Protein AF-A0A8B6F7I6-F1 (afdb_monomer_lite)

Sequence (860 aa):
MTTDIEKVRSLFVWMGCQNFQSGSIPNGKEDSPLSYMSKVKKKTMSYAAFFVKICRAAGLKSVLIKGIAKSVVYDVGDPLEELQQLRNNWCAIHVNGDWRFVFPLWAYSAVEGRITDKYTLIEGGKMSRSKASPGSAVKKFNEFFFLTDPDVFVHFAFPDNPDWQLLTVPLTLDRYLEEPYFRQPYFENKLQVATLLPGVQKAKHGIVEIGMKSLIENWQGLLTYQLFFNNKKSTEVLPKKTQLSNFVLMDRCNSNWKFTVRFPIDGVYKLTINGGVPPKSNEWVCDFKLVCKTAIEDIPPLPCDTGAVGWGPSNNLEQYGLTAPSHTHGTILTKLRQYLYIGFTLTKKLFIRSELIGNKYKSSELDQYVDQRITNRELVVKVMVPEDGEFALRMYARETKKLPEENVINYLITTDDPAGPRTYRKENAFEKNLRKELVTLTQQTKDPDEMDKAIERFDKLALEDKGDLKKAKSRRDFLKIRKDLTDATVRRHYGTLDTAIKKARESKYEAKLKNTTKKAEEVRNEVYSTWIHEILEMKPSTVAELKTYKNPPSAIFDTMKAVYLLLGESANMIKTWEDIHSVLSTIGNDSLLQRIKTFQTSQLREHALEEAQKLTEQHDLPSIKSKSPAAGTFYVWVRDLVNMINDERSNPKRKKKRKEISTFSAKTTNSVYALKSIVPTTVYITRDNKVLVGGSGKGRKVIILINQNGNHEGVYEHDQPKKPIFDFAWRTICTRNGNIHVVDRKSGGGGRVVLLGQDGDIINTDTGDSEINKDITFTPTDIVTTPRDNVIVADPSPHTLHILNNAGLLMTYYKTNEINIVLPCSLAFTPKGQLYIGCQRPPGSTAKEAKLYAVTISGC

Organism: Mytilus galloprovincialis (NCBI:txid29158)

InterPro domains:
  IPR053041 Transglutaminase-like Superfamily Modulators [PTHR47020] (2-418)
  IPR056564 KY-like, immunoglobulin-like domain [PF23265] (174-303)
  IPR056564 KY-like, immunoglobulin-like domain [PF23265] (319-418)

Secondary structure (DSSP, 8-state):
--SHHHHHHHHHHHHHHS-SSSSPPP-PPTTSHHHHHHHHHTTSS-HHHHHHHHHHHTT--EEEEEEEE--TT--TT--GGGGGGGEEEEEEEEETTEEEEE-HHHHHEEEEEEE-SS-EEEESS----PPPEEEEEEE---GGGEEE-HHHHTTTEEESSGGGG--SSPPPHHHHHHS-EE-HHHHHTTEEESSS--SEEE-BTTEEEEEEEESSTT---EEEEEEEE-TTT-SSPPPTTGGG---EEEEEETTEEEEEEE-SS-EEEEEEEEEESTTSTTEEEEEEEEEESS--TTPPPPSS--TTT-BS--TTHHHHTEES-S--SSEEE--TTPPEEEEEEESS--EEEEEEEETTS-HHHHGGGEEEEEETTEEEEEE--SSSSEEEEEEEEESSTTSPPEEEEEEEEESS-TTSS-S-PPPPHHHHHHHHHHHHHHHH---HHHHHHHHHHHHHTT---SSHHHHHHHHHHHHHHHHHHHHHHHHT-HHHHHHHHHHHHTSTTHHHHHHHHHHHHHHHHHHHHHHHHHHHTS-HHHHHHTTT-SS--HHHHHHHHHHHHHTT--GGG-SSHHHHHHHHT--GGGSHHHHHHT--GGG--HHHHHHHHHHHTTS-HHHHHHH-HHHHHHHHHHHHHHHHHHHHH--GGGGGGGTS---------------TT-EEEEEEE-TTS-EEEEEEETTEEEEEEE-TTS-EEEEE-EEETTEES-S-EEEEEE-TTS-EEEEEE-TTS-EEEEEE-TTS-EEEEE---TTT-SSS-----EEEE-TTS-EEEEETTTTEEEEE-TTS-EEEEEEGGGGT--SEEEEEE-TTSEEEEEEPPPTT---SS--EEEEE-TT-

Foldseek 3Di:
DPFLVVQLVVLLVVLLPDDLDDDDQDDDDPLDLSVQSVCVNVVVDPQQRSSQSSSVVVVWDKDKFKFFFQAPPDDQLDDPVVRVVRIDIWMWTQGLNDTFTARSPVQFKDFPPADDPQKAWQDDDDDDPDPGDRGDIDTDHDCCRPRHDLVVCCLGTPTPDQVVSVDLDGDDPVNSRQDWNFDPQCVVQQKDWDDPHTLEAEDDQQKDKIKMFGPDPLRQKFKDKIKIFGCVFFPDDDDPVSSHFAQWAFKDQERMTMTMGAFQDFHKMKMFMAADHPPRGGHTGTMGIYGYPRHDHPDHGAQDDPHRQGFAAYSCLVVLFWADWPDRIREDADAAFDKDKIKTAGRADKDKDKWKTDPVDDRVVQVVQWDWDADPRMIIIIGHDNDAAKMKIWMWIDRDPPDDTDTRHMHIYGNDDPVPPDDDDDQDPVRVVLLVVLQVCLPDDLDLVVLVVSLCVNVVVVDDCPPSSVSSVVSSVVSVLLVQCVVLQVVLDQLSLVVSLVVCCPDPCVVVCVVSSVSSVVSNVVSVCVLLVVLLVPDPVQLVVLLPDPPDDLLLLLLLLLLVLQLPDDCVQRVDVVSSSVQCPDDDCSHSSNSSVPDDLVPGDPVSLVSSVVSLVVDDLVVQCVRGVNSSSSSVSSVSSSVSVVVVVPDPVCVVVVPPDDDDDPPPPPPDQDPPFWDWQEWEQDSQRWIWTFTDGPHFGWIFTADPNNDTPDIQADQPVPDGPAQHQNYWDAFPQRKIWTWGDHPPQATWIFIADNNNHGLDIGQDDCVLCVPPGFHWAEWDADPSRWIWTFGQVVQKIFIADNSRDTPDMDRCVVVPAHRFHYWDADPVQKIKTWHDDDPPDPDPDTDIDIDRDPPD

Structure (mmCIF, N/CA/C/O backbone):
data_AF-A0A8B6F7I6-F1
#
_entry.id   AF-A0A8B6F7I6-F1
#
loop_
_atom_site.group_PDB
_atom_site.id
_atom_site.type_symbol
_atom_site.label_atom_id
_atom_site.label_alt_id
_atom_site.label_comp_id
_atom_site.label_asym_id
_atom_site.label_entity_id
_atom_site.label_seq_id
_atom_site.pdbx_PDB_ins_code
_atom_site.Cartn_x
_atom_site.Cartn_y
_atom_site.Cartn_z
_atom_site.occupancy
_atom_site.B_iso_or_equiv
_atom_site.auth_seq_id
_atom_site.auth_comp_id
_atom_site.auth_asym_id
_atom_site.auth_atom_id
_atom_site.pdbx_PDB_model_num
ATOM 1 N N . MET A 1 1 ? -17.942 -37.316 14.114 1.00 60.16 1 MET A N 1
ATOM 2 C CA . MET A 1 1 ? -17.332 -36.232 13.313 1.00 60.16 1 MET A CA 1
ATOM 3 C C . MET A 1 1 ? -17.518 -36.605 11.863 1.00 60.16 1 MET A C 1
ATOM 5 O O . MET A 1 1 ? -17.073 -37.680 11.479 1.00 60.16 1 MET A O 1
ATOM 9 N N . THR A 1 2 ? -18.248 -35.790 11.113 1.00 80.31 2 THR A N 1
ATOM 10 C CA . THR A 1 2 ? -18.722 -36.130 9.764 1.00 80.31 2 THR A CA 1
ATOM 11 C C . THR A 1 2 ? -17.867 -35.498 8.669 1.00 80.31 2 THR A C 1
ATOM 13 O O . THR A 1 2 ? -17.694 -36.104 7.617 1.00 80.31 2 THR A O 1
ATOM 16 N N . THR A 1 3 ? -17.239 -34.349 8.938 1.00 88.94 3 THR A N 1
ATOM 17 C CA . THR A 1 3 ? -16.393 -33.636 7.967 1.00 88.94 3 THR A CA 1
ATOM 18 C C . THR A 1 3 ? -14.921 -33.595 8.385 1.00 88.94 3 THR A C 1
ATOM 20 O O . THR A 1 3 ? -14.580 -33.684 9.568 1.00 88.94 3 THR A O 1
ATOM 23 N N . ASP A 1 4 ? -14.012 -33.435 7.419 1.00 91.56 4 ASP A N 1
ATOM 24 C CA . ASP A 1 4 ? -12.576 -33.323 7.708 1.00 91.56 4 ASP A CA 1
ATOM 25 C C . ASP A 1 4 ? -12.239 -32.055 8.505 1.00 91.56 4 ASP A C 1
ATOM 27 O O . ASP A 1 4 ? -11.369 -32.090 9.376 1.00 91.56 4 ASP A O 1
ATOM 31 N N . ILE A 1 5 ? -12.977 -30.960 8.291 1.00 93.38 5 ILE A N 1
ATOM 32 C CA . ILE A 1 5 ? -12.815 -29.733 9.079 1.00 93.38 5 ILE A CA 1
ATOM 33 C C . ILE A 1 5 ? -13.228 -29.935 10.544 1.00 93.38 5 ILE A C 1
ATOM 35 O O . ILE A 1 5 ? -12.507 -29.491 11.436 1.00 93.38 5 ILE A O 1
ATOM 39 N N . GLU A 1 6 ? -14.314 -30.669 10.818 1.00 93.62 6 GLU A N 1
ATOM 40 C CA . GLU A 1 6 ? -14.719 -31.033 12.184 1.00 93.62 6 GLU A CA 1
ATOM 41 C C . GLU A 1 6 ? -13.665 -31.897 12.873 1.00 93.62 6 GLU A C 1
ATOM 43 O O . GLU A 1 6 ? -13.354 -31.663 14.043 1.00 93.62 6 GLU A O 1
ATOM 48 N N . LYS A 1 7 ? -13.087 -32.875 12.160 1.00 94.56 7 LYS A N 1
ATOM 49 C CA . LYS A 1 7 ? -12.005 -33.716 12.694 1.00 94.56 7 LYS A CA 1
ATOM 50 C C . LYS A 1 7 ? -10.789 -32.868 13.056 1.00 94.56 7 LYS A C 1
ATOM 52 O O . LYS A 1 7 ? -10.327 -32.922 14.193 1.00 94.56 7 LYS A O 1
ATOM 57 N N . VAL A 1 8 ? -10.300 -32.048 12.122 1.00 96.00 8 VAL A N 1
ATOM 58 C CA . VAL A 1 8 ? -9.134 -31.172 12.339 1.00 96.00 8 VAL A CA 1
ATOM 59 C C . VAL A 1 8 ? -9.385 -30.198 13.483 1.00 96.00 8 VAL A C 1
ATOM 61 O O . VAL A 1 8 ? -8.530 -30.045 14.355 1.00 96.00 8 VAL A O 1
ATOM 64 N N . ARG A 1 9 ? -10.571 -29.580 13.527 1.00 96.00 9 ARG A N 1
ATOM 65 C CA . ARG A 1 9 ? -10.966 -28.666 14.600 1.00 96.00 9 ARG A CA 1
ATOM 66 C C . ARG A 1 9 ? -11.006 -29.368 15.950 1.00 96.00 9 ARG A C 1
ATOM 68 O O . ARG A 1 9 ? -10.470 -28.841 16.919 1.00 96.00 9 ARG A O 1
ATOM 75 N N . SER A 1 10 ? -11.591 -30.558 16.013 1.00 95.56 10 SER A N 1
ATOM 76 C CA . SER A 1 10 ? -11.689 -31.320 17.258 1.00 95.56 10 SER A CA 1
ATOM 77 C C . SER A 1 10 ? -10.317 -31.753 17.763 1.00 95.56 10 SER A C 1
ATOM 79 O O . SER A 1 10 ? -10.036 -31.606 18.948 1.00 95.56 10 SER A O 1
ATOM 81 N N . LEU A 1 11 ? -9.432 -32.214 16.873 1.00 95.69 11 LEU A N 1
ATOM 82 C CA . LEU A 1 11 ? -8.047 -32.542 17.220 1.00 95.69 11 LEU A CA 1
ATOM 83 C C . LEU A 1 11 ? -7.272 -31.305 17.690 1.00 95.69 11 LEU A C 1
ATOM 85 O O . LEU A 1 11 ? -6.500 -31.396 18.643 1.00 95.69 11 LEU A O 1
ATOM 89 N N . PHE A 1 12 ? -7.478 -30.153 17.046 1.00 95.88 12 PHE A N 1
ATOM 90 C CA . PHE A 1 12 ? -6.840 -28.890 17.418 1.00 95.88 12 PHE A CA 1
ATOM 91 C C . PHE A 1 12 ? -7.278 -28.430 18.813 1.00 95.88 12 PHE A C 1
ATOM 93 O O . PHE A 1 12 ? -6.452 -28.200 19.694 1.00 95.88 12 PHE A O 1
ATOM 100 N N . VAL A 1 13 ? -8.589 -28.380 19.059 1.00 95.31 13 VAL A N 1
ATOM 101 C CA . VAL A 1 13 ? -9.141 -28.025 20.373 1.00 95.31 13 VAL A CA 1
ATOM 102 C C . VAL A 1 13 ? -8.683 -29.024 21.435 1.00 95.31 13 VAL A C 1
ATOM 104 O O . VAL A 1 13 ? -8.170 -28.610 22.472 1.00 95.31 13 VAL A O 1
ATOM 107 N N . TRP A 1 14 ? -8.776 -30.331 21.159 1.00 94.00 14 TRP A N 1
ATOM 108 C CA . TRP A 1 14 ? -8.328 -31.376 22.081 1.00 94.00 14 TRP A CA 1
ATOM 109 C C . TRP A 1 14 ? -6.861 -31.195 22.467 1.00 94.00 14 TRP A C 1
ATOM 111 O O . TRP A 1 14 ? -6.531 -31.245 23.653 1.00 94.00 14 TRP A O 1
ATOM 121 N N . MET A 1 15 ? -5.991 -30.940 21.487 1.00 92.31 15 MET A N 1
ATOM 122 C CA . MET A 1 15 ? -4.570 -30.716 21.725 1.00 92.31 15 MET A CA 1
ATOM 123 C C . MET A 1 15 ? -4.332 -29.443 22.549 1.00 92.31 15 MET A C 1
ATOM 125 O O . MET A 1 15 ? -3.537 -29.475 23.484 1.00 92.31 15 MET A O 1
ATOM 129 N N . GLY A 1 16 ? -5.057 -28.354 22.281 1.00 89.88 16 GLY A N 1
ATOM 130 C CA . GLY A 1 16 ? -4.985 -27.117 23.068 1.00 89.88 16 GLY A CA 1
ATOM 131 C C . GLY A 1 16 ? -5.488 -27.251 24.511 1.00 89.88 16 GLY A C 1
ATOM 132 O O . GLY A 1 16 ? -4.993 -26.572 25.415 1.00 89.88 16 GLY A O 1
ATOM 133 N N . CYS A 1 17 ? -6.422 -28.171 24.766 1.00 88.75 17 CYS A N 1
ATOM 134 C CA . CYS A 1 17 ? -6.863 -28.504 26.120 1.00 88.75 17 CYS A CA 1
ATOM 135 C C . CYS A 1 17 ? -5.783 -29.247 26.919 1.00 88.75 17 CYS A C 1
ATOM 137 O O . CYS A 1 17 ? -5.746 -29.107 28.144 1.00 88.75 17 CYS A O 1
ATOM 139 N N . GLN A 1 18 ? -4.857 -29.953 26.262 1.00 85.62 18 GLN A N 1
ATOM 140 C CA . GLN A 1 18 ? -3.800 -30.692 26.952 1.00 85.62 18 GLN A CA 1
ATOM 141 C C . GLN A 1 18 ? -2.850 -29.760 27.710 1.00 85.62 18 GLN A C 1
ATOM 143 O O . GLN A 1 18 ? -2.615 -28.607 27.337 1.00 85.62 18 GLN A O 1
ATOM 148 N N . ASN A 1 19 ? -2.301 -30.251 28.819 1.00 73.88 19 ASN A N 1
ATOM 149 C CA . ASN A 1 19 ? -1.309 -29.515 29.587 1.00 73.88 19 ASN A CA 1
ATOM 150 C C . ASN A 1 19 ? 0.091 -30.066 29.309 1.00 73.88 19 ASN A C 1
ATOM 152 O O . ASN A 1 19 ? 0.521 -31.053 29.896 1.00 73.88 19 ASN A O 1
ATOM 156 N N . PHE A 1 20 ? 0.807 -29.411 28.398 1.00 71.88 20 PHE A N 1
ATOM 157 C CA . PHE A 1 20 ? 2.184 -29.776 28.062 1.00 71.88 20 PHE A CA 1
ATOM 158 C C . PHE A 1 20 ? 3.212 -29.284 29.095 1.00 71.88 20 PHE A C 1
ATOM 160 O O . PHE A 1 20 ? 4.373 -29.687 29.031 1.00 71.88 20 PHE A O 1
ATOM 167 N N . GLN A 1 21 ? 2.808 -28.414 30.031 1.00 64.81 21 GLN A N 1
ATOM 168 C CA . GLN A 1 21 ? 3.715 -27.703 30.935 1.00 64.81 21 GLN A CA 1
ATOM 169 C C . GLN A 1 21 ? 3.650 -28.166 32.402 1.00 64.81 21 GLN A C 1
ATOM 171 O O . GLN A 1 21 ? 4.664 -28.067 33.087 1.00 64.81 21 G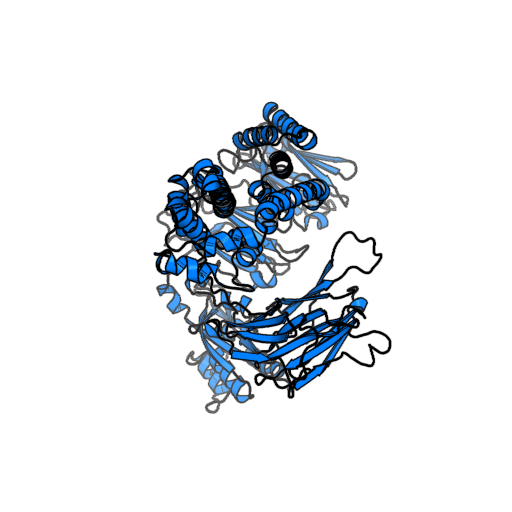LN A O 1
ATOM 176 N N . SER A 1 22 ? 2.533 -28.725 32.891 1.00 59.56 22 SER A N 1
ATOM 177 C CA . SER A 1 22 ? 2.396 -29.171 34.292 1.00 59.56 22 SER A CA 1
ATOM 178 C C . SER A 1 22 ? 2.134 -30.675 34.443 1.00 59.56 22 SER A C 1
ATOM 180 O O . SER A 1 22 ? 1.349 -31.241 33.687 1.00 59.56 22 SER A O 1
ATOM 182 N N . GLY A 1 23 ? 2.706 -31.290 35.486 1.00 61.47 23 GLY A N 1
ATOM 183 C CA . GLY A 1 23 ? 2.413 -32.667 35.921 1.00 61.47 23 GLY A CA 1
ATOM 184 C C . GLY A 1 23 ? 3.291 -33.757 35.291 1.00 61.47 23 GLY A C 1
ATOM 185 O O . GLY A 1 23 ? 3.967 -33.536 34.279 1.00 61.47 23 GLY A O 1
ATOM 186 N N . SER A 1 24 ? 3.319 -34.943 35.908 1.00 63.00 24 SER A N 1
ATOM 187 C CA . SER A 1 24 ? 3.851 -36.164 35.293 1.00 63.00 24 SER A CA 1
ATOM 188 C C . SER A 1 24 ? 2.914 -36.583 34.155 1.00 63.00 24 SER A C 1
ATOM 190 O O . SER A 1 24 ? 1.727 -36.805 34.366 1.00 63.00 24 SER A O 1
ATOM 192 N N . ILE A 1 25 ? 3.427 -36.647 32.921 1.00 72.69 25 ILE A N 1
ATOM 193 C CA . ILE A 1 25 ? 2.669 -37.216 31.799 1.00 72.69 25 ILE A CA 1
ATOM 194 C C . ILE A 1 25 ? 2.759 -38.737 31.964 1.00 72.69 25 ILE A C 1
ATOM 196 O O . ILE A 1 25 ? 3.886 -39.242 31.993 1.00 72.69 25 ILE A O 1
ATOM 200 N N . PRO A 1 26 ? 1.636 -39.465 32.093 1.00 69.50 26 PRO A N 1
ATOM 201 C CA . PRO A 1 26 ? 1.659 -40.917 32.223 1.00 69.50 26 PRO A CA 1
ATOM 202 C C . PRO A 1 26 ? 2.414 -41.569 31.061 1.00 69.50 26 PRO A C 1
ATOM 204 O O . PRO A 1 26 ? 2.321 -41.115 29.916 1.00 69.50 26 PRO A O 1
ATOM 207 N N . ASN A 1 27 ? 3.151 -42.645 31.342 1.00 69.44 27 ASN A N 1
ATOM 208 C CA . ASN A 1 27 ? 3.814 -43.416 30.294 1.00 69.44 27 ASN A CA 1
ATOM 209 C C . ASN A 1 27 ? 2.750 -44.049 29.386 1.00 69.44 27 ASN A C 1
ATOM 211 O O . ASN A 1 27 ? 1.970 -44.893 29.818 1.00 69.44 27 ASN A O 1
ATOM 215 N N . GLY A 1 28 ? 2.707 -43.612 28.129 1.00 72.94 28 GLY A N 1
ATOM 216 C CA . GLY A 1 28 ? 1.840 -44.180 27.102 1.00 72.94 28 GLY A CA 1
ATOM 217 C C . GLY A 1 28 ? 2.546 -45.256 26.283 1.00 72.94 28 GLY A C 1
ATOM 218 O O . GLY A 1 28 ? 3.775 -45.272 26.199 1.00 72.94 28 GLY A O 1
ATOM 219 N N . LYS A 1 29 ? 1.758 -46.106 25.613 1.00 81.81 29 LYS A N 1
ATOM 220 C CA . LYS A 1 29 ? 2.262 -47.023 24.576 1.00 81.81 29 LYS A CA 1
ATOM 221 C C . LYS A 1 29 ? 3.020 -46.248 23.492 1.00 81.81 29 LYS A C 1
ATOM 223 O O . LYS A 1 29 ? 2.730 -45.070 23.250 1.00 81.81 29 LYS A O 1
ATOM 228 N N . GLU A 1 30 ? 3.978 -46.896 22.839 1.00 81.56 30 GLU A N 1
ATOM 229 C CA . GLU A 1 30 ? 4.668 -46.307 21.691 1.00 81.56 30 GLU A CA 1
ATOM 230 C C . GLU A 1 30 ? 3.658 -45.877 20.611 1.00 81.56 30 GLU A C 1
ATOM 232 O O . GLU A 1 30 ? 2.598 -46.481 20.467 1.00 81.56 30 GLU A O 1
ATOM 237 N N . ASP A 1 31 ? 3.932 -44.751 19.950 1.00 83.44 31 ASP A N 1
ATOM 238 C CA . ASP A 1 31 ? 3.037 -44.109 18.975 1.00 83.44 31 ASP A CA 1
ATOM 239 C C . ASP A 1 31 ? 1.616 -43.741 19.460 1.00 83.44 31 ASP A C 1
ATOM 241 O O . ASP A 1 31 ? 0.734 -43.415 18.666 1.00 83.44 31 ASP A O 1
ATOM 245 N N . SER A 1 32 ? 1.394 -43.678 20.777 1.00 88.75 32 SER A N 1
ATOM 246 C CA . SER A 1 32 ? 0.166 -43.113 21.354 1.00 88.75 32 SER A CA 1
ATOM 247 C C . SER A 1 32 ? 0.242 -41.586 21.543 1.00 88.75 32 SER A C 1
ATOM 249 O O . SER A 1 32 ? 1.336 -41.037 21.728 1.00 88.75 32 SER A O 1
ATOM 251 N N . PRO A 1 33 ? -0.907 -40.878 21.616 1.00 88.00 33 PRO A N 1
ATOM 252 C CA . PRO A 1 33 ? -0.934 -39.451 21.946 1.00 88.00 33 PRO A CA 1
ATOM 253 C C . PRO A 1 33 ? -0.200 -39.103 23.251 1.00 88.00 33 PRO A C 1
ATOM 255 O O . PRO A 1 33 ? 0.502 -38.097 23.300 1.00 88.00 33 PRO A O 1
ATOM 258 N N . LEU A 1 34 ? -0.275 -39.961 24.278 1.00 87.62 34 LEU A N 1
ATOM 259 C CA . LEU A 1 34 ? 0.460 -39.788 25.541 1.00 87.62 34 LEU A CA 1
ATOM 260 C C . LEU A 1 34 ? 1.986 -39.848 25.341 1.00 87.62 34 LEU A C 1
ATOM 262 O O . LEU A 1 34 ? 2.721 -39.030 25.900 1.00 87.62 34 LEU A O 1
ATOM 266 N N . SER A 1 35 ? 2.472 -40.768 24.498 1.00 88.12 35 SER A N 1
ATOM 267 C CA . SER A 1 35 ? 3.894 -40.842 24.131 1.00 88.12 35 SER A CA 1
ATOM 268 C C . SER A 1 35 ? 4.346 -39.579 23.394 1.00 88.12 35 SER A C 1
ATOM 270 O O . SER A 1 35 ? 5.385 -39.002 23.725 1.00 88.12 35 SER A O 1
ATOM 272 N N . TYR A 1 36 ? 3.539 -39.077 22.455 1.00 90.62 36 TYR A N 1
ATOM 273 C CA . TYR A 1 36 ? 3.833 -37.831 21.743 1.00 90.62 36 TYR A CA 1
ATOM 274 C C . TYR A 1 36 ? 3.832 -36.607 22.665 1.00 90.62 36 TYR A C 1
ATOM 276 O O . TYR A 1 36 ? 4.751 -35.793 22.581 1.00 90.62 36 TYR A O 1
ATOM 284 N N . MET A 1 37 ? 2.885 -36.506 23.603 1.00 88.81 37 MET A N 1
ATOM 285 C CA . MET A 1 37 ? 2.883 -35.459 24.631 1.00 88.81 37 MET A CA 1
ATOM 286 C C . MET A 1 37 ? 4.173 -35.478 25.464 1.00 88.81 37 MET A C 1
ATOM 288 O O . MET A 1 37 ? 4.783 -34.428 25.682 1.00 88.81 37 MET A O 1
ATOM 292 N N . SER A 1 38 ? 4.636 -36.665 25.873 1.00 86.69 38 SER A N 1
ATOM 293 C CA . SER A 1 38 ? 5.908 -36.833 26.590 1.00 86.69 38 SER A CA 1
ATOM 294 C C . SER A 1 38 ? 7.110 -36.389 25.744 1.00 86.69 38 SER A C 1
ATOM 296 O O . SER A 1 38 ? 7.976 -35.662 26.236 1.00 86.69 38 SER A O 1
ATOM 298 N N . LYS A 1 39 ? 7.143 -36.738 24.449 1.00 89.69 39 LYS A N 1
ATOM 299 C CA . LYS A 1 39 ? 8.193 -36.301 23.507 1.00 89.69 39 LYS A CA 1
ATOM 300 C C . LYS A 1 39 ? 8.196 -34.779 23.295 1.00 89.69 39 LYS A C 1
ATOM 302 O O . LYS A 1 39 ? 9.266 -34.173 23.276 1.00 89.69 39 LYS A O 1
ATOM 307 N N . VAL A 1 40 ? 7.024 -34.139 23.208 1.00 89.56 40 VAL A N 1
ATOM 308 C CA . VAL A 1 40 ? 6.905 -32.669 23.128 1.00 89.56 40 VAL A CA 1
ATOM 309 C C . VAL A 1 40 ? 7.430 -32.006 24.402 1.00 89.56 40 VAL A C 1
ATOM 311 O O . VAL A 1 40 ? 8.231 -31.075 24.319 1.00 89.56 40 VAL A O 1
ATOM 314 N N . LYS A 1 41 ? 7.071 -32.525 25.584 1.00 85.31 41 LYS A N 1
ATOM 315 C CA . LYS A 1 41 ? 7.581 -32.018 26.869 1.00 85.31 41 LYS A CA 1
ATOM 316 C C . LYS A 1 41 ? 9.106 -32.146 26.983 1.00 85.31 41 LYS A C 1
ATOM 318 O O . LYS A 1 41 ? 9.766 -31.220 27.445 1.00 85.31 41 LYS A O 1
ATOM 323 N N . LYS A 1 42 ? 9.673 -33.264 26.514 1.00 87.31 42 LYS A N 1
ATOM 324 C CA . LYS A 1 42 ? 11.128 -33.510 26.451 1.00 87.31 42 LYS A CA 1
ATOM 325 C C . LYS A 1 42 ? 11.836 -32.756 25.314 1.00 87.31 42 LYS A C 1
ATOM 327 O O . LYS A 1 42 ? 13.042 -32.912 25.160 1.00 87.31 42 LYS A O 1
ATOM 332 N N . LYS A 1 43 ? 11.114 -31.956 24.515 1.00 85.88 43 LYS A N 1
ATOM 333 C CA . LYS A 1 43 ? 11.618 -31.228 23.335 1.00 85.88 43 LYS A CA 1
ATOM 334 C C . LYS A 1 43 ? 12.243 -32.123 22.251 1.00 85.88 43 LYS A C 1
ATOM 336 O O . LYS A 1 43 ? 12.985 -31.633 21.408 1.00 85.88 43 LYS A O 1
ATOM 341 N N . THR A 1 44 ? 11.918 -33.417 22.227 1.00 89.81 44 THR A N 1
ATOM 342 C CA . THR A 1 44 ? 12.360 -34.356 21.178 1.00 89.81 44 THR A CA 1
ATOM 343 C C . THR A 1 44 ? 11.381 -34.433 20.004 1.00 89.81 44 THR A C 1
ATOM 345 O O . THR A 1 44 ? 11.677 -35.038 18.977 1.00 89.81 44 THR A O 1
ATOM 348 N N . MET A 1 45 ? 10.210 -33.806 20.133 1.00 91.81 45 MET A N 1
ATOM 349 C CA . MET A 1 45 ? 9.201 -33.671 19.084 1.00 91.81 45 MET A CA 1
ATOM 350 C C . MET A 1 45 ? 8.603 -32.261 19.115 1.00 91.81 45 MET A C 1
ATOM 352 O O . MET A 1 45 ? 8.416 -31.683 20.184 1.00 91.81 45 MET A O 1
ATOM 356 N N . SER A 1 46 ? 8.282 -31.700 17.948 1.00 93.44 46 SER A N 1
ATOM 357 C CA . SER A 1 46 ? 7.585 -30.413 17.856 1.00 93.44 46 SER A CA 1
ATOM 358 C C . SER A 1 46 ? 6.069 -30.580 17.994 1.00 93.44 46 SER A C 1
ATOM 360 O O . SER A 1 46 ? 5.509 -31.624 17.652 1.00 93.44 46 SER A O 1
ATOM 362 N N . TYR A 1 47 ? 5.381 -29.516 18.418 1.00 93.94 47 TYR A N 1
ATOM 363 C CA . TYR A 1 47 ? 3.915 -29.475 18.425 1.00 93.94 47 TYR A CA 1
ATOM 364 C C . TYR A 1 47 ? 3.328 -29.775 17.035 1.00 93.94 47 TYR A C 1
ATOM 366 O O . TYR A 1 47 ? 2.356 -30.513 16.924 1.00 93.94 47 TYR A O 1
ATOM 374 N N . ALA A 1 48 ? 3.949 -29.261 15.968 1.00 96.56 48 ALA A N 1
ATOM 375 C CA . ALA A 1 48 ? 3.529 -29.525 14.594 1.00 96.56 48 ALA A CA 1
ATOM 376 C C . ALA A 1 48 ? 3.671 -31.005 14.204 1.00 96.56 48 ALA A C 1
ATOM 378 O O . ALA A 1 48 ? 2.762 -31.570 13.603 1.00 96.56 48 ALA A O 1
ATOM 379 N N . ALA A 1 49 ? 4.772 -31.662 14.587 1.00 96.25 49 ALA A N 1
ATOM 380 C CA . ALA A 1 49 ? 4.968 -33.084 14.311 1.00 96.25 49 ALA A CA 1
ATOM 381 C C . ALA A 1 49 ? 3.941 -33.957 15.049 1.00 96.25 49 ALA A C 1
ATOM 383 O O . ALA A 1 49 ? 3.385 -34.877 14.449 1.00 96.25 49 ALA A O 1
ATOM 384 N N . PHE A 1 50 ? 3.642 -33.638 16.314 1.00 95.44 50 PHE A N 1
ATOM 385 C CA . PHE A 1 50 ? 2.571 -34.308 17.056 1.00 95.44 50 PHE A CA 1
ATOM 386 C C . PHE A 1 50 ? 1.213 -34.092 16.368 1.00 95.44 50 PHE A C 1
ATOM 388 O O . PHE A 1 50 ? 0.497 -35.056 16.099 1.00 95.44 50 PHE A O 1
ATOM 395 N N . PHE A 1 51 ? 0.890 -32.853 15.992 1.00 96.88 51 PHE A N 1
ATOM 396 C CA . PHE A 1 51 ? -0.380 -32.547 15.340 1.00 96.88 51 PHE A CA 1
ATOM 397 C C . PHE A 1 51 ? -0.558 -33.291 14.006 1.00 96.88 51 PHE A C 1
ATOM 399 O O . PHE A 1 51 ? -1.608 -33.880 13.756 1.00 96.88 51 PHE A O 1
ATOM 406 N N . VAL A 1 52 ? 0.495 -33.367 13.185 1.00 97.44 52 VAL A N 1
ATOM 407 C CA . VAL A 1 52 ? 0.500 -34.155 11.940 1.00 97.44 52 VAL A CA 1
ATOM 408 C C . VAL A 1 52 ? 0.270 -35.644 12.217 1.00 97.44 52 VAL A C 1
ATOM 410 O O . VAL A 1 52 ? -0.500 -36.281 11.501 1.00 97.44 52 VAL A O 1
ATOM 413 N N . LYS A 1 53 ? 0.888 -36.217 13.260 1.00 95.94 53 LYS A N 1
ATOM 414 C CA . LYS A 1 53 ? 0.701 -37.634 13.620 1.00 95.94 53 LYS A CA 1
ATOM 415 C C . LYS A 1 53 ? -0.757 -37.952 13.962 1.00 95.94 53 LYS A C 1
ATOM 417 O O . LYS A 1 53 ? -1.297 -38.911 13.415 1.00 95.94 53 LYS A O 1
ATOM 422 N N . ILE A 1 54 ? -1.411 -37.135 14.792 1.00 95.50 54 ILE A N 1
ATOM 423 C CA . ILE A 1 54 ? -2.825 -37.362 15.148 1.00 95.50 54 ILE A CA 1
ATOM 424 C C . ILE A 1 54 ? -3.778 -37.073 13.984 1.00 95.50 54 ILE A C 1
ATOM 426 O O . ILE A 1 54 ? -4.772 -37.776 13.831 1.00 95.50 54 ILE A O 1
ATOM 430 N N . CYS A 1 55 ? -3.454 -36.109 13.115 1.00 96.38 55 CYS A N 1
ATOM 431 C CA . CYS A 1 55 ? -4.230 -35.865 11.899 1.00 96.38 55 CYS A CA 1
ATOM 432 C C . CYS A 1 55 ? -4.179 -37.077 10.959 1.00 96.38 55 CYS A C 1
ATOM 434 O O . CYS A 1 55 ? -5.221 -37.543 10.505 1.00 96.38 55 CYS A O 1
ATOM 436 N N . ARG A 1 56 ? -2.988 -37.644 10.722 1.00 95.81 56 ARG A N 1
ATOM 437 C CA . ARG A 1 56 ? -2.828 -38.853 9.895 1.00 95.81 56 ARG A CA 1
ATOM 438 C C . ARG A 1 56 ? -3.570 -40.052 10.476 1.00 95.81 56 ARG A C 1
ATOM 440 O O . ARG A 1 56 ? -4.214 -40.770 9.722 1.00 95.81 56 ARG A O 1
ATOM 447 N N . ALA A 1 57 ? -3.532 -40.233 11.798 1.00 94.31 57 ALA A N 1
ATOM 448 C CA . ALA A 1 57 ? -4.286 -41.290 12.473 1.00 94.31 57 ALA A CA 1
ATOM 449 C C . ALA A 1 57 ? -5.811 -41.139 12.298 1.00 94.31 57 ALA A C 1
ATOM 451 O O . ALA A 1 57 ? -6.523 -42.134 12.239 1.00 94.31 57 ALA A O 1
ATOM 452 N N . ALA A 1 58 ? -6.308 -39.907 12.155 1.00 94.19 58 ALA A N 1
ATOM 453 C CA . ALA A 1 58 ? -7.708 -39.612 11.849 1.00 94.19 58 ALA A CA 1
ATOM 454 C C . ALA A 1 58 ? -8.039 -39.626 10.337 1.00 94.19 58 ALA A C 1
ATOM 456 O O . ALA A 1 58 ? -9.126 -39.197 9.941 1.00 94.19 58 ALA A O 1
ATOM 457 N N . GLY A 1 59 ? -7.112 -40.087 9.486 1.00 94.44 59 GLY A N 1
ATOM 458 C CA . GLY A 1 59 ? -7.285 -40.166 8.031 1.00 94.44 59 GLY A CA 1
ATOM 459 C C . GLY A 1 59 ? -7.097 -38.841 7.282 1.00 94.44 59 GLY A C 1
ATOM 460 O O . GLY A 1 59 ? -7.436 -38.753 6.106 1.00 94.44 59 GLY A O 1
ATOM 461 N N . LEU A 1 60 ? -6.562 -37.802 7.932 1.00 96.31 60 LEU A N 1
ATOM 462 C CA . LEU A 1 60 ? -6.403 -36.472 7.340 1.00 96.31 60 LEU A CA 1
ATOM 463 C C . LEU A 1 60 ? -5.043 -36.327 6.645 1.00 96.31 60 LEU A C 1
ATOM 465 O O . LEU A 1 60 ? -3.979 -36.508 7.256 1.00 96.31 60 LEU A O 1
ATOM 469 N N . LYS A 1 61 ? -5.066 -35.911 5.374 1.00 96.81 61 LYS A N 1
ATOM 470 C CA . LYS A 1 61 ? -3.854 -35.562 4.618 1.00 96.81 61 LYS A CA 1
ATOM 471 C C . LYS A 1 61 ? -3.180 -34.348 5.264 1.00 96.81 61 LYS A C 1
ATOM 473 O O . LYS A 1 61 ? -3.772 -33.277 5.378 1.00 96.81 61 LYS A O 1
ATOM 478 N N . SER A 1 62 ? -1.937 -34.523 5.702 1.00 97.06 62 SER A N 1
ATOM 479 C CA . SER A 1 62 ? -1.195 -33.505 6.452 1.00 97.06 62 SER A CA 1
ATOM 480 C C . SER A 1 62 ? 0.311 -33.570 6.191 1.00 97.06 62 SER A C 1
ATOM 482 O O . SER A 1 62 ? 0.907 -34.652 6.086 1.00 97.06 62 SER A O 1
ATOM 484 N N . VAL A 1 63 ? 0.932 -32.394 6.110 1.00 97.62 63 VAL A N 1
ATOM 485 C CA . VAL A 1 63 ? 2.355 -32.194 5.818 1.00 97.62 63 VAL A CA 1
ATOM 486 C C . VAL A 1 63 ? 2.995 -31.379 6.934 1.00 97.62 63 VAL A C 1
ATOM 488 O O . VAL A 1 63 ? 2.444 -30.377 7.383 1.00 97.62 63 VAL A O 1
ATOM 491 N N . LEU A 1 64 ? 4.170 -31.824 7.381 1.00 98.19 64 LEU A N 1
ATOM 492 C CA . LEU A 1 64 ? 5.030 -31.065 8.282 1.00 98.19 64 LEU A CA 1
ATOM 493 C C . LEU A 1 64 ? 5.919 -30.147 7.440 1.00 98.19 64 LEU A C 1
ATOM 495 O O . LEU A 1 64 ? 6.674 -30.637 6.601 1.00 98.19 64 LEU A O 1
ATOM 499 N N . ILE A 1 65 ? 5.845 -28.844 7.683 1.00 98.31 65 ILE A N 1
ATOM 500 C CA . ILE A 1 65 ? 6.600 -27.823 6.959 1.00 98.31 65 ILE A CA 1
ATOM 501 C C . ILE A 1 65 ? 7.700 -27.295 7.873 1.00 98.31 65 ILE A C 1
ATOM 503 O O . ILE A 1 65 ? 7.459 -27.014 9.049 1.00 98.31 65 ILE A O 1
ATOM 507 N N . LYS A 1 66 ? 8.905 -27.175 7.316 1.00 97.12 66 LYS A N 1
ATOM 508 C CA . LYS A 1 66 ? 10.075 -26.593 7.973 1.00 97.12 66 LYS A CA 1
ATOM 509 C C . LYS A 1 66 ? 10.377 -25.234 7.353 1.00 97.12 66 LYS A C 1
ATOM 511 O O . LYS A 1 66 ? 10.153 -25.036 6.157 1.00 97.12 66 LYS A O 1
ATOM 516 N N . GLY A 1 67 ? 10.881 -24.312 8.161 1.00 95.56 67 GLY A N 1
ATOM 517 C CA . GLY A 1 67 ? 11.278 -22.996 7.681 1.00 95.56 67 GLY A CA 1
ATOM 518 C C . GLY A 1 67 ? 11.702 -22.066 8.808 1.00 95.56 67 GLY A C 1
ATOM 519 O O . GLY A 1 67 ? 12.176 -22.518 9.854 1.00 95.56 67 GLY A O 1
ATOM 520 N N . ILE A 1 68 ? 11.540 -20.767 8.585 1.00 94.12 68 ILE A N 1
ATOM 521 C CA . ILE A 1 68 ? 11.911 -19.685 9.502 1.00 94.12 68 ILE A CA 1
ATOM 522 C C . ILE A 1 68 ? 10.635 -18.988 9.968 1.00 94.12 68 ILE A C 1
ATOM 524 O O . ILE A 1 68 ? 9.860 -18.526 9.139 1.00 94.12 68 ILE A O 1
ATOM 528 N N . ALA A 1 69 ? 10.423 -18.857 11.278 1.00 93.56 69 ALA A N 1
ATOM 529 C CA . ALA A 1 69 ? 9.264 -18.145 11.820 1.00 93.56 69 ALA A CA 1
ATOM 530 C C . ALA A 1 69 ? 9.698 -16.946 12.672 1.00 93.56 69 ALA A C 1
ATOM 532 O O . ALA A 1 69 ? 10.444 -17.110 13.643 1.00 93.56 69 ALA A O 1
ATOM 533 N N . LYS A 1 70 ? 9.223 -15.739 12.330 1.00 91.50 70 LYS A N 1
ATOM 534 C CA . LYS A 1 70 ? 9.516 -14.508 13.085 1.00 91.50 70 LYS A CA 1
ATOM 535 C C . LYS A 1 70 ? 8.923 -14.626 14.489 1.00 91.50 70 LYS A C 1
ATOM 537 O O . LYS A 1 70 ? 7.713 -14.585 14.671 1.00 91.50 70 LYS A O 1
ATOM 542 N N . SER A 1 71 ? 9.778 -14.810 15.492 1.00 86.75 71 SER A N 1
ATOM 543 C CA . SER A 1 71 ? 9.362 -15.009 16.885 1.00 86.75 71 SER A CA 1
ATOM 544 C C . SER A 1 71 ? 9.654 -13.776 17.746 1.00 86.75 71 SER A C 1
ATOM 546 O O . SER A 1 71 ? 10.060 -12.730 17.246 1.00 86.75 71 SER A O 1
ATOM 548 N N . VAL A 1 72 ? 9.458 -13.866 19.063 1.00 81.19 72 VAL A N 1
ATOM 549 C CA . VAL A 1 72 ? 9.758 -12.769 20.007 1.00 81.19 72 VAL A CA 1
ATOM 550 C C . VAL A 1 72 ? 11.247 -12.401 20.096 1.00 81.19 72 VAL A C 1
ATOM 552 O O . VAL A 1 72 ? 11.591 -11.456 20.801 1.00 81.19 72 VAL A O 1
ATOM 555 N N . VAL A 1 73 ? 12.135 -13.161 19.446 1.00 84.06 73 VAL A N 1
ATOM 556 C CA . VAL A 1 73 ? 13.579 -12.871 19.407 1.00 84.06 73 VAL A CA 1
ATOM 557 C C . VAL A 1 73 ? 14.037 -12.231 18.095 1.00 84.06 73 VAL A C 1
ATOM 559 O O . VAL A 1 73 ? 15.194 -11.833 18.019 1.00 84.06 73 VAL A O 1
ATOM 562 N N . TYR A 1 74 ? 13.154 -12.145 17.094 1.00 89.19 74 TYR A N 1
ATOM 563 C CA . TYR A 1 74 ? 13.436 -11.509 15.808 1.00 89.19 74 TYR A CA 1
ATOM 564 C C . TYR A 1 74 ? 13.370 -9.985 15.930 1.00 89.19 74 TYR A C 1
ATOM 566 O O . TYR A 1 74 ? 12.366 -9.461 16.419 1.00 89.19 74 TYR A O 1
ATOM 574 N N . ASP A 1 75 ? 14.390 -9.292 15.426 1.00 88.38 75 ASP A N 1
ATOM 575 C CA . ASP A 1 75 ? 14.363 -7.854 15.190 1.00 88.38 75 ASP A CA 1
ATOM 576 C C . ASP A 1 75 ? 14.386 -7.557 13.675 1.00 88.38 75 ASP A C 1
ATOM 578 O O . ASP A 1 75 ? 14.983 -8.269 12.864 1.00 88.38 75 ASP A O 1
ATOM 582 N N . VAL A 1 76 ? 13.703 -6.484 13.266 1.00 90.31 76 VAL A N 1
ATOM 583 C CA . VAL A 1 76 ? 13.567 -6.116 11.846 1.00 90.31 76 VAL A CA 1
ATOM 584 C C . VAL A 1 76 ? 14.936 -5.828 11.230 1.00 90.31 76 VAL A C 1
ATOM 586 O O . VAL A 1 76 ? 15.705 -5.015 11.745 1.00 90.31 76 VAL A O 1
ATOM 589 N N . GLY A 1 77 ? 15.231 -6.461 10.094 1.00 82.25 77 GLY A N 1
ATOM 590 C CA . GLY A 1 77 ? 16.522 -6.327 9.419 1.00 82.25 77 GLY A CA 1
ATOM 591 C C . GLY A 1 77 ? 17.700 -6.934 10.190 1.00 82.25 77 GLY A C 1
ATOM 592 O O . GLY A 1 77 ? 18.813 -6.404 10.087 1.00 82.25 77 GLY A O 1
ATOM 593 N N . ASP A 1 78 ? 17.460 -7.968 11.002 1.00 82.31 78 ASP A N 1
ATOM 594 C CA . ASP A 1 78 ? 18.510 -8.886 11.453 1.00 82.31 78 ASP A CA 1
ATOM 595 C C . ASP A 1 78 ? 19.104 -9.658 10.257 1.00 82.31 78 ASP A C 1
ATOM 597 O O . ASP A 1 78 ? 18.381 -9.973 9.305 1.00 82.31 78 ASP A O 1
ATOM 601 N N . PRO A 1 79 ? 20.423 -9.921 10.266 1.00 79.50 79 PRO A N 1
ATOM 602 C CA . PRO A 1 79 ? 21.108 -10.566 9.155 1.00 79.50 79 PRO A CA 1
ATOM 603 C C . PRO A 1 79 ? 20.788 -12.069 9.092 1.00 79.50 79 PRO A C 1
ATOM 605 O O . PRO A 1 79 ? 20.280 -12.658 10.049 1.00 79.50 79 PRO A O 1
ATOM 608 N N . LEU A 1 80 ? 21.082 -12.700 7.952 1.00 77.12 80 LEU A N 1
ATOM 609 C CA . LEU A 1 80 ? 20.693 -14.082 7.644 1.00 77.12 80 LEU A CA 1
ATOM 610 C C . LEU A 1 80 ? 21.233 -15.104 8.661 1.00 77.12 80 LEU A C 1
ATOM 612 O O . LEU A 1 80 ? 20.564 -16.094 8.959 1.00 77.12 80 LEU A O 1
ATOM 616 N N . GLU A 1 81 ? 22.411 -14.860 9.234 1.00 80.88 81 GLU A N 1
ATOM 617 C CA . GLU A 1 81 ? 23.032 -15.729 10.237 1.00 80.88 81 GLU A CA 1
ATOM 618 C C . GLU A 1 81 ? 22.196 -15.784 11.525 1.00 80.88 81 GLU A C 1
ATOM 620 O O . GLU A 1 81 ? 21.988 -16.858 12.096 1.00 80.88 81 GLU A O 1
ATOM 625 N N . GLU A 1 82 ? 21.627 -14.645 11.937 1.00 80.06 82 GLU A N 1
ATOM 626 C CA . GLU A 1 82 ? 20.730 -14.541 13.095 1.00 80.06 82 GLU A CA 1
ATOM 627 C C . GLU A 1 82 ? 19.349 -15.173 12.832 1.00 80.06 82 GLU A C 1
ATOM 629 O O . GLU A 1 82 ? 18.553 -15.315 13.761 1.00 80.06 82 GLU A O 1
ATOM 634 N N . LEU A 1 83 ? 19.042 -15.605 11.602 1.00 80.88 83 LEU A N 1
ATOM 635 C CA . LEU A 1 83 ? 17.784 -16.294 11.295 1.00 80.88 83 LEU A CA 1
ATOM 636 C C . LEU A 1 83 ? 17.832 -17.795 11.592 1.00 80.88 83 LEU A C 1
ATOM 638 O O . LEU A 1 83 ? 16.779 -18.415 11.735 1.00 80.88 83 LEU A O 1
ATOM 642 N N . GLN A 1 84 ? 19.014 -18.402 11.744 1.00 83.00 84 GLN A N 1
ATOM 643 C CA . GLN A 1 84 ? 19.105 -19.844 12.024 1.00 83.00 84 GLN A CA 1
ATOM 644 C C . GLN A 1 84 ? 18.495 -20.220 13.383 1.00 83.00 84 GLN A C 1
ATOM 646 O O . GLN A 1 84 ? 17.875 -21.273 13.523 1.00 83.00 84 GLN A O 1
ATOM 651 N N . GLN A 1 85 ? 18.566 -19.326 14.370 1.00 85.69 85 GLN A N 1
ATOM 652 C CA . GLN A 1 85 ? 17.889 -19.486 15.669 1.00 85.69 85 GLN A CA 1
ATOM 653 C C . GLN A 1 85 ? 16.352 -19.389 15.582 1.00 85.69 85 GLN A C 1
ATOM 655 O O . GLN A 1 85 ? 15.662 -19.729 16.540 1.00 85.69 85 GLN A O 1
ATOM 660 N N . LEU A 1 86 ? 15.800 -18.937 14.449 1.00 89.38 86 LEU A N 1
ATOM 661 C CA . LEU A 1 86 ? 14.357 -18.810 14.205 1.00 89.38 86 LEU A CA 1
ATOM 662 C C . LEU A 1 86 ? 13.767 -20.016 13.463 1.00 89.38 86 LEU A C 1
ATOM 664 O O . LEU A 1 86 ? 12.587 -20.003 13.093 1.00 89.38 86 LEU A O 1
ATOM 668 N N . ARG A 1 87 ? 14.575 -21.060 13.240 1.00 92.44 87 ARG A N 1
ATOM 669 C CA . ARG A 1 87 ? 14.135 -22.315 12.633 1.00 92.44 87 ARG A CA 1
ATOM 670 C C . ARG A 1 87 ? 12.964 -22.903 13.408 1.00 92.44 87 ARG A C 1
ATOM 672 O O . ARG A 1 87 ? 13.036 -23.128 14.616 1.00 92.44 87 ARG A O 1
ATOM 679 N N . ASN A 1 88 ? 11.870 -23.156 12.700 1.00 94.38 88 ASN A N 1
ATOM 680 C CA . ASN A 1 88 ? 10.644 -23.663 13.295 1.00 94.38 88 ASN A CA 1
ATOM 681 C C . ASN A 1 88 ? 9.896 -24.588 12.333 1.00 94.38 88 ASN A C 1
ATOM 683 O O . ASN A 1 88 ? 10.245 -24.705 11.158 1.00 94.38 88 ASN A O 1
ATOM 687 N N . ASN A 1 89 ? 8.864 -25.250 12.856 1.00 95.44 89 ASN A N 1
ATOM 688 C CA . ASN A 1 89 ? 8.011 -26.145 12.092 1.00 95.44 89 ASN A CA 1
ATOM 689 C C . ASN A 1 89 ? 6.536 -25.836 12.350 1.00 95.44 89 ASN A C 1
ATOM 691 O O . ASN A 1 89 ? 6.111 -25.674 13.496 1.00 95.44 89 ASN A O 1
ATOM 695 N N . TRP A 1 90 ? 5.752 -25.857 11.284 1.00 97.81 90 TRP A N 1
ATOM 696 C CA . TRP A 1 90 ? 4.292 -25.789 11.298 1.00 97.81 90 TRP A CA 1
ATOM 697 C C . TRP A 1 90 ? 3.748 -26.884 10.384 1.00 97.81 90 TRP A C 1
ATOM 699 O O . TRP A 1 90 ? 4.496 -27.745 9.916 1.00 97.81 90 TRP A O 1
ATOM 709 N N . CYS A 1 91 ? 2.443 -26.920 10.162 1.00 97.31 91 CYS A N 1
ATOM 710 C CA . CYS A 1 91 ? 1.845 -27.945 9.321 1.00 97.31 91 CYS A CA 1
ATOM 711 C C . CYS A 1 91 ? 0.825 -27.364 8.354 1.00 97.31 91 CYS A C 1
ATOM 713 O O . CYS A 1 91 ? 0.163 -26.375 8.659 1.00 97.31 91 CYS A O 1
ATOM 715 N N . ALA A 1 92 ? 0.686 -28.021 7.207 1.00 97.75 92 ALA A N 1
ATOM 716 C CA . ALA A 1 92 ? -0.433 -27.832 6.301 1.00 97.75 92 ALA A CA 1
ATOM 717 C C . ALA A 1 92 ? -1.340 -29.061 6.365 1.00 97.75 92 ALA A C 1
ATOM 719 O O . ALA A 1 92 ? -0.860 -30.198 6.386 1.00 97.75 92 ALA A O 1
ATOM 720 N N . ILE A 1 93 ? -2.647 -28.835 6.404 1.00 97.25 93 ILE A N 1
ATOM 721 C CA . ILE A 1 93 ? -3.662 -29.888 6.411 1.00 97.25 93 ILE A CA 1
ATOM 722 C C . ILE A 1 93 ? -4.604 -29.644 5.247 1.00 97.25 93 ILE A C 1
ATOM 724 O O . ILE A 1 93 ? -5.033 -28.515 5.024 1.00 97.25 93 ILE A O 1
ATOM 728 N N . HIS A 1 94 ? -4.899 -30.697 4.496 1.00 95.81 94 HIS A N 1
ATOM 729 C CA . HIS A 1 94 ? -5.810 -30.620 3.368 1.00 95.81 94 HIS A CA 1
ATOM 730 C C . HIS A 1 94 ? -7.249 -30.811 3.856 1.00 95.81 94 HIS A C 1
ATOM 732 O O . HIS A 1 94 ? -7.624 -31.908 4.271 1.00 95.81 94 HIS A O 1
ATOM 738 N N . VAL A 1 95 ? -8.045 -29.746 3.807 1.00 91.75 95 VAL A N 1
ATOM 739 C CA . VAL A 1 95 ? -9.452 -29.715 4.231 1.00 91.75 95 VAL A CA 1
ATOM 740 C C . VAL A 1 95 ? -10.283 -28.965 3.195 1.00 91.75 95 VAL A C 1
ATOM 742 O O . VAL A 1 95 ? -9.842 -27.954 2.658 1.00 91.75 95 VAL A O 1
ATOM 745 N N . ASN A 1 96 ? -11.494 -29.451 2.906 1.00 85.56 96 ASN A N 1
ATOM 746 C CA . ASN A 1 96 ? -12.416 -28.843 1.932 1.00 85.56 96 ASN A CA 1
ATOM 747 C C . ASN A 1 96 ? -11.780 -28.535 0.556 1.00 85.56 96 ASN A C 1
ATOM 749 O O . ASN A 1 96 ? -12.065 -27.501 -0.039 1.00 85.56 96 ASN A O 1
ATOM 753 N N . GLY A 1 97 ? -10.916 -29.428 0.060 1.00 84.38 97 GLY A N 1
ATOM 754 C CA . GLY A 1 97 ? -10.294 -29.311 -1.267 1.00 84.38 97 GLY A CA 1
ATOM 755 C C . GLY A 1 97 ? -9.019 -28.460 -1.339 1.00 84.38 97 GLY A C 1
ATOM 756 O O . GLY A 1 97 ? -8.399 -28.416 -2.401 1.00 84.38 97 GLY A O 1
ATOM 757 N N . ASP A 1 98 ? -8.595 -27.840 -0.232 1.00 88.25 98 ASP A N 1
ATOM 758 C CA . ASP A 1 98 ? -7.422 -26.963 -0.199 1.00 88.25 98 ASP A CA 1
ATOM 759 C C . ASP A 1 98 ? -6.506 -27.232 1.005 1.00 88.25 98 ASP A C 1
ATOM 761 O O . ASP A 1 98 ? -6.919 -27.737 2.051 1.00 88.25 98 ASP A O 1
ATOM 765 N N . TRP A 1 99 ? -5.230 -26.865 0.865 1.00 95.50 99 TRP A N 1
ATOM 766 C CA . TRP A 1 99 ? -4.257 -26.893 1.956 1.00 95.50 99 TRP A CA 1
ATOM 767 C C . TRP A 1 99 ? -4.396 -25.652 2.838 1.00 95.50 99 TRP A C 1
ATOM 769 O O . TRP A 1 99 ? -4.465 -24.528 2.347 1.00 95.50 99 TRP A O 1
ATOM 779 N N . ARG A 1 100 ? -4.413 -25.854 4.156 1.00 94.94 100 ARG A N 1
ATOM 780 C CA . ARG A 1 100 ? -4.555 -24.790 5.156 1.00 94.94 100 ARG A CA 1
ATOM 781 C C . ARG A 1 100 ? -3.487 -24.910 6.232 1.00 94.94 100 ARG A C 1
ATOM 783 O O . ARG A 1 100 ? -3.173 -26.020 6.666 1.00 94.94 100 ARG A O 1
ATOM 790 N N . PHE A 1 101 ? -2.936 -23.779 6.669 1.00 98.06 101 PHE A N 1
ATOM 791 C CA . PHE A 1 101 ? -1.873 -23.766 7.670 1.00 98.06 101 PHE A CA 1
ATOM 792 C C . PHE A 1 101 ? -2.418 -23.880 9.084 1.00 98.06 101 PHE A C 1
ATOM 794 O O . PHE A 1 101 ? -3.398 -23.244 9.454 1.00 98.06 101 PHE A O 1
ATOM 801 N N . VAL A 1 102 ? -1.730 -24.657 9.906 1.00 97.94 102 VAL A N 1
ATOM 802 C CA . VAL A 1 102 ? -1.901 -24.644 11.354 1.00 97.94 102 VAL A CA 1
ATOM 803 C C . VAL A 1 102 ? -0.519 -24.470 11.964 1.00 97.94 102 VAL A C 1
ATOM 805 O O . VAL A 1 102 ? 0.422 -25.169 11.574 1.00 97.94 102 VAL A O 1
ATOM 808 N N . PHE A 1 103 ? -0.389 -23.574 12.943 1.00 97.19 103 PHE A N 1
ATOM 809 C CA . PHE A 1 103 ? 0.848 -23.396 13.711 1.00 97.19 103 PHE A CA 1
ATOM 810 C C . PHE A 1 103 ? 0.624 -23.772 15.183 1.00 97.19 103 PHE A C 1
ATOM 812 O O . PHE A 1 103 ? 0.467 -22.898 16.036 1.00 97.19 103 PHE A O 1
ATOM 819 N N . PRO A 1 104 ? 0.665 -25.077 15.522 1.00 95.06 104 PRO A N 1
ATOM 820 C CA . PRO A 1 104 ? 0.359 -25.565 16.865 1.00 95.06 104 PRO A CA 1
ATOM 821 C C . PRO A 1 104 ? 1.166 -24.915 17.997 1.00 95.06 104 PRO A C 1
ATOM 823 O O . PRO A 1 104 ? 0.620 -24.649 19.060 1.00 95.06 104 PRO A O 1
ATOM 826 N N . LEU A 1 105 ? 2.456 -24.621 17.792 1.00 92.81 105 LEU A N 1
ATOM 827 C CA . LEU A 1 105 ? 3.277 -23.991 18.834 1.00 92.81 105 LEU A CA 1
ATOM 828 C C . LEU A 1 105 ? 2.718 -22.622 19.251 1.00 92.81 105 LEU A C 1
ATOM 830 O O . LEU A 1 105 ? 2.579 -22.367 20.441 1.00 92.81 105 LEU A O 1
ATOM 834 N N . TRP A 1 106 ? 2.391 -21.759 18.289 1.00 92.75 106 TRP A N 1
ATOM 835 C CA . TRP A 1 106 ? 1.870 -20.414 18.559 1.00 92.75 106 TRP A CA 1
ATOM 836 C C . TRP A 1 106 ? 0.368 -20.394 18.849 1.00 92.75 106 TRP A C 1
ATOM 838 O O . TRP A 1 106 ? -0.137 -19.444 19.447 1.00 92.75 106 TRP A O 1
ATOM 848 N N . ALA A 1 107 ? -0.335 -21.460 18.467 1.00 94.12 107 ALA A N 1
ATOM 849 C CA . ALA A 1 107 ? -1.700 -21.716 18.891 1.00 94.12 107 ALA A CA 1
ATOM 850 C C . ALA A 1 107 ? -1.804 -22.102 20.372 1.00 94.12 107 ALA A C 1
ATOM 852 O O . ALA A 1 107 ? -2.813 -21.778 20.985 1.00 94.12 107 ALA A O 1
ATOM 853 N N . TYR A 1 108 ? -0.809 -22.802 20.937 1.00 92.00 108 TYR A N 1
ATOM 854 C CA . TYR A 1 108 ? -0.898 -23.381 22.291 1.00 92.00 108 TYR A CA 1
ATOM 855 C C . TYR A 1 108 ? 0.054 -22.762 23.324 1.00 92.00 108 TYR A C 1
ATOM 857 O O . TYR A 1 108 ? -0.073 -23.014 24.527 1.00 92.00 108 TYR A O 1
ATOM 865 N N . SER A 1 109 ? 1.020 -21.961 22.876 1.00 88.69 109 SER A N 1
ATOM 866 C CA . SER A 1 109 ? 2.016 -21.336 23.737 1.00 88.69 109 SER A CA 1
ATOM 867 C C . SER A 1 109 ? 2.289 -19.894 23.327 1.00 88.69 109 SER A C 1
ATOM 869 O O . SER A 1 109 ? 2.395 -19.568 22.146 1.00 88.69 109 SER A O 1
ATOM 871 N N . ALA A 1 110 ? 2.455 -19.033 24.326 1.00 86.62 110 ALA A N 1
ATOM 872 C CA . ALA A 1 110 ? 3.013 -17.696 24.175 1.00 86.62 110 ALA A CA 1
ATOM 873 C C . ALA A 1 110 ? 4.234 -17.533 25.086 1.00 86.62 110 ALA A C 1
ATOM 875 O O . ALA A 1 110 ? 4.447 -18.334 25.992 1.00 86.62 110 ALA A O 1
ATOM 876 N N . VAL A 1 111 ? 5.035 -16.496 24.850 1.00 86.19 111 VAL A N 1
ATOM 877 C CA . VAL A 1 111 ? 6.122 -16.100 25.753 1.00 86.19 111 VAL A CA 1
ATOM 878 C C . VAL A 1 111 ? 5.723 -14.793 26.419 1.00 86.19 111 VAL A C 1
ATOM 880 O O . VAL A 1 111 ? 5.467 -13.810 25.725 1.00 86.19 111 VAL A O 1
ATOM 883 N N . GLU A 1 112 ? 5.697 -14.781 27.747 1.00 83.94 112 GLU A N 1
ATOM 884 C CA . GLU A 1 112 ? 5.377 -13.606 28.561 1.00 83.94 112 GLU A CA 1
ATOM 885 C C . GLU A 1 112 ? 6.570 -13.191 29.426 1.00 83.94 112 GLU A C 1
ATOM 887 O O . GLU A 1 112 ? 7.436 -14.002 29.750 1.00 83.94 112 GLU A O 1
ATOM 892 N N . GLY A 1 113 ? 6.652 -11.906 29.783 1.00 78.38 113 GLY A N 1
ATOM 893 C CA . GLY A 1 113 ? 7.707 -11.389 30.666 1.00 78.38 113 GLY A CA 1
ATOM 894 C C . GLY A 1 113 ? 9.118 -11.377 30.062 1.00 78.38 113 GLY A C 1
ATOM 895 O O . GLY A 1 113 ? 10.101 -11.312 30.805 1.00 78.38 113 GLY A O 1
ATOM 896 N N . ARG A 1 114 ? 9.245 -11.463 28.729 1.00 81.50 114 ARG A N 1
ATOM 897 C CA . ARG A 1 114 ? 10.533 -11.324 28.038 1.00 81.50 114 ARG A CA 1
ATOM 898 C C . ARG A 1 114 ? 10.960 -9.859 28.010 1.00 81.50 114 ARG A C 1
ATOM 900 O O . ARG A 1 114 ? 10.214 -9.002 27.551 1.00 81.50 114 ARG A O 1
ATOM 907 N N . ILE A 1 115 ? 12.188 -9.600 28.442 1.00 78.81 115 ILE A N 1
ATOM 908 C CA . ILE A 1 115 ? 12.815 -8.278 28.473 1.00 78.81 115 ILE A CA 1
ATOM 909 C C . ILE A 1 115 ? 14.213 -8.420 27.875 1.00 78.81 115 ILE A C 1
ATOM 911 O O . ILE A 1 115 ? 15.010 -9.234 28.335 1.00 78.81 115 ILE A O 1
ATOM 915 N N . THR A 1 116 ? 14.524 -7.651 26.836 1.00 78.12 116 THR A N 1
ATOM 916 C CA . THR A 1 116 ? 15.835 -7.695 26.168 1.00 78.12 116 THR A CA 1
ATOM 917 C C . THR A 1 116 ? 16.731 -6.560 26.650 1.00 78.12 116 THR A C 1
ATOM 919 O O . THR A 1 116 ? 16.243 -5.449 26.821 1.00 78.12 116 THR A O 1
ATOM 922 N N . ASP A 1 117 ? 18.040 -6.790 26.757 1.00 75.69 117 ASP A N 1
ATOM 923 C CA . ASP A 1 117 ? 19.035 -5.729 26.996 1.00 75.69 117 ASP A CA 1
ATOM 924 C C . ASP A 1 117 ? 19.437 -4.964 25.717 1.00 75.69 117 ASP A C 1
ATOM 926 O O . ASP A 1 117 ? 20.137 -3.955 25.791 1.00 75.69 117 ASP A O 1
ATOM 930 N N . LYS A 1 118 ? 19.009 -5.442 24.538 1.00 81.12 118 LYS A N 1
ATOM 931 C CA . LYS A 1 118 ? 19.309 -4.830 23.233 1.00 81.12 118 LYS A CA 1
ATOM 932 C C . LYS A 1 118 ? 18.746 -3.410 23.109 1.00 81.12 118 LYS A C 1
ATOM 934 O O . LYS A 1 118 ? 19.367 -2.564 22.474 1.00 81.12 118 LYS A O 1
ATOM 939 N N . TYR A 1 119 ? 17.572 -3.171 23.690 1.00 84.75 119 TYR A N 1
ATOM 940 C CA . TYR A 1 119 ? 16.778 -1.965 23.487 1.00 84.75 119 TYR A CA 1
ATOM 941 C C . TYR A 1 119 ? 16.490 -1.263 24.810 1.00 84.75 119 TYR A C 1
ATOM 943 O O . TYR A 1 119 ? 16.097 -1.894 25.787 1.00 84.75 119 TYR A O 1
ATOM 951 N N . THR A 1 120 ? 16.653 0.055 24.832 1.00 84.50 120 THR A N 1
ATOM 952 C CA . THR A 1 120 ? 16.255 0.923 25.946 1.00 84.50 120 THR A CA 1
ATOM 953 C C . THR A 1 120 ? 15.049 1.748 25.531 1.00 84.50 120 THR A C 1
ATOM 955 O O . THR A 1 120 ? 15.111 2.430 24.514 1.00 84.50 120 THR A O 1
ATOM 958 N N . LEU A 1 121 ? 13.960 1.679 26.302 1.00 85.12 121 LEU A N 1
ATOM 959 C CA . LEU A 1 121 ? 12.779 2.516 26.085 1.00 85.12 121 LEU A CA 1
ATOM 960 C C . LEU A 1 121 ? 13.152 3.991 26.298 1.00 85.12 121 LEU A C 1
ATOM 962 O O . LEU A 1 121 ? 13.742 4.328 27.329 1.00 85.12 121 LEU A O 1
ATOM 966 N N . ILE A 1 122 ? 12.818 4.826 25.316 1.00 80.88 122 ILE A N 1
ATOM 967 C CA . ILE A 1 122 ? 13.001 6.284 25.336 1.00 80.88 122 ILE A CA 1
ATOM 968 C C . ILE A 1 122 ? 11.652 6.967 25.596 1.00 80.88 122 ILE A C 1
ATOM 970 O O . ILE A 1 122 ? 11.581 7.893 26.391 1.00 80.88 122 ILE A O 1
ATOM 974 N N . GLU A 1 123 ? 10.573 6.477 24.973 1.00 78.81 123 GLU A N 1
ATOM 975 C CA . GLU A 1 123 ? 9.232 7.081 25.043 1.00 78.81 123 GLU A CA 1
ATOM 976 C C . GLU A 1 123 ? 8.118 6.026 25.002 1.00 78.81 123 GLU A C 1
ATOM 978 O O . GLU A 1 123 ? 8.276 4.984 24.360 1.00 78.81 123 GLU A O 1
ATOM 983 N N . GLY A 1 124 ? 6.968 6.322 25.629 1.00 62.66 124 GLY A N 1
ATOM 984 C CA . GLY A 1 124 ? 5.742 5.512 25.526 1.00 62.66 124 GLY A CA 1
ATOM 985 C C . GLY A 1 124 ? 5.459 4.546 26.693 1.00 62.66 124 GLY A C 1
ATOM 986 O O . GLY A 1 124 ? 4.859 3.487 26.486 1.00 62.66 124 GLY A O 1
ATOM 987 N N . GLY A 1 125 ? 5.888 4.852 27.928 1.00 62.16 125 GLY A N 1
ATOM 988 C CA . GLY A 1 125 ? 5.535 4.051 29.115 1.00 62.16 125 GLY A CA 1
ATOM 989 C C . GLY A 1 125 ? 6.219 4.462 30.428 1.00 62.16 125 GLY A C 1
ATOM 990 O O . GLY A 1 125 ? 7.144 5.271 30.437 1.00 62.16 125 GLY A O 1
ATOM 991 N N . LYS A 1 126 ? 5.782 3.880 31.561 1.00 51.12 126 LYS A N 1
ATOM 992 C CA . LYS A 1 126 ? 6.438 4.075 32.870 1.00 51.12 126 LYS A CA 1
ATOM 993 C C . LYS A 1 126 ? 7.842 3.457 32.848 1.00 51.12 126 LYS A C 1
ATOM 995 O O . LYS A 1 126 ? 7.993 2.260 32.611 1.00 51.12 126 LYS A O 1
ATOM 1000 N N . MET A 1 127 ? 8.856 4.278 33.117 1.00 46.78 127 MET A N 1
ATOM 1001 C CA . MET A 1 127 ? 10.258 3.865 33.192 1.00 46.78 127 MET A CA 1
ATOM 1002 C C . MET A 1 127 ? 10.474 2.733 34.199 1.00 46.78 127 MET A C 1
ATOM 1004 O O . MET A 1 127 ? 10.240 2.893 35.394 1.00 46.78 127 MET A O 1
ATOM 1008 N N . SER A 1 128 ? 11.048 1.630 33.732 1.00 47.47 128 SER A N 1
ATOM 1009 C CA . SER A 1 128 ? 11.851 0.755 34.579 1.00 47.47 128 SER A CA 1
ATOM 1010 C C . SER A 1 128 ? 12.916 0.096 33.714 1.00 47.47 128 SER A C 1
ATOM 1012 O O . SER A 1 128 ? 12.590 -0.680 32.811 1.00 47.47 128 SER A O 1
ATOM 1014 N N . ARG A 1 129 ? 14.200 0.402 33.969 1.00 53.34 129 ARG A N 1
ATOM 1015 C CA . ARG A 1 129 ? 15.315 -0.432 33.488 1.00 53.34 129 ARG A CA 1
ATOM 1016 C C . ARG A 1 129 ? 15.185 -1.784 34.173 1.00 53.34 129 ARG A C 1
ATOM 1018 O O . ARG A 1 129 ? 15.756 -2.029 35.230 1.00 53.34 129 ARG A O 1
ATOM 1025 N N . SER A 1 130 ? 14.381 -2.641 33.574 1.00 55.72 130 SER A N 1
ATOM 1026 C CA . SER A 1 130 ? 14.195 -4.000 34.042 1.00 55.72 130 SER A CA 1
ATOM 1027 C C . SER A 1 130 ? 15.376 -4.826 33.547 1.00 55.72 130 SER A C 1
ATOM 1029 O O . SER A 1 130 ? 15.796 -4.687 32.396 1.00 55.72 130 SER A O 1
ATOM 1031 N N . LYS A 1 131 ? 15.951 -5.659 34.420 1.00 66.38 131 LYS A N 1
ATOM 1032 C CA . LYS A 1 131 ? 17.005 -6.597 34.015 1.00 66.38 131 LYS A CA 1
ATOM 1033 C C . LYS A 1 131 ? 16.475 -7.486 32.889 1.00 66.38 131 LYS A C 1
ATOM 1035 O O . LYS A 1 131 ? 15.298 -7.849 32.893 1.00 66.38 131 LYS A O 1
ATOM 1040 N N . ALA A 1 132 ? 17.346 -7.826 31.940 1.00 77.62 132 ALA A N 1
ATOM 1041 C CA . ALA A 1 132 ? 16.981 -8.735 30.867 1.00 77.62 132 ALA A CA 1
ATOM 1042 C C . ALA A 1 132 ? 16.410 -10.036 31.447 1.00 77.62 132 ALA A C 1
ATOM 1044 O O . ALA A 1 132 ? 16.946 -10.602 32.399 1.00 77.62 132 ALA A O 1
ATOM 1045 N N . SER A 1 133 ? 15.310 -10.485 30.861 1.00 81.62 133 SER A N 1
ATOM 1046 C CA . SER A 1 133 ? 14.577 -11.682 31.244 1.00 81.62 133 SER A CA 1
ATOM 1047 C C . SER A 1 133 ? 14.267 -12.460 29.968 1.00 81.62 133 SER A C 1
ATOM 1049 O O . SER A 1 133 ? 13.745 -11.878 29.012 1.00 81.62 133 SER A O 1
ATOM 1051 N N . PRO A 1 134 ? 14.550 -13.770 29.904 1.00 79.25 134 PRO A N 1
ATOM 1052 C CA . PRO A 1 134 ? 14.228 -14.568 28.725 1.00 79.25 134 PRO A CA 1
ATOM 1053 C C . PRO A 1 134 ? 12.713 -14.678 28.481 1.00 79.25 134 PRO A C 1
ATOM 1055 O O . PRO A 1 134 ? 12.311 -14.957 27.346 1.00 79.25 134 PRO A O 1
ATOM 1058 N N . GLY A 1 135 ? 11.900 -14.391 29.506 1.00 85.00 135 GLY A N 1
ATOM 1059 C CA . GLY A 1 135 ? 10.467 -14.650 29.548 1.00 85.00 135 GLY A CA 1
ATOM 1060 C C . GLY A 1 135 ? 10.153 -16.110 29.871 1.00 85.00 135 GLY A C 1
ATOM 1061 O O . GLY A 1 135 ? 11.028 -16.976 29.836 1.00 85.00 135 GLY A O 1
ATOM 1062 N N . SER A 1 136 ? 8.887 -16.375 30.165 1.00 84.06 136 SER A N 1
ATOM 1063 C CA . SER A 1 136 ? 8.365 -17.708 30.459 1.00 84.06 136 SER A CA 1
ATOM 1064 C C . SER A 1 136 ? 7.367 -18.115 29.386 1.00 84.06 136 SER A C 1
ATOM 1066 O O . SER A 1 136 ? 6.515 -17.324 28.979 1.00 84.06 136 SER A O 1
ATOM 1068 N N . ALA A 1 137 ? 7.470 -19.358 28.918 1.00 84.38 137 ALA A N 1
ATOM 1069 C CA . ALA A 1 137 ? 6.459 -19.921 28.038 1.00 84.38 137 ALA A CA 1
ATOM 1070 C C . ALA A 1 137 ? 5.191 -20.179 28.856 1.00 84.38 137 ALA A C 1
ATOM 1072 O O . ALA A 1 137 ? 5.236 -20.960 29.801 1.00 84.38 137 ALA A O 1
ATOM 1073 N N . VAL A 1 138 ? 4.074 -19.574 28.475 1.00 86.50 138 VAL A N 1
ATOM 1074 C CA . VAL A 1 138 ? 2.765 -19.770 29.103 1.00 86.50 138 VAL A CA 1
ATOM 1075 C C . VAL A 1 138 ? 1.839 -20.526 28.159 1.00 86.50 138 VAL A C 1
ATOM 1077 O O . VAL A 1 138 ? 1.952 -20.412 26.932 1.00 86.50 138 VAL A O 1
ATOM 1080 N N . LYS A 1 139 ? 0.913 -21.303 28.726 1.00 86.44 139 LYS A N 1
ATOM 1081 C CA . LYS A 1 139 ? -0.177 -21.916 27.963 1.00 86.44 139 LYS A CA 1
ATOM 1082 C C . LYS A 1 139 ? -1.119 -20.814 27.475 1.00 86.44 139 LYS A C 1
ATOM 1084 O O . LYS A 1 139 ? -1.630 -20.038 28.274 1.00 86.44 139 LYS A O 1
ATOM 1089 N N . LYS A 1 140 ? -1.379 -20.774 26.172 1.00 86.69 140 LYS A N 1
ATOM 1090 C CA . LYS A 1 140 ? -2.334 -19.852 25.542 1.00 86.69 140 LYS A CA 1
ATOM 1091 C C . LYS A 1 140 ? -3.098 -20.619 24.481 1.00 86.69 140 LYS A C 1
ATOM 1093 O O . LYS A 1 140 ? -2.474 -21.392 23.785 1.00 86.69 140 LYS A O 1
ATOM 1098 N N . PHE A 1 141 ? -4.401 -20.412 24.333 1.00 91.81 141 PHE A N 1
ATOM 1099 C CA . PHE A 1 141 ? -5.142 -20.936 23.185 1.00 91.81 141 PHE A CA 1
ATOM 1100 C C . PHE A 1 141 ? -5.411 -19.788 22.207 1.00 91.81 141 PHE A C 1
ATOM 1102 O O . PHE A 1 141 ? -6.107 -18.838 22.557 1.00 91.81 141 PHE A O 1
ATOM 1109 N N . ASN A 1 142 ? -4.801 -19.830 21.023 1.00 93.12 142 ASN A N 1
ATOM 1110 C CA . ASN A 1 142 ? -4.862 -18.769 20.022 1.00 93.12 142 ASN A CA 1
ATOM 1111 C C . ASN A 1 142 ? -5.382 -19.301 18.684 1.00 93.12 142 ASN A C 1
ATOM 1113 O O . ASN A 1 142 ? -4.678 -20.010 17.962 1.00 93.12 142 ASN A O 1
ATOM 1117 N N . GLU A 1 143 ? -6.610 -18.918 18.346 1.00 94.00 143 GLU A N 1
ATOM 1118 C CA . GLU A 1 143 ? -7.292 -19.376 17.134 1.00 94.00 143 GLU A CA 1
ATOM 1119 C C . GLU A 1 143 ? -6.728 -18.776 15.851 1.00 94.00 143 GLU A C 1
ATOM 1121 O O . GLU A 1 143 ? -6.888 -19.370 14.791 1.00 94.00 143 GLU A O 1
ATOM 1126 N N . PHE A 1 144 ? -6.013 -17.653 15.933 1.00 95.12 144 PHE A N 1
ATOM 1127 C CA . PHE A 1 144 ? -5.440 -16.990 14.762 1.00 95.12 144 PHE A CA 1
ATOM 1128 C C . PHE A 1 144 ? -4.523 -17.907 13.944 1.00 95.12 144 PHE A C 1
ATOM 1130 O O . PHE A 1 144 ? -4.427 -17.766 12.729 1.00 95.12 144 PHE A O 1
ATOM 1137 N N . PHE A 1 145 ? -3.881 -18.876 14.604 1.00 96.00 145 PHE A N 1
ATOM 1138 C CA . PHE A 1 145 ? -2.979 -19.851 13.990 1.00 96.00 145 PHE A CA 1
ATOM 1139 C C . PHE A 1 145 ? -3.655 -21.180 13.608 1.00 96.00 145 PHE A C 1
ATOM 1141 O O . PHE A 1 145 ? -2.967 -22.180 13.375 1.00 96.00 145 PHE A O 1
ATOM 1148 N N . PHE A 1 146 ? -4.989 -21.210 13.560 1.00 97.12 146 PHE A N 1
ATOM 1149 C CA . PHE A 1 146 ? -5.790 -22.325 13.066 1.00 97.12 146 PHE A CA 1
ATOM 1150 C C . PHE A 1 146 ? -6.354 -22.010 11.679 1.00 97.12 146 PHE A C 1
ATOM 1152 O O . PHE A 1 146 ? -7.188 -21.123 11.536 1.00 97.12 146 PHE A O 1
ATOM 1159 N N . LEU A 1 147 ? -5.928 -22.768 10.666 1.00 96.00 147 LEU A N 1
ATOM 1160 C CA . LEU A 1 147 ? -6.348 -22.610 9.267 1.00 96.00 147 LEU A CA 1
ATOM 1161 C C . LEU A 1 147 ? -6.129 -21.186 8.718 1.00 96.00 147 LEU A C 1
ATOM 1163 O O . LEU A 1 147 ? -6.900 -20.732 7.875 1.00 96.00 147 LEU A O 1
ATOM 1167 N N . THR A 1 148 ? -5.073 -20.505 9.179 1.00 94.81 148 THR A N 1
ATOM 1168 C CA . THR A 1 148 ? -4.718 -19.137 8.772 1.00 94.81 148 THR A CA 1
ATOM 1169 C C . THR A 1 148 ? -4.547 -19.045 7.259 1.00 94.81 148 THR A C 1
ATOM 1171 O O . THR A 1 148 ? -3.910 -19.913 6.649 1.00 94.81 148 THR A O 1
ATOM 1174 N N . ASP A 1 149 ? -5.085 -17.982 6.659 1.00 93.56 149 ASP A N 1
ATOM 1175 C CA . ASP A 1 149 ? -4.966 -17.757 5.221 1.00 93.56 149 ASP A CA 1
ATOM 1176 C C . ASP A 1 149 ? -3.494 -17.572 4.799 1.00 93.56 149 ASP A C 1
ATOM 1178 O O . ASP A 1 149 ? -2.727 -16.918 5.517 1.00 93.56 149 ASP A O 1
ATOM 1182 N N . PRO A 1 150 ? -3.074 -18.127 3.645 1.00 94.44 150 PRO A N 1
ATOM 1183 C CA . PRO A 1 150 ? -1.690 -18.046 3.176 1.00 94.44 150 PRO A CA 1
ATOM 1184 C C . PRO A 1 150 ? -1.114 -16.629 3.065 1.00 94.44 150 PRO A C 1
ATOM 1186 O O . PRO A 1 150 ? 0.042 -16.407 3.425 1.00 94.44 150 PRO A O 1
ATOM 1189 N N . ASP A 1 151 ? -1.921 -15.664 2.614 1.00 91.25 151 ASP A N 1
ATOM 1190 C CA . ASP A 1 151 ? -1.526 -14.260 2.438 1.00 91.25 151 ASP A CA 1
ATOM 1191 C C . ASP A 1 151 ? -1.289 -13.529 3.765 1.00 91.25 151 ASP A C 1
ATOM 1193 O O . ASP A 1 151 ? -0.578 -12.532 3.799 1.00 91.25 151 ASP A O 1
ATOM 1197 N N . VAL A 1 152 ? -1.847 -14.039 4.862 1.00 94.25 152 VAL A N 1
ATOM 1198 C CA . VAL A 1 152 ? -1.559 -13.573 6.221 1.00 94.25 152 VAL A CA 1
ATOM 1199 C C . VAL A 1 152 ? -0.398 -14.368 6.817 1.00 94.25 152 VAL A C 1
ATOM 1201 O O . VAL A 1 152 ? 0.517 -13.792 7.403 1.00 94.25 152 VAL A O 1
ATOM 1204 N N . PHE A 1 153 ? -0.410 -15.693 6.654 1.00 96.25 153 PHE A N 1
ATOM 1205 C CA . PHE A 1 153 ? 0.536 -16.611 7.288 1.00 96.25 153 PHE A CA 1
ATOM 1206 C C . PHE A 1 153 ? 1.988 -16.400 6.834 1.00 96.25 153 PHE A C 1
ATOM 1208 O O . PHE A 1 153 ? 2.907 -16.526 7.646 1.00 96.25 153 PHE A O 1
ATOM 1215 N N . VAL A 1 154 ? 2.211 -16.018 5.572 1.00 94.69 154 VAL A N 1
ATOM 1216 C CA . VAL A 1 154 ? 3.560 -15.785 5.024 1.00 94.69 154 VAL A CA 1
ATOM 1217 C C . VAL A 1 154 ? 4.344 -14.704 5.783 1.00 94.69 154 VAL A C 1
ATOM 1219 O O . VAL A 1 154 ? 5.567 -14.778 5.864 1.00 94.69 154 VAL A O 1
ATOM 1222 N N . HIS A 1 155 ? 3.664 -13.736 6.412 1.00 93.62 155 HIS A N 1
ATOM 1223 C CA . HIS A 1 155 ? 4.306 -12.676 7.204 1.00 93.62 155 HIS A CA 1
ATOM 1224 C C . HIS A 1 155 ? 4.857 -13.171 8.550 1.00 93.62 155 HIS A C 1
ATOM 1226 O O . HIS A 1 155 ? 5.663 -12.494 9.192 1.00 93.62 155 HIS A O 1
ATOM 1232 N N . PHE A 1 156 ? 4.429 -14.358 8.973 1.00 94.69 156 PHE A N 1
ATOM 1233 C CA . PHE A 1 156 ? 4.785 -14.991 10.235 1.00 94.69 156 PHE A CA 1
ATOM 1234 C C . PHE A 1 156 ? 5.820 -16.100 10.065 1.00 94.69 156 PHE A C 1
ATOM 1236 O O . PHE A 1 156 ? 6.688 -16.273 10.927 1.00 94.69 156 PHE A O 1
ATOM 1243 N N . ALA A 1 157 ? 5.701 -16.870 8.983 1.00 95.19 157 ALA A N 1
ATOM 1244 C CA . ALA A 1 157 ? 6.491 -18.064 8.749 1.00 95.19 157 ALA A CA 1
ATOM 1245 C C . ALA A 1 157 ? 6.820 -18.241 7.262 1.00 95.19 157 ALA A C 1
ATOM 1247 O O . ALA A 1 157 ? 5.938 -18.288 6.408 1.00 95.19 157 ALA A O 1
ATOM 1248 N N . PHE A 1 158 ? 8.111 -18.387 6.977 1.00 95.31 158 PHE A N 1
ATOM 1249 C CA . PHE A 1 158 ? 8.679 -18.526 5.645 1.00 95.31 158 PHE A CA 1
ATOM 1250 C C . PHE A 1 158 ? 9.207 -19.957 5.436 1.00 95.31 158 PHE A C 1
ATOM 1252 O O . PHE A 1 158 ? 10.167 -20.344 6.113 1.00 95.31 158 PHE A O 1
ATOM 1259 N N . PRO A 1 159 ? 8.589 -20.775 4.566 1.00 97.00 159 PRO A N 1
ATOM 1260 C CA . PRO A 1 159 ? 8.960 -22.178 4.372 1.00 97.00 159 PRO A CA 1
ATOM 1261 C C . PRO A 1 159 ? 10.270 -22.335 3.591 1.00 97.00 159 PRO A C 1
ATOM 1263 O O . PRO A 1 159 ? 10.593 -21.516 2.735 1.00 97.00 159 PRO A O 1
ATOM 1266 N N . ASP A 1 160 ? 10.987 -23.436 3.835 1.00 95.38 160 ASP A N 1
ATOM 1267 C CA . ASP A 1 160 ? 12.184 -23.798 3.056 1.00 95.38 160 ASP A CA 1
ATOM 1268 C C . ASP A 1 160 ? 11.865 -24.107 1.594 1.00 95.38 160 ASP A C 1
ATOM 1270 O O . ASP A 1 160 ? 12.613 -23.735 0.694 1.00 95.38 160 ASP A O 1
ATOM 1274 N N . ASN A 1 161 ? 10.749 -24.801 1.361 1.00 95.62 161 ASN A N 1
ATOM 1275 C CA . ASN A 1 161 ? 10.229 -25.012 0.020 1.00 95.62 161 ASN A CA 1
ATOM 1276 C C . ASN A 1 161 ? 9.161 -23.933 -0.267 1.00 95.62 161 ASN A C 1
ATOM 1278 O O . ASN A 1 161 ? 8.146 -23.902 0.439 1.00 95.62 161 ASN A O 1
ATOM 1282 N N . PRO A 1 162 ? 9.358 -23.081 -1.293 1.00 93.75 162 PRO A N 1
ATOM 1283 C CA . PRO A 1 162 ? 8.455 -21.979 -1.618 1.00 93.75 162 PRO A CA 1
ATOM 1284 C C . PRO A 1 162 ? 7.034 -22.418 -2.008 1.00 93.75 162 PRO A C 1
ATOM 1286 O O . PRO A 1 162 ? 6.103 -21.641 -1.808 1.00 93.75 162 PRO A O 1
ATOM 1289 N N . ASP A 1 163 ? 6.825 -23.654 -2.474 1.00 93.38 163 ASP A N 1
ATOM 1290 C CA . ASP A 1 163 ? 5.489 -24.179 -2.805 1.00 93.38 163 ASP A CA 1
ATOM 1291 C C . ASP A 1 163 ? 4.569 -24.195 -1.576 1.00 93.38 163 ASP A C 1
ATOM 1293 O O . ASP A 1 163 ? 3.361 -23.960 -1.659 1.00 93.38 163 ASP A O 1
ATOM 1297 N N . TRP A 1 164 ? 5.161 -24.397 -0.395 1.00 96.38 164 TRP A N 1
ATOM 1298 C CA . TRP A 1 164 ? 4.455 -24.381 0.884 1.00 96.38 164 TRP A CA 1
ATOM 1299 C C . TRP A 1 164 ? 4.178 -22.973 1.410 1.00 96.38 164 TRP A C 1
ATOM 1301 O O . TRP A 1 164 ? 3.834 -22.832 2.581 1.00 96.38 164 TRP A O 1
ATOM 1311 N N . GLN A 1 165 ? 4.306 -21.937 0.577 1.00 94.06 165 GLN A N 1
ATOM 1312 C CA . GLN A 1 165 ? 3.706 -20.630 0.842 1.00 94.06 165 GLN A CA 1
ATOM 1313 C C . GLN A 1 165 ? 2.235 -20.585 0.421 1.00 94.06 165 GLN A C 1
ATOM 1315 O O . GLN A 1 165 ? 1.491 -19.786 0.973 1.00 94.06 165 GLN A O 1
ATOM 1320 N N . LEU A 1 166 ? 1.806 -21.444 -0.518 1.00 92.12 166 LEU A N 1
ATOM 1321 C CA . LEU A 1 166 ? 0.436 -21.485 -1.059 1.00 92.12 166 LEU A CA 1
ATOM 1322 C C . LEU A 1 166 ? -0.048 -20.138 -1.645 1.00 92.12 166 LEU A C 1
ATOM 1324 O O . LEU A 1 166 ? -1.247 -19.865 -1.694 1.00 92.12 166 LEU A O 1
ATOM 1328 N N . LEU A 1 167 ? 0.888 -19.295 -2.088 1.00 86.94 167 LEU A N 1
ATOM 1329 C CA . LEU A 1 167 ? 0.626 -18.014 -2.742 1.00 86.94 167 LEU A CA 1
ATOM 1330 C C . LEU A 1 167 ? 0.689 -18.170 -4.261 1.00 86.94 167 LEU A C 1
ATOM 1332 O O . LEU A 1 167 ? 1.504 -18.933 -4.773 1.00 86.94 167 LEU A O 1
ATOM 1336 N N . THR A 1 168 ? -0.101 -17.378 -4.992 1.00 80.44 168 THR A N 1
ATOM 1337 C CA . THR A 1 168 ? -0.021 -17.317 -6.464 1.00 80.44 168 THR A CA 1
ATOM 1338 C C . THR A 1 168 ? 1.361 -16.857 -6.936 1.00 80.44 168 THR A C 1
ATOM 1340 O O . THR A 1 168 ? 1.864 -17.332 -7.948 1.00 80.44 168 THR A O 1
ATOM 1343 N N . VAL A 1 169 ? 1.973 -15.928 -6.197 1.00 82.12 169 VAL A N 1
ATOM 1344 C CA . VAL A 1 169 ? 3.344 -15.458 -6.413 1.00 82.12 169 VAL A CA 1
ATOM 1345 C C . VAL A 1 169 ? 4.087 -15.614 -5.086 1.00 82.12 169 VAL A C 1
ATOM 1347 O O . VAL A 1 169 ? 3.779 -14.869 -4.151 1.00 82.12 169 VAL A O 1
ATOM 1350 N N . PRO A 1 170 ? 5.021 -16.576 -4.968 1.00 87.06 170 PRO A N 1
ATOM 1351 C CA . PRO A 1 170 ? 5.789 -16.767 -3.744 1.00 87.06 170 PRO A CA 1
ATOM 1352 C C . PRO A 1 170 ? 6.594 -15.518 -3.366 1.00 87.06 170 PRO A C 1
ATOM 1354 O O . PRO A 1 170 ? 7.258 -14.899 -4.201 1.00 87.06 170 PRO A O 1
ATOM 1357 N N . LEU A 1 171 ? 6.554 -15.162 -2.085 1.00 89.75 171 LEU A N 1
ATOM 1358 C CA . LEU A 1 171 ? 7.389 -14.138 -1.478 1.00 89.75 171 LEU A CA 1
ATOM 1359 C C . LEU A 1 171 ? 8.845 -14.625 -1.445 1.00 89.75 171 LEU A C 1
ATOM 1361 O O . LEU A 1 171 ? 9.129 -15.776 -1.110 1.00 89.75 171 LEU A O 1
ATOM 1365 N N . THR A 1 172 ? 9.787 -13.742 -1.765 1.00 91.50 172 THR A N 1
ATOM 1366 C CA . THR A 1 172 ? 11.228 -14.011 -1.627 1.00 91.50 172 THR A CA 1
ATOM 1367 C C . THR A 1 172 ? 11.693 -13.776 -0.191 1.00 91.50 172 THR A C 1
ATOM 1369 O O . THR A 1 172 ? 11.135 -12.912 0.489 1.00 91.50 172 THR A O 1
ATOM 1372 N N . LEU A 1 173 ? 12.772 -14.438 0.237 1.00 88.44 173 LEU A N 1
ATOM 1373 C CA . LEU A 1 173 ? 13.345 -14.236 1.573 1.00 88.44 173 LEU A CA 1
ATOM 1374 C C . LEU A 1 173 ? 13.731 -12.770 1.834 1.00 88.44 173 LEU A C 1
ATOM 1376 O O . LEU A 1 173 ? 13.401 -12.245 2.891 1.00 88.44 173 LEU A O 1
ATOM 1380 N N . ASP A 1 174 ? 14.338 -12.084 0.862 1.00 86.88 174 ASP A N 1
ATOM 1381 C CA . ASP A 1 174 ? 14.715 -10.670 1.010 1.00 86.88 174 ASP A CA 1
ATOM 1382 C C . ASP A 1 174 ? 13.500 -9.796 1.325 1.00 86.88 174 ASP A C 1
ATOM 1384 O O . ASP A 1 174 ? 13.507 -9.039 2.290 1.00 86.88 174 ASP A O 1
ATOM 1388 N N . ARG A 1 175 ? 12.404 -9.975 0.579 1.00 86.44 175 ARG A N 1
ATOM 1389 C CA . ARG A 1 175 ? 11.133 -9.284 0.847 1.00 86.44 175 ARG A CA 1
ATOM 1390 C C . ARG A 1 175 ? 10.568 -9.615 2.223 1.00 86.44 175 ARG A C 1
ATOM 1392 O O . ARG A 1 175 ? 10.172 -8.701 2.936 1.00 86.44 175 ARG A O 1
ATOM 1399 N N . TYR A 1 176 ? 10.585 -10.885 2.623 1.00 88.94 176 TYR A N 1
ATOM 1400 C CA . TYR A 1 176 ? 10.159 -11.291 3.964 1.00 88.94 176 TYR A CA 1
ATOM 1401 C C . TYR A 1 176 ? 10.964 -10.583 5.066 1.00 88.94 176 TYR A C 1
ATOM 1403 O O . TYR A 1 176 ? 10.401 -10.233 6.101 1.00 88.94 176 TYR A O 1
ATOM 1411 N N . LEU A 1 177 ? 12.259 -10.331 4.862 1.00 87.19 177 LEU A N 1
ATOM 1412 C CA . LEU A 1 177 ? 13.119 -9.630 5.825 1.00 87.19 177 LEU A CA 1
ATOM 1413 C C . LEU A 1 177 ? 13.018 -8.105 5.747 1.00 87.19 177 LEU A C 1
ATOM 1415 O O . LEU A 1 177 ? 13.214 -7.429 6.758 1.00 87.19 177 LEU A O 1
ATOM 1419 N N . GLU A 1 178 ? 12.718 -7.574 4.565 1.00 85.50 178 GLU A N 1
ATOM 1420 C CA . GLU A 1 178 ? 12.495 -6.152 4.333 1.00 85.50 178 GLU A CA 1
ATOM 1421 C C . GLU A 1 178 ? 11.168 -5.664 4.898 1.00 85.50 178 GLU A C 1
ATOM 1423 O O . GLU A 1 178 ? 11.032 -4.463 5.073 1.00 85.50 178 GLU A O 1
ATOM 1428 N N . GLU A 1 179 ? 10.186 -6.524 5.159 1.00 89.38 179 GLU A N 1
ATOM 1429 C CA . GLU A 1 179 ? 8.892 -6.110 5.705 1.00 89.38 179 GLU A CA 1
ATOM 1430 C C . GLU A 1 179 ? 8.976 -5.669 7.178 1.00 89.38 179 GLU A C 1
ATOM 1432 O O . GLU A 1 179 ? 9.769 -6.217 7.954 1.00 89.38 179 GLU A O 1
ATOM 1437 N N . PRO A 1 180 ? 8.118 -4.724 7.616 1.00 93.06 180 PRO A N 1
ATOM 1438 C CA . PRO A 1 180 ? 7.892 -4.485 9.037 1.00 93.06 180 PRO A CA 1
ATOM 1439 C C . PRO A 1 180 ? 7.523 -5.787 9.752 1.00 93.06 180 PRO A C 1
ATOM 1441 O O . PRO A 1 180 ? 6.942 -6.709 9.171 1.00 93.06 180 PRO A O 1
ATOM 1444 N N . TYR A 1 181 ? 7.847 -5.887 11.037 1.00 94.31 181 TYR A N 1
ATOM 1445 C CA . TYR A 1 181 ? 7.482 -7.081 11.787 1.00 94.31 181 TYR A CA 1
ATOM 1446 C C . TYR A 1 181 ? 6.020 -6.994 12.219 1.00 94.31 181 TYR A C 1
ATOM 1448 O O . TYR A 1 181 ? 5.717 -6.464 13.284 1.00 94.31 181 TYR A O 1
ATOM 1456 N N . PHE A 1 182 ? 5.117 -7.504 11.384 1.00 94.19 182 PHE A N 1
ATOM 1457 C CA . PHE A 1 182 ? 3.685 -7.536 11.667 1.00 94.19 182 PHE A CA 1
ATOM 1458 C C . PHE A 1 182 ? 3.316 -8.593 12.712 1.00 94.19 182 PHE A C 1
ATOM 1460 O O . PHE A 1 182 ? 3.891 -9.681 12.776 1.00 94.19 182 PHE A O 1
ATOM 1467 N N . ARG A 1 183 ? 2.310 -8.274 13.524 1.00 93.94 183 ARG A N 1
ATOM 1468 C CA . ARG A 1 183 ? 1.730 -9.156 14.539 1.00 93.94 183 ARG A CA 1
ATOM 1469 C C . ARG A 1 183 ? 0.243 -9.358 14.265 1.00 93.94 183 ARG A C 1
ATOM 1471 O O . ARG A 1 183 ? -0.364 -8.622 13.498 1.00 93.94 183 ARG A O 1
ATOM 1478 N N . GLN A 1 184 ? -0.356 -10.343 14.928 1.00 93.81 184 GLN A N 1
ATOM 1479 C CA . GLN A 1 1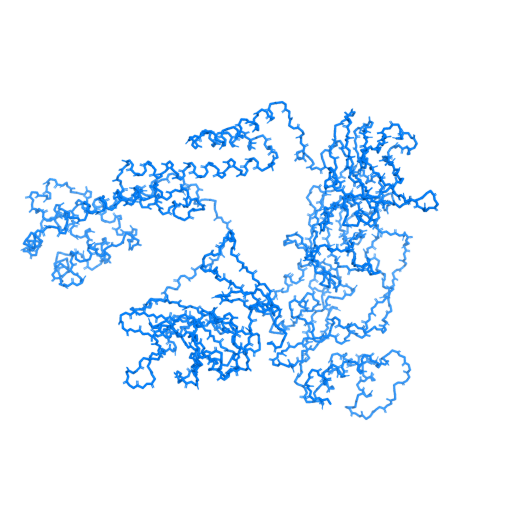84 ? -1.783 -10.672 14.808 1.00 93.81 184 GLN A CA 1
ATOM 1480 C C . GLN A 1 184 ? -2.728 -9.442 14.836 1.00 93.81 184 GLN A C 1
ATOM 1482 O O . GLN A 1 184 ? -3.542 -9.334 13.916 1.00 93.81 184 GLN A O 1
ATOM 1487 N N . PRO A 1 185 ? -2.580 -8.461 15.757 1.00 94.12 185 PRO A N 1
ATOM 1488 C CA . PRO A 1 185 ? -3.449 -7.280 15.793 1.00 94.12 185 PRO A CA 1
ATOM 1489 C C . PRO A 1 185 ? -3.428 -6.427 14.518 1.00 94.12 185 PRO A C 1
ATOM 1491 O O . PRO A 1 185 ? -4.424 -5.773 14.218 1.00 94.12 185 PRO A O 1
ATOM 1494 N N . TYR A 1 186 ? -2.335 -6.433 13.745 1.00 94.62 186 TYR A N 1
ATOM 1495 C CA . TYR A 1 186 ? -2.267 -5.739 12.453 1.00 94.62 186 TYR A CA 1
ATOM 1496 C C . TYR A 1 186 ? -3.323 -6.269 11.478 1.00 94.62 186 TYR A C 1
ATOM 1498 O O . TYR A 1 186 ? -4.058 -5.495 10.863 1.00 94.62 186 TYR A O 1
ATOM 1506 N N . PHE A 1 187 ? -3.435 -7.595 11.388 1.00 93.75 187 PHE A N 1
ATOM 1507 C CA . PHE A 1 187 ? -4.355 -8.268 10.476 1.00 93.75 187 PHE A CA 1
ATOM 1508 C C . PHE A 1 187 ? -5.794 -8.247 11.000 1.00 93.75 187 PHE A C 1
ATOM 1510 O O . PHE A 1 187 ? -6.710 -7.939 10.239 1.00 93.75 187 PHE A O 1
ATOM 1517 N N . GLU A 1 188 ? -6.002 -8.491 12.299 1.00 92.06 188 GLU A N 1
ATOM 1518 C CA . GLU A 1 188 ? -7.339 -8.477 12.917 1.00 92.06 188 GLU A CA 1
ATOM 1519 C C . GLU A 1 188 ? -8.015 -7.101 12.818 1.00 92.06 188 GLU A C 1
ATOM 1521 O O . GLU A 1 188 ? -9.205 -7.012 12.521 1.00 92.06 188 GLU A O 1
ATOM 1526 N N . ASN A 1 189 ? -7.248 -6.018 12.984 1.00 89.75 189 ASN A N 1
ATOM 1527 C CA . ASN A 1 189 ? -7.755 -4.646 12.876 1.00 89.75 189 ASN A CA 1
ATOM 1528 C C . ASN A 1 189 ? -7.717 -4.084 11.440 1.00 89.75 189 ASN A C 1
ATOM 1530 O O . ASN A 1 189 ? -7.989 -2.897 11.235 1.00 89.75 189 ASN A O 1
ATOM 1534 N N . LYS A 1 190 ? -7.368 -4.921 10.448 1.00 90.44 190 LYS A N 1
ATOM 1535 C CA . LYS A 1 190 ? -7.198 -4.560 9.028 1.00 90.44 190 LYS A CA 1
ATOM 1536 C C . LYS A 1 190 ? -6.393 -3.269 8.849 1.00 90.44 190 LYS A C 1
ATOM 1538 O O . LYS A 1 190 ? -6.786 -2.370 8.099 1.00 90.44 190 LYS A O 1
ATOM 1543 N N . LEU A 1 191 ? -5.295 -3.160 9.589 1.00 90.12 191 LEU A N 1
ATOM 1544 C CA . LEU A 1 191 ? -4.391 -2.024 9.506 1.00 90.12 191 LEU A CA 1
ATOM 1545 C C . LEU A 1 191 ? -3.543 -2.134 8.239 1.00 90.12 191 LEU A C 1
ATOM 1547 O O . LEU A 1 191 ? -3.237 -3.223 7.759 1.00 90.12 191 LEU A O 1
ATOM 1551 N N . GLN A 1 192 ? -3.174 -0.985 7.688 1.00 88.12 192 GLN A N 1
ATOM 1552 C CA . GLN A 1 192 ? -2.318 -0.881 6.520 1.00 88.12 192 GLN A CA 1
ATOM 1553 C C . GLN A 1 192 ? -1.288 0.224 6.737 1.00 88.12 192 GLN A C 1
ATOM 1555 O O . GLN A 1 192 ? -1.644 1.363 7.044 1.00 88.12 192 GLN A O 1
ATOM 1560 N N . VAL A 1 193 ? -0.014 -0.099 6.526 1.00 84.19 193 VAL A N 1
ATOM 1561 C CA . VAL A 1 193 ? 1.054 0.904 6.431 1.00 84.19 193 VAL A CA 1
ATOM 1562 C C . VAL A 1 193 ? 0.864 1.701 5.137 1.00 84.19 193 VAL A C 1
ATOM 1564 O O . VAL A 1 193 ? 0.684 1.133 4.058 1.00 84.19 193 VAL A O 1
ATOM 1567 N N . ALA A 1 194 ? 0.849 3.027 5.235 1.00 66.31 194 ALA A N 1
ATOM 1568 C CA . ALA A 1 194 ? 0.697 3.906 4.088 1.00 66.31 194 ALA A CA 1
ATOM 1569 C C . ALA A 1 194 ? 1.981 3.875 3.245 1.00 66.31 194 ALA A C 1
ATOM 1571 O O . ALA A 1 194 ? 3.030 4.333 3.690 1.00 66.31 194 ALA A O 1
ATOM 1572 N N . THR A 1 195 ? 1.867 3.410 1.995 1.00 50.69 195 THR A N 1
ATOM 1573 C CA . THR A 1 195 ? 2.983 3.219 1.043 1.00 50.69 195 THR A CA 1
ATOM 1574 C C . THR A 1 195 ? 3.840 1.986 1.372 1.00 50.69 195 THR A C 1
ATOM 1576 O O . THR A 1 195 ? 3.936 1.585 2.526 1.00 50.69 195 THR A O 1
ATOM 1579 N N . LEU A 1 196 ? 4.439 1.358 0.348 1.00 56.31 196 LEU A N 1
ATOM 1580 C CA . LEU A 1 196 ? 5.329 0.182 0.421 1.00 56.31 196 LEU A CA 1
ATOM 1581 C C . LEU A 1 196 ? 6.635 0.501 1.178 1.00 56.31 196 LEU A C 1
ATOM 1583 O O . LEU A 1 196 ? 7.717 0.521 0.593 1.00 56.31 196 LEU A O 1
ATOM 1587 N N . LEU A 1 197 ? 6.529 0.833 2.462 1.00 64.31 197 LEU A N 1
ATOM 1588 C CA . LEU A 1 197 ? 7.654 1.166 3.321 1.00 64.31 197 LEU A CA 1
ATOM 1589 C C . LEU A 1 197 ? 8.341 -0.126 3.777 1.00 64.31 197 LEU A C 1
ATOM 1591 O O . LEU A 1 197 ? 7.689 -0.969 4.396 1.00 64.31 197 LEU A O 1
ATOM 1595 N N . PRO A 1 198 ? 9.653 -0.277 3.533 1.00 83.75 198 PRO A N 1
ATOM 1596 C CA . PRO A 1 198 ? 10.432 -1.321 4.184 1.00 83.75 198 PRO A CA 1
ATOM 1597 C C . PRO A 1 198 ? 10.346 -1.200 5.717 1.00 83.75 198 PRO A C 1
ATOM 1599 O O . PRO A 1 198 ? 10.279 -0.107 6.270 1.00 83.75 198 PRO A O 1
ATOM 1602 N N . GLY A 1 199 ? 10.405 -2.303 6.446 1.00 87.19 199 GLY A N 1
ATOM 1603 C CA . GLY A 1 199 ? 10.550 -2.339 7.896 1.00 87.19 199 GLY A CA 1
ATOM 1604 C C . GLY A 1 199 ? 11.816 -1.640 8.391 1.00 87.19 199 GLY A C 1
ATOM 1605 O O . GLY A 1 199 ? 11.828 -1.142 9.516 1.00 87.19 199 GLY A O 1
ATOM 1606 N N . VAL A 1 200 ? 12.864 -1.550 7.561 1.00 92.38 200 VAL A N 1
ATOM 1607 C CA . VAL A 1 200 ? 14.062 -0.745 7.843 1.00 92.38 200 VAL A CA 1
ATOM 1608 C C . VAL A 1 200 ? 13.937 0.633 7.192 1.00 92.38 200 VAL A C 1
ATOM 1610 O O . VAL A 1 200 ? 14.055 0.773 5.976 1.00 92.38 200 VAL A O 1
ATOM 1613 N N . GLN A 1 201 ? 13.759 1.665 8.009 1.00 91.69 201 GLN A N 1
ATOM 1614 C CA . GLN A 1 201 ? 13.653 3.057 7.579 1.00 91.69 201 GLN A CA 1
ATOM 1615 C C . GLN A 1 201 ? 14.938 3.823 7.883 1.00 91.69 201 GLN A C 1
ATOM 1617 O O . GLN A 1 201 ? 15.493 3.732 8.975 1.00 91.69 201 GLN A O 1
ATOM 1622 N N . LYS A 1 202 ? 15.420 4.600 6.912 1.00 91.81 202 LYS A N 1
ATOM 1623 C CA . LYS A 1 202 ? 16.586 5.477 7.082 1.00 91.81 202 LYS A CA 1
ATOM 1624 C C . LYS A 1 202 ? 16.106 6.914 7.237 1.00 91.81 202 LYS A C 1
ATOM 1626 O O . LYS A 1 202 ? 15.325 7.379 6.407 1.00 91.81 202 LYS A O 1
ATOM 1631 N N . ALA A 1 203 ? 16.585 7.598 8.269 1.00 88.62 203 ALA A N 1
ATOM 1632 C CA . ALA A 1 203 ? 16.250 8.991 8.510 1.00 88.62 203 ALA A CA 1
ATOM 1633 C C . ALA A 1 203 ? 16.769 9.883 7.382 1.00 88.62 203 ALA A C 1
ATOM 1635 O O . ALA A 1 203 ? 17.890 9.711 6.897 1.00 88.62 203 ALA A O 1
ATOM 1636 N N . LYS A 1 204 ? 15.940 10.841 6.972 1.00 84.94 204 LYS A N 1
ATOM 1637 C CA . LYS A 1 204 ? 16.314 11.915 6.052 1.00 84.94 204 LYS A CA 1
ATOM 1638 C C . LYS A 1 204 ? 16.312 13.205 6.856 1.00 84.94 204 LYS A C 1
ATOM 1640 O O . LYS A 1 204 ? 15.262 13.575 7.370 1.00 84.94 204 LYS A O 1
ATOM 1645 N N . HIS A 1 205 ? 17.472 13.848 6.983 1.00 82.12 205 HIS A N 1
ATOM 1646 C CA . HIS A 1 205 ? 17.646 15.045 7.822 1.00 82.12 205 HIS A CA 1
ATOM 1647 C C . HIS A 1 205 ? 17.162 14.818 9.268 1.00 82.12 205 HIS A C 1
ATOM 1649 O O . HIS A 1 205 ? 16.404 15.613 9.809 1.00 82.12 205 HIS A O 1
ATOM 1655 N N . GLY A 1 206 ? 17.511 13.664 9.845 1.00 84.94 206 GLY A N 1
ATOM 1656 C CA . GLY A 1 206 ? 17.133 13.306 11.213 1.00 84.94 206 GLY A CA 1
ATOM 1657 C C . GLY A 1 206 ? 15.632 13.100 11.458 1.00 84.94 206 GLY A C 1
ATOM 1658 O O . GLY A 1 206 ? 15.210 13.076 12.611 1.00 84.94 206 GLY A O 1
ATOM 1659 N N . ILE A 1 207 ? 14.825 12.898 10.406 1.00 88.31 207 ILE A N 1
ATOM 1660 C CA . ILE A 1 207 ? 13.391 12.585 10.515 1.00 88.31 207 ILE A CA 1
ATOM 1661 C C . ILE A 1 207 ? 13.057 11.267 9.804 1.00 88.31 207 ILE A C 1
ATOM 1663 O O . ILE A 1 207 ? 13.560 10.982 8.712 1.00 88.31 207 ILE A O 1
ATOM 1667 N N . VAL A 1 208 ? 12.171 10.470 10.407 1.00 90.38 208 VAL A N 1
ATOM 1668 C CA . VAL A 1 208 ? 11.443 9.375 9.743 1.00 90.38 208 VAL A CA 1
ATOM 1669 C C . VAL A 1 208 ? 9.944 9.581 9.918 1.00 90.38 208 VAL A C 1
ATOM 1671 O O . VAL A 1 208 ? 9.483 9.888 11.011 1.00 90.38 208 VAL A O 1
ATOM 1674 N N . GLU A 1 209 ? 9.177 9.343 8.856 1.00 90.12 209 GLU A N 1
ATOM 1675 C CA . GLU A 1 209 ? 7.717 9.393 8.887 1.00 90.12 209 GLU A CA 1
ATOM 1676 C C . GLU A 1 209 ? 7.123 8.033 8.520 1.00 90.12 209 GLU A C 1
ATOM 1678 O O . GLU A 1 209 ? 7.458 7.458 7.483 1.00 90.12 209 GLU A O 1
ATOM 1683 N N . ILE A 1 210 ? 6.225 7.521 9.361 1.00 89.69 210 ILE A N 1
ATOM 1684 C CA . ILE A 1 210 ? 5.514 6.259 9.141 1.00 89.69 210 ILE A CA 1
ATOM 1685 C C . ILE A 1 210 ? 4.015 6.535 9.189 1.00 89.69 210 ILE A C 1
ATOM 1687 O O . ILE A 1 210 ? 3.487 6.972 10.207 1.00 89.69 210 ILE A O 1
ATOM 1691 N N . GLY A 1 211 ? 3.323 6.283 8.079 1.00 89.88 211 GLY A N 1
ATOM 1692 C CA . GLY A 1 211 ? 1.871 6.413 7.999 1.00 89.88 211 GLY A CA 1
ATOM 1693 C C . GLY A 1 211 ? 1.169 5.076 8.217 1.00 89.88 211 GLY A C 1
ATOM 1694 O O . GLY A 1 211 ? 1.625 4.045 7.725 1.00 89.88 211 GLY A O 1
ATOM 1695 N N . MET A 1 212 ? 0.031 5.087 8.902 1.00 88.12 212 MET A N 1
ATOM 1696 C CA . MET A 1 212 ? -0.848 3.933 9.074 1.00 88.12 212 MET A CA 1
ATOM 1697 C C . MET A 1 212 ? -2.309 4.334 8.917 1.00 88.12 212 MET A C 1
ATOM 1699 O O . MET A 1 212 ? -2.705 5.439 9.274 1.00 88.12 212 MET A O 1
ATOM 1703 N N . LYS A 1 213 ? -3.131 3.417 8.415 1.00 87.50 213 LYS A N 1
ATOM 1704 C CA . LYS A 1 213 ? -4.584 3.587 8.345 1.00 87.50 213 LYS A CA 1
ATOM 1705 C C . LYS A 1 213 ? -5.300 2.275 8.623 1.00 87.50 213 LYS A C 1
ATOM 1707 O O . LYS A 1 213 ? -4.752 1.212 8.339 1.00 87.50 213 LYS A O 1
ATOM 1712 N N . SER A 1 214 ? -6.527 2.339 9.127 1.00 86.44 214 SER A N 1
ATOM 1713 C CA . SER A 1 214 ? -7.412 1.168 9.124 1.00 86.44 214 SER A CA 1
ATOM 1714 C C . SER A 1 214 ? -8.209 1.108 7.824 1.00 86.44 214 SER A C 1
ATOM 1716 O O . SER A 1 214 ? -8.617 2.135 7.284 1.00 86.44 214 SER A O 1
ATOM 1718 N N . LEU A 1 215 ? -8.424 -0.106 7.316 1.00 84.62 215 LEU A N 1
ATOM 1719 C CA . LEU A 1 215 ? -9.329 -0.377 6.197 1.00 84.62 215 LEU A CA 1
ATOM 1720 C C . LEU A 1 215 ? -10.781 -0.598 6.652 1.00 84.62 215 LEU A C 1
ATOM 1722 O O . LEU A 1 215 ? -11.654 -0.807 5.813 1.00 84.62 215 LEU A O 1
ATOM 1726 N N . ILE A 1 216 ? -11.042 -0.587 7.962 1.00 83.81 216 ILE A N 1
ATOM 1727 C CA . ILE A 1 216 ? -12.395 -0.640 8.519 1.00 83.81 216 ILE A CA 1
ATOM 1728 C C . ILE A 1 216 ? -12.962 0.783 8.515 1.00 83.81 216 ILE A C 1
ATOM 1730 O O . ILE A 1 216 ? -12.386 1.697 9.105 1.00 83.81 216 ILE A O 1
ATOM 1734 N N . GLU A 1 217 ? -14.098 0.973 7.850 1.00 77.19 217 GLU A N 1
ATOM 1735 C CA . GLU A 1 217 ? -14.823 2.243 7.876 1.00 77.19 217 GLU A CA 1
ATOM 1736 C C . GLU A 1 217 ? -15.289 2.551 9.309 1.00 77.19 217 GLU A C 1
ATOM 1738 O O . GLU A 1 217 ? -15.784 1.668 10.009 1.00 77.19 217 GLU A O 1
ATOM 1743 N N . ASN A 1 218 ? -15.094 3.791 9.768 1.00 74.50 218 ASN A N 1
ATOM 1744 C CA . ASN A 1 218 ? -15.411 4.227 11.135 1.00 74.50 218 ASN A CA 1
ATOM 1745 C C . ASN A 1 218 ? -14.750 3.383 12.244 1.00 74.50 218 ASN A C 1
ATOM 1747 O O . ASN A 1 218 ? -15.333 3.188 13.314 1.00 74.50 218 ASN A O 1
ATOM 1751 N N . TRP A 1 219 ? -13.529 2.886 12.013 1.00 83.50 219 TRP A N 1
ATOM 1752 C CA . TRP A 1 219 ? -12.788 2.103 13.003 1.00 83.50 219 TRP A CA 1
ATOM 1753 C C . TRP A 1 219 ? -12.636 2.860 14.332 1.00 83.50 219 TRP A C 1
ATOM 1755 O O . TRP A 1 219 ? -12.054 3.943 14.387 1.00 83.50 219 TRP A O 1
ATOM 1765 N N . GLN A 1 220 ? -13.143 2.273 15.416 1.00 80.00 220 GLN A N 1
ATOM 1766 C CA . GLN A 1 220 ? -13.130 2.863 16.766 1.00 80.00 220 GLN A CA 1
ATOM 1767 C C . GLN A 1 220 ? -11.836 2.562 17.541 1.00 80.00 220 GLN A C 1
ATOM 1769 O O . GLN A 1 220 ? -11.743 2.805 18.744 1.00 80.00 220 GLN A O 1
ATOM 1774 N N . GLY A 1 221 ? -10.843 1.974 16.872 1.00 83.50 221 GLY A N 1
ATOM 1775 C CA . GLY A 1 221 ? -9.571 1.643 17.492 1.00 83.50 221 GLY A CA 1
ATOM 1776 C C . GLY A 1 221 ? -8.652 2.846 17.673 1.00 83.50 221 GLY A C 1
ATOM 1777 O O . GLY A 1 221 ? -8.836 3.925 17.099 1.00 83.50 221 GLY A O 1
ATOM 1778 N N . LEU A 1 222 ? -7.636 2.634 18.501 1.00 85.88 222 LEU A N 1
ATOM 1779 C CA . LEU A 1 222 ? -6.569 3.589 18.765 1.00 85.88 222 LEU A CA 1
ATOM 1780 C C . LEU A 1 222 ? -5.232 2.950 18.405 1.00 85.88 222 LEU A C 1
ATOM 1782 O O . LEU A 1 222 ? -5.061 1.740 18.556 1.00 85.88 222 LEU A O 1
ATOM 1786 N N . LEU A 1 223 ? -4.296 3.779 17.947 1.00 89.12 223 LEU A N 1
ATOM 1787 C CA . LEU A 1 223 ? -2.888 3.422 17.845 1.00 89.12 223 LEU A CA 1
ATOM 1788 C C . LEU A 1 223 ? -2.087 4.278 18.823 1.00 89.12 223 LEU A C 1
ATOM 1790 O O . LEU A 1 223 ? -2.408 5.445 19.045 1.00 89.12 223 LEU A O 1
ATOM 1794 N N . THR A 1 224 ? -1.050 3.679 19.387 1.00 89.62 224 THR A N 1
ATOM 1795 C CA . THR A 1 224 ? -0.035 4.297 20.240 1.00 89.62 224 THR A CA 1
ATOM 1796 C C . THR A 1 224 ? 1.339 3.804 19.789 1.00 89.62 224 THR A C 1
ATOM 1798 O O . THR A 1 224 ? 1.454 2.973 18.883 1.00 89.62 224 THR A O 1
ATOM 1801 N N . TYR A 1 225 ? 2.403 4.311 20.402 1.00 91.31 225 TYR A N 1
ATOM 1802 C CA . TYR A 1 225 ? 3.758 3.921 20.041 1.00 91.31 225 TYR A CA 1
ATOM 1803 C C . TYR A 1 225 ? 4.661 3.770 21.263 1.00 91.31 225 TYR A C 1
ATOM 1805 O O . TYR A 1 225 ? 4.388 4.290 22.344 1.00 91.31 225 TYR A O 1
ATOM 1813 N N . GLN A 1 226 ? 5.764 3.062 21.051 1.00 90.00 226 GLN A N 1
ATOM 1814 C CA . GLN A 1 226 ? 6.916 3.008 21.935 1.00 90.00 226 GLN A CA 1
ATOM 1815 C C . GLN A 1 226 ? 8.179 3.159 21.095 1.00 90.00 226 GLN A C 1
ATOM 1817 O O . GLN A 1 226 ? 8.355 2.454 20.097 1.00 90.00 226 GLN A O 1
ATOM 1822 N N . LEU A 1 227 ? 9.054 4.080 21.492 1.00 90.62 227 LEU A N 1
ATOM 1823 C CA . LEU A 1 227 ? 10.333 4.304 20.826 1.00 90.62 227 LEU A CA 1
ATOM 1824 C C . LEU A 1 227 ? 11.464 3.745 21.685 1.00 90.62 227 LEU A C 1
ATOM 1826 O O . LEU A 1 227 ? 11.579 4.057 22.872 1.00 90.62 227 LEU A O 1
ATOM 1830 N N . PHE A 1 228 ? 12.325 2.941 21.070 1.00 89.31 228 PHE A N 1
ATOM 1831 C CA . PHE A 1 228 ? 13.473 2.326 21.720 1.00 89.31 228 PHE A CA 1
ATOM 1832 C C . PHE A 1 228 ? 14.785 2.707 21.032 1.00 89.31 228 PHE A C 1
ATOM 1834 O O . PHE A 1 228 ? 14.846 2.775 19.806 1.00 89.31 228 PHE A O 1
ATOM 1841 N N . PHE A 1 229 ? 15.857 2.849 21.811 1.00 88.88 229 PHE A N 1
ATOM 1842 C CA . PHE A 1 229 ? 17.231 3.003 21.326 1.00 88.88 229 PHE A CA 1
ATOM 1843 C C . PHE A 1 229 ? 17.998 1.688 21.438 1.00 88.88 229 PHE A C 1
ATOM 1845 O O . PHE A 1 229 ? 17.908 1.008 22.463 1.00 88.88 229 PHE A O 1
ATOM 1852 N N . ASN A 1 230 ? 18.786 1.336 20.425 1.00 88.56 230 ASN A N 1
ATOM 1853 C CA . ASN A 1 230 ? 19.648 0.160 20.465 1.00 88.56 230 ASN A CA 1
ATOM 1854 C C . ASN A 1 230 ? 21.077 0.532 20.885 1.00 88.56 230 ASN A C 1
ATOM 1856 O O . ASN A 1 230 ? 21.907 0.864 20.046 1.00 88.56 230 ASN A O 1
ATOM 1860 N N . ASN A 1 231 ? 21.396 0.395 22.174 1.00 81.38 231 ASN A N 1
ATOM 1861 C CA . ASN A 1 231 ? 22.727 0.746 22.696 1.00 81.38 231 ASN A CA 1
ATOM 1862 C C . ASN A 1 231 ? 23.874 -0.079 22.086 1.00 81.38 231 ASN A C 1
ATOM 1864 O O . ASN A 1 231 ? 25.019 0.346 22.151 1.00 81.38 231 ASN A O 1
ATOM 1868 N N . LYS A 1 232 ? 23.597 -1.281 21.559 1.00 81.94 232 LYS A N 1
ATOM 1869 C CA . LYS A 1 232 ? 24.630 -2.190 21.032 1.00 81.94 232 LYS A CA 1
ATOM 1870 C C . LYS A 1 232 ? 24.961 -1.919 19.563 1.00 81.94 232 LYS A C 1
ATOM 1872 O O . LYS A 1 232 ? 26.085 -2.164 19.147 1.00 81.94 232 LYS A O 1
ATOM 1877 N N . LYS A 1 233 ? 23.972 -1.485 18.770 1.00 84.88 233 LYS A N 1
ATOM 1878 C CA . LYS A 1 233 ? 24.117 -1.205 17.326 1.00 84.88 233 LYS A CA 1
ATOM 1879 C C . LYS A 1 233 ? 24.330 0.291 17.027 1.00 84.88 233 LYS A C 1
ATOM 1881 O O . LYS A 1 233 ? 24.623 0.622 15.881 1.00 84.88 233 LYS A O 1
ATOM 1886 N N . SER A 1 234 ? 24.175 1.174 18.013 1.00 85.88 234 SER A N 1
ATOM 1887 C CA . SER A 1 234 ? 24.469 2.608 17.896 1.00 85.88 234 SER A CA 1
ATOM 1888 C C . SER A 1 234 ? 25.920 2.921 18.261 1.00 85.88 234 SER A C 1
ATOM 1890 O O . SER A 1 234 ? 26.489 2.292 19.148 1.00 85.88 234 SER A O 1
ATOM 1892 N N . THR A 1 235 ? 26.507 3.909 17.586 1.00 78.62 235 THR A N 1
ATOM 1893 C CA . THR A 1 235 ? 27.851 4.430 17.886 1.00 78.62 235 THR A CA 1
ATOM 1894 C C . THR A 1 235 ? 27.854 5.351 19.100 1.00 78.62 235 THR A C 1
ATOM 1896 O O . THR A 1 235 ? 28.821 5.372 19.856 1.00 78.62 235 THR A O 1
ATOM 1899 N N . GLU A 1 236 ? 26.768 6.097 19.299 1.00 75.88 236 GLU A N 1
ATOM 1900 C CA . GLU A 1 236 ? 26.623 7.050 20.394 1.00 75.88 236 GLU A CA 1
ATOM 1901 C C . GLU A 1 236 ? 25.831 6.460 21.565 1.00 75.88 236 GLU A C 1
ATOM 1903 O O . GLU A 1 236 ? 24.964 5.595 21.403 1.00 75.88 236 GLU A O 1
ATOM 1908 N N . VAL A 1 237 ? 26.133 6.937 22.775 1.00 75.31 237 VAL A N 1
ATOM 1909 C CA . VAL A 1 237 ? 25.426 6.548 23.998 1.00 75.31 237 VAL A CA 1
ATOM 1910 C C . VAL A 1 237 ? 24.304 7.543 24.253 1.00 75.31 237 VAL A C 1
ATOM 1912 O O . VAL A 1 237 ? 24.552 8.740 24.357 1.00 75.31 237 VAL A O 1
ATOM 1915 N N . LEU A 1 238 ? 23.079 7.046 24.429 1.00 71.19 238 LEU A N 1
ATOM 1916 C CA . LEU A 1 238 ? 21.922 7.881 24.739 1.00 71.19 238 LEU A CA 1
ATOM 1917 C C . LEU A 1 238 ? 22.132 8.641 26.075 1.00 71.19 238 LEU A C 1
ATOM 1919 O O . LEU A 1 238 ? 22.234 8.004 27.132 1.00 71.19 238 LEU A O 1
ATOM 1923 N N . PRO A 1 239 ? 22.162 9.987 26.081 1.00 70.94 239 PRO A N 1
ATOM 1924 C CA . PRO A 1 239 ? 22.246 10.794 27.285 1.00 70.94 239 PRO A CA 1
ATOM 1925 C C . PRO A 1 239 ? 21.023 10.567 28.168 1.00 70.94 239 PRO A C 1
ATOM 1927 O O . PRO A 1 239 ? 19.887 10.506 27.694 1.00 70.94 239 PRO A O 1
ATOM 1930 N N . LYS A 1 240 ? 21.235 10.529 29.489 1.00 66.38 240 LYS A N 1
ATOM 1931 C CA . LYS A 1 240 ? 20.150 10.336 30.471 1.00 66.38 240 LYS A CA 1
ATOM 1932 C C . LYS A 1 240 ? 19.032 11.384 30.347 1.00 66.38 240 LYS A C 1
ATOM 1934 O O . LYS A 1 240 ? 17.890 11.069 30.654 1.00 66.38 240 LYS A O 1
ATOM 1939 N N . LYS A 1 241 ? 19.352 12.605 29.891 1.00 63.84 241 LYS A N 1
ATOM 1940 C CA . LYS A 1 241 ? 18.392 13.707 29.687 1.00 63.84 241 LYS A CA 1
ATOM 1941 C C . LYS A 1 241 ? 17.468 13.479 28.480 1.00 63.84 241 LYS A C 1
ATOM 1943 O O . LYS A 1 241 ? 16.321 13.898 28.524 1.00 63.84 241 LYS A O 1
ATOM 1948 N N . THR A 1 242 ? 17.950 12.793 27.442 1.00 57.16 242 THR A N 1
ATOM 1949 C CA . THR A 1 242 ? 17.210 12.469 26.206 1.00 57.16 242 THR A CA 1
ATOM 1950 C C . THR A 1 242 ? 16.280 11.266 26.387 1.00 57.16 242 THR A C 1
ATOM 1952 O O . THR A 1 242 ? 15.320 11.095 25.649 1.00 57.16 242 THR A O 1
ATOM 1955 N N . GLN A 1 243 ? 16.535 10.439 27.404 1.00 55.47 243 GLN A N 1
ATOM 1956 C CA . GLN A 1 243 ? 15.767 9.231 27.722 1.00 55.47 243 GLN A CA 1
ATOM 1957 C C . GLN A 1 243 ? 14.334 9.510 28.243 1.00 55.47 243 GLN A C 1
ATOM 1959 O O . GLN A 1 243 ? 13.639 8.574 28.624 1.00 55.47 243 GLN A O 1
ATOM 1964 N N . LEU A 1 244 ? 13.915 10.779 28.316 1.00 54.09 244 LEU A N 1
ATOM 1965 C CA . LEU A 1 244 ? 12.650 11.239 28.905 1.00 54.09 244 LEU A CA 1
ATOM 1966 C C . LEU A 1 244 ? 11.832 12.151 27.979 1.00 54.09 244 LEU A C 1
ATOM 1968 O O . LEU A 1 244 ? 10.821 12.700 28.416 1.00 54.09 244 LEU A O 1
ATOM 1972 N N . SER A 1 245 ? 12.274 12.380 26.746 1.00 59.81 245 SER A N 1
ATOM 1973 C CA . SER A 1 245 ? 11.768 13.493 25.944 1.00 59.81 245 SER A CA 1
ATOM 1974 C C . SER A 1 245 ? 10.918 13.010 24.766 1.00 59.81 245 SER A C 1
ATOM 1976 O O . SER A 1 245 ? 11.316 12.088 24.074 1.00 59.81 245 SER A O 1
ATOM 1978 N N . ASN A 1 246 ? 9.750 13.628 24.555 1.00 79.00 246 ASN A N 1
ATOM 1979 C CA . ASN A 1 246 ? 8.753 13.256 23.542 1.00 79.00 246 ASN A CA 1
ATOM 1980 C C . ASN A 1 246 ? 9.195 13.664 22.119 1.00 79.00 246 ASN A C 1
ATOM 1982 O O . ASN A 1 246 ? 8.906 14.775 21.690 1.00 79.00 246 ASN A O 1
ATOM 1986 N N . PHE A 1 247 ? 9.893 12.819 21.369 1.00 86.19 247 PHE A N 1
ATOM 1987 C CA . PHE A 1 247 ? 10.377 13.091 20.012 1.00 86.19 247 PHE A CA 1
ATOM 1988 C C . PHE A 1 247 ? 9.559 12.431 18.895 1.00 86.19 247 PHE A C 1
ATOM 1990 O O . PHE A 1 247 ? 9.880 12.604 17.714 1.00 86.19 247 PHE A O 1
ATOM 1997 N N . VAL A 1 248 ? 8.498 11.694 19.225 1.00 90.06 248 VAL A N 1
ATOM 1998 C CA . VAL A 1 248 ? 7.579 11.148 18.217 1.00 90.06 248 VAL A CA 1
ATOM 1999 C C . VAL A 1 248 ? 6.280 11.946 18.178 1.00 90.06 248 VAL A C 1
ATOM 2001 O O . VAL A 1 248 ? 5.459 11.919 19.093 1.00 90.06 248 VAL A O 1
ATOM 2004 N N . LEU A 1 249 ? 6.056 12.625 17.059 1.00 89.69 249 LEU A N 1
ATOM 2005 C CA . LEU A 1 249 ? 4.795 13.289 16.763 1.00 89.69 249 LEU A CA 1
ATOM 2006 C C . LEU A 1 249 ? 3.823 12.270 16.157 1.00 89.69 249 LEU A C 1
ATOM 2008 O O . LEU A 1 249 ? 3.982 11.868 15.007 1.00 89.69 249 LEU A O 1
ATOM 2012 N N . MET A 1 250 ? 2.824 11.849 16.934 1.00 90.25 250 MET A N 1
ATOM 2013 C CA . MET A 1 250 ? 1.715 11.014 16.462 1.00 90.25 250 MET A CA 1
ATOM 2014 C C . MET A 1 250 ? 0.554 11.900 15.992 1.00 90.25 250 MET A C 1
ATOM 2016 O O . MET A 1 250 ? -0.376 12.181 16.753 1.00 90.25 250 MET A O 1
ATOM 2020 N N . ASP A 1 251 ? 0.640 12.365 14.748 1.00 87.06 251 ASP A N 1
ATOM 2021 C CA . ASP A 1 251 ? -0.414 13.138 14.093 1.00 87.06 251 ASP A CA 1
ATOM 2022 C C . ASP A 1 251 ? -1.561 12.216 13.666 1.00 87.06 251 ASP A C 1
ATOM 2024 O O . ASP A 1 251 ? -1.354 11.129 13.113 1.00 87.06 251 ASP A O 1
ATOM 2028 N N . ARG A 1 252 ? -2.784 12.650 13.943 1.00 80.25 252 ARG A N 1
ATOM 2029 C CA . ARG A 1 252 ? -4.010 11.916 13.693 1.00 80.25 252 ARG A CA 1
ATOM 2030 C C . ARG A 1 252 ? -4.973 12.768 12.884 1.00 80.25 252 ARG A C 1
ATOM 2032 O O . ARG A 1 252 ? -5.358 13.870 13.264 1.00 80.25 252 ARG A O 1
ATOM 2039 N N . CYS A 1 253 ? -5.435 12.171 11.792 1.00 77.31 253 CYS A N 1
ATOM 2040 C CA . CYS A 1 253 ? -6.502 12.695 10.957 1.00 77.31 253 CYS A CA 1
ATOM 2041 C C . CYS A 1 253 ? -7.547 11.587 10.780 1.00 77.31 253 CYS A C 1
ATOM 2043 O O . CYS A 1 253 ? -7.454 10.750 9.872 1.00 77.31 253 CYS A O 1
ATOM 2045 N N . ASN A 1 254 ? -8.520 11.545 11.696 1.00 74.00 254 ASN A N 1
ATOM 2046 C CA . ASN A 1 254 ? -9.565 10.518 11.776 1.00 74.00 254 ASN A CA 1
ATOM 2047 C C . ASN A 1 254 ? -8.990 9.090 11.926 1.00 74.00 254 ASN A C 1
ATOM 2049 O O . ASN A 1 254 ? -8.451 8.734 12.981 1.00 74.00 254 ASN A O 1
ATOM 2053 N N . SER A 1 255 ? -9.096 8.280 10.863 1.00 76.12 255 SER A N 1
ATOM 2054 C CA . SER A 1 255 ? -8.620 6.886 10.781 1.00 76.12 255 SER A CA 1
ATOM 2055 C C . SER A 1 255 ? -7.229 6.752 10.149 1.00 76.12 255 SER A C 1
ATOM 2057 O O . SER A 1 255 ? -6.834 5.651 9.757 1.00 76.12 255 SER A O 1
ATOM 2059 N N . ASN A 1 256 ? -6.504 7.864 10.009 1.00 83.44 256 ASN A N 1
ATOM 2060 C CA . ASN A 1 256 ? -5.120 7.890 9.557 1.00 83.44 256 ASN A CA 1
ATOM 2061 C C . ASN A 1 256 ? -4.224 8.381 10.694 1.00 83.44 256 ASN A C 1
ATOM 2063 O O . ASN A 1 256 ? -4.520 9.387 11.340 1.00 83.44 256 ASN A O 1
ATOM 2067 N N . TRP A 1 257 ? -3.112 7.684 10.881 1.00 87.19 257 TRP A N 1
ATOM 2068 C CA . TRP A 1 257 ? -2.047 8.020 11.810 1.00 87.19 257 TRP A CA 1
ATOM 2069 C C . TRP A 1 257 ? -0.771 8.289 11.030 1.00 87.19 257 TRP A C 1
ATOM 2071 O O . TRP A 1 257 ? -0.451 7.574 10.079 1.00 87.19 257 TRP A O 1
ATOM 2081 N N . LYS A 1 258 ? -0.023 9.296 11.458 1.00 90.06 258 LYS A N 1
ATOM 2082 C CA . LYS A 1 258 ? 1.314 9.594 10.968 1.00 90.06 258 LYS A CA 1
ATOM 2083 C C . LYS A 1 258 ? 2.237 9.741 12.172 1.00 90.06 258 LYS A C 1
ATOM 2085 O O . LYS A 1 258 ? 2.051 10.625 12.997 1.00 90.06 258 LYS A O 1
ATOM 2090 N N . PHE A 1 259 ? 3.223 8.859 12.264 1.00 91.00 259 PHE A N 1
ATOM 2091 C CA . PHE A 1 259 ? 4.270 8.891 13.276 1.00 91.00 259 PHE A CA 1
ATOM 2092 C C . PHE A 1 259 ? 5.498 9.570 12.673 1.00 91.00 259 PHE A C 1
ATOM 2094 O O . PHE A 1 259 ? 6.183 8.975 11.841 1.00 91.00 259 PHE A O 1
ATOM 2101 N N . THR A 1 260 ? 5.766 10.810 13.070 1.00 91.50 260 THR A N 1
ATOM 2102 C CA . THR A 1 260 ? 6.973 11.550 12.689 1.00 91.50 260 THR A CA 1
ATOM 2103 C C . THR A 1 260 ? 7.975 11.465 13.834 1.00 91.50 260 THR A C 1
ATOM 2105 O O . THR A 1 260 ? 7.816 12.116 14.864 1.00 91.50 260 THR A O 1
ATOM 2108 N N . VAL A 1 261 ? 8.996 10.629 13.661 1.00 91.62 261 VAL A N 1
ATOM 2109 C CA . VAL A 1 261 ? 10.086 10.427 14.620 1.00 91.62 261 VAL A CA 1
ATOM 2110 C C . VAL A 1 261 ? 11.204 11.413 14.310 1.00 91.62 261 VAL A C 1
ATOM 2112 O O . VAL A 1 261 ? 11.727 11.422 13.194 1.00 91.62 261 VAL A O 1
ATOM 2115 N N . ARG A 1 262 ? 11.571 12.221 15.302 1.00 90.06 262 ARG A N 1
ATOM 2116 C CA . ARG A 1 262 ? 12.677 13.181 15.248 1.00 90.06 262 ARG A CA 1
ATOM 2117 C C . ARG A 1 262 ? 13.858 12.608 16.028 1.00 90.06 262 ARG A C 1
ATOM 2119 O O . ARG A 1 262 ? 13.694 12.207 17.175 1.00 90.06 262 ARG A O 1
ATOM 2126 N N . PHE A 1 263 ? 15.036 12.526 15.422 1.00 88.50 263 PHE A N 1
ATOM 2127 C CA . PHE A 1 263 ? 16.200 11.928 16.077 1.00 88.50 263 PHE A CA 1
ATOM 2128 C C . PHE A 1 263 ? 17.109 13.014 16.652 1.00 88.50 263 PHE A C 1
ATOM 2130 O O . PHE A 1 263 ? 17.715 13.752 15.875 1.00 88.50 263 PHE A O 1
ATOM 2137 N N . PRO A 1 264 ? 17.243 13.102 17.988 1.00 80.94 264 PRO A N 1
ATOM 2138 C CA . PRO A 1 264 ? 18.187 14.024 18.615 1.00 80.94 264 PRO A CA 1
ATOM 2139 C C . PRO A 1 264 ? 19.637 13.529 18.534 1.00 80.94 264 PRO A C 1
ATOM 2141 O O . PRO A 1 264 ? 20.549 14.291 18.826 1.00 80.94 264 PRO A O 1
ATOM 2144 N N . ILE A 1 265 ? 19.850 12.241 18.228 1.00 85.94 265 ILE A N 1
ATOM 2145 C CA . ILE A 1 265 ? 21.147 11.557 18.302 1.00 85.94 265 ILE A CA 1
ATOM 2146 C C . ILE A 1 265 ? 21.244 10.521 17.183 1.00 85.94 265 ILE A C 1
ATOM 2148 O O . ILE A 1 265 ? 20.236 9.950 16.754 1.00 85.94 265 ILE A O 1
ATOM 2152 N N . ASP A 1 266 ? 22.459 10.279 16.703 1.00 90.56 266 ASP A N 1
ATOM 2153 C CA . ASP A 1 266 ? 22.717 9.246 15.713 1.00 90.56 266 ASP A CA 1
ATOM 2154 C C . ASP A 1 266 ? 22.643 7.843 16.311 1.00 90.56 266 ASP A C 1
ATOM 2156 O O . ASP A 1 266 ? 23.064 7.565 17.435 1.00 90.56 266 ASP A O 1
ATOM 2160 N N . GLY A 1 267 ? 22.102 6.910 15.531 1.00 91.62 267 GLY A N 1
ATOM 2161 C CA . GLY A 1 267 ? 22.019 5.529 15.965 1.00 91.62 267 GLY A CA 1
ATOM 2162 C C . GLY A 1 267 ? 20.884 4.733 15.353 1.00 91.62 267 GLY A C 1
ATOM 2163 O O . GLY A 1 267 ? 20.226 5.115 14.380 1.00 91.62 267 GLY A O 1
ATOM 2164 N N . VAL A 1 268 ? 20.678 3.563 15.947 1.00 92.44 268 VAL A N 1
ATOM 2165 C CA . VAL A 1 268 ? 19.655 2.604 15.557 1.00 92.44 268 VAL A CA 1
ATOM 2166 C C . VAL A 1 268 ? 18.541 2.615 16.591 1.00 92.44 268 VAL A C 1
ATOM 2168 O O . VAL A 1 268 ? 18.756 2.380 17.780 1.00 92.44 268 VAL A O 1
ATOM 2171 N N . TYR A 1 269 ? 17.329 2.830 16.107 1.00 92.38 269 TYR A N 1
ATOM 2172 C CA . TYR A 1 269 ? 16.117 2.907 16.900 1.00 92.38 269 TYR A CA 1
ATOM 2173 C C . TYR A 1 269 ? 15.139 1.814 16.479 1.00 92.38 269 TYR A C 1
ATOM 2175 O O . TYR A 1 269 ? 15.233 1.240 15.389 1.00 92.38 269 TYR A O 1
ATOM 2183 N N . LYS A 1 270 ? 14.174 1.534 17.348 1.00 93.00 270 LYS A N 1
ATOM 2184 C CA . LYS A 1 270 ? 13.023 0.695 17.037 1.00 93.00 270 LYS A CA 1
ATOM 2185 C C . LYS A 1 270 ? 11.746 1.427 17.409 1.00 93.00 270 LYS A C 1
ATOM 2187 O O . LYS A 1 270 ? 11.607 1.856 18.551 1.00 93.00 270 LYS A O 1
ATOM 2192 N N . LEU A 1 271 ? 10.839 1.555 16.449 1.00 93.88 271 LEU A N 1
ATOM 2193 C CA . LEU A 1 271 ? 9.490 2.052 16.686 1.00 93.88 271 LEU A CA 1
ATOM 2194 C C . LEU A 1 271 ? 8.546 0.859 16.734 1.00 93.88 271 LEU A C 1
ATOM 2196 O O . LEU A 1 271 ? 8.365 0.170 15.731 1.00 93.88 271 LEU A O 1
ATOM 2200 N N . THR A 1 272 ? 7.958 0.636 17.900 1.00 93.62 272 THR A N 1
ATOM 2201 C CA . THR A 1 272 ? 6.899 -0.346 18.108 1.00 93.62 272 THR A CA 1
ATOM 2202 C C . THR A 1 272 ? 5.572 0.387 18.109 1.00 93.62 272 THR A C 1
ATOM 2204 O O . THR A 1 272 ? 5.365 1.293 18.913 1.00 93.62 272 THR A O 1
ATOM 2207 N N . ILE A 1 273 ? 4.673 0.003 17.212 1.00 93.44 273 ILE A N 1
ATOM 2208 C CA . ILE A 1 273 ? 3.314 0.533 17.165 1.00 93.44 273 ILE A CA 1
ATOM 2209 C C . ILE A 1 273 ? 2.409 -0.466 17.873 1.00 93.44 273 ILE A C 1
ATOM 2211 O O . ILE A 1 273 ? 2.415 -1.662 17.560 1.00 93.44 273 ILE A O 1
ATOM 2215 N N . ASN A 1 274 ? 1.638 0.041 18.828 1.00 92.56 274 ASN A N 1
ATOM 2216 C CA . ASN A 1 274 ? 0.638 -0.715 19.563 1.00 92.56 274 ASN A CA 1
ATOM 2217 C C . ASN A 1 274 ? -0.751 -0.182 19.217 1.00 92.56 274 ASN A C 1
ATOM 2219 O O . ASN A 1 274 ? -0.897 0.947 18.752 1.00 92.56 274 ASN A O 1
ATOM 2223 N N . GLY A 1 275 ? -1.787 -0.978 19.430 1.00 90.19 275 GLY A N 1
ATOM 2224 C CA . GLY A 1 275 ? -3.144 -0.524 19.199 1.00 90.19 275 GLY A CA 1
ATOM 2225 C C . GLY A 1 275 ? -4.165 -1.636 19.108 1.00 90.19 275 GLY A C 1
ATOM 2226 O O . GLY A 1 275 ? -3.857 -2.812 19.289 1.00 90.19 275 GLY A O 1
ATOM 2227 N N . GLY A 1 276 ? -5.396 -1.228 18.829 1.00 87.31 276 GLY A N 1
ATOM 2228 C CA . GLY A 1 276 ? -6.546 -2.110 18.694 1.00 87.31 276 GLY A CA 1
ATOM 2229 C C . GLY A 1 276 ? -7.831 -1.428 19.143 1.00 87.31 276 GLY A C 1
ATOM 2230 O O . GLY A 1 276 ? -7.856 -0.232 19.450 1.00 87.31 276 GLY A O 1
ATOM 2231 N N . VAL A 1 277 ? -8.914 -2.196 19.175 1.00 85.38 277 VAL A N 1
ATOM 2232 C CA . VAL A 1 277 ? -10.223 -1.730 19.646 1.00 85.38 277 VAL A CA 1
ATOM 2233 C C . VAL A 1 277 ? -10.369 -2.058 21.137 1.00 85.38 277 VAL A C 1
ATOM 2235 O O . VAL A 1 277 ? -10.026 -3.176 21.536 1.00 85.38 277 VAL A O 1
ATOM 2238 N N . PRO A 1 278 ? -10.864 -1.130 21.982 1.00 79.12 278 PRO A N 1
ATOM 2239 C CA . PRO A 1 278 ? -11.157 -1.420 23.383 1.00 79.12 278 PRO A CA 1
ATOM 2240 C C . PRO A 1 278 ? -11.992 -2.706 23.555 1.00 79.12 278 PRO A C 1
ATOM 2242 O O . PRO A 1 278 ? -12.914 -2.939 22.774 1.00 79.12 278 PRO A O 1
ATOM 2245 N N . PRO A 1 279 ? -11.685 -3.554 24.555 1.00 72.88 279 PRO A N 1
ATOM 2246 C CA . PRO A 1 279 ? -10.699 -3.348 25.623 1.00 72.88 279 PRO A CA 1
ATOM 2247 C C . PRO A 1 279 ? -9.239 -3.651 25.221 1.00 72.88 279 PRO A C 1
ATOM 2249 O O . PRO A 1 279 ? -8.325 -3.378 25.993 1.00 72.88 279 PRO A O 1
ATOM 2252 N N . LYS A 1 280 ? -8.989 -4.186 24.020 1.00 77.00 280 LYS A N 1
ATOM 2253 C CA . LYS A 1 280 ? -7.657 -4.555 23.507 1.00 77.00 280 LYS A CA 1
ATOM 2254 C C . LYS A 1 280 ? -6.964 -3.397 22.770 1.00 77.00 280 LYS A C 1
ATOM 2256 O O . LYS A 1 280 ? -6.439 -3.556 21.676 1.00 77.00 280 LYS A O 1
ATOM 2261 N N . SER A 1 281 ? -6.959 -2.199 23.347 1.00 75.75 281 SER A N 1
ATOM 2262 C CA . SER A 1 281 ? -6.496 -0.982 22.656 1.00 75.75 281 SER A CA 1
ATOM 2263 C C . SER A 1 281 ? -4.980 -0.742 22.685 1.00 75.75 281 SER A C 1
ATOM 2265 O O . SER A 1 281 ? -4.532 0.322 22.268 1.00 75.75 281 SER A O 1
ATOM 2267 N N . ASN A 1 282 ? -4.182 -1.684 23.194 1.00 85.94 282 ASN A N 1
ATOM 2268 C CA . ASN A 1 282 ? -2.728 -1.532 23.339 1.00 85.94 282 ASN A CA 1
ATOM 2269 C C . ASN A 1 282 ? -1.974 -2.837 23.033 1.00 85.94 282 ASN A C 1
ATOM 2271 O O . ASN A 1 282 ? -1.021 -3.193 23.724 1.00 85.94 282 ASN A O 1
ATOM 2275 N N . GLU A 1 283 ? -2.434 -3.597 22.038 1.00 90.06 283 GLU A N 1
ATOM 2276 C CA . GLU A 1 283 ? -1.737 -4.807 21.608 1.00 90.06 283 GLU A CA 1
ATOM 2277 C C . GLU A 1 283 ? -0.609 -4.466 20.633 1.00 90.06 283 GLU A C 1
ATOM 2279 O O . GLU A 1 283 ? -0.711 -3.529 19.850 1.00 90.06 283 GLU A O 1
ATOM 2284 N N . TRP A 1 284 ? 0.475 -5.237 20.661 1.00 91.62 284 TRP A N 1
ATOM 2285 C CA . TRP A 1 284 ? 1.613 -5.041 19.765 1.00 91.62 284 TRP A CA 1
ATOM 2286 C C . TRP A 1 284 ? 1.214 -5.315 18.312 1.00 91.62 284 TRP A C 1
ATOM 2288 O O . TRP A 1 284 ? 0.946 -6.462 17.959 1.00 91.62 284 TRP A O 1
ATOM 2298 N N . VAL A 1 285 ? 1.170 -4.265 17.483 1.00 94.62 285 VAL A N 1
ATOM 2299 C CA . VAL A 1 285 ? 0.726 -4.307 16.080 1.00 94.62 285 VAL A CA 1
ATOM 2300 C C . VAL A 1 285 ? 1.896 -4.597 15.147 1.00 94.62 285 VAL A C 1
ATOM 2302 O O . VAL A 1 285 ? 1.821 -5.534 14.349 1.00 94.62 285 VAL A O 1
ATOM 2305 N N . CYS A 1 286 ? 2.963 -3.794 15.212 1.00 94.31 286 CYS A N 1
ATOM 2306 C CA . CYS A 1 286 ? 4.149 -3.999 14.382 1.00 94.31 286 CYS A CA 1
ATOM 2307 C C . CYS A 1 286 ? 5.400 -3.276 14.899 1.00 94.31 286 CYS A C 1
ATOM 2309 O O . CYS A 1 286 ? 5.284 -2.312 15.653 1.00 94.31 286 CYS A O 1
ATOM 2311 N N . ASP A 1 287 ? 6.578 -3.724 14.449 1.00 94.38 287 ASP A N 1
ATOM 2312 C CA . ASP A 1 287 ? 7.861 -3.040 14.670 1.00 94.38 287 ASP A CA 1
ATOM 2313 C C . ASP A 1 287 ? 8.481 -2.536 13.359 1.00 94.38 287 ASP A C 1
ATOM 2315 O O . ASP A 1 287 ? 8.425 -3.207 12.323 1.00 94.38 287 ASP A O 1
ATOM 2319 N N . PHE A 1 288 ? 9.169 -1.397 13.456 1.00 94.94 288 PHE A N 1
ATOM 2320 C CA . PHE A 1 288 ? 10.078 -0.849 12.449 1.00 94.94 288 PHE A CA 1
ATOM 2321 C C . PHE A 1 288 ? 11.469 -0.629 13.049 1.00 94.94 288 PHE A C 1
ATOM 2323 O O . PHE A 1 288 ? 11.598 -0.176 14.188 1.00 94.94 288 PHE A O 1
ATOM 2330 N N . LYS A 1 289 ? 12.520 -0.869 12.262 1.00 94.19 289 LYS A N 1
ATOM 2331 C CA . LYS A 1 289 ? 13.898 -0.474 12.585 1.00 94.19 289 LYS A CA 1
ATOM 2332 C C . LYS A 1 289 ? 14.201 0.856 11.918 1.00 94.19 289 LYS A C 1
ATOM 2334 O O . LYS A 1 289 ? 14.109 0.963 10.700 1.00 94.19 289 LYS A O 1
ATOM 2339 N N . LEU A 1 290 ? 14.596 1.855 12.695 1.00 94.06 290 LEU A N 1
ATOM 2340 C CA . LEU A 1 290 ? 14.924 3.184 12.186 1.00 94.06 290 LEU A CA 1
ATOM 2341 C C . LEU A 1 290 ? 16.430 3.419 12.319 1.00 94.06 290 LEU A C 1
ATOM 2343 O O . LEU A 1 290 ? 17.030 3.066 13.331 1.00 94.06 290 LEU A O 1
ATOM 2347 N N . VAL A 1 291 ? 17.056 3.981 11.291 1.00 93.81 291 VAL A N 1
ATOM 2348 C CA . VAL A 1 291 ? 18.500 4.236 11.253 1.00 93.81 291 VAL A CA 1
ATOM 2349 C C . VAL A 1 291 ? 18.731 5.718 10.997 1.00 93.81 291 VAL A C 1
ATOM 2351 O O . VAL A 1 291 ? 18.432 6.200 9.903 1.00 93.81 291 VAL A O 1
ATOM 2354 N N . CYS A 1 292 ? 19.285 6.422 11.982 1.00 91.81 292 CYS A N 1
ATOM 2355 C CA . CYS A 1 292 ? 19.707 7.814 11.868 1.00 91.81 292 CYS A CA 1
ATOM 2356 C C . CYS A 1 292 ? 21.235 7.903 11.802 1.00 91.81 292 CYS A C 1
ATOM 2358 O O . CYS A 1 292 ? 21.924 7.293 12.616 1.00 91.81 292 CYS A O 1
ATOM 2360 N N . LYS A 1 293 ? 21.745 8.631 10.804 1.00 90.31 293 LYS A N 1
ATOM 2361 C CA . LYS A 1 293 ? 23.179 8.930 10.610 1.00 90.31 293 LYS A CA 1
ATOM 2362 C C . LYS A 1 293 ? 23.488 10.433 10.619 1.00 90.31 293 LYS A C 1
ATOM 2364 O O . LYS A 1 293 ? 24.606 10.832 10.315 1.00 90.31 293 LYS A O 1
ATOM 2369 N N . THR A 1 294 ? 22.446 11.247 10.721 1.00 87.62 294 THR A N 1
ATOM 2370 C CA . THR A 1 294 ? 22.550 12.702 10.742 1.00 87.62 294 THR A CA 1
ATOM 2371 C C . THR A 1 294 ? 21.360 13.201 11.541 1.00 87.62 294 THR A C 1
ATOM 2373 O O . THR A 1 294 ? 20.274 13.405 10.989 1.00 87.62 294 THR A O 1
ATOM 2376 N N . ALA A 1 295 ? 21.549 13.259 12.852 1.00 84.25 295 ALA A N 1
ATOM 2377 C CA . ALA A 1 295 ? 20.587 13.750 13.818 1.00 84.25 295 ALA A CA 1
ATOM 2378 C C . ALA A 1 295 ? 20.307 15.241 13.626 1.00 84.25 295 ALA A C 1
ATOM 2380 O O . ALA A 1 295 ? 21.036 15.954 12.934 1.00 84.25 295 ALA A O 1
ATOM 2381 N N . ILE A 1 296 ? 19.222 15.705 14.238 1.00 82.00 296 ILE A N 1
ATOM 2382 C CA . ILE A 1 296 ? 18.891 17.125 14.270 1.00 82.00 296 ILE A CA 1
ATOM 2383 C C . ILE A 1 296 ? 19.585 17.724 15.488 1.00 82.00 296 ILE A C 1
ATOM 2385 O O . ILE A 1 296 ? 19.270 17.358 16.622 1.00 82.00 296 ILE A O 1
ATOM 2389 N N . GLU A 1 297 ? 20.522 18.634 15.244 1.00 76.38 297 GLU A N 1
ATOM 2390 C CA . GLU A 1 297 ? 21.207 19.369 16.305 1.00 76.38 297 GLU A CA 1
ATOM 2391 C C . GLU A 1 297 ? 20.199 20.184 17.130 1.00 76.38 297 GLU A C 1
ATOM 2393 O O . GLU A 1 297 ? 19.315 20.841 16.580 1.00 76.38 297 GLU A O 1
ATOM 2398 N N . ASP A 1 298 ? 20.318 20.096 18.457 1.00 74.94 298 ASP A N 1
ATOM 2399 C CA . ASP A 1 298 ? 19.539 20.860 19.442 1.00 74.94 298 ASP A CA 1
ATOM 2400 C C . ASP A 1 298 ? 18.006 20.825 19.279 1.00 74.94 298 ASP A C 1
ATOM 2402 O O . ASP A 1 298 ? 17.302 21.740 19.713 1.00 74.94 298 ASP A O 1
ATOM 2406 N N . ILE A 1 299 ? 17.450 19.747 18.709 1.00 80.88 299 ILE A N 1
ATOM 2407 C CA . ILE A 1 299 ? 15.997 19.621 18.568 1.00 80.88 299 ILE A CA 1
ATOM 2408 C C . ILE A 1 299 ? 15.293 19.559 19.938 1.00 80.88 299 ILE A C 1
ATOM 2410 O O . ILE A 1 299 ? 15.576 18.662 20.742 1.00 80.88 299 ILE A O 1
ATOM 2414 N N . PRO A 1 300 ? 14.345 20.473 20.231 1.00 81.56 300 PRO A N 1
ATOM 2415 C CA . PRO A 1 300 ? 13.567 20.394 21.458 1.00 81.56 300 PRO A CA 1
ATOM 2416 C C . PRO A 1 300 ? 12.580 19.213 21.411 1.00 81.56 300 PRO A C 1
ATOM 2418 O O . PRO A 1 300 ? 12.095 18.843 20.337 1.00 81.56 300 PRO A O 1
ATOM 2421 N N . PRO A 1 301 ? 12.242 18.615 22.568 1.00 86.12 301 PRO A N 1
ATOM 2422 C CA . PRO A 1 301 ? 11.155 17.646 22.638 1.00 86.12 301 PRO A CA 1
ATOM 2423 C C . PRO A 1 301 ? 9.799 18.306 22.393 1.00 86.12 301 PRO A C 1
ATOM 2425 O O . PRO A 1 301 ? 9.646 19.514 22.552 1.00 86.12 301 PRO A O 1
ATOM 2428 N N . LEU A 1 302 ? 8.784 17.508 22.079 1.00 88.62 302 LEU A N 1
ATOM 2429 C CA . LEU A 1 302 ? 7.410 17.985 21.986 1.00 88.62 302 LEU A CA 1
ATOM 2430 C C . LEU A 1 302 ? 6.910 18.489 23.354 1.00 88.62 302 LEU A C 1
ATOM 2432 O O . LEU A 1 302 ? 7.274 17.909 24.384 1.00 88.62 302 LEU A O 1
ATOM 2436 N N . PRO A 1 303 ? 6.021 19.503 23.388 1.00 89.00 303 PRO A N 1
ATOM 2437 C CA . PRO A 1 303 ? 5.686 20.208 24.629 1.00 89.00 303 PRO A CA 1
ATOM 2438 C C . PRO A 1 303 ? 4.953 19.375 25.686 1.00 89.00 303 PRO A C 1
ATOM 2440 O O . PRO A 1 303 ? 4.939 19.745 26.858 1.00 89.00 303 PRO A O 1
ATOM 2443 N N . CYS A 1 304 ? 4.304 18.271 25.301 1.00 85.94 304 CYS A N 1
ATOM 2444 C CA . CYS A 1 304 ? 3.626 17.380 26.240 1.00 85.94 304 CYS A CA 1
ATOM 2445 C C . CYS A 1 304 ? 3.468 15.954 25.692 1.00 85.94 304 CYS A C 1
ATOM 2447 O O . CYS A 1 304 ? 3.542 15.725 24.484 1.00 85.94 304 CYS A O 1
ATOM 2449 N N . ASP A 1 305 ? 3.233 15.003 26.601 1.00 83.56 305 ASP A N 1
ATOM 2450 C CA . ASP A 1 305 ? 2.786 13.652 26.252 1.00 83.56 305 ASP A CA 1
ATOM 2451 C C . ASP A 1 305 ? 1.263 13.670 26.050 1.00 83.56 305 ASP A C 1
ATOM 2453 O O . ASP A 1 305 ? 0.501 14.089 26.929 1.00 83.56 305 ASP A O 1
ATOM 2457 N N . THR A 1 306 ? 0.820 13.234 24.873 1.00 80.19 306 THR A N 1
ATOM 2458 C CA . THR A 1 306 ? -0.597 13.208 24.485 1.00 80.19 306 THR A CA 1
ATOM 2459 C C . THR A 1 306 ? -1.264 11.856 24.745 1.00 80.19 306 THR A C 1
ATOM 2461 O O . THR A 1 306 ? -2.485 11.732 24.590 1.00 80.19 306 THR A O 1
ATOM 2464 N N . GLY A 1 307 ? -0.498 10.845 25.171 1.00 81.25 307 GLY A N 1
ATOM 2465 C CA . GLY A 1 307 ? -0.977 9.483 25.365 1.00 81.25 307 GLY A CA 1
ATOM 2466 C C . GLY A 1 307 ? -1.665 8.924 24.114 1.00 81.25 307 GLY A C 1
ATOM 2467 O O . GLY A 1 307 ? -1.286 9.208 22.981 1.00 81.25 307 GLY A O 1
ATOM 2468 N N . ALA A 1 308 ? -2.725 8.137 24.313 1.00 78.88 308 ALA A N 1
ATOM 2469 C CA . ALA A 1 308 ? -3.464 7.513 23.211 1.00 78.88 308 ALA A CA 1
ATOM 2470 C C . ALA A 1 308 ? -4.379 8.471 22.424 1.00 78.88 308 ALA A C 1
ATOM 2472 O O . ALA A 1 308 ? -4.880 8.097 21.362 1.00 78.88 308 ALA A O 1
ATOM 2473 N N . VAL A 1 309 ? -4.612 9.693 22.926 1.00 84.38 309 VAL A N 1
ATOM 2474 C CA . VAL A 1 309 ? -5.414 10.707 22.216 1.00 84.38 309 VAL A CA 1
ATOM 2475 C C . VAL A 1 309 ? -4.659 11.186 20.976 1.00 84.38 309 VAL A C 1
ATOM 2477 O O . VAL A 1 309 ? -5.255 11.298 19.904 1.00 84.38 309 VAL A O 1
ATOM 2480 N N . GLY A 1 310 ? -3.342 11.385 21.107 1.00 87.50 310 GLY A N 1
ATOM 2481 C CA . GLY A 1 310 ? -2.486 11.898 20.042 1.00 87.50 310 GLY A CA 1
ATOM 2482 C C . GLY A 1 310 ? -2.722 13.376 19.741 1.00 87.50 310 GLY A C 1
ATOM 2483 O O . GLY A 1 310 ? -3.340 14.105 20.527 1.00 87.50 310 GLY A O 1
ATOM 2484 N N . TRP A 1 311 ? -2.225 13.805 18.584 1.00 90.38 311 TRP A N 1
ATOM 2485 C CA . TRP A 1 311 ? -2.397 15.157 18.063 1.00 90.38 311 TRP A CA 1
ATOM 2486 C C . TRP A 1 311 ? -3.461 15.154 16.964 1.00 90.38 311 TRP A C 1
ATOM 2488 O O . TRP A 1 311 ? -3.343 14.398 16.008 1.00 90.38 311 TRP A O 1
ATOM 2498 N N . GLY A 1 312 ? -4.472 16.015 17.068 1.00 89.88 312 GLY A N 1
ATOM 2499 C CA . GLY A 1 312 ? -5.534 16.183 16.073 1.00 89.88 312 GLY A CA 1
ATOM 2500 C C . GLY A 1 312 ? -6.842 15.441 16.386 1.00 89.88 312 GLY A C 1
ATOM 2501 O O . GLY A 1 312 ? -6.945 14.739 17.397 1.00 89.88 312 GLY A O 1
ATOM 2502 N N . PRO A 1 313 ? -7.886 15.624 15.553 1.00 86.25 313 PRO A N 1
ATOM 2503 C CA . PRO A 1 313 ? -9.205 15.040 15.791 1.00 86.25 313 PRO A CA 1
ATOM 2504 C C . PRO A 1 313 ? -9.213 13.507 15.727 1.00 86.25 313 PRO A C 1
ATOM 2506 O O . PRO A 1 313 ? -8.720 12.894 14.776 1.00 86.25 313 PRO A O 1
ATOM 2509 N N . SER A 1 314 ? -9.836 12.885 16.733 1.00 80.56 314 SER A N 1
ATOM 2510 C CA . SER A 1 314 ? -10.065 11.439 16.797 1.00 80.56 314 SER A CA 1
ATOM 2511 C C . SER A 1 314 ? -11.482 11.057 16.360 1.00 80.56 314 SER A C 1
ATOM 2513 O O . SER A 1 314 ? -12.408 11.855 16.476 1.00 80.56 314 SER A O 1
ATOM 2515 N N . ASN A 1 315 ? -11.681 9.800 15.946 1.00 74.81 315 ASN A N 1
ATOM 2516 C CA . ASN A 1 315 ? -13.020 9.272 15.635 1.00 74.81 315 ASN A CA 1
ATOM 2517 C C . ASN A 1 315 ? -13.967 9.286 16.854 1.00 74.81 315 ASN A C 1
ATOM 2519 O O . ASN A 1 315 ? -15.182 9.293 16.692 1.00 74.81 315 ASN A O 1
ATOM 2523 N N . ASN A 1 316 ? -13.421 9.322 18.074 1.00 78.06 316 ASN A N 1
ATOM 2524 C CA . ASN A 1 316 ? -14.208 9.332 19.309 1.00 78.06 316 ASN A CA 1
ATOM 2525 C C . ASN A 1 316 ? -14.613 10.755 19.725 1.00 78.06 316 ASN A C 1
ATOM 2527 O O . ASN A 1 316 ? -15.371 10.921 20.677 1.00 78.06 316 ASN A O 1
ATOM 2531 N N . LEU A 1 317 ? -14.137 11.792 19.026 1.00 85.56 317 LEU A N 1
ATOM 2532 C CA . LEU A 1 317 ? -14.417 13.189 19.364 1.00 85.56 317 LEU A CA 1
ATOM 2533 C C . LEU A 1 317 ? -15.929 13.491 19.367 1.00 85.56 317 LEU A C 1
ATOM 2535 O O . LEU A 1 317 ? -16.417 14.217 20.237 1.00 85.56 317 LEU A O 1
ATOM 2539 N N . GLU A 1 318 ? -16.685 12.847 18.472 1.00 83.56 318 GLU A N 1
ATOM 2540 C CA . GLU A 1 318 ? -18.146 12.964 18.422 1.00 83.56 318 GLU A CA 1
ATOM 2541 C C . GLU A 1 318 ? -18.823 12.399 19.678 1.00 83.56 318 GLU A C 1
ATOM 2543 O O . GLU A 1 318 ? -19.792 12.980 20.170 1.00 83.56 318 GLU A O 1
ATOM 2548 N N . GLN A 1 319 ? -18.284 11.316 20.256 1.00 83.69 319 GLN A N 1
ATOM 2549 C CA . GLN A 1 319 ? -18.790 10.715 21.500 1.00 83.69 319 GLN A CA 1
ATOM 2550 C C . GLN A 1 319 ? -18.618 11.677 22.683 1.00 83.69 319 GLN A C 1
ATOM 2552 O O . GLN A 1 319 ? -19.483 11.775 23.560 1.00 83.69 319 GLN A O 1
ATOM 2557 N N . TYR A 1 320 ? -17.538 12.461 22.667 1.00 86.12 320 TYR A N 1
ATOM 2558 C CA . TYR A 1 320 ? -17.312 13.544 23.622 1.00 86.12 320 TYR A CA 1
ATOM 2559 C C . TYR A 1 320 ? -18.208 14.757 23.389 1.00 86.12 320 TYR A C 1
ATOM 2561 O O . TYR A 1 320 ? -18.354 15.584 24.283 1.00 86.12 320 TYR A O 1
ATOM 2569 N N . GLY A 1 321 ? -18.884 14.828 22.244 1.00 88.62 321 GLY A N 1
ATOM 2570 C CA . GLY A 1 321 ? -19.844 15.868 21.905 1.00 88.62 321 GLY A CA 1
ATOM 2571 C C . GLY A 1 321 ? -19.269 17.029 21.103 1.00 88.62 321 GLY A C 1
ATOM 2572 O O . GLY A 1 321 ? -19.911 18.077 21.041 1.00 88.62 321 GLY A O 1
ATOM 2573 N N . LEU A 1 322 ? -18.082 16.859 20.511 1.00 89.44 322 LEU A N 1
ATOM 2574 C CA . LEU A 1 322 ? -17.446 17.827 19.621 1.00 89.44 322 LEU A CA 1
ATOM 2575 C C . LEU A 1 322 ? -17.432 17.272 18.190 1.00 89.44 322 LEU A C 1
ATOM 2577 O O . LEU A 1 322 ? -17.031 16.140 17.947 1.00 89.44 322 LEU A O 1
ATOM 2581 N N . THR A 1 323 ? -17.859 18.083 17.230 1.00 88.06 323 THR A N 1
ATOM 2582 C CA . THR A 1 323 ? -17.953 17.731 15.803 1.00 88.06 323 THR A CA 1
ATOM 2583 C C . THR A 1 323 ? -17.441 18.887 14.944 1.00 88.06 323 THR A C 1
ATOM 2585 O O . THR A 1 323 ? -17.188 19.977 15.463 1.00 88.06 323 THR A O 1
ATOM 2588 N N . ALA A 1 324 ? -17.279 18.654 13.638 1.00 82.69 324 ALA A N 1
ATOM 2589 C CA . ALA A 1 324 ? -16.897 19.674 12.653 1.00 82.69 324 ALA A CA 1
ATOM 2590 C C . ALA A 1 324 ? -15.692 20.552 13.081 1.00 82.69 324 ALA A C 1
ATOM 2592 O O . ALA A 1 324 ? -15.817 21.777 13.160 1.00 82.69 324 ALA A O 1
ATOM 2593 N N . PRO A 1 325 ? -14.525 19.950 13.389 1.00 87.31 325 PRO A N 1
ATOM 2594 C CA . PRO A 1 325 ? -13.348 20.714 13.786 1.00 87.31 325 PRO A CA 1
ATOM 2595 C C . PRO A 1 325 ? -12.880 21.626 12.643 1.00 87.31 325 PRO A C 1
ATOM 2597 O O . PRO A 1 325 ? -12.772 21.188 11.497 1.00 87.31 325 PRO A O 1
ATOM 2600 N N . SER A 1 326 ? -12.543 22.883 12.944 1.00 85.31 326 SER A N 1
ATOM 2601 C CA . SER A 1 326 ? -12.041 23.823 11.928 1.00 85.31 326 SER A CA 1
ATOM 2602 C C . SER A 1 326 ? -10.655 23.451 11.386 1.00 85.31 326 SER A C 1
ATOM 2604 O O . SER A 1 326 ? -10.286 23.890 10.298 1.00 85.31 326 SER A O 1
ATOM 2606 N N . HIS A 1 327 ? -9.896 22.639 12.130 1.00 85.50 327 HIS A N 1
ATOM 2607 C CA . HIS A 1 327 ? -8.596 22.097 11.742 1.00 85.50 327 HIS A CA 1
ATOM 2608 C C . HIS A 1 327 ? -8.638 20.571 11.836 1.00 85.50 327 HIS A C 1
ATOM 2610 O O . HIS A 1 327 ? -9.005 20.016 12.866 1.00 85.50 327 HIS A O 1
ATOM 2616 N N . THR A 1 328 ? -8.262 19.884 10.759 1.00 83.88 328 THR A N 1
ATOM 2617 C CA . THR A 1 328 ? -8.376 18.418 10.657 1.00 83.88 328 THR A CA 1
ATOM 2618 C C . THR A 1 328 ? -7.066 17.671 10.913 1.00 83.88 328 THR A C 1
ATOM 2620 O O . THR A 1 328 ? -7.066 16.446 10.894 1.00 83.88 328 THR A O 1
ATOM 2623 N N . HIS A 1 329 ? -5.961 18.389 11.120 1.00 83.69 329 HIS A N 1
ATOM 2624 C CA . HIS A 1 329 ? -4.633 17.831 11.393 1.00 83.69 329 HIS A CA 1
ATOM 2625 C C . HIS A 1 329 ? -4.174 18.246 12.789 1.00 83.69 329 HIS A C 1
ATOM 2627 O O . HIS A 1 329 ? -4.539 19.322 13.265 1.00 83.69 329 HIS A O 1
ATOM 2633 N N . GLY A 1 330 ? -3.364 17.410 13.430 1.00 87.00 330 GLY A N 1
ATOM 2634 C CA . GLY A 1 330 ? -2.842 17.647 14.767 1.00 87.00 330 GLY A CA 1
ATOM 2635 C C . GLY A 1 330 ? -1.816 18.762 14.858 1.00 87.00 330 GLY A C 1
ATOM 2636 O O . GLY A 1 330 ? -1.643 19.318 15.937 1.00 87.00 330 GLY A O 1
ATOM 2637 N N . THR A 1 331 ? -1.176 19.137 13.752 1.00 89.50 331 THR A N 1
ATOM 2638 C CA . THR A 1 331 ? -0.221 20.250 13.707 1.00 89.50 331 THR A CA 1
ATOM 2639 C C . THR A 1 331 ? -0.827 21.472 13.024 1.00 89.50 331 THR A C 1
ATOM 2641 O O . THR A 1 331 ? -1.388 21.373 11.933 1.00 89.50 331 THR A O 1
ATOM 2644 N N . ILE A 1 332 ? -0.689 22.641 13.651 1.00 89.75 332 ILE A N 1
ATOM 2645 C CA . ILE A 1 332 ? -1.182 23.921 13.144 1.00 89.75 332 ILE A CA 1
ATOM 2646 C C . ILE A 1 332 ? -0.029 24.924 13.088 1.00 89.75 332 ILE A C 1
ATOM 2648 O O . ILE A 1 332 ? 0.577 25.257 14.103 1.00 89.75 332 ILE A O 1
ATOM 2652 N N . LEU A 1 333 ? 0.244 25.450 11.896 1.00 87.38 333 LEU A N 1
ATOM 2653 C CA . LEU A 1 333 ? 1.246 26.492 11.695 1.00 87.38 333 LEU A CA 1
ATOM 2654 C C . LEU A 1 333 ? 0.631 27.881 11.918 1.00 87.38 333 LEU A C 1
ATOM 2656 O O . LEU A 1 333 ? -0.396 28.229 11.322 1.00 87.38 333 LEU A O 1
ATOM 2660 N N . THR A 1 334 ? 1.276 28.699 12.746 1.00 84.75 334 THR A N 1
ATOM 2661 C CA . THR A 1 334 ? 0.876 30.086 13.014 1.00 84.75 334 THR A CA 1
ATOM 2662 C C . THR A 1 334 ? 2.050 31.049 12.846 1.00 84.75 334 THR A C 1
ATOM 2664 O O . THR A 1 334 ? 3.187 30.642 12.649 1.00 84.75 334 THR A O 1
ATOM 2667 N N . LYS A 1 335 ? 1.771 32.353 12.877 1.00 82.25 335 LYS A N 1
ATOM 2668 C CA . LYS A 1 335 ? 2.803 33.395 12.926 1.00 82.25 335 LYS A CA 1
ATOM 2669 C C . LYS A 1 335 ? 2.888 33.960 14.336 1.00 82.25 335 LYS A C 1
ATOM 2671 O O . LYS A 1 335 ? 1.878 34.013 15.041 1.00 82.25 335 LYS A O 1
ATOM 2676 N N . LEU A 1 336 ? 4.066 34.451 14.702 1.00 77.62 336 LEU A N 1
ATOM 2677 C CA . LEU A 1 336 ? 4.287 35.125 15.973 1.00 77.62 336 LEU A CA 1
ATOM 2678 C C . LEU A 1 336 ? 3.246 36.233 16.211 1.00 77.62 336 LEU A C 1
ATOM 2680 O O . LEU A 1 336 ? 2.969 37.037 15.315 1.00 77.62 336 LEU A O 1
ATOM 2684 N N . ARG A 1 337 ? 2.654 36.259 17.415 1.00 73.88 337 ARG A N 1
ATOM 2685 C CA . ARG A 1 337 ? 1.624 37.230 17.845 1.00 73.88 337 ARG A CA 1
ATOM 2686 C C . ARG A 1 337 ? 0.361 37.281 16.967 1.00 73.88 337 ARG A C 1
ATOM 2688 O O . ARG A 1 337 ? -0.452 38.194 17.105 1.00 73.88 337 ARG A O 1
ATOM 2695 N N . GLN A 1 338 ? 0.150 36.305 16.082 1.00 84.38 338 GLN A N 1
ATOM 2696 C CA . GLN A 1 338 ? -1.101 36.155 15.346 1.00 84.38 338 GLN A CA 1
ATOM 2697 C C . GLN A 1 338 ? -2.092 35.322 16.163 1.00 84.38 338 GLN A C 1
ATOM 2699 O O . GLN A 1 338 ? -1.771 34.217 16.597 1.00 84.38 338 GLN A O 1
ATOM 2704 N N . TYR A 1 339 ? -3.324 35.818 16.309 1.00 84.94 339 TYR A N 1
ATOM 2705 C CA . TYR A 1 339 ? -4.408 35.011 16.864 1.00 84.94 339 TYR A CA 1
ATOM 2706 C C . TYR A 1 339 ? -4.803 33.885 15.903 1.00 84.94 339 TYR A C 1
ATOM 2708 O O . TYR A 1 339 ? -5.126 34.119 14.733 1.00 84.94 339 TYR A O 1
ATOM 2716 N N . LEU A 1 340 ? -4.797 32.669 16.433 1.00 90.38 340 LEU A N 1
ATOM 2717 C CA . LEU A 1 340 ? -5.318 31.451 15.839 1.00 90.38 340 LEU A CA 1
ATOM 2718 C C . LEU A 1 340 ? -6.700 31.162 16.438 1.00 90.38 340 LEU A C 1
ATOM 2720 O O . LEU A 1 340 ? -6.890 31.278 17.645 1.00 90.38 340 LEU A O 1
ATOM 2724 N N . TYR A 1 341 ? -7.656 30.778 15.595 1.00 90.06 341 TYR A N 1
ATOM 2725 C CA . TYR A 1 341 ? -9.024 30.464 16.008 1.00 90.06 341 TYR A CA 1
ATOM 2726 C C . TYR A 1 341 ? -9.352 29.020 15.636 1.00 90.06 341 TYR A C 1
ATOM 2728 O O . TYR A 1 341 ? -9.358 28.661 14.457 1.00 90.06 341 TYR A O 1
ATOM 2736 N N . ILE A 1 342 ? -9.632 28.198 16.641 1.00 90.88 342 ILE A N 1
ATOM 2737 C CA . ILE A 1 342 ? -9.949 26.778 16.491 1.00 90.88 342 ILE A CA 1
ATOM 2738 C C . ILE A 1 342 ? -11.409 26.582 16.890 1.00 90.88 342 ILE A C 1
ATOM 2740 O O . ILE A 1 342 ? -11.807 26.947 17.992 1.00 90.88 342 ILE A O 1
ATOM 2744 N N . GLY A 1 343 ? -12.215 26.060 15.969 1.00 90.81 343 GLY A N 1
ATOM 2745 C CA . GLY A 1 343 ? -13.667 25.990 16.089 1.00 90.81 343 GLY A CA 1
ATOM 2746 C C . GLY A 1 343 ? -14.187 24.557 16.112 1.00 90.81 343 GLY A C 1
ATOM 2747 O O . GLY A 1 343 ? -13.612 23.697 15.448 1.00 90.81 343 GLY A O 1
ATOM 2748 N N . PHE A 1 344 ? -15.278 24.324 16.841 1.00 92.19 344 PHE A N 1
ATOM 2749 C CA . PHE A 1 344 ? -16.013 23.056 16.880 1.00 92.19 344 PHE A CA 1
ATOM 2750 C C . PHE A 1 344 ? -17.515 23.299 17.034 1.00 92.19 344 PHE A C 1
ATOM 2752 O O . PHE A 1 344 ? -17.935 24.260 17.681 1.00 92.19 344 PHE A O 1
ATOM 2759 N N . THR A 1 345 ? -18.326 22.369 16.538 1.00 91.94 345 THR A N 1
ATOM 2760 C CA . THR A 1 345 ? -19.766 22.312 16.811 1.00 91.94 345 THR A CA 1
ATOM 2761 C C . THR A 1 345 ? -20.047 21.330 17.947 1.00 91.94 345 THR A C 1
ATOM 2763 O O . THR A 1 345 ? -19.606 20.180 17.921 1.00 91.94 345 THR A O 1
ATOM 2766 N N . LEU A 1 346 ? -20.801 21.776 18.949 1.00 91.06 346 LEU A N 1
ATOM 2767 C CA . LEU A 1 346 ? -21.185 21.000 20.121 1.00 91.06 346 LEU A CA 1
ATOM 2768 C C . LEU A 1 346 ? -22.523 20.289 19.891 1.00 91.06 346 LEU A C 1
ATOM 2770 O O . LEU A 1 346 ? -23.538 20.925 19.600 1.00 91.06 346 LEU A O 1
ATOM 2774 N N . THR A 1 347 ? -22.555 18.974 20.091 1.00 90.19 347 THR A N 1
ATOM 2775 C CA . THR A 1 347 ? -23.799 18.184 20.004 1.00 90.19 347 THR A CA 1
ATOM 2776 C C . THR A 1 347 ? -24.552 18.133 21.336 1.00 90.19 347 THR A C 1
ATOM 2778 O O . THR A 1 347 ? -25.772 17.969 21.355 1.00 90.19 347 THR A O 1
ATOM 2781 N N . LYS A 1 348 ? -23.845 18.346 22.453 1.00 90.44 348 LYS A N 1
ATOM 2782 C CA . LYS A 1 348 ? -24.377 18.387 23.825 1.00 90.44 348 LYS A CA 1
ATOM 2783 C C . LYS A 1 348 ? -23.778 19.550 24.618 1.00 90.44 348 LYS A C 1
ATOM 2785 O O . LYS A 1 348 ? -22.797 20.167 24.210 1.00 90.44 348 LYS A O 1
ATOM 2790 N N . LYS A 1 349 ? -24.388 19.881 25.759 1.00 89.44 349 LYS A N 1
ATOM 2791 C CA . LYS A 1 349 ? -23.880 20.922 26.662 1.00 89.44 349 LYS A CA 1
ATOM 2792 C C . LYS A 1 349 ? -22.656 20.388 27.409 1.00 89.44 349 LYS A C 1
ATOM 2794 O O . LYS A 1 349 ? -22.781 19.423 28.153 1.00 89.44 349 LYS A O 1
ATOM 2799 N N . LEU A 1 350 ? -21.505 21.031 27.224 1.00 90.44 350 LEU A N 1
ATOM 2800 C CA . LEU A 1 350 ? -20.230 20.629 27.820 1.00 90.44 350 LEU A CA 1
ATOM 2801 C C . LEU A 1 350 ? -19.577 21.794 28.559 1.00 90.44 350 LEU A C 1
ATOM 2803 O O . LEU A 1 350 ? -19.706 22.951 28.155 1.00 90.44 350 LEU A O 1
ATOM 2807 N N . PHE A 1 351 ? -18.830 21.469 29.610 1.00 90.88 351 PHE A N 1
ATOM 2808 C CA . PHE A 1 351 ? -17.822 22.358 30.173 1.00 90.88 351 PHE A CA 1
ATOM 2809 C C . PHE A 1 351 ? -16.490 22.025 29.513 1.00 90.88 351 PHE A C 1
ATOM 2811 O O . PHE A 1 351 ? -16.024 20.890 29.610 1.00 90.88 351 PHE A O 1
ATOM 2818 N N . ILE A 1 352 ? -15.907 23.011 28.839 1.00 92.88 352 ILE A N 1
ATOM 2819 C CA . ILE A 1 352 ? -14.628 22.884 28.143 1.00 92.88 352 ILE A CA 1
ATOM 2820 C C . ILE A 1 352 ? -13.568 23.640 28.936 1.00 92.88 352 ILE A C 1
ATOM 2822 O O . ILE A 1 352 ? -13.871 24.688 29.506 1.00 92.88 352 ILE A O 1
ATOM 2826 N N . ARG A 1 353 ? -12.341 23.126 28.972 1.00 92.88 353 ARG A N 1
ATOM 2827 C CA . ARG A 1 353 ? -11.152 23.843 29.444 1.00 92.88 353 ARG A CA 1
ATOM 2828 C C . ARG A 1 353 ? -10.048 23.682 28.410 1.00 92.88 353 ARG A C 1
ATOM 2830 O O . ARG A 1 353 ? -9.764 22.561 27.999 1.00 92.88 353 ARG A O 1
ATOM 2837 N N . SER A 1 354 ? -9.431 24.786 28.014 1.00 94.50 354 SER A N 1
ATOM 2838 C CA . SER A 1 354 ? -8.324 24.808 27.057 1.00 94.50 354 SER A CA 1
ATOM 2839 C C . SER A 1 354 ? -7.059 25.284 27.766 1.00 94.50 354 SER A C 1
ATOM 2841 O O . SER A 1 354 ? -7.122 26.229 28.544 1.00 94.50 354 SER A O 1
ATOM 2843 N N . GLU A 1 355 ? -5.932 24.623 27.525 1.00 93.69 355 GLU A N 1
ATOM 2844 C CA . GLU A 1 355 ? -4.644 24.901 28.172 1.00 93.69 355 GLU A CA 1
ATOM 2845 C C . GLU A 1 355 ? -3.535 24.926 27.116 1.00 93.69 355 GLU A C 1
ATOM 2847 O O . GLU A 1 355 ? -3.446 24.005 26.300 1.00 93.69 355 GLU A O 1
ATOM 2852 N N . LEU A 1 356 ? -2.696 25.966 27.128 1.00 94.25 356 LEU A N 1
ATOM 2853 C CA . LEU A 1 356 ? -1.510 26.063 26.276 1.00 94.25 356 LEU A CA 1
ATOM 2854 C C . LEU A 1 356 ? -0.266 25.700 27.085 1.00 94.25 356 LEU A C 1
ATOM 2856 O O . LEU A 1 356 ? -0.069 26.189 28.192 1.00 94.25 356 LEU A O 1
ATOM 2860 N N . ILE A 1 357 ? 0.579 24.847 26.518 1.00 92.00 357 ILE A N 1
ATOM 2861 C CA . ILE A 1 357 ? 1.788 24.321 27.153 1.00 92.00 357 ILE A CA 1
ATOM 2862 C C . ILE A 1 357 ? 2.974 24.599 26.232 1.00 92.00 357 ILE A C 1
ATOM 2864 O O . ILE A 1 357 ? 2.887 24.377 25.027 1.00 92.00 357 ILE A O 1
ATOM 2868 N N . GLY A 1 358 ? 4.095 25.053 26.783 1.00 89.50 358 GLY A N 1
ATOM 2869 C CA . GLY A 1 358 ? 5.345 25.251 26.050 1.00 89.50 358 GLY A CA 1
ATOM 2870 C C . GLY A 1 358 ? 6.533 24.812 26.897 1.00 89.50 358 GLY A C 1
ATOM 2871 O O . GLY A 1 358 ? 6.508 24.961 28.114 1.00 89.50 358 GLY A O 1
ATOM 2872 N N . ASN A 1 359 ? 7.591 24.300 26.265 1.00 85.75 359 ASN A N 1
ATOM 2873 C CA . ASN A 1 359 ? 8.751 23.736 26.976 1.00 85.75 359 ASN A CA 1
ATOM 2874 C C . ASN A 1 359 ? 9.472 24.725 27.908 1.00 85.75 359 ASN A C 1
ATOM 2876 O O . ASN A 1 359 ? 10.129 24.307 28.859 1.00 85.75 359 ASN A O 1
ATOM 2880 N N . LYS A 1 360 ? 9.395 26.025 27.608 1.00 84.88 360 LYS A N 1
ATOM 2881 C CA . LYS A 1 360 ? 10.115 27.091 28.322 1.00 84.88 360 LYS A CA 1
ATOM 2882 C C . LYS A 1 360 ? 9.260 27.838 29.352 1.00 84.88 360 LYS A C 1
ATOM 2884 O O . LYS A 1 360 ? 9.794 28.688 30.055 1.00 84.88 360 LYS A O 1
ATOM 2889 N N . TYR A 1 361 ? 7.963 27.540 29.440 1.00 84.56 361 TYR A N 1
ATOM 2890 C CA . TYR A 1 361 ? 6.996 28.311 30.226 1.00 84.56 361 TYR A CA 1
ATOM 2891 C C . TYR A 1 361 ? 6.309 27.443 31.275 1.00 84.56 361 TYR A C 1
ATOM 2893 O O . TYR A 1 361 ? 6.116 26.241 31.079 1.00 84.56 361 TYR A O 1
ATOM 2901 N N . LYS A 1 362 ? 5.873 28.056 32.377 1.00 82.38 362 LYS A N 1
ATOM 2902 C CA . LYS A 1 362 ? 4.919 27.411 33.295 1.00 82.38 362 LYS A CA 1
ATOM 2903 C C . LYS A 1 362 ? 3.501 27.571 32.742 1.00 82.38 362 LYS A C 1
ATOM 2905 O O . LYS A 1 362 ? 3.183 28.630 32.209 1.00 82.38 362 LYS A O 1
ATOM 2910 N N . SER A 1 363 ? 2.621 26.577 32.923 1.00 75.81 363 SER A N 1
ATOM 2911 C CA . SER A 1 363 ? 1.239 26.636 32.398 1.00 75.81 363 SER A CA 1
ATOM 2912 C C . SER A 1 363 ? 0.504 27.932 32.782 1.00 75.81 363 SER A C 1
ATOM 2914 O O . SER A 1 363 ? -0.130 28.546 31.933 1.00 75.81 363 SER A O 1
ATOM 2916 N N . SER A 1 364 ? 0.679 28.420 34.017 1.00 82.38 364 SER A N 1
ATOM 2917 C CA . SER A 1 364 ? 0.035 29.650 34.510 1.00 82.38 364 SER A CA 1
ATOM 2918 C C . SER A 1 364 ? 0.429 30.926 33.755 1.00 82.38 364 SER A C 1
ATOM 2920 O O . SER A 1 364 ? -0.315 31.899 33.750 1.00 82.38 364 SER A O 1
ATOM 2922 N N . GLU A 1 365 ? 1.614 30.958 33.140 1.00 87.19 365 GLU A N 1
ATOM 2923 C CA . GLU A 1 365 ? 2.085 32.105 32.345 1.00 87.19 365 GLU A CA 1
ATOM 2924 C C . GLU A 1 365 ? 1.443 32.120 30.951 1.00 87.19 365 GLU A C 1
ATOM 2926 O O . GLU A 1 365 ? 1.366 33.168 30.304 1.00 87.19 365 GLU A O 1
ATOM 2931 N N . LEU A 1 366 ? 0.975 30.954 30.493 1.00 90.56 366 LEU A N 1
ATOM 2932 C CA . LEU A 1 366 ? 0.375 30.767 29.180 1.00 90.56 366 LEU A CA 1
ATOM 2933 C C . LEU A 1 366 ? -1.149 30.940 29.174 1.00 90.56 366 LEU A C 1
ATOM 2935 O O . LEU A 1 366 ? -1.721 31.154 28.104 1.00 90.56 366 LEU A O 1
ATOM 2939 N N . ASP A 1 367 ? -1.792 30.935 30.346 1.00 87.88 367 ASP A N 1
ATOM 2940 C CA . ASP A 1 367 ? -3.247 31.086 30.497 1.00 87.88 367 ASP A CA 1
ATOM 2941 C C . ASP A 1 367 ? -3.780 32.367 29.834 1.00 87.88 367 ASP A C 1
ATOM 2943 O O . ASP A 1 367 ? -4.838 32.354 29.211 1.00 87.88 367 ASP A O 1
ATOM 2947 N N . GLN A 1 368 ? -3.022 33.469 29.879 1.00 89.62 368 GLN A N 1
ATOM 2948 C CA . GLN A 1 368 ? -3.413 34.739 29.246 1.00 89.62 368 GLN A CA 1
ATOM 2949 C C . GLN A 1 368 ? -3.451 34.692 27.707 1.00 89.62 368 GLN A C 1
ATOM 2951 O O . GLN A 1 368 ? -4.005 35.589 27.069 1.00 89.62 368 GLN A O 1
ATOM 2956 N N . TYR A 1 369 ? -2.844 33.672 27.096 1.00 91.88 369 TYR A N 1
ATOM 2957 C CA . TYR A 1 369 ? -2.763 33.522 25.644 1.00 91.88 369 TYR A CA 1
ATOM 2958 C C . TYR A 1 369 ? -3.815 32.570 25.068 1.00 91.88 369 TYR A C 1
ATOM 2960 O O . TYR A 1 369 ? -3.851 32.372 23.849 1.00 91.88 369 TYR A O 1
ATOM 2968 N N . VAL A 1 370 ? -4.680 32.010 25.918 1.00 94.19 370 VAL A N 1
ATOM 2969 C CA . VAL A 1 370 ? -5.801 31.160 25.519 1.00 94.19 370 VAL A CA 1
ATOM 2970 C C . VAL A 1 370 ? -7.096 31.756 26.037 1.00 94.19 370 VAL A C 1
ATOM 2972 O O . VAL A 1 370 ? -7.265 31.993 27.225 1.00 94.19 370 VAL A O 1
ATOM 2975 N N . ASP A 1 371 ? -8.045 31.946 25.133 1.00 93.00 371 ASP A N 1
ATOM 2976 C CA . ASP A 1 371 ? -9.412 32.314 25.472 1.00 93.00 371 ASP A CA 1
ATOM 2977 C C . ASP A 1 371 ? -10.379 31.363 24.767 1.00 93.00 371 ASP A C 1
ATOM 2979 O O . ASP A 1 371 ? -10.102 30.864 23.676 1.00 93.00 371 ASP A O 1
ATOM 2983 N N . GLN A 1 372 ? -11.520 31.081 25.381 1.00 93.56 372 GLN A N 1
ATOM 2984 C CA . GLN A 1 372 ? -12.508 30.162 24.827 1.00 93.56 372 GLN A CA 1
ATOM 2985 C C . GLN A 1 372 ? -13.918 30.700 25.018 1.00 93.56 372 GLN A C 1
ATOM 2987 O O . GLN A 1 372 ? -14.306 31.160 26.090 1.00 93.56 372 GLN A O 1
ATOM 2992 N N . ARG A 1 373 ? -14.727 30.588 23.968 1.00 92.50 373 ARG A N 1
ATOM 2993 C CA . ARG A 1 373 ? -16.105 31.066 23.969 1.00 92.50 373 ARG A CA 1
ATOM 2994 C C . ARG A 1 373 ? -17.026 30.023 23.366 1.00 92.50 373 ARG A C 1
ATOM 2996 O O . ARG A 1 373 ? -16.730 29.461 22.318 1.00 92.50 373 ARG A O 1
ATOM 3003 N N . ILE A 1 374 ? -18.170 29.814 24.013 1.00 92.44 374 ILE A N 1
ATOM 3004 C CA . ILE A 1 374 ? -19.254 28.975 23.498 1.00 92.44 374 ILE A CA 1
ATOM 3005 C C . ILE A 1 374 ? -20.449 29.881 23.192 1.00 92.44 374 ILE A C 1
ATOM 3007 O O . ILE A 1 374 ? -20.965 30.540 24.092 1.00 92.44 374 ILE A O 1
ATOM 3011 N N . THR A 1 375 ? -20.883 29.941 21.933 1.00 89.38 375 THR A N 1
ATOM 3012 C CA . THR A 1 375 ? -22.067 30.709 21.493 1.00 89.38 375 THR A CA 1
ATOM 3013 C C . THR A 1 375 ? -22.880 29.849 20.531 1.00 89.38 375 THR A C 1
ATOM 3015 O O . THR A 1 375 ? -22.306 29.272 19.625 1.00 89.38 375 THR A O 1
ATOM 3018 N N . ASN A 1 376 ? -24.200 29.722 20.713 1.00 85.12 376 ASN A N 1
ATOM 3019 C CA . ASN A 1 376 ? -25.078 28.953 19.808 1.00 85.12 376 ASN A CA 1
ATOM 3020 C C . ASN A 1 376 ? -24.583 27.529 19.470 1.00 85.12 376 ASN A C 1
ATOM 3022 O O . ASN A 1 376 ? -24.688 27.088 18.332 1.00 85.12 376 ASN A O 1
ATOM 3026 N N . ARG A 1 377 ? -24.061 26.798 20.467 1.00 87.75 377 ARG A N 1
ATOM 3027 C CA . ARG A 1 377 ? -23.431 25.468 20.305 1.00 87.75 377 ARG A CA 1
ATOM 3028 C C . ARG A 1 377 ? -22.158 25.453 19.448 1.00 87.75 377 ARG A C 1
ATOM 3030 O O . ARG A 1 377 ? -21.677 24.380 19.115 1.00 87.75 377 ARG A O 1
ATOM 3037 N N . GLU A 1 378 ? -21.564 26.596 19.153 1.00 91.31 378 GLU A N 1
ATOM 3038 C CA . GLU A 1 378 ? -20.241 26.690 18.545 1.00 91.31 378 GLU A CA 1
ATOM 3039 C C . GLU A 1 378 ? -19.214 27.041 19.618 1.00 91.31 378 GLU A C 1
ATOM 3041 O O . GLU A 1 378 ? -19.364 28.023 20.349 1.00 91.31 378 GLU A O 1
ATOM 3046 N N . LEU A 1 379 ? -18.180 26.213 19.727 1.00 91.38 379 LEU A N 1
ATOM 3047 C CA . LEU A 1 379 ? -17.001 26.466 20.540 1.00 91.38 379 LEU A CA 1
ATOM 3048 C C . LEU A 1 379 ? -15.940 27.115 19.656 1.00 91.38 379 LEU A C 1
ATOM 3050 O O . LEU A 1 379 ? -15.582 26.555 18.625 1.00 91.38 379 LEU A O 1
ATOM 3054 N N . VAL A 1 380 ? -15.395 28.248 20.091 1.00 94.06 380 VAL A N 1
ATOM 3055 C CA . VAL A 1 380 ? -14.225 28.883 19.481 1.00 94.06 380 VAL A CA 1
ATOM 3056 C C . VAL A 1 380 ? -13.157 29.059 20.549 1.00 94.06 380 VAL A C 1
ATOM 3058 O O . VAL A 1 380 ? -13.380 29.742 21.548 1.00 94.06 380 VAL A O 1
ATOM 3061 N N . VAL A 1 381 ? -11.995 28.457 20.320 1.00 93.56 381 VAL A N 1
ATOM 3062 C CA . VAL A 1 381 ? -10.785 28.620 21.125 1.00 93.56 381 VAL A CA 1
ATOM 3063 C C . VAL A 1 381 ? -9.842 29.554 20.378 1.00 93.56 381 VAL A C 1
ATOM 3065 O O . VAL A 1 381 ? -9.424 29.279 19.253 1.00 93.56 381 VAL A O 1
ATOM 3068 N N . LYS A 1 382 ? -9.542 30.689 20.995 1.00 94.38 382 LYS A N 1
ATOM 3069 C CA . LYS A 1 382 ? -8.637 31.721 20.508 1.00 94.38 382 LYS A CA 1
ATOM 3070 C C . LYS A 1 382 ? -7.288 31.537 21.194 1.00 94.38 382 LYS A C 1
ATOM 3072 O O . LYS A 1 382 ? -7.210 31.588 22.415 1.00 94.38 382 LYS A O 1
ATOM 3077 N N . VAL A 1 383 ? -6.234 31.352 20.409 1.00 94.19 383 VAL A N 1
ATOM 3078 C CA . VAL A 1 383 ? -4.877 31.103 20.909 1.00 94.19 383 VAL A CA 1
ATOM 3079 C C . VAL A 1 383 ? -3.900 32.080 20.273 1.00 94.19 383 VAL A C 1
ATOM 3081 O O . VAL A 1 383 ? -4.017 32.400 19.091 1.00 94.19 383 VAL A O 1
ATOM 3084 N N . MET A 1 384 ? -2.920 32.552 21.032 1.00 91.56 384 MET A N 1
ATOM 3085 C CA . MET A 1 384 ? -1.757 33.272 20.519 1.00 91.56 384 MET A CA 1
ATOM 3086 C C . MET A 1 384 ? -0.495 32.600 21.054 1.00 91.56 384 MET A C 1
ATOM 3088 O O . MET A 1 384 ? -0.459 32.181 22.201 1.00 91.56 384 MET A O 1
ATOM 3092 N N . VAL A 1 385 ? 0.552 32.502 20.242 1.00 89.38 385 VAL A N 1
ATOM 3093 C CA . VAL A 1 385 ? 1.860 32.042 20.726 1.00 89.38 385 VAL A CA 1
ATOM 3094 C C . VAL A 1 385 ? 2.722 33.248 21.127 1.00 89.38 385 VAL A C 1
ATOM 3096 O O . VAL A 1 385 ? 2.750 34.234 20.375 1.00 89.38 385 VAL A O 1
ATOM 3099 N N . PRO A 1 386 ? 3.370 33.219 22.308 1.00 87.94 386 PRO A N 1
ATOM 3100 C CA . PRO A 1 386 ? 4.114 34.361 22.845 1.00 87.94 386 PRO A CA 1
ATOM 3101 C C . PRO A 1 386 ? 5.453 34.608 22.138 1.00 87.94 386 PRO A C 1
ATOM 3103 O O . PRO A 1 386 ? 5.846 35.764 21.961 1.00 87.94 386 PRO A O 1
ATOM 3106 N N . GLU A 1 387 ? 6.126 33.537 21.718 1.00 88.19 387 GLU A N 1
ATOM 3107 C CA . GLU A 1 387 ? 7.426 33.540 21.045 1.00 88.19 387 GLU A CA 1
ATOM 3108 C C . GLU A 1 387 ? 7.478 32.479 19.938 1.00 88.19 387 GLU A C 1
ATOM 3110 O O . GLU A 1 387 ? 6.524 31.714 19.764 1.00 88.19 387 GLU A O 1
ATOM 3115 N N . ASP A 1 388 ? 8.585 32.451 19.194 1.00 86.12 388 ASP A N 1
ATOM 3116 C CA . ASP A 1 388 ? 8.837 31.410 18.205 1.00 86.12 388 ASP A CA 1
ATOM 3117 C C . ASP A 1 388 ? 9.186 30.075 18.890 1.00 86.12 388 ASP A C 1
ATOM 3119 O O . ASP A 1 388 ? 10.016 30.010 19.803 1.00 86.12 388 ASP A O 1
ATOM 3123 N N . GLY A 1 389 ? 8.520 29.008 18.455 1.00 87.69 389 GLY A N 1
ATOM 3124 C CA . GLY A 1 389 ? 8.714 27.641 18.910 1.00 87.69 389 GLY A CA 1
ATOM 3125 C C . GLY A 1 389 ? 7.468 26.767 18.745 1.00 87.69 389 GLY A C 1
ATOM 3126 O O . GLY A 1 389 ? 6.503 27.114 18.056 1.00 87.69 389 GLY A O 1
ATOM 3127 N N . GLU A 1 390 ? 7.499 25.616 19.416 1.00 90.75 390 GLU A N 1
ATOM 3128 C CA . GLU A 1 390 ? 6.410 24.640 19.459 1.00 90.75 390 GLU A CA 1
ATOM 3129 C C . GLU A 1 390 ? 5.644 24.719 20.790 1.00 90.75 390 GLU A C 1
ATOM 3131 O O . GLU A 1 390 ? 6.231 24.691 21.875 1.00 90.75 390 GLU A O 1
ATOM 3136 N N . PHE A 1 391 ? 4.315 24.768 20.704 1.00 92.44 391 PHE A N 1
ATOM 3137 C CA . PHE A 1 391 ? 3.386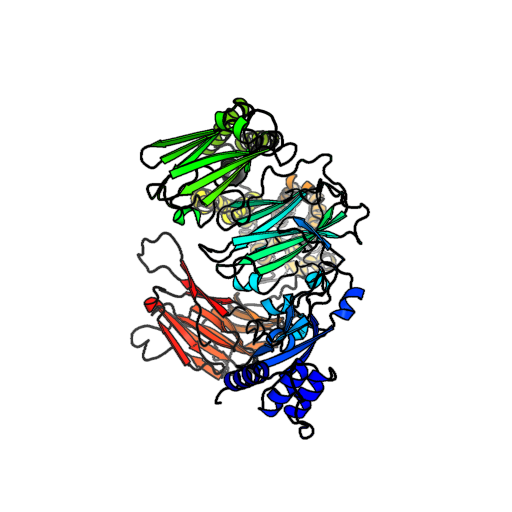 24.833 21.830 1.00 92.44 391 PHE A CA 1
ATOM 3138 C C . PHE A 1 391 ? 2.276 23.795 21.664 1.00 92.44 391 PHE A C 1
ATOM 3140 O O . PHE A 1 391 ? 1.838 23.509 20.556 1.00 92.44 391 PHE A O 1
ATOM 3147 N N . ALA A 1 392 ? 1.779 23.235 22.760 1.00 93.81 392 ALA A N 1
ATOM 3148 C CA . ALA A 1 392 ? 0.671 22.293 22.749 1.00 93.81 392 ALA A CA 1
ATOM 3149 C C . ALA A 1 392 ? -0.597 22.951 23.280 1.00 93.81 392 ALA A C 1
ATOM 3151 O O . ALA A 1 392 ? -0.621 23.400 24.422 1.00 93.81 392 ALA A O 1
ATOM 3152 N N . LEU A 1 393 ? -1.665 22.955 22.490 1.00 95.06 393 LEU A N 1
ATOM 3153 C CA . LEU A 1 393 ? -3.005 23.266 22.968 1.00 95.06 393 LEU A CA 1
ATOM 3154 C C . LEU A 1 393 ? -3.708 21.967 23.354 1.00 95.06 393 LEU A C 1
ATOM 3156 O O . LEU A 1 393 ? -3.960 21.128 22.491 1.00 95.06 393 LEU A O 1
ATOM 3160 N N . ARG A 1 394 ? -4.062 21.815 24.628 1.00 94.00 394 ARG A N 1
ATOM 3161 C CA . ARG A 1 394 ? -4.845 20.686 25.139 1.00 94.00 394 ARG A CA 1
ATOM 3162 C C . ARG A 1 394 ? -6.248 21.141 25.482 1.00 94.00 394 ARG A C 1
ATOM 3164 O O . ARG A 1 394 ? -6.425 22.187 26.104 1.00 94.00 394 ARG A O 1
ATOM 3171 N N . MET A 1 395 ? -7.238 20.344 25.109 1.00 93.94 395 MET A N 1
ATOM 3172 C CA . MET A 1 395 ? -8.634 20.627 25.407 1.00 93.94 395 MET A CA 1
ATOM 3173 C C . MET A 1 395 ? -9.243 19.482 26.197 1.00 93.94 395 MET A C 1
ATOM 3175 O O . MET A 1 395 ? -9.163 18.315 25.811 1.00 93.94 395 MET A O 1
ATOM 3179 N N . TYR A 1 396 ? -9.900 19.849 27.287 1.00 93.44 396 TYR A N 1
ATOM 3180 C CA . TYR A 1 396 ? -10.598 18.935 28.166 1.00 93.44 396 TYR A CA 1
ATOM 3181 C C . TYR A 1 396 ? -12.094 19.197 28.120 1.00 93.44 396 TYR A C 1
ATOM 3183 O O . TYR A 1 396 ? -12.520 20.351 28.025 1.00 93.44 396 TYR A O 1
ATOM 3191 N N . ALA A 1 397 ? -12.889 18.136 28.219 1.00 92.88 397 ALA A N 1
ATOM 3192 C CA . ALA A 1 397 ? -14.340 18.227 28.276 1.00 92.88 397 ALA A CA 1
ATOM 3193 C C . ALA A 1 397 ? -14.902 17.435 29.459 1.00 92.88 397 ALA A C 1
ATOM 3195 O O . ALA A 1 397 ? -14.368 16.398 29.850 1.00 92.88 397 ALA A O 1
ATOM 3196 N N . ARG A 1 398 ? -16.019 17.920 30.007 1.00 92.25 398 ARG A N 1
ATOM 3197 C CA . ARG A 1 398 ? -16.886 17.181 30.936 1.00 92.25 398 ARG A CA 1
ATOM 3198 C C . ARG A 1 398 ? -18.343 17.573 30.730 1.00 92.25 398 ARG A C 1
ATOM 3200 O O . ARG A 1 398 ? -18.648 18.725 30.416 1.00 92.25 398 ARG A O 1
ATOM 3207 N N . GLU A 1 399 ? -19.257 16.637 30.954 1.00 87.38 399 GLU A N 1
ATOM 3208 C CA . GLU A 1 399 ? -20.697 16.898 30.815 1.00 87.38 399 GLU A CA 1
ATOM 3209 C C . GLU A 1 399 ? -21.278 17.635 32.024 1.00 87.38 399 GLU A C 1
ATOM 3211 O O . GLU A 1 399 ? -22.097 18.544 31.892 1.00 87.38 399 GLU A O 1
ATOM 3216 N N . THR A 1 400 ? -20.828 17.277 33.228 1.00 84.81 400 THR A N 1
ATOM 3217 C CA . THR A 1 400 ? -21.285 17.892 34.477 1.00 84.81 400 THR A CA 1
ATOM 3218 C C . THR A 1 400 ? -20.095 18.272 35.345 1.00 84.81 400 THR A C 1
ATOM 3220 O O . THR A 1 400 ? -19.038 17.653 35.267 1.00 84.81 400 THR A O 1
ATOM 3223 N N . LYS A 1 401 ? -20.266 19.262 36.231 1.00 80.94 401 LYS A N 1
ATOM 3224 C CA . LYS A 1 401 ? -19.204 19.686 37.163 1.00 80.94 401 LYS A CA 1
ATOM 3225 C C . LYS A 1 401 ? -18.733 18.572 38.113 1.00 80.94 401 LYS A C 1
ATOM 3227 O O . LYS A 1 401 ? -17.657 18.707 38.681 1.00 80.94 401 LYS A O 1
ATOM 3232 N N . LYS A 1 402 ? -19.536 17.514 38.294 1.00 83.50 402 LYS A N 1
ATOM 3233 C CA . LYS A 1 402 ? -19.233 16.368 39.166 1.00 83.50 402 LYS A CA 1
ATOM 3234 C C . LYS A 1 402 ? -18.355 15.311 38.489 1.00 83.50 402 LYS A C 1
ATOM 3236 O O . LYS A 1 402 ? -17.716 14.541 39.195 1.00 83.50 402 LYS A O 1
ATOM 3241 N N . LEU A 1 403 ? -18.351 15.251 37.156 1.00 83.94 403 LEU A N 1
ATOM 3242 C CA . LEU A 1 403 ? -17.533 14.300 36.405 1.00 83.94 403 LEU A CA 1
ATOM 3243 C C . LEU A 1 403 ? -16.099 14.829 36.239 1.00 83.94 403 LEU A C 1
ATOM 3245 O O . LEU A 1 403 ? -15.913 16.052 36.156 1.00 83.94 403 LEU A O 1
ATOM 3249 N N . PRO A 1 404 ? -15.095 13.933 36.194 1.00 88.38 404 PRO A N 1
ATOM 3250 C CA . PRO A 1 404 ? -13.722 14.320 35.897 1.00 88.38 404 PRO A CA 1
ATOM 3251 C C . PRO A 1 404 ? -13.619 14.931 34.495 1.00 88.38 404 PRO A C 1
ATOM 3253 O O . PRO A 1 404 ? -14.406 14.622 33.602 1.00 88.38 404 PRO A O 1
ATOM 3256 N N . GLU A 1 405 ? -12.651 15.827 34.315 1.00 89.19 405 GLU A N 1
ATOM 3257 C CA . GLU A 1 405 ? -12.312 16.372 33.001 1.00 89.19 405 GLU A CA 1
ATOM 3258 C C . GLU A 1 405 ? -11.508 15.334 32.208 1.00 89.19 405 GLU A C 1
ATOM 3260 O O . GLU A 1 405 ? -10.486 14.840 32.686 1.00 89.19 405 GLU A O 1
ATOM 3265 N N . GLU A 1 406 ? -11.952 15.014 30.993 1.00 89.69 406 GLU A N 1
ATOM 3266 C CA . GLU A 1 406 ? -11.249 14.097 30.091 1.00 89.69 406 GLU A CA 1
ATOM 3267 C C . GLU A 1 406 ? -10.525 14.875 28.995 1.00 89.69 406 GLU A C 1
ATOM 3269 O O . GLU A 1 406 ? -11.067 15.840 28.458 1.00 89.69 406 GLU A O 1
ATOM 3274 N N . ASN A 1 407 ? -9.297 14.468 28.656 1.00 90.88 407 ASN A N 1
ATOM 3275 C CA . ASN A 1 407 ? -8.562 15.047 27.532 1.00 90.88 407 ASN A CA 1
ATOM 3276 C C . ASN A 1 407 ? -9.171 14.553 26.216 1.00 90.88 407 ASN A C 1
ATOM 3278 O O . ASN A 1 407 ? -9.082 13.362 25.919 1.00 90.88 407 ASN A O 1
ATOM 3282 N N . VAL A 1 408 ? -9.760 15.456 25.434 1.00 91.44 408 VAL A N 1
ATOM 3283 C CA . VAL A 1 408 ? -10.524 15.085 24.234 1.00 91.44 408 VAL A CA 1
ATOM 3284 C C . VAL A 1 408 ? -9.776 15.345 22.931 1.00 91.44 408 VAL A C 1
ATOM 3286 O O . VAL A 1 408 ? -9.991 14.625 21.956 1.00 91.44 408 VAL A O 1
ATOM 3289 N N . ILE A 1 409 ? -8.895 16.350 22.892 1.00 92.12 409 ILE A N 1
ATOM 3290 C CA . ILE A 1 409 ? -8.093 16.680 21.707 1.00 92.12 409 ILE A CA 1
ATOM 3291 C C . ILE A 1 409 ? -6.864 17.514 22.082 1.00 92.12 409 ILE A C 1
ATOM 3293 O O . ILE A 1 409 ? -6.921 18.358 22.978 1.00 92.12 409 ILE A O 1
ATOM 3297 N N . ASN A 1 410 ? -5.763 17.303 21.357 1.00 93.31 410 ASN A N 1
ATOM 3298 C CA . ASN A 1 410 ? -4.542 18.099 21.471 1.00 93.31 410 ASN A CA 1
ATOM 3299 C C . ASN A 1 410 ? -4.118 18.621 20.087 1.00 93.31 410 ASN A C 1
ATOM 3301 O O . ASN A 1 410 ? -4.246 17.892 19.107 1.00 93.31 410 ASN A O 1
ATOM 3305 N N . TYR A 1 411 ? -3.565 19.832 20.001 1.00 93.94 411 TYR A N 1
ATOM 3306 C CA . TYR A 1 411 ? -2.931 20.368 18.789 1.00 93.94 411 TYR A CA 1
ATOM 3307 C C . TYR A 1 411 ? -1.516 20.858 19.079 1.00 93.94 411 TYR A C 1
ATOM 3309 O O . TYR A 1 411 ? -1.291 21.540 20.077 1.00 93.94 411 TYR A O 1
ATOM 3317 N N . LEU A 1 412 ? -0.579 20.552 18.185 1.00 93.75 412 LEU A N 1
ATOM 3318 C CA . LEU A 1 412 ? 0.765 21.111 18.177 1.00 93.75 412 LEU A CA 1
ATOM 3319 C C . LEU A 1 412 ? 0.731 22.393 17.349 1.00 93.75 412 LEU A C 1
ATOM 3321 O O . LEU A 1 412 ? 0.575 22.348 16.131 1.00 93.75 412 LEU A O 1
ATOM 3325 N N . ILE A 1 413 ? 0.858 23.536 18.003 1.00 92.81 413 ILE A N 1
ATOM 3326 C CA . ILE A 1 413 ? 0.949 24.843 17.370 1.00 92.81 413 ILE A CA 1
ATOM 3327 C C . ILE A 1 413 ? 2.428 25.177 17.216 1.00 92.81 413 ILE A C 1
ATOM 3329 O O . ILE A 1 413 ? 3.156 25.219 18.201 1.00 92.81 413 ILE A O 1
ATOM 3333 N N . THR A 1 414 ? 2.870 25.426 15.993 1.00 89.44 414 THR A N 1
ATOM 3334 C CA . THR A 1 414 ? 4.266 25.769 15.706 1.00 89.44 414 THR A CA 1
ATOM 3335 C C . THR A 1 414 ? 4.341 27.091 14.955 1.00 89.44 414 THR A C 1
ATOM 3337 O O . THR A 1 414 ? 3.452 27.404 14.156 1.00 89.44 414 THR A O 1
ATOM 3340 N N . THR A 1 415 ? 5.361 27.897 15.241 1.00 81.50 415 THR A N 1
ATOM 3341 C CA . THR A 1 415 ? 5.731 29.076 14.432 1.00 81.50 415 THR A CA 1
ATOM 3342 C C . THR A 1 415 ? 6.738 28.725 13.350 1.00 81.50 415 THR A C 1
ATOM 3344 O O . THR A 1 415 ? 6.757 29.356 12.293 1.00 81.50 415 THR A O 1
ATOM 3347 N N . ASP A 1 416 ? 7.544 27.700 13.618 1.00 69.31 416 ASP A N 1
ATOM 3348 C CA . ASP A 1 416 ? 8.518 27.160 12.694 1.00 69.31 416 ASP A CA 1
ATOM 3349 C C . ASP A 1 416 ? 7.841 26.127 11.809 1.00 69.31 416 ASP A C 1
ATOM 3351 O O . ASP A 1 416 ? 7.060 25.291 12.266 1.00 69.31 416 ASP A O 1
ATOM 3355 N N . ASP A 1 417 ? 8.121 26.205 10.517 1.00 50.78 417 ASP A N 1
ATOM 3356 C CA . ASP A 1 417 ? 7.643 25.241 9.542 1.00 50.78 417 ASP A CA 1
ATOM 3357 C C . ASP A 1 417 ? 8.304 23.879 9.842 1.00 50.78 417 ASP A C 1
ATOM 3359 O O . ASP A 1 417 ? 9.517 23.741 9.648 1.00 50.78 417 ASP A O 1
ATOM 3363 N N . PRO A 1 418 ? 7.563 22.859 10.322 1.00 43.72 418 PRO A N 1
ATOM 3364 C CA . PRO A 1 418 ? 8.145 21.580 10.734 1.00 43.72 418 PRO A CA 1
ATOM 3365 C C . PRO A 1 418 ? 8.727 20.775 9.556 1.00 43.72 418 PRO A C 1
ATOM 3367 O O . PRO A 1 418 ? 9.232 19.671 9.752 1.00 43.72 418 PRO A O 1
ATOM 3370 N N . ALA A 1 419 ? 8.672 21.311 8.333 1.00 37.34 419 ALA A N 1
ATOM 3371 C CA . ALA A 1 419 ? 9.217 20.723 7.117 1.00 37.34 419 ALA A CA 1
ATOM 3372 C C . ALA A 1 419 ? 10.626 21.226 6.728 1.00 37.34 419 ALA A C 1
ATOM 3374 O O . ALA A 1 419 ? 11.101 20.908 5.635 1.00 37.34 419 ALA A O 1
ATOM 3375 N N . GLY A 1 420 ? 11.314 22.012 7.567 1.00 37.09 420 GLY A N 1
ATOM 3376 C CA . GLY A 1 420 ? 12.500 22.746 7.105 1.00 37.09 420 GLY A CA 1
ATOM 3377 C C . GLY A 1 420 ? 12.092 23.790 6.053 1.00 37.09 420 GLY A C 1
ATOM 3378 O O . GLY A 1 420 ? 10.917 24.156 6.003 1.00 37.09 420 GLY A O 1
ATOM 3379 N N . PRO A 1 421 ? 12.998 24.332 5.213 1.00 36.22 421 PRO A N 1
ATOM 3380 C CA . PRO A 1 421 ? 12.629 25.389 4.279 1.00 36.22 421 PRO A CA 1
ATOM 3381 C C . PRO A 1 421 ? 11.537 24.913 3.301 1.00 36.22 421 PRO A C 1
ATOM 3383 O O . PRO A 1 421 ? 11.823 24.290 2.281 1.00 36.22 421 PRO A O 1
ATOM 3386 N N . ARG A 1 422 ? 10.307 25.349 3.619 1.00 44.25 422 ARG A N 1
ATOM 3387 C CA . ARG A 1 422 ? 9.007 25.208 2.942 1.00 44.25 422 ARG A CA 1
ATOM 3388 C C . ARG A 1 422 ? 8.283 23.876 3.164 1.00 44.25 422 ARG A C 1
ATOM 3390 O O . ARG A 1 422 ? 8.537 22.931 2.433 1.00 44.25 422 ARG A O 1
ATOM 3397 N N . THR A 1 423 ? 7.232 23.910 3.986 1.00 40.12 423 THR A N 1
ATOM 3398 C CA . THR A 1 423 ? 5.819 23.768 3.584 1.00 40.12 423 THR A CA 1
ATOM 3399 C C . THR A 1 423 ? 4.843 24.195 4.710 1.00 40.12 423 THR A C 1
ATOM 3401 O O . THR A 1 423 ? 4.389 23.355 5.471 1.00 40.12 423 THR A O 1
ATOM 3404 N N . TYR A 1 424 ? 4.464 25.480 4.804 1.00 37.56 424 TYR A N 1
ATOM 3405 C CA . TYR A 1 424 ? 3.087 26.028 4.670 1.00 37.56 424 TYR A CA 1
ATOM 3406 C C . TYR A 1 424 ? 3.069 27.561 4.882 1.00 37.56 424 TYR A C 1
ATOM 3408 O O . TYR A 1 424 ? 2.527 28.132 5.827 1.00 37.56 424 TYR A O 1
ATOM 3416 N N . ARG A 1 425 ? 3.660 28.301 3.945 1.00 41.84 425 ARG A N 1
ATOM 3417 C CA . ARG A 1 425 ? 3.596 29.769 3.928 1.00 41.84 425 ARG A CA 1
ATOM 3418 C C . ARG A 1 425 ? 2.153 30.238 3.667 1.00 41.84 425 ARG A C 1
ATOM 3420 O O . ARG A 1 425 ? 1.590 29.932 2.619 1.00 41.84 425 ARG A O 1
ATOM 3427 N N . LYS A 1 426 ? 1.559 31.047 4.564 1.00 49.75 426 LYS A N 1
ATOM 3428 C CA . LYS A 1 426 ? 0.360 31.846 4.219 1.00 49.75 426 LYS A CA 1
ATOM 3429 C C . LYS A 1 426 ? 0.700 32.726 3.018 1.00 49.75 426 LYS A C 1
ATOM 3431 O O . LYS A 1 426 ? 1.607 33.552 3.127 1.00 49.75 426 LYS A O 1
ATOM 3436 N N . GLU A 1 427 ? -0.047 32.552 1.929 1.00 52.53 427 GLU A N 1
ATOM 3437 C CA . GLU A 1 427 ? 0.165 33.274 0.675 1.00 52.53 427 GLU A CA 1
ATOM 3438 C C . GLU A 1 427 ? 0.215 34.779 0.925 1.00 52.53 427 GLU A C 1
ATOM 3440 O O . GLU A 1 427 ? -0.727 35.367 1.468 1.00 52.53 427 GLU A O 1
ATOM 3445 N N . ASN A 1 428 ? 1.330 35.408 0.559 1.00 64.44 428 ASN A N 1
ATOM 3446 C CA . ASN A 1 428 ? 1.421 36.863 0.593 1.00 64.44 428 ASN A CA 1
ATOM 3447 C C . ASN A 1 428 ? 0.453 37.474 -0.451 1.00 64.44 428 ASN A C 1
ATOM 3449 O O . ASN A 1 428 ? -0.125 36.768 -1.280 1.00 64.44 428 ASN A O 1
ATOM 3453 N N . ALA A 1 429 ? 0.240 38.793 -0.421 1.00 64.69 429 ALA A N 1
ATOM 3454 C CA . ALA A 1 429 ? -0.710 39.447 -1.331 1.00 64.69 429 ALA A CA 1
ATOM 3455 C C . ALA A 1 429 ? -0.417 39.157 -2.818 1.00 64.69 429 ALA A C 1
ATOM 3457 O O . ALA A 1 429 ? -1.343 38.981 -3.608 1.00 64.69 429 ALA A O 1
ATOM 3458 N N . PHE A 1 430 ? 0.863 39.037 -3.174 1.00 67.94 430 PHE A N 1
ATOM 3459 C CA . PHE A 1 430 ? 1.313 38.683 -4.516 1.00 67.94 430 PHE A CA 1
ATOM 3460 C C . PHE A 1 430 ? 0.946 37.235 -4.892 1.00 67.94 430 PHE A C 1
ATOM 3462 O O . PHE A 1 430 ? 0.364 37.007 -5.946 1.00 67.94 430 PHE A O 1
ATOM 3469 N N . GLU A 1 431 ? 1.182 36.265 -4.010 1.00 70.25 431 GLU A N 1
ATOM 3470 C CA . GLU A 1 431 ? 0.860 34.843 -4.207 1.00 70.25 431 GLU A CA 1
ATOM 3471 C C . GLU A 1 431 ? -0.653 34.604 -4.259 1.00 70.25 431 GLU A C 1
ATOM 3473 O O . GLU A 1 431 ? -1.140 33.847 -5.098 1.00 70.25 431 GLU A O 1
ATOM 3478 N N . LYS A 1 432 ? -1.423 35.323 -3.434 1.00 77.50 432 LYS A N 1
ATOM 3479 C CA . LYS A 1 432 ? -2.890 35.292 -3.469 1.00 77.50 432 LYS A CA 1
ATOM 3480 C C . LYS A 1 432 ? -3.435 35.875 -4.775 1.00 77.50 432 LYS A C 1
ATOM 3482 O O . LYS A 1 432 ? -4.401 35.344 -5.323 1.00 77.50 432 LYS A O 1
ATOM 3487 N N . ASN A 1 433 ? -2.832 36.953 -5.279 1.00 80.50 433 ASN A N 1
ATOM 3488 C CA . ASN A 1 433 ? -3.188 37.519 -6.580 1.00 80.50 433 ASN A CA 1
ATOM 3489 C C . ASN A 1 433 ? -2.822 36.565 -7.721 1.00 80.50 433 ASN A C 1
ATOM 3491 O O . ASN A 1 433 ? -3.646 36.355 -8.604 1.00 80.50 433 ASN A O 1
ATOM 3495 N N . LEU A 1 434 ? -1.666 35.904 -7.647 1.00 81.38 434 LEU A N 1
ATOM 3496 C CA . LEU A 1 434 ? -1.253 34.898 -8.624 1.00 81.38 434 LEU A CA 1
ATOM 3497 C C . LEU A 1 434 ? -2.190 33.680 -8.632 1.00 81.38 434 LEU A C 1
ATOM 3499 O O . LEU A 1 434 ? -2.558 33.184 -9.695 1.00 81.38 434 LEU A O 1
ATOM 3503 N N . ARG A 1 435 ? -2.645 33.214 -7.461 1.00 84.38 435 ARG A N 1
ATOM 3504 C CA . ARG A 1 435 ? -3.660 32.152 -7.381 1.00 84.38 435 ARG A CA 1
ATOM 3505 C C . ARG A 1 435 ? -4.986 32.602 -7.990 1.00 84.38 435 ARG A C 1
ATOM 3507 O O . ARG A 1 435 ? -5.592 31.847 -8.746 1.00 84.38 435 ARG A O 1
ATOM 3514 N N . LYS A 1 436 ? -5.438 33.828 -7.701 1.00 86.19 436 LYS A N 1
ATOM 3515 C CA . LYS A 1 436 ? -6.646 34.396 -8.325 1.00 86.19 436 LYS A CA 1
ATOM 3516 C C . LYS A 1 436 ? -6.507 34.490 -9.845 1.00 86.19 436 LYS A C 1
ATOM 3518 O O . LYS A 1 436 ? -7.451 34.143 -10.550 1.00 86.19 436 LYS A O 1
ATOM 3523 N N . GLU A 1 437 ? -5.350 34.908 -10.346 1.00 86.06 437 GLU A N 1
ATOM 3524 C CA . GLU A 1 437 ? -5.036 34.942 -11.776 1.00 86.06 437 GLU A CA 1
ATOM 3525 C C . GLU A 1 437 ? -5.111 33.534 -12.385 1.00 86.06 437 GLU A C 1
ATOM 3527 O O . GLU A 1 437 ? -5.833 33.334 -13.360 1.00 86.06 437 GLU A O 1
ATOM 3532 N N . LEU A 1 438 ? -4.489 32.528 -11.753 1.00 86.81 438 LEU A N 1
ATOM 3533 C CA . LEU A 1 438 ? -4.542 31.129 -12.198 1.00 86.81 438 LEU A CA 1
ATOM 3534 C C . LEU A 1 438 ? -5.982 30.595 -12.259 1.00 86.81 438 LEU A C 1
ATOM 3536 O O . LEU A 1 438 ? -6.370 29.950 -13.236 1.00 86.81 438 LEU A O 1
ATOM 3540 N N . VAL A 1 439 ? -6.796 30.874 -11.238 1.00 88.31 439 VAL A N 1
ATOM 3541 C CA . VAL A 1 439 ? -8.207 30.456 -11.193 1.00 88.31 439 VAL A CA 1
ATOM 3542 C C . VAL A 1 439 ? -9.027 31.165 -12.274 1.00 88.31 439 VAL A C 1
ATOM 3544 O O . VAL A 1 439 ? -9.830 30.520 -12.951 1.00 88.31 439 VAL A O 1
ATOM 3547 N N . THR A 1 440 ? -8.794 32.462 -12.485 1.00 90.00 440 THR A N 1
ATOM 3548 C CA . THR A 1 440 ? -9.486 33.266 -13.506 1.00 90.00 440 THR A CA 1
ATOM 3549 C C . THR A 1 440 ? -9.151 32.765 -14.909 1.00 90.00 440 THR A C 1
ATOM 3551 O O . THR A 1 440 ? -10.050 32.460 -15.698 1.00 90.00 440 THR A O 1
ATOM 3554 N N . LEU A 1 441 ? -7.863 32.560 -15.198 1.00 88.19 441 LEU A N 1
ATOM 3555 C CA . LEU A 1 441 ? -7.402 31.997 -16.464 1.00 88.19 441 LEU A CA 1
ATOM 3556 C C . LEU A 1 441 ? -7.973 30.597 -16.687 1.00 88.19 441 LEU A C 1
ATOM 3558 O O . LEU A 1 441 ? -8.437 30.300 -17.786 1.00 88.19 441 LEU A O 1
ATOM 3562 N N . THR A 1 442 ? -8.035 29.756 -15.649 1.00 87.56 442 THR A N 1
ATOM 3563 C CA . THR A 1 442 ? -8.621 28.403 -15.733 1.00 87.56 442 THR A CA 1
ATOM 3564 C C . THR A 1 442 ? -10.062 28.418 -16.251 1.00 87.56 442 THR A C 1
ATOM 3566 O O . THR A 1 442 ? -10.481 27.486 -16.944 1.00 87.56 442 THR A O 1
ATOM 3569 N N . GLN A 1 443 ? -10.819 29.474 -15.962 1.00 84.94 443 GLN A N 1
ATOM 3570 C CA . GLN A 1 443 ? -12.200 29.616 -16.414 1.00 84.94 443 GLN A CA 1
ATOM 3571 C C . GLN A 1 443 ? -12.306 30.281 -17.792 1.00 84.94 443 GLN A C 1
ATOM 3573 O O . GLN A 1 443 ? -13.137 29.869 -18.602 1.00 84.94 443 GLN A O 1
ATOM 3578 N N . GLN A 1 444 ? -11.467 31.281 -18.071 1.00 82.25 444 GLN A N 1
ATOM 3579 C CA . GLN A 1 444 ? -11.683 32.205 -19.187 1.00 82.25 444 GLN A CA 1
ATOM 3580 C C . GLN A 1 444 ? -10.773 31.966 -20.396 1.00 82.25 444 GLN A C 1
ATOM 3582 O O . GLN A 1 444 ? -11.214 32.183 -21.527 1.00 82.25 444 GLN A O 1
ATOM 3587 N N . THR A 1 445 ? -9.537 31.490 -20.207 1.00 83.94 445 THR A N 1
ATOM 3588 C CA . THR A 1 445 ? -8.601 31.403 -21.336 1.00 83.94 445 THR A CA 1
ATOM 3589 C C . THR A 1 445 ? -8.975 30.288 -22.316 1.00 83.94 445 THR A C 1
ATOM 3591 O O . THR A 1 445 ? -9.512 29.220 -21.965 1.00 83.94 445 THR A O 1
ATOM 3594 N N . LYS A 1 446 ? -8.678 30.570 -23.584 1.00 80.19 446 LYS A N 1
ATOM 3595 C CA . LYS A 1 446 ? -8.740 29.633 -24.708 1.00 80.19 446 LYS A CA 1
ATOM 3596 C C . LYS A 1 446 ? -7.340 29.268 -25.212 1.00 80.19 446 LYS A C 1
ATOM 3598 O O . LYS A 1 446 ? -7.243 28.341 -26.013 1.00 80.19 446 LYS A O 1
ATOM 3603 N N . ASP A 1 447 ? -6.292 29.943 -24.734 1.00 83.06 447 ASP A N 1
ATOM 3604 C CA . ASP A 1 447 ? -4.913 29.712 -25.159 1.00 83.06 447 ASP A CA 1
ATOM 3605 C C . ASP A 1 447 ? -4.176 28.779 -24.174 1.00 83.06 447 ASP A C 1
ATOM 3607 O O . ASP A 1 447 ? -4.056 29.094 -22.985 1.00 83.06 447 ASP A O 1
ATOM 3611 N N . PRO A 1 448 ? -3.687 27.604 -24.620 1.00 84.38 448 PRO A N 1
ATOM 3612 C CA . PRO A 1 448 ? -2.894 26.721 -23.770 1.00 84.38 448 PRO A CA 1
ATOM 3613 C C . PRO A 1 448 ? -1.541 27.313 -23.351 1.00 84.38 448 PRO A C 1
ATOM 3615 O O . PRO A 1 448 ? -1.046 26.926 -22.293 1.00 84.38 448 PRO A O 1
ATOM 3618 N N . ASP A 1 449 ? -0.953 28.231 -24.125 1.00 84.31 449 ASP A N 1
ATOM 3619 C CA . ASP A 1 449 ? 0.382 28.773 -23.834 1.00 84.31 449 ASP A CA 1
ATOM 3620 C C . ASP A 1 449 ? 0.341 29.802 -22.687 1.00 84.31 449 ASP A C 1
ATOM 3622 O O . ASP A 1 449 ? 1.240 29.843 -21.843 1.00 84.31 449 ASP A O 1
ATOM 3626 N N . GLU A 1 450 ? -0.742 30.579 -22.577 1.00 83.25 450 GLU A N 1
ATOM 3627 C CA . GLU A 1 450 ? -1.019 31.420 -21.402 1.00 83.25 450 GLU A CA 1
ATOM 3628 C C . GLU A 1 450 ? -1.214 30.582 -20.133 1.00 83.25 450 GLU A C 1
ATOM 3630 O O . GLU A 1 450 ? -0.717 30.938 -19.062 1.00 83.25 450 GLU A O 1
ATOM 3635 N N . MET A 1 451 ? -1.887 29.434 -20.258 1.00 86.88 451 MET A N 1
ATOM 3636 C CA . MET A 1 451 ? -2.083 28.510 -19.144 1.00 86.88 451 MET A CA 1
ATOM 3637 C C . MET A 1 451 ? -0.768 27.863 -18.698 1.00 86.88 451 MET A C 1
ATOM 3639 O O . MET A 1 451 ? -0.527 27.746 -17.498 1.00 86.88 451 MET A O 1
ATOM 3643 N N . ASP A 1 452 ? 0.090 27.463 -19.644 1.00 83.75 452 ASP A N 1
ATOM 3644 C CA . ASP A 1 452 ? 1.425 26.926 -19.353 1.00 83.75 452 ASP A CA 1
ATOM 3645 C C . ASP A 1 452 ? 2.271 27.968 -18.595 1.00 83.75 452 ASP A C 1
ATOM 3647 O O . ASP A 1 452 ? 2.841 27.640 -17.554 1.00 83.75 452 ASP A O 1
ATOM 3651 N N . LYS A 1 453 ? 2.255 29.242 -19.017 1.00 87.25 453 LYS A N 1
ATOM 3652 C CA . LYS A 1 453 ? 2.945 30.342 -18.312 1.00 87.25 453 LYS A CA 1
ATOM 3653 C C . LYS A 1 453 ? 2.402 30.577 -16.899 1.00 87.25 453 LYS A C 1
ATOM 3655 O O . LYS A 1 453 ? 3.183 30.812 -15.978 1.00 87.25 453 LYS A O 1
ATOM 3660 N N . ALA A 1 454 ? 1.084 30.528 -16.706 1.00 82.81 454 ALA A N 1
ATOM 3661 C CA . ALA A 1 454 ? 0.470 30.714 -15.390 1.00 82.81 454 ALA A CA 1
ATOM 3662 C C . ALA A 1 454 ? 0.798 29.555 -14.432 1.00 82.81 454 ALA A C 1
ATOM 3664 O O . ALA A 1 454 ? 1.136 29.787 -13.271 1.00 82.81 454 ALA A O 1
ATOM 3665 N N . ILE A 1 455 ? 0.764 28.314 -14.930 1.00 82.81 455 ILE A N 1
ATOM 3666 C CA . ILE A 1 455 ? 1.163 27.117 -14.177 1.00 82.81 455 ILE A CA 1
ATOM 3667 C C . ILE A 1 455 ? 2.655 27.165 -13.842 1.00 82.81 455 ILE A C 1
ATOM 3669 O O . ILE A 1 455 ? 3.019 26.881 -12.709 1.00 82.81 455 ILE A O 1
ATOM 3673 N N . GLU A 1 456 ? 3.515 27.564 -14.780 1.00 82.31 456 GLU A N 1
ATOM 3674 C CA . GLU A 1 456 ? 4.957 27.682 -14.551 1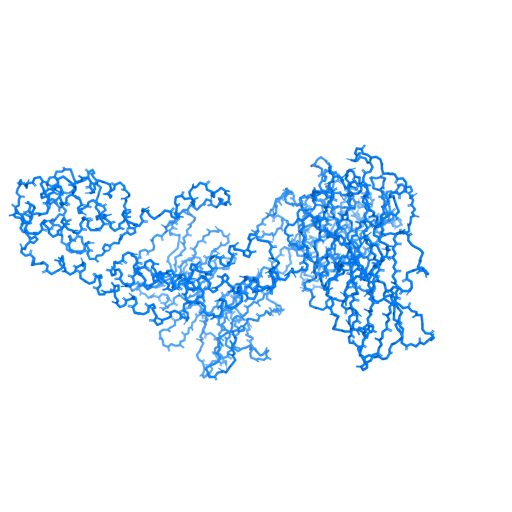.00 82.31 456 GLU A CA 1
ATOM 3675 C C . GLU A 1 456 ? 5.277 28.741 -13.489 1.00 82.31 456 GLU A C 1
ATOM 3677 O O . GLU A 1 456 ? 6.081 28.488 -12.595 1.00 82.31 456 GLU A O 1
ATOM 3682 N N . ARG A 1 457 ? 4.614 29.906 -13.523 1.00 77.88 457 ARG A N 1
ATOM 3683 C CA . ARG A 1 457 ? 4.755 30.931 -12.474 1.00 77.88 457 ARG A CA 1
ATOM 3684 C C . ARG A 1 457 ? 4.309 30.410 -11.106 1.00 77.88 457 ARG A C 1
ATOM 3686 O O . ARG A 1 457 ? 4.965 30.702 -10.109 1.00 77.88 457 ARG A O 1
ATOM 3693 N N . PHE A 1 458 ? 3.228 29.630 -11.064 1.00 78.31 458 PHE A N 1
ATOM 3694 C CA . PHE A 1 458 ? 2.711 29.020 -9.840 1.00 78.31 458 PHE A CA 1
ATOM 3695 C C . PHE A 1 458 ? 3.648 27.923 -9.294 1.00 78.31 458 PHE A C 1
ATOM 3697 O O . PHE A 1 458 ? 3.966 27.924 -8.104 1.00 78.31 458 PHE A O 1
ATOM 3704 N N . ASP A 1 459 ? 4.156 27.042 -10.165 1.00 75.19 459 ASP A N 1
ATOM 3705 C CA . ASP A 1 459 ? 5.100 25.965 -9.829 1.00 75.19 459 ASP A CA 1
ATOM 3706 C C . ASP A 1 459 ? 6.475 26.541 -9.412 1.00 75.19 459 ASP A C 1
ATOM 3708 O O . ASP A 1 459 ? 7.065 26.081 -8.435 1.00 75.19 459 ASP A O 1
ATOM 3712 N N . LYS A 1 460 ? 6.967 27.606 -10.069 1.00 68.69 460 LYS A N 1
ATOM 3713 C CA . LYS A 1 460 ? 8.241 28.285 -9.738 1.00 68.69 460 LYS A CA 1
ATOM 3714 C C . LYS A 1 460 ? 8.258 28.863 -8.321 1.00 68.69 460 LYS A C 1
ATOM 3716 O O . LYS A 1 460 ? 9.315 28.950 -7.697 1.00 68.69 460 LYS A O 1
ATOM 3721 N N . LEU A 1 461 ? 7.095 29.252 -7.802 1.00 62.53 461 LEU A N 1
ATOM 3722 C CA . LEU A 1 461 ? 6.944 29.751 -6.434 1.00 62.53 461 LEU A CA 1
ATOM 3723 C C . LEU A 1 461 ? 6.649 28.643 -5.414 1.00 62.53 461 LEU A C 1
ATOM 3725 O O . LEU A 1 461 ? 6.604 28.935 -4.221 1.00 62.53 461 LEU A O 1
ATOM 3729 N N . ALA A 1 462 ? 6.516 27.388 -5.861 1.00 58.75 462 ALA A N 1
ATOM 3730 C CA . ALA A 1 462 ? 6.211 26.219 -5.036 1.00 58.75 462 ALA A CA 1
ATOM 3731 C C . ALA A 1 462 ? 4.972 26.423 -4.143 1.00 58.75 462 ALA A C 1
ATOM 3733 O O . ALA A 1 462 ? 4.974 26.063 -2.965 1.00 58.75 462 ALA A O 1
ATOM 3734 N N . LEU A 1 463 ? 3.926 27.045 -4.698 1.00 66.94 463 LEU A N 1
ATOM 3735 C CA . LEU A 1 463 ? 2.680 27.278 -3.974 1.00 66.94 463 LEU A CA 1
ATOM 3736 C C . LEU A 1 463 ? 1.917 25.966 -3.770 1.00 66.94 463 LEU A C 1
ATOM 3738 O O . LEU A 1 463 ? 1.817 25.126 -4.663 1.00 66.94 463 LEU A O 1
ATOM 3742 N N . GLU A 1 464 ? 1.356 25.811 -2.577 1.00 62.72 464 GLU A N 1
ATOM 3743 C CA . GLU A 1 464 ? 0.593 24.637 -2.157 1.00 62.72 464 GLU A CA 1
ATOM 3744 C C . GLU A 1 464 ? -0.654 24.419 -3.042 1.00 62.72 464 GLU A C 1
ATOM 3746 O O . GLU A 1 464 ? -1.424 25.347 -3.306 1.00 62.72 464 GLU A O 1
ATOM 3751 N N . ASP A 1 465 ? -0.899 23.196 -3.516 1.00 74.69 465 ASP A N 1
ATOM 3752 C CA . ASP A 1 465 ? -2.066 22.912 -4.359 1.00 74.69 465 ASP A CA 1
ATOM 3753 C C . ASP A 1 465 ? -3.343 22.693 -3.533 1.00 74.69 465 ASP A C 1
ATOM 3755 O O . ASP A 1 465 ? -3.651 21.582 -3.112 1.00 74.69 465 ASP A O 1
ATOM 3759 N N . LYS A 1 466 ? -4.157 23.745 -3.407 1.00 75.69 466 LYS A N 1
ATOM 3760 C CA . LYS A 1 466 ? -5.516 23.697 -2.826 1.00 75.69 466 LYS A CA 1
ATOM 3761 C C . LYS A 1 466 ? -6.579 23.107 -3.770 1.00 75.69 466 LYS A C 1
ATOM 3763 O O . LYS A 1 466 ? -7.778 23.287 -3.571 1.00 75.69 466 LYS A O 1
ATOM 3768 N N . GLY A 1 467 ? -6.152 22.435 -4.839 1.00 72.06 467 GLY A N 1
ATOM 3769 C CA . GLY A 1 467 ? -6.987 21.894 -5.911 1.00 72.06 467 GLY A CA 1
ATOM 3770 C C . GLY A 1 467 ? -7.081 22.796 -7.147 1.00 72.06 467 GLY A C 1
ATOM 3771 O O . GLY A 1 467 ? -7.631 22.370 -8.168 1.00 72.06 467 GLY A O 1
ATOM 3772 N N . ASP A 1 468 ? -6.540 24.015 -7.090 1.00 81.69 468 ASP A N 1
ATOM 3773 C CA . ASP A 1 468 ? -6.535 24.976 -8.201 1.00 81.69 468 ASP A CA 1
ATOM 3774 C C . ASP A 1 468 ? -5.528 24.584 -9.283 1.00 81.69 468 ASP A C 1
ATOM 3776 O O . ASP A 1 468 ? -5.843 24.638 -10.473 1.00 81.69 468 ASP A O 1
ATOM 3780 N N . LEU A 1 469 ? -4.344 24.108 -8.887 1.00 79.50 469 LEU A N 1
ATOM 3781 C CA . LEU A 1 469 ? -3.293 23.704 -9.818 1.00 79.50 469 LEU A CA 1
ATOM 3782 C C . LEU A 1 469 ? -3.703 22.428 -10.557 1.00 79.50 469 LEU A C 1
ATOM 3784 O O . LEU A 1 469 ? -3.524 22.325 -11.772 1.00 79.50 469 LEU A O 1
ATOM 3788 N N . LYS A 1 470 ? -4.344 21.482 -9.860 1.00 81.81 470 LYS A N 1
ATOM 3789 C CA . LYS A 1 470 ? -4.939 20.287 -10.480 1.00 81.81 470 LYS A CA 1
ATOM 3790 C C . LYS A 1 470 ? -6.009 20.638 -11.524 1.00 81.81 470 LYS A C 1
ATOM 3792 O O . LYS A 1 470 ? -6.057 20.014 -12.594 1.00 81.81 470 LYS A O 1
ATOM 3797 N N . LYS A 1 471 ? -6.853 21.641 -11.248 1.00 84.44 471 LYS A N 1
ATOM 3798 C CA . LYS A 1 471 ? -7.864 22.150 -12.194 1.00 84.44 471 LYS A CA 1
ATOM 3799 C C . LYS A 1 471 ? -7.214 22.864 -13.382 1.00 84.44 471 LYS A C 1
ATOM 3801 O O . LYS A 1 471 ? -7.571 22.554 -14.520 1.00 84.44 471 LYS A O 1
ATOM 3806 N N . ALA A 1 472 ? -6.226 23.726 -13.141 1.00 85.25 472 ALA A N 1
ATOM 3807 C CA . ALA A 1 472 ? -5.484 24.443 -14.177 1.00 85.25 472 ALA A CA 1
ATOM 3808 C C . ALA A 1 472 ? -4.729 23.485 -15.113 1.00 85.25 472 ALA A C 1
ATOM 3810 O O . ALA A 1 472 ? -4.884 23.567 -16.331 1.00 85.25 472 ALA A O 1
ATOM 3811 N N . LYS A 1 473 ? -4.005 22.494 -14.568 1.00 85.62 473 LYS A N 1
ATOM 3812 C CA . LYS A 1 473 ? -3.307 21.448 -15.344 1.00 85.62 473 LYS A CA 1
ATOM 3813 C C . LYS A 1 473 ? -4.286 20.637 -16.197 1.00 85.62 473 LYS A C 1
ATOM 3815 O O . LYS A 1 473 ? -4.046 20.425 -17.383 1.00 85.62 473 LYS A O 1
ATOM 3820 N N . SER A 1 474 ? -5.442 20.271 -15.638 1.00 86.06 474 SER A N 1
ATOM 3821 C CA . SER A 1 474 ? -6.491 19.585 -16.404 1.00 86.06 474 SER A CA 1
ATOM 3822 C C . SER A 1 474 ? -7.052 20.464 -17.532 1.00 86.06 474 SER A C 1
ATOM 3824 O O . SER A 1 474 ? -7.234 19.998 -18.657 1.00 86.06 474 SER A O 1
ATOM 3826 N N . ARG A 1 475 ? -7.290 21.756 -17.271 1.00 89.06 475 ARG A N 1
ATOM 3827 C CA . ARG A 1 475 ? -7.766 22.702 -18.287 1.00 89.06 475 ARG A CA 1
ATOM 3828 C C . ARG A 1 475 ? -6.738 22.920 -19.397 1.00 89.06 475 ARG A C 1
ATOM 3830 O O . ARG A 1 475 ? -7.122 22.889 -20.564 1.00 89.06 475 ARG A O 1
ATOM 3837 N N . ARG A 1 476 ? -5.459 23.084 -19.052 1.00 90.25 476 ARG A N 1
ATOM 3838 C CA . ARG A 1 476 ? -4.347 23.164 -20.007 1.00 90.25 476 ARG A CA 1
ATOM 3839 C C . ARG A 1 476 ? -4.334 21.956 -20.937 1.00 90.25 476 ARG A C 1
ATOM 3841 O O . ARG A 1 476 ? -4.298 22.131 -22.151 1.00 90.25 476 ARG A O 1
ATOM 3848 N N . ASP A 1 477 ? -4.384 20.744 -20.384 1.00 86.75 477 ASP A N 1
ATOM 3849 C CA . ASP A 1 477 ? -4.326 19.514 -21.183 1.00 86.75 477 ASP A CA 1
ATOM 3850 C C . ASP A 1 477 ? -5.480 19.451 -22.188 1.00 86.75 477 ASP A C 1
ATOM 3852 O O . ASP A 1 477 ? -5.277 19.127 -23.356 1.00 86.75 477 ASP A O 1
ATOM 3856 N N . PHE A 1 478 ? -6.683 19.842 -21.761 1.00 90.56 478 PHE A N 1
ATOM 3857 C CA . PHE A 1 478 ? -7.834 19.958 -22.651 1.00 90.56 478 PHE A CA 1
ATOM 3858 C C . PHE A 1 478 ? -7.611 20.985 -23.776 1.00 90.56 478 PHE A C 1
ATOM 3860 O O . PHE A 1 478 ? -7.876 20.682 -24.940 1.00 90.56 478 PHE A O 1
ATOM 3867 N N . LEU A 1 479 ? -7.123 22.190 -23.451 1.00 88.31 479 LEU A N 1
ATOM 3868 C CA . LEU A 1 479 ? -6.876 23.248 -24.439 1.00 88.31 479 LEU A CA 1
ATOM 3869 C C . LEU A 1 479 ? -5.791 22.853 -25.447 1.00 88.31 479 LEU A C 1
ATOM 3871 O O . LEU A 1 479 ? -5.932 23.141 -26.632 1.00 88.31 479 LEU A O 1
ATOM 3875 N N . LYS A 1 480 ? -4.752 22.143 -25.002 1.00 89.25 480 LYS A N 1
ATOM 3876 C CA . LYS A 1 480 ? -3.653 21.675 -25.854 1.00 89.25 480 LYS A CA 1
ATOM 3877 C C . LYS A 1 480 ? -4.114 20.629 -26.860 1.00 89.25 480 LYS A C 1
ATOM 3879 O O . LYS A 1 480 ? -3.866 20.786 -28.045 1.00 89.25 480 LYS A O 1
ATOM 3884 N N . ILE A 1 481 ? -4.869 19.623 -26.409 1.00 88.06 481 ILE A N 1
ATOM 3885 C CA . ILE A 1 481 ? -5.445 18.609 -27.306 1.00 88.06 481 ILE A CA 1
ATOM 3886 C C . ILE A 1 481 ? -6.414 19.264 -28.298 1.00 88.06 481 ILE A C 1
ATOM 3888 O O . ILE A 1 481 ? -6.416 18.926 -29.478 1.00 88.06 481 ILE A O 1
ATOM 3892 N N . ARG A 1 482 ? -7.208 20.244 -27.849 1.00 90.06 482 ARG A N 1
ATOM 3893 C CA . ARG A 1 482 ? -8.109 20.996 -28.729 1.00 90.06 482 ARG A CA 1
ATOM 3894 C C . ARG A 1 482 ? -7.354 21.826 -29.778 1.00 90.06 482 ARG A C 1
ATOM 3896 O O . ARG A 1 482 ? -7.791 21.843 -30.927 1.00 90.06 482 ARG A O 1
ATOM 3903 N N . LYS A 1 483 ? -6.265 22.504 -29.399 1.00 87.31 483 LYS A N 1
ATOM 3904 C CA . LYS A 1 483 ? -5.403 23.283 -30.308 1.00 87.31 483 LYS A CA 1
ATOM 3905 C C . LYS A 1 483 ? -4.724 22.363 -31.320 1.00 87.31 483 LYS A C 1
ATOM 3907 O O . LYS A 1 483 ? -4.924 22.559 -32.508 1.00 87.31 483 LYS A O 1
ATOM 3912 N N . ASP A 1 484 ? -4.077 21.291 -30.858 1.00 84.75 484 ASP A N 1
ATOM 3913 C CA . ASP A 1 484 ? -3.428 20.289 -31.714 1.00 84.75 484 ASP A CA 1
ATOM 3914 C C . ASP A 1 484 ? -4.405 19.702 -32.751 1.00 84.75 484 ASP A C 1
ATOM 3916 O O . ASP A 1 484 ? -4.062 19.562 -33.923 1.00 84.75 484 ASP A O 1
ATOM 3920 N N . LEU A 1 485 ? -5.640 19.391 -32.339 1.00 86.31 485 LEU A N 1
ATOM 3921 C CA . LEU A 1 485 ? -6.681 18.875 -33.232 1.00 86.31 485 LEU A CA 1
ATOM 3922 C C . LEU A 1 485 ? -7.139 19.917 -34.263 1.00 86.31 485 LEU A C 1
ATOM 3924 O O . LEU A 1 485 ? -7.368 19.583 -35.424 1.00 86.31 485 LEU A O 1
ATOM 3928 N N . THR A 1 486 ? -7.255 21.181 -33.854 1.00 85.75 486 THR A N 1
ATOM 3929 C CA . THR A 1 486 ? -7.649 22.283 -34.745 1.00 85.75 486 THR A CA 1
ATOM 3930 C C . THR A 1 486 ? -6.543 22.576 -35.758 1.00 85.75 486 THR A C 1
ATOM 3932 O O . THR A 1 486 ? -6.815 22.626 -36.955 1.00 85.75 486 THR A O 1
ATOM 3935 N N . ASP A 1 487 ? -5.293 22.664 -35.305 1.00 83.00 487 ASP A N 1
ATOM 3936 C CA . ASP A 1 487 ? -4.122 22.893 -36.154 1.00 83.00 487 ASP A CA 1
ATOM 3937 C C . ASP A 1 487 ? -3.929 21.747 -37.155 1.00 83.00 487 ASP A C 1
ATOM 3939 O O . ASP A 1 487 ? -3.654 21.987 -38.329 1.00 83.00 487 ASP A O 1
ATOM 3943 N N . ALA A 1 488 ? -4.119 20.495 -36.724 1.00 79.06 488 ALA A N 1
ATOM 3944 C CA . ALA A 1 488 ? -4.071 19.340 -37.617 1.00 79.06 488 ALA A CA 1
ATOM 3945 C C . ALA A 1 488 ? -5.179 19.387 -38.682 1.00 79.06 488 ALA A C 1
ATOM 3947 O O . ALA A 1 488 ? -4.922 19.091 -39.847 1.00 79.06 488 ALA A O 1
ATOM 3948 N N . THR A 1 489 ? -6.382 19.831 -38.303 1.00 82.00 489 THR A N 1
ATOM 3949 C CA . THR A 1 489 ? -7.506 20.011 -39.236 1.00 82.00 489 THR A CA 1
ATOM 3950 C C . THR A 1 489 ? -7.202 21.073 -40.290 1.00 82.00 489 THR A C 1
ATOM 3952 O O . THR A 1 489 ? -7.461 20.849 -41.469 1.00 82.00 489 THR A O 1
ATOM 3955 N N . VAL A 1 490 ? -6.590 22.193 -39.895 1.00 81.56 490 VAL A N 1
ATOM 3956 C CA . VAL A 1 490 ? -6.184 23.265 -40.821 1.00 81.56 490 VAL A CA 1
ATOM 3957 C C . VAL A 1 490 ? -5.068 22.808 -41.761 1.00 81.56 490 VAL A C 1
ATOM 3959 O O . VAL A 1 490 ? -5.097 23.128 -42.944 1.00 81.56 490 VAL A O 1
ATOM 3962 N N . ARG A 1 491 ? -4.099 22.032 -41.261 1.00 73.75 491 ARG A N 1
ATOM 3963 C CA . ARG A 1 491 ? -2.965 21.542 -42.063 1.00 73.75 491 ARG A CA 1
ATOM 3964 C C . ARG A 1 491 ? -3.351 20.503 -43.117 1.00 73.75 491 ARG A C 1
ATOM 3966 O O . ARG A 1 491 ? -2.551 20.274 -44.014 1.00 73.75 491 ARG A O 1
ATOM 3973 N N . ARG A 1 492 ? -4.526 19.865 -42.997 1.00 70.12 492 ARG A N 1
ATOM 3974 C CA . ARG A 1 492 ? -5.061 18.867 -43.950 1.00 70.12 492 ARG A CA 1
ATOM 3975 C C . ARG A 1 492 ? -4.036 17.798 -44.370 1.00 70.12 492 ARG A C 1
ATOM 3977 O O . ARG A 1 492 ? -3.997 17.378 -45.518 1.00 70.12 492 ARG A O 1
ATOM 3984 N N . HIS A 1 493 ? -3.212 17.346 -43.427 1.00 70.62 493 HIS A N 1
ATOM 3985 C CA . HIS A 1 493 ? -2.185 16.332 -43.658 1.00 70.62 493 HIS A CA 1
ATOM 3986 C C . HIS A 1 493 ? -2.523 15.058 -42.878 1.00 70.62 493 HIS A C 1
ATOM 3988 O O . HIS A 1 493 ? -2.816 15.114 -41.681 1.00 70.62 493 HIS A O 1
ATOM 3994 N N . TYR A 1 494 ? -2.494 13.905 -43.552 1.00 69.88 494 TYR A N 1
ATOM 3995 C CA . TYR A 1 494 ? -3.039 12.653 -43.019 1.00 69.88 494 TYR A CA 1
ATOM 3996 C C . TYR A 1 494 ? -2.388 12.227 -41.692 1.00 69.88 494 TYR A C 1
ATOM 3998 O O . TYR A 1 494 ? -3.094 12.010 -40.706 1.00 69.88 494 TYR A O 1
ATOM 4006 N N . GLY A 1 495 ? -1.052 12.182 -41.622 1.00 62.06 495 GLY A N 1
ATOM 4007 C CA . GLY A 1 495 ? -0.343 11.710 -40.422 1.00 62.06 495 GLY A CA 1
ATOM 4008 C C . GLY A 1 495 ? -0.541 12.602 -39.186 1.00 62.06 495 GLY A C 1
ATOM 4009 O O . GLY A 1 495 ? -0.678 12.118 -38.057 1.00 62.06 495 GLY A O 1
ATOM 4010 N N . THR A 1 496 ? -0.638 13.923 -39.378 1.00 72.56 496 THR A N 1
ATOM 4011 C CA . THR A 1 496 ? -0.859 14.873 -38.272 1.00 72.56 496 THR A CA 1
ATOM 4012 C C . THR A 1 496 ? -2.308 14.842 -37.791 1.00 72.56 496 THR A C 1
ATOM 4014 O O . THR A 1 496 ? -2.540 14.902 -36.581 1.00 72.56 496 THR A O 1
ATOM 4017 N N . LEU A 1 497 ? -3.265 14.678 -38.712 1.00 76.50 497 LEU A N 1
ATOM 4018 C CA . LEU A 1 497 ? -4.683 14.463 -38.419 1.00 76.50 497 LEU A CA 1
ATOM 4019 C C . LEU A 1 497 ? -4.916 13.179 -37.629 1.00 76.50 497 LEU A C 1
ATOM 4021 O O . LEU A 1 497 ? -5.525 13.227 -36.560 1.00 76.50 497 LEU A O 1
ATOM 4025 N N . ASP A 1 498 ? -4.399 12.050 -38.109 1.00 75.31 498 ASP A N 1
ATOM 4026 C CA . ASP A 1 498 ? -4.617 10.754 -37.468 1.00 75.31 498 ASP A CA 1
ATOM 4027 C C . ASP A 1 498 ? -4.027 10.718 -36.052 1.00 75.31 498 ASP A C 1
ATOM 4029 O O . ASP A 1 498 ? -4.696 10.340 -35.085 1.00 75.31 498 ASP A O 1
ATOM 4033 N N . THR A 1 499 ? -2.814 11.255 -35.896 1.00 76.38 499 THR A N 1
ATOM 4034 C CA . THR A 1 499 ? -2.165 11.382 -34.588 1.00 76.38 499 THR A CA 1
ATOM 4035 C C . THR A 1 499 ? -2.968 12.265 -33.625 1.00 76.38 499 THR A C 1
ATOM 4037 O O . THR A 1 499 ? -3.086 11.934 -32.440 1.00 76.38 499 THR A O 1
ATOM 4040 N N . ALA A 1 500 ? -3.506 13.398 -34.088 1.00 81.88 500 ALA A N 1
ATOM 4041 C CA . ALA A 1 500 ? -4.281 14.309 -33.245 1.00 81.88 500 ALA A CA 1
ATOM 4042 C C . ALA A 1 500 ? -5.651 13.723 -32.853 1.00 81.88 500 ALA A C 1
ATOM 4044 O O . ALA A 1 500 ? -6.050 13.832 -31.692 1.00 81.88 500 ALA A O 1
ATOM 4045 N N . ILE A 1 501 ? -6.331 13.039 -33.780 1.00 83.88 501 ILE A N 1
ATOM 4046 C CA . ILE A 1 501 ? -7.607 12.344 -33.541 1.00 83.88 501 ILE A CA 1
ATOM 4047 C C . ILE A 1 501 ? -7.421 11.210 -32.531 1.00 83.88 501 ILE A C 1
ATOM 4049 O O . ILE A 1 501 ? -8.173 11.118 -31.559 1.00 83.88 501 ILE A O 1
ATOM 4053 N N . LYS A 1 502 ? -6.383 10.382 -32.704 1.00 82.69 502 LYS A N 1
ATOM 4054 C CA . LYS A 1 502 ? -6.056 9.297 -31.771 1.00 82.69 502 LYS A CA 1
ATOM 4055 C C . LYS A 1 502 ? -5.809 9.828 -30.359 1.00 82.69 502 LYS A C 1
ATOM 4057 O O . LYS A 1 502 ? -6.423 9.351 -29.407 1.00 82.69 502 LYS A O 1
ATOM 4062 N N . LYS A 1 503 ? -4.993 10.882 -30.226 1.00 83.12 503 LYS A N 1
ATOM 4063 C CA . LYS A 1 503 ? -4.750 11.550 -28.935 1.00 83.12 503 LYS A CA 1
ATOM 4064 C C . LYS A 1 503 ? -6.027 12.111 -28.308 1.00 83.12 503 LYS A C 1
ATOM 4066 O O . LYS A 1 503 ? -6.150 12.082 -27.087 1.00 83.12 503 LYS A O 1
ATOM 4071 N N . ALA A 1 504 ? -6.961 12.632 -29.105 1.00 86.44 504 ALA A N 1
ATOM 4072 C CA . ALA A 1 504 ? -8.231 13.142 -28.596 1.00 86.44 504 ALA A CA 1
ATOM 4073 C C . ALA A 1 504 ? -9.133 12.015 -28.057 1.00 86.44 504 ALA A C 1
ATOM 4075 O O . ALA A 1 504 ? -9.672 12.165 -26.957 1.00 86.44 504 ALA A O 1
ATOM 4076 N N . ARG A 1 505 ? -9.237 10.887 -28.779 1.00 82.19 505 ARG A N 1
ATOM 4077 C CA . ARG A 1 505 ? -10.042 9.705 -28.406 1.00 82.19 505 ARG A CA 1
ATOM 4078 C C . ARG A 1 505 ? -9.495 8.958 -27.188 1.00 82.19 505 ARG A C 1
ATOM 4080 O O . ARG A 1 505 ? -10.253 8.573 -26.313 1.00 82.19 505 ARG A O 1
ATOM 4087 N N . GLU A 1 506 ? -8.177 8.809 -27.088 1.00 83.75 506 GLU A N 1
ATOM 4088 C CA . GLU A 1 506 ? -7.528 8.165 -25.933 1.00 83.75 506 GLU A CA 1
ATOM 4089 C C . GLU A 1 506 ? -7.519 9.060 -24.678 1.00 83.75 506 GLU A C 1
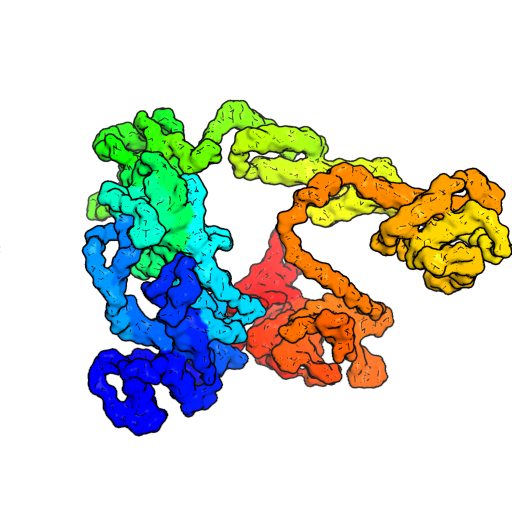ATOM 4091 O O . GLU A 1 506 ? -7.143 8.625 -23.588 1.00 83.75 506 GLU A O 1
ATOM 4096 N N . SER A 1 507 ? -7.913 10.333 -24.805 1.00 83.19 507 SER A N 1
ATOM 4097 C CA . SER A 1 507 ? -7.941 11.264 -23.681 1.00 83.19 507 SER A CA 1
ATOM 4098 C C . SER A 1 507 ? -9.230 11.160 -22.867 1.00 83.19 507 SER A C 1
ATOM 4100 O O . SER A 1 507 ? -10.329 11.003 -23.392 1.00 83.19 507 SER A O 1
ATOM 4102 N N . LYS A 1 508 ? -9.126 11.450 -21.567 1.00 86.75 508 LYS A N 1
ATOM 4103 C CA . LYS A 1 508 ? -10.273 11.617 -20.652 1.00 86.75 508 LYS A CA 1
ATOM 4104 C C . LYS A 1 508 ? -11.249 12.753 -21.029 1.00 86.75 508 LYS A C 1
ATOM 4106 O O . LYS A 1 508 ? -12.202 13.009 -20.295 1.00 86.75 508 LYS A O 1
ATOM 4111 N N . TYR A 1 509 ? -10.995 13.483 -22.119 1.00 87.31 509 TYR A N 1
ATOM 4112 C CA . TYR A 1 509 ? -11.814 14.597 -22.601 1.00 87.31 509 TYR A CA 1
ATOM 4113 C C . TYR A 1 509 ? -12.596 14.281 -23.882 1.00 87.31 509 TYR A C 1
ATOM 4115 O O . TYR A 1 509 ? -13.244 15.188 -24.406 1.00 87.31 509 TYR A O 1
ATOM 4123 N N . GLU A 1 510 ? -12.580 13.033 -24.363 1.00 82.06 510 GLU A N 1
ATOM 4124 C CA . GLU A 1 510 ? -13.274 12.584 -25.580 1.00 82.06 510 GLU A CA 1
ATOM 4125 C C . GLU A 1 510 ? -14.719 13.110 -25.662 1.00 82.06 510 GLU A C 1
ATOM 4127 O O . GLU A 1 510 ? -15.097 13.762 -26.637 1.00 82.06 510 GLU A O 1
ATOM 4132 N N . ALA A 1 511 ? -15.500 12.955 -24.586 1.00 82.75 511 ALA A N 1
ATOM 4133 C CA . ALA A 1 511 ? -16.888 13.420 -24.530 1.00 82.75 511 ALA A CA 1
ATOM 4134 C C . ALA A 1 511 ? -17.041 14.932 -24.798 1.00 82.75 511 ALA A C 1
ATOM 4136 O O . ALA A 1 511 ? -18.003 15.355 -25.437 1.00 82.75 511 ALA A O 1
ATOM 4137 N N . LYS A 1 512 ? -16.082 15.757 -24.350 1.00 84.12 512 LYS A N 1
ATOM 4138 C CA . LYS A 1 512 ? -16.078 17.217 -24.568 1.00 84.12 512 LYS A CA 1
ATOM 4139 C C . LYS A 1 512 ? -15.529 17.616 -25.943 1.00 84.12 512 LYS A C 1
ATOM 4141 O O . LYS A 1 512 ? -15.798 18.726 -26.395 1.00 84.12 512 LYS A O 1
ATOM 4146 N N . LEU A 1 513 ? -14.754 16.745 -26.590 1.00 86.31 513 LEU A N 1
ATOM 4147 C CA . LEU A 1 513 ? -14.114 16.978 -27.891 1.00 86.31 513 LEU A CA 1
ATOM 4148 C C . LEU A 1 513 ? -14.846 16.301 -29.059 1.00 86.31 513 LEU A C 1
ATOM 4150 O O . LEU A 1 513 ? -14.436 16.483 -30.205 1.00 86.31 513 LEU A O 1
ATOM 4154 N N . LYS A 1 514 ? -15.935 15.565 -28.801 1.00 85.06 514 LYS A N 1
ATOM 4155 C CA . LYS A 1 514 ? -16.688 14.770 -29.786 1.00 85.06 514 LYS A CA 1
ATOM 4156 C C . LYS A 1 514 ? -16.968 15.515 -31.097 1.00 85.06 514 LYS A C 1
ATOM 4158 O O . LYS A 1 514 ? -16.656 15.009 -32.170 1.00 85.06 514 LYS A O 1
ATOM 4163 N N . ASN A 1 515 ? -17.489 16.741 -31.016 1.00 85.00 515 ASN A N 1
ATOM 4164 C CA . ASN A 1 515 ? -17.846 17.526 -32.205 1.00 85.00 515 ASN A CA 1
ATOM 4165 C C . ASN A 1 515 ? -16.619 17.952 -33.024 1.00 85.00 515 ASN A C 1
ATOM 4167 O O . ASN A 1 515 ? -16.652 17.914 -34.250 1.00 85.00 515 ASN A O 1
ATOM 4171 N N . THR A 1 516 ? -15.532 18.346 -32.361 1.00 84.00 516 THR A N 1
ATOM 4172 C CA . THR A 1 516 ? -14.285 18.746 -33.030 1.00 84.00 516 THR A CA 1
ATOM 4173 C C . THR A 1 516 ? -13.576 17.539 -33.642 1.00 84.00 516 THR A C 1
ATOM 4175 O O . THR A 1 516 ? -13.033 17.632 -34.735 1.00 84.00 516 THR A O 1
ATOM 4178 N N . THR A 1 517 ? -13.629 16.393 -32.959 1.00 87.25 517 THR A N 1
ATOM 4179 C CA . THR A 1 517 ? -13.023 15.132 -33.413 1.00 87.25 517 THR A CA 1
ATOM 4180 C C . THR A 1 517 ? -13.737 14.605 -34.654 1.00 87.25 517 THR A C 1
ATOM 4182 O O . THR A 1 517 ? -13.076 14.238 -35.618 1.00 87.25 517 THR A O 1
ATOM 4185 N N . LYS A 1 518 ? -15.075 14.685 -34.690 1.00 87.06 518 LYS A N 1
ATOM 4186 C CA . LYS A 1 518 ? -15.865 14.319 -35.873 1.00 87.06 518 LYS A CA 1
ATOM 4187 C C . LYS A 1 518 ? -15.466 15.134 -37.114 1.00 87.06 518 LYS A C 1
ATOM 4189 O O . LYS A 1 518 ? -15.224 14.555 -38.164 1.00 87.06 518 LYS A O 1
ATOM 4194 N N . LYS A 1 519 ? -15.321 16.458 -36.977 1.00 83.75 519 LYS A N 1
ATOM 4195 C CA . LYS A 1 519 ? -14.877 17.331 -38.082 1.00 83.75 519 LYS A CA 1
ATOM 4196 C C . LYS A 1 519 ? -13.469 16.984 -38.576 1.00 83.75 519 LYS A C 1
ATOM 4198 O O . LYS A 1 519 ? -13.224 16.972 -39.776 1.00 83.75 519 LYS A O 1
ATOM 4203 N N . ALA A 1 520 ? -12.545 16.689 -37.662 1.00 84.06 520 ALA A N 1
ATOM 4204 C CA . ALA A 1 520 ? -11.188 16.288 -38.028 1.00 84.06 520 ALA A CA 1
ATOM 4205 C C . ALA A 1 520 ? -11.165 14.939 -38.774 1.00 84.06 520 ALA A C 1
ATOM 4207 O O . ALA A 1 520 ? -10.379 14.762 -39.700 1.00 84.06 520 ALA A O 1
ATOM 4208 N N . GLU A 1 521 ? -12.037 13.996 -38.406 1.00 82.69 521 GLU A N 1
ATOM 4209 C CA . GLU A 1 521 ? -12.176 12.699 -39.083 1.00 82.69 521 GLU A CA 1
ATOM 4210 C C . GLU A 1 521 ? -12.737 12.827 -40.499 1.00 82.69 521 GLU A C 1
ATOM 4212 O O . GLU A 1 521 ? -12.242 12.157 -41.403 1.00 82.69 521 GLU A O 1
ATOM 4217 N N . GLU A 1 522 ? -13.722 13.704 -40.702 1.00 82.25 522 GLU A N 1
ATOM 4218 C CA . GLU A 1 522 ? -14.262 14.026 -42.029 1.00 82.25 522 GLU A CA 1
ATOM 4219 C C . GLU A 1 522 ? -13.142 14.535 -42.953 1.00 82.25 522 GLU A C 1
ATOM 4221 O O . GLU A 1 522 ? -12.942 13.986 -44.036 1.00 82.25 522 GLU A O 1
ATOM 4226 N N . VAL A 1 523 ? -12.324 15.481 -42.474 1.00 79.12 523 VAL A N 1
ATOM 4227 C CA . VAL A 1 523 ? -11.172 16.014 -43.224 1.00 79.12 523 VAL A CA 1
ATOM 4228 C C . VAL A 1 523 ? -10.076 14.961 -43.432 1.00 79.12 523 VAL A C 1
ATOM 4230 O O . VAL A 1 523 ? -9.481 14.897 -44.503 1.00 79.12 523 VAL A O 1
ATOM 4233 N N . ARG A 1 524 ? -9.797 14.097 -42.446 1.00 81.94 524 ARG A N 1
ATOM 4234 C CA . ARG A 1 524 ? -8.810 13.011 -42.601 1.00 81.94 524 ARG A CA 1
ATOM 4235 C C . ARG A 1 524 ? -9.230 12.031 -43.692 1.00 81.94 524 ARG A C 1
ATOM 4237 O O . ARG A 1 524 ? -8.385 11.603 -44.471 1.00 81.94 524 ARG A O 1
ATOM 4244 N N . ASN A 1 525 ? -10.509 11.667 -43.734 1.00 70.88 525 ASN A N 1
ATOM 4245 C CA . ASN A 1 525 ? -11.029 10.727 -44.721 1.00 70.88 525 ASN A CA 1
ATOM 4246 C C . ASN A 1 525 ? -11.052 11.351 -46.127 1.00 70.88 525 ASN A C 1
ATOM 4248 O O . ASN A 1 525 ? -10.717 10.662 -47.085 1.00 70.88 525 ASN A O 1
ATOM 4252 N N . GLU A 1 526 ? -11.357 12.649 -46.240 1.00 70.69 526 GLU A N 1
ATOM 4253 C CA . GLU A 1 526 ? -11.214 13.424 -47.481 1.00 70.69 526 GLU A CA 1
ATOM 4254 C C . GLU A 1 526 ? -9.759 13.380 -47.985 1.00 70.69 526 GLU A C 1
ATOM 4256 O O . GLU A 1 526 ? -9.502 12.921 -49.094 1.00 70.69 526 GLU A O 1
ATOM 4261 N N . VAL A 1 527 ? -8.784 13.734 -47.140 1.00 67.00 527 VAL A N 1
ATOM 4262 C CA . VAL A 1 527 ? -7.350 13.733 -47.498 1.00 67.00 527 VAL A CA 1
ATOM 4263 C C . VAL A 1 527 ? -6.842 12.329 -47.849 1.00 67.00 527 VAL A C 1
ATOM 4265 O O . VAL A 1 527 ? -6.094 12.165 -48.810 1.00 67.00 527 VAL A O 1
ATOM 4268 N N . TYR A 1 528 ? -7.260 11.306 -47.099 1.00 65.00 528 TYR A N 1
ATOM 4269 C CA . TYR A 1 528 ? -6.909 9.909 -47.374 1.00 65.00 528 TYR A CA 1
ATOM 4270 C C . TYR A 1 528 ? -7.465 9.432 -48.718 1.00 65.00 528 TYR A C 1
ATOM 4272 O O . TYR A 1 528 ? -6.767 8.740 -49.458 1.00 65.00 528 TYR A O 1
ATOM 4280 N N . SER A 1 529 ? -8.702 9.824 -49.044 1.00 58.50 529 SER A N 1
ATOM 4281 C CA . SER A 1 529 ? -9.312 9.491 -50.329 1.00 58.50 529 SER A CA 1
ATOM 4282 C C . SER A 1 529 ? -8.520 10.107 -51.482 1.00 58.50 529 SER A C 1
ATOM 4284 O O . SER A 1 529 ? -8.086 9.374 -52.364 1.00 58.50 529 SER A O 1
ATOM 4286 N N . THR A 1 530 ? -8.175 11.393 -51.421 1.00 60.53 530 THR A N 1
ATOM 4287 C CA . THR A 1 530 ? -7.363 12.046 -52.458 1.00 60.53 530 THR A CA 1
ATOM 4288 C C . THR A 1 530 ? -5.981 11.397 -52.624 1.00 60.53 530 THR A C 1
ATOM 4290 O O . THR A 1 530 ? -5.525 11.204 -53.745 1.00 60.53 530 THR A O 1
ATOM 4293 N N . TRP A 1 531 ? -5.332 10.999 -51.523 1.00 57.53 531 TRP A N 1
ATOM 4294 C CA . TRP A 1 531 ? -3.967 10.452 -51.523 1.00 57.53 531 TRP A CA 1
ATOM 4295 C C . TRP A 1 531 ? -3.832 9.055 -52.160 1.00 57.53 531 TRP A C 1
ATOM 4297 O O . TRP A 1 531 ? -2.766 8.705 -52.660 1.00 57.53 531 TRP A O 1
ATOM 4307 N N . ILE A 1 532 ? -4.899 8.250 -52.162 1.00 59.44 532 ILE A N 1
ATOM 4308 C CA . ILE A 1 532 ? -4.890 6.877 -52.701 1.00 59.44 532 ILE A CA 1
ATOM 4309 C C . ILE A 1 532 ? -5.664 6.767 -54.028 1.00 59.44 532 ILE A C 1
ATOM 4311 O O . ILE A 1 532 ? -5.349 5.898 -54.847 1.00 59.44 532 ILE A O 1
ATOM 4315 N N . HIS A 1 533 ? -6.637 7.652 -54.281 1.00 59.25 533 HIS A N 1
ATOM 4316 C CA . HIS A 1 533 ? -7.434 7.635 -55.511 1.00 59.25 533 HIS A CA 1
ATOM 4317 C C . HIS A 1 533 ? -6.579 7.792 -56.779 1.00 59.25 533 HIS A C 1
ATOM 4319 O O . HIS A 1 533 ? -6.804 7.046 -57.725 1.00 59.25 533 HIS A O 1
ATOM 4325 N N . GLU A 1 534 ? -5.543 8.642 -56.795 1.00 61.00 534 GLU A N 1
ATOM 4326 C CA . GLU A 1 534 ? -4.695 8.824 -57.993 1.00 61.00 534 GLU A CA 1
ATOM 4327 C C . GLU A 1 534 ? -3.985 7.534 -58.450 1.00 61.00 534 GLU A C 1
ATOM 4329 O O . GLU A 1 534 ? -3.732 7.353 -59.639 1.00 61.00 534 GLU A O 1
ATOM 4334 N N . ILE A 1 535 ? -3.691 6.615 -57.523 1.00 65.12 535 ILE A N 1
ATOM 4335 C CA . ILE A 1 535 ? -3.051 5.324 -57.817 1.00 65.12 535 ILE A CA 1
ATOM 4336 C C . ILE A 1 535 ? -4.098 4.263 -58.174 1.00 65.12 535 ILE A C 1
ATOM 4338 O O . ILE A 1 535 ? -3.869 3.436 -59.057 1.00 65.12 535 ILE A O 1
ATOM 4342 N N . LEU A 1 536 ? -5.245 4.270 -57.488 1.00 61.12 536 LEU A N 1
ATOM 4343 C CA . LEU A 1 536 ? -6.308 3.281 -57.689 1.00 61.12 536 LEU A CA 1
ATOM 4344 C C . LEU A 1 536 ? -7.175 3.553 -58.928 1.00 61.12 536 LEU A C 1
ATOM 4346 O O . LEU A 1 536 ? -7.756 2.611 -59.463 1.00 61.12 536 LEU A O 1
ATOM 4350 N N . GLU A 1 537 ? -7.245 4.798 -59.400 1.00 62.66 537 GLU A N 1
ATOM 4351 C CA . GLU A 1 537 ? -7.953 5.191 -60.628 1.00 62.66 537 GLU A CA 1
ATOM 4352 C C . GLU A 1 537 ? -7.079 5.113 -61.887 1.00 62.66 537 GLU A C 1
ATOM 4354 O O . GLU A 1 537 ? -7.558 5.365 -62.997 1.00 62.66 537 GLU A O 1
ATOM 4359 N N . MET A 1 538 ? -5.801 4.730 -61.756 1.00 66.00 538 MET A N 1
ATOM 4360 C CA . MET A 1 538 ? -4.962 4.476 -62.925 1.00 66.00 538 MET A CA 1
ATOM 4361 C C . MET A 1 538 ? -5.605 3.404 -63.806 1.00 66.00 538 MET A C 1
ATOM 4363 O O . MET A 1 538 ? -5.967 2.320 -63.341 1.00 66.00 538 MET A O 1
ATOM 4367 N N . LYS A 1 539 ? -5.712 3.683 -65.111 1.00 63.94 539 LYS A N 1
ATOM 4368 C CA . LYS A 1 539 ? -6.209 2.689 -66.067 1.00 63.94 539 LYS A CA 1
ATOM 4369 C C . LYS A 1 539 ? -5.325 1.435 -65.976 1.00 63.94 539 LYS A C 1
ATOM 4371 O O . LYS A 1 539 ? -4.100 1.568 -66.007 1.00 63.94 539 LYS A O 1
ATOM 4376 N N . PRO A 1 540 ? -5.897 0.217 -65.928 1.00 65.12 540 PRO A N 1
ATOM 4377 C CA . PRO A 1 540 ? -5.116 -1.023 -65.878 1.00 65.12 540 PRO A CA 1
ATOM 4378 C C . PRO A 1 540 ? -4.083 -1.142 -67.011 1.00 65.12 540 PRO A C 1
ATOM 4380 O O . PRO A 1 540 ? -3.012 -1.713 -66.815 1.00 65.12 540 PRO A O 1
ATOM 4383 N N . SER A 1 541 ? -4.367 -0.536 -68.169 1.00 65.81 541 SER A N 1
ATOM 4384 C CA . SER A 1 541 ? -3.443 -0.423 -69.304 1.00 65.81 541 SER A CA 1
ATOM 4385 C C . SER A 1 541 ? -2.172 0.375 -68.987 1.00 65.81 541 SER A C 1
ATOM 4387 O O . SER A 1 541 ? -1.111 0.046 -69.501 1.00 65.81 541 SER A O 1
ATOM 4389 N N . THR A 1 542 ? -2.253 1.390 -68.123 1.00 71.50 542 THR A N 1
ATOM 4390 C CA . THR A 1 542 ? -1.120 2.247 -67.743 1.00 71.50 542 THR A CA 1
ATOM 4391 C C . THR A 1 542 ? -0.156 1.512 -66.809 1.00 71.50 542 THR A C 1
ATOM 4393 O O . THR A 1 542 ? 1.052 1.658 -66.926 1.00 71.50 542 THR A O 1
ATOM 4396 N N . VAL A 1 543 ? -0.660 0.653 -65.914 1.00 72.00 543 VAL A N 1
ATOM 4397 C CA . VAL A 1 543 ? 0.196 -0.197 -65.058 1.00 72.00 543 VAL A CA 1
ATOM 4398 C C . VAL A 1 543 ? 0.761 -1.386 -65.849 1.00 72.00 543 VAL A C 1
ATOM 4400 O O . VAL A 1 543 ? 1.871 -1.839 -65.575 1.00 72.00 543 VAL A O 1
ATOM 4403 N N . ALA A 1 544 ? 0.034 -1.873 -66.861 1.00 74.81 544 ALA A N 1
ATOM 4404 C CA . ALA A 1 544 ? 0.511 -2.926 -67.758 1.00 74.81 544 ALA A CA 1
ATOM 4405 C C . ALA A 1 544 ? 1.717 -2.493 -68.615 1.00 74.81 544 ALA A C 1
ATOM 4407 O O . ALA A 1 544 ? 2.554 -3.340 -68.922 1.00 74.81 544 ALA A O 1
ATOM 4408 N N . GLU A 1 545 ? 1.859 -1.197 -68.928 1.00 84.44 545 GLU A N 1
ATOM 4409 C CA . GLU A 1 545 ? 3.038 -0.620 -69.603 1.00 84.44 545 GLU A CA 1
ATOM 4410 C C . GLU A 1 545 ? 4.343 -1.005 -68.896 1.00 84.44 545 GLU A C 1
ATOM 4412 O O . GLU A 1 545 ? 5.299 -1.431 -69.542 1.00 84.44 545 GLU A O 1
ATOM 4417 N N . LEU A 1 546 ? 4.360 -0.962 -67.560 1.00 82.69 546 LEU A N 1
ATOM 4418 C CA . LEU A 1 546 ? 5.545 -1.289 -66.766 1.00 82.69 546 LEU A CA 1
ATOM 4419 C C . LEU A 1 546 ? 6.020 -2.738 -66.981 1.00 82.69 546 LEU A C 1
ATOM 4421 O O . LEU A 1 546 ? 7.204 -3.018 -66.836 1.00 82.69 546 LEU A O 1
ATOM 4425 N N . LYS A 1 547 ? 5.129 -3.654 -67.387 1.00 81.12 547 LYS A N 1
ATOM 4426 C CA . LYS A 1 547 ? 5.467 -5.057 -67.690 1.00 81.12 547 LYS A CA 1
ATOM 4427 C C . LYS A 1 547 ? 6.094 -5.242 -69.076 1.00 81.12 547 LYS A C 1
ATOM 4429 O O . LYS A 1 547 ? 6.593 -6.325 -69.370 1.00 81.12 547 LYS A O 1
ATOM 4434 N N . THR A 1 548 ? 6.050 -4.228 -69.939 1.00 83.56 548 THR A N 1
ATOM 4435 C CA . THR A 1 548 ? 6.548 -4.317 -71.324 1.00 83.56 548 THR A CA 1
ATOM 4436 C C . THR A 1 548 ? 8.039 -3.997 -71.450 1.00 83.56 548 THR A C 1
ATOM 4438 O O . THR A 1 548 ? 8.669 -4.380 -72.438 1.00 83.56 548 THR A O 1
ATOM 4441 N N . TYR A 1 549 ? 8.638 -3.350 -70.444 1.00 82.38 549 TYR A N 1
ATOM 4442 C CA . TYR A 1 549 ? 10.065 -3.043 -70.445 1.00 82.38 549 TYR A CA 1
ATOM 4443 C C . TYR A 1 549 ? 10.899 -4.309 -70.249 1.00 82.38 549 TYR A C 1
ATOM 4445 O O . TYR A 1 549 ? 10.809 -4.963 -69.212 1.00 82.38 549 TYR A O 1
ATOM 4453 N N . LYS A 1 550 ? 11.766 -4.609 -71.220 1.00 76.00 550 LYS A N 1
ATOM 4454 C CA . LYS A 1 550 ? 12.833 -5.611 -71.058 1.00 76.00 550 LYS A CA 1
ATOM 4455 C C . LYS A 1 550 ? 14.014 -5.037 -70.271 1.00 76.00 550 LYS A C 1
ATOM 4457 O O . LYS A 1 550 ? 14.469 -5.663 -69.328 1.00 76.00 550 LYS A O 1
ATOM 4462 N N . ASN A 1 551 ? 14.427 -3.814 -70.618 1.00 81.75 551 ASN A N 1
ATOM 4463 C CA . ASN A 1 551 ? 15.484 -3.053 -69.947 1.00 81.75 551 ASN A CA 1
ATOM 4464 C C . ASN A 1 551 ? 14.953 -1.647 -69.612 1.00 81.75 551 ASN A C 1
ATOM 4466 O O . ASN A 1 551 ? 14.944 -0.783 -70.494 1.00 81.75 551 ASN A O 1
ATOM 4470 N N . PRO A 1 552 ? 14.441 -1.403 -68.395 1.00 86.62 552 PRO A N 1
ATOM 4471 C CA . PRO A 1 552 ? 13.889 -0.105 -68.030 1.00 86.62 552 PRO A CA 1
ATOM 4472 C C . PRO A 1 552 ? 15.005 0.940 -67.840 1.00 86.62 552 PRO A C 1
ATOM 4474 O O . PRO A 1 552 ? 16.108 0.607 -67.401 1.00 86.62 552 PRO A O 1
ATOM 4477 N N . PRO A 1 553 ? 14.719 2.228 -68.086 1.00 87.06 553 PRO A N 1
ATOM 4478 C CA . PRO A 1 553 ? 15.541 3.326 -67.588 1.00 87.06 553 PRO A CA 1
ATOM 4479 C C . PRO A 1 553 ? 15.772 3.213 -66.074 1.00 87.06 553 PRO A C 1
ATOM 4481 O O . PRO A 1 553 ? 14.848 2.853 -65.340 1.00 87.06 553 PRO A O 1
ATOM 4484 N N . SER A 1 554 ? 16.962 3.602 -65.603 1.00 84.81 554 SER A N 1
ATOM 4485 C CA . SER A 1 554 ? 17.330 3.563 -64.174 1.00 84.81 554 SER A CA 1
ATOM 4486 C C . SER A 1 554 ? 16.285 4.232 -63.278 1.00 84.81 554 SER A C 1
ATOM 4488 O O . SER A 1 554 ? 15.886 3.667 -62.270 1.00 84.81 554 SER A O 1
ATOM 4490 N N . ALA A 1 555 ? 15.731 5.363 -63.716 1.00 84.88 555 ALA A N 1
ATOM 4491 C CA . ALA A 1 555 ? 14.699 6.087 -62.979 1.00 84.88 555 ALA A CA 1
ATOM 4492 C C . ALA A 1 555 ? 13.403 5.276 -62.752 1.00 84.88 555 ALA A C 1
ATOM 4494 O O . ALA A 1 555 ? 12.774 5.387 -61.700 1.00 84.88 555 ALA A O 1
ATOM 4495 N N . ILE A 1 556 ? 13.003 4.435 -63.714 1.00 88.25 556 ILE A N 1
ATOM 4496 C CA . ILE A 1 556 ? 11.824 3.559 -63.592 1.00 88.25 556 ILE A CA 1
ATOM 4497 C C . ILE A 1 556 ? 12.162 2.352 -62.709 1.00 88.25 556 ILE A C 1
ATOM 4499 O O . ILE A 1 556 ? 11.368 1.986 -61.841 1.00 88.25 556 ILE A O 1
ATOM 4503 N N . PHE A 1 557 ? 13.352 1.775 -62.894 1.00 90.06 557 PHE A N 1
ATOM 4504 C CA . PHE A 1 557 ? 13.858 0.677 -62.073 1.00 90.06 557 PHE A CA 1
ATOM 4505 C C . PHE A 1 557 ? 13.914 1.057 -60.586 1.00 90.06 557 PHE A C 1
ATOM 4507 O O . PHE A 1 557 ? 13.301 0.384 -59.757 1.00 90.06 557 PHE A O 1
ATOM 4514 N N . ASP A 1 558 ? 14.569 2.171 -60.259 1.00 90.31 558 ASP A N 1
ATOM 4515 C CA . ASP A 1 558 ? 14.761 2.644 -58.886 1.00 90.31 558 ASP A CA 1
ATOM 4516 C C . ASP A 1 558 ? 13.433 3.018 -58.220 1.00 90.31 558 ASP A C 1
ATOM 4518 O O . ASP A 1 558 ? 13.210 2.691 -57.053 1.00 90.31 558 ASP A O 1
ATOM 4522 N N . THR A 1 559 ? 12.508 3.621 -58.976 1.00 90.25 559 THR A N 1
ATOM 4523 C CA . THR A 1 559 ? 11.161 3.943 -58.486 1.00 90.25 559 THR A CA 1
ATOM 4524 C C . THR A 1 559 ? 10.390 2.680 -58.110 1.00 90.25 559 THR A C 1
ATOM 4526 O O . THR A 1 559 ? 9.855 2.582 -57.006 1.00 90.25 559 THR A O 1
ATOM 4529 N N . MET A 1 560 ? 10.348 1.679 -58.993 1.00 90.75 560 MET A N 1
ATOM 4530 C CA . MET A 1 560 ? 9.620 0.437 -58.717 1.00 90.75 560 MET A CA 1
ATOM 4531 C C . MET A 1 560 ? 10.293 -0.395 -57.627 1.00 90.75 560 MET A C 1
ATOM 4533 O O . MET A 1 560 ? 9.606 -1.006 -56.806 1.00 90.75 560 MET A O 1
ATOM 4537 N N . LYS A 1 561 ? 11.627 -0.367 -57.557 1.00 90.56 561 LYS A N 1
ATOM 4538 C CA . LYS A 1 561 ? 12.385 -0.973 -56.463 1.00 90.56 561 LYS A CA 1
ATOM 4539 C C . LYS A 1 561 ? 12.015 -0.334 -55.125 1.00 90.56 561 LYS A C 1
ATOM 4541 O O . LYS A 1 561 ? 11.720 -1.054 -54.176 1.00 90.56 561 LYS A O 1
ATOM 4546 N N . ALA A 1 562 ? 11.947 0.996 -55.060 1.00 90.25 562 ALA A N 1
ATOM 4547 C CA . ALA A 1 562 ? 11.537 1.718 -53.860 1.00 90.25 562 ALA A CA 1
ATOM 4548 C C . ALA A 1 562 ? 10.096 1.375 -53.435 1.00 90.25 562 ALA A C 1
ATOM 4550 O O . ALA A 1 562 ? 9.849 1.133 -52.255 1.00 90.25 562 ALA A O 1
ATOM 4551 N N . VAL A 1 563 ? 9.160 1.261 -54.385 1.00 90.56 563 VAL A N 1
ATOM 4552 C CA . VAL A 1 563 ? 7.775 0.836 -54.109 1.00 90.56 563 VAL A CA 1
ATOM 4553 C C . VAL A 1 563 ? 7.738 -0.546 -53.456 1.00 90.56 563 VAL A C 1
ATOM 4555 O O . VAL A 1 563 ? 7.114 -0.714 -52.410 1.00 90.56 563 VAL A O 1
ATOM 4558 N N . TYR A 1 564 ? 8.422 -1.536 -54.031 1.00 90.19 564 TYR A N 1
ATOM 4559 C CA . TYR A 1 564 ? 8.402 -2.900 -53.498 1.00 90.19 564 TYR A CA 1
ATOM 4560 C C . TYR A 1 564 ? 9.167 -3.050 -52.181 1.00 90.19 564 TYR A C 1
ATOM 4562 O O . TYR A 1 564 ? 8.704 -3.784 -51.306 1.00 90.19 564 TYR A O 1
ATOM 4570 N N . LEU A 1 565 ? 10.261 -2.304 -51.986 1.00 89.06 565 LEU A N 1
ATOM 4571 C CA . LEU A 1 565 ? 10.941 -2.203 -50.689 1.00 89.06 565 LEU A CA 1
ATOM 4572 C C . LEU A 1 565 ? 9.980 -1.710 -49.599 1.00 89.06 565 LEU A C 1
ATOM 4574 O O . LEU A 1 565 ? 9.916 -2.290 -48.513 1.00 89.06 565 LEU A O 1
ATOM 4578 N N . LEU A 1 566 ? 9.193 -0.672 -49.896 1.00 86.38 566 LEU A N 1
ATOM 4579 C CA . LEU A 1 566 ? 8.207 -0.128 -48.961 1.00 86.38 566 LEU A CA 1
ATOM 4580 C C . LEU A 1 566 ? 7.038 -1.090 -48.724 1.00 86.38 566 LEU A C 1
ATOM 4582 O O . LEU A 1 566 ? 6.561 -1.194 -47.598 1.00 86.38 566 LEU A O 1
ATOM 4586 N N . LEU A 1 567 ? 6.625 -1.855 -49.737 1.00 85.50 567 LEU A N 1
ATOM 4587 C CA . LEU A 1 567 ? 5.611 -2.912 -49.618 1.00 85.50 567 LEU A CA 1
ATOM 4588 C C . LEU A 1 567 ? 6.130 -4.205 -48.954 1.00 85.50 567 LEU A C 1
ATOM 4590 O O . LEU A 1 567 ? 5.399 -5.199 -48.914 1.00 85.50 567 LEU A O 1
ATOM 4594 N N . GLY A 1 568 ? 7.360 -4.202 -48.426 1.00 82.50 568 GLY A N 1
ATOM 4595 C CA . GLY A 1 568 ? 7.908 -5.264 -47.580 1.00 82.50 568 GLY A CA 1
ATOM 4596 C C . GLY A 1 568 ? 8.790 -6.296 -48.284 1.00 82.50 568 GLY A C 1
ATOM 4597 O O . GLY A 1 568 ? 9.215 -7.250 -47.625 1.00 82.50 568 GLY A O 1
ATOM 4598 N N . GLU A 1 569 ? 9.102 -6.118 -49.573 1.00 85.50 569 GLU A N 1
ATOM 4599 C CA . GLU A 1 569 ? 10.059 -6.982 -50.269 1.00 85.50 569 GLU A CA 1
ATOM 4600 C C . GLU A 1 569 ? 11.474 -6.789 -49.724 1.00 85.50 569 GLU A C 1
ATOM 4602 O O . GLU A 1 569 ? 11.910 -5.683 -49.397 1.00 85.50 569 GLU A O 1
ATOM 4607 N N . SER A 1 570 ? 12.222 -7.883 -49.606 1.00 82.19 570 SER A N 1
ATOM 4608 C CA . SER A 1 570 ? 13.608 -7.802 -49.144 1.00 82.19 570 SER A CA 1
ATOM 4609 C C . SER A 1 570 ? 14.527 -7.319 -50.267 1.00 82.19 570 SER A C 1
ATOM 4611 O O . SER A 1 570 ? 14.460 -7.853 -51.370 1.00 82.19 570 SER A O 1
ATOM 4613 N N . ALA A 1 571 ? 15.454 -6.401 -49.975 1.00 80.56 571 ALA A N 1
ATOM 4614 C CA . ALA A 1 571 ? 16.425 -5.879 -50.948 1.00 80.56 571 ALA A CA 1
ATOM 4615 C C . ALA A 1 571 ? 17.251 -6.975 -51.656 1.00 80.56 571 ALA A C 1
ATOM 4617 O O . ALA A 1 571 ? 17.698 -6.797 -52.787 1.00 80.56 571 ALA A O 1
ATOM 4618 N N . ASN A 1 572 ? 17.414 -8.138 -51.014 1.00 80.94 572 ASN A N 1
ATOM 4619 C CA . ASN A 1 572 ? 18.103 -9.292 -51.590 1.00 80.94 572 ASN A CA 1
ATOM 4620 C C . ASN A 1 572 ? 17.324 -9.982 -52.717 1.00 80.94 572 ASN A C 1
ATOM 4622 O O . ASN A 1 572 ? 17.959 -10.618 -53.553 1.00 80.94 572 ASN A O 1
ATOM 4626 N N . MET A 1 573 ? 15.995 -9.863 -52.718 1.00 77.00 573 MET A N 1
ATOM 4627 C CA . MET A 1 573 ? 15.086 -10.515 -53.667 1.00 77.00 573 MET A CA 1
ATOM 4628 C C . MET A 1 573 ? 14.718 -9.620 -54.852 1.00 77.00 573 MET A C 1
ATOM 4630 O O . MET A 1 573 ? 14.057 -10.101 -55.754 1.00 77.00 573 MET A O 1
ATOM 4634 N N . ILE A 1 574 ? 15.104 -8.338 -54.847 1.00 85.19 574 ILE A N 1
ATOM 4635 C CA . ILE A 1 574 ? 14.778 -7.356 -55.898 1.00 85.19 574 ILE A CA 1
ATOM 4636 C C . ILE A 1 574 ? 16.036 -6.602 -56.352 1.00 85.19 574 ILE A C 1
ATOM 4638 O O . ILE A 1 574 ? 16.141 -5.377 -56.239 1.00 85.19 574 ILE A O 1
ATOM 4642 N N . LYS A 1 575 ? 17.045 -7.351 -56.818 1.00 85.31 575 LYS A N 1
ATOM 4643 C CA . LYS A 1 575 ? 18.340 -6.791 -57.242 1.00 85.31 575 LYS A CA 1
ATOM 4644 C C . LYS A 1 575 ? 18.336 -6.368 -58.703 1.00 85.31 575 LYS A C 1
ATOM 4646 O O . LYS A 1 575 ? 18.991 -5.385 -59.041 1.00 85.31 575 LYS A O 1
ATOM 4651 N N . THR A 1 576 ? 17.615 -7.102 -59.539 1.00 88.25 576 THR A N 1
ATOM 4652 C CA . THR A 1 576 ? 17.560 -6.931 -60.992 1.00 88.25 576 THR A CA 1
ATOM 4653 C C . THR A 1 576 ? 16.145 -6.583 -61.447 1.00 88.25 576 THR A C 1
ATOM 4655 O O . THR A 1 576 ? 15.184 -6.687 -60.683 1.00 88.25 576 THR A O 1
ATOM 4658 N N . TRP A 1 577 ? 15.988 -6.129 -62.694 1.00 88.44 577 TRP A N 1
ATOM 4659 C CA . TRP A 1 577 ? 14.650 -5.847 -63.223 1.00 88.44 577 TRP A CA 1
ATOM 4660 C C . TRP A 1 577 ? 13.820 -7.116 -63.410 1.00 88.44 577 TRP A C 1
ATOM 4662 O O . TRP A 1 577 ? 12.609 -7.065 -63.236 1.00 88.44 577 TRP A O 1
ATOM 4672 N N . GLU A 1 578 ? 14.456 -8.250 -63.699 1.00 85.75 578 GLU A N 1
ATOM 4673 C CA . GLU A 1 578 ? 13.795 -9.554 -63.816 1.00 85.75 578 GLU A CA 1
ATOM 4674 C C . GLU A 1 578 ? 13.096 -9.937 -62.503 1.00 85.75 578 GLU A C 1
ATOM 4676 O O . GLU A 1 578 ? 11.943 -10.375 -62.511 1.00 85.75 578 GLU A O 1
ATOM 4681 N N . ASP A 1 579 ? 13.740 -9.649 -61.369 1.00 86.69 579 ASP A N 1
ATOM 4682 C CA . ASP A 1 579 ? 13.160 -9.843 -60.041 1.00 86.69 579 ASP A CA 1
ATOM 4683 C C . ASP A 1 579 ? 11.915 -8.964 -59.821 1.00 86.69 579 ASP A C 1
ATOM 4685 O O . ASP A 1 579 ? 10.868 -9.429 -59.366 1.00 86.69 579 ASP A O 1
ATOM 4689 N N . ILE A 1 580 ? 12.007 -7.678 -60.180 1.00 86.38 580 ILE A N 1
ATOM 4690 C CA . ILE A 1 580 ? 10.893 -6.725 -60.056 1.00 86.38 580 ILE A CA 1
ATOM 4691 C C . ILE A 1 580 ? 9.755 -7.100 -61.008 1.00 86.38 580 ILE A C 1
ATOM 4693 O O . ILE A 1 580 ? 8.587 -7.001 -60.636 1.00 86.38 580 ILE A O 1
ATOM 4697 N N . HIS A 1 581 ? 10.072 -7.558 -62.219 1.00 85.75 581 HIS A N 1
ATOM 4698 C CA . HIS A 1 581 ? 9.104 -7.985 -63.226 1.00 85.75 581 HIS A CA 1
ATOM 4699 C C . HIS A 1 581 ? 8.320 -9.222 -62.775 1.00 85.75 581 HIS A C 1
ATOM 4701 O O . HIS A 1 581 ? 7.098 -9.266 -62.943 1.00 85.75 581 HIS A O 1
ATOM 4707 N N . SER A 1 582 ? 8.990 -10.170 -62.111 1.00 84.00 582 SER A N 1
ATOM 4708 C CA . SER A 1 582 ? 8.365 -11.347 -61.497 1.00 84.00 582 SER A CA 1
ATOM 4709 C C . SER A 1 582 ? 7.300 -10.951 -60.467 1.00 84.00 582 SER A C 1
ATOM 4711 O O . SER A 1 582 ? 6.148 -11.382 -60.558 1.00 84.00 582 SER A O 1
ATOM 4713 N N . VAL A 1 583 ? 7.637 -10.036 -59.550 1.00 85.12 583 VAL A N 1
ATOM 4714 C CA . VAL A 1 583 ? 6.698 -9.549 -58.524 1.00 85.12 583 VAL A CA 1
ATOM 4715 C C . VAL A 1 583 ? 5.621 -8.638 -59.125 1.00 85.12 583 VAL A C 1
ATOM 4717 O O . VAL A 1 583 ? 4.471 -8.677 -58.707 1.00 85.12 583 VAL A O 1
ATOM 4720 N N . LEU A 1 584 ? 5.943 -7.854 -60.154 1.00 84.69 584 LEU A N 1
ATOM 4721 C CA . LEU A 1 584 ? 4.974 -7.026 -60.879 1.00 84.69 584 LEU A CA 1
ATOM 4722 C C . LEU A 1 584 ? 3.946 -7.861 -61.653 1.00 84.69 584 LEU A C 1
ATOM 4724 O O . LEU A 1 584 ? 2.819 -7.411 -61.890 1.00 84.69 584 LEU A O 1
ATOM 4728 N N . SER A 1 585 ? 4.313 -9.080 -62.042 1.00 82.06 585 SER A N 1
ATOM 4729 C CA . SER A 1 585 ? 3.469 -9.993 -62.808 1.00 82.06 585 SER A CA 1
ATOM 4730 C C . SER A 1 585 ? 2.461 -10.773 -61.958 1.00 82.06 585 SER A C 1
ATOM 4732 O O . SER A 1 585 ? 1.576 -11.409 -62.530 1.00 82.06 585 SER A O 1
ATOM 4734 N N . THR A 1 586 ? 2.515 -10.671 -60.626 1.00 81.88 586 THR A N 1
ATOM 4735 C CA . THR A 1 586 ? 1.561 -11.326 -59.720 1.00 81.88 586 THR A CA 1
ATOM 4736 C C . THR A 1 586 ? 0.137 -10.771 -59.870 1.00 81.88 586 THR A C 1
ATOM 4738 O O . THR A 1 586 ? -0.094 -9.610 -60.228 1.00 81.88 586 THR A O 1
ATOM 4741 N N . ILE A 1 587 ? -0.855 -11.629 -59.619 1.00 76.88 587 ILE A N 1
ATOM 4742 C CA . ILE A 1 587 ? -2.288 -11.344 -59.797 1.00 76.88 587 ILE A CA 1
ATOM 4743 C C . ILE A 1 587 ? -3.018 -11.615 -58.472 1.00 76.88 587 ILE A C 1
ATOM 4745 O O . ILE A 1 587 ? -2.545 -12.372 -57.627 1.00 76.88 587 ILE A O 1
ATOM 4749 N N . GLY A 1 588 ? -4.187 -11.004 -58.272 1.00 73.38 588 GLY A N 1
ATOM 4750 C CA . GLY A 1 588 ? -5.019 -11.232 -57.090 1.00 73.38 588 GLY A CA 1
ATOM 4751 C C . GLY A 1 588 ? -4.558 -10.408 -55.888 1.00 73.38 588 GLY A C 1
ATOM 4752 O O . GLY A 1 588 ? -4.211 -9.235 -56.041 1.00 73.38 588 GLY A O 1
ATOM 4753 N N . ASN A 1 589 ? -4.575 -11.006 -54.693 1.00 69.56 589 ASN A N 1
ATOM 4754 C CA . ASN A 1 589 ? -4.245 -10.310 -53.440 1.00 69.56 589 ASN A CA 1
ATOM 4755 C C . ASN A 1 589 ? -2.792 -9.808 -53.391 1.00 69.56 589 ASN A C 1
ATOM 4757 O O . ASN A 1 589 ? -2.526 -8.810 -52.730 1.00 69.56 589 ASN A O 1
ATOM 4761 N N . ASP A 1 590 ? -1.887 -10.453 -54.132 1.00 73.56 590 ASP A N 1
ATOM 4762 C CA . ASP A 1 590 ? -0.465 -10.095 -54.185 1.00 73.56 590 ASP A CA 1
ATOM 4763 C C . ASP A 1 590 ? -0.127 -9.121 -55.322 1.00 73.56 590 ASP A C 1
ATOM 4765 O O . ASP A 1 590 ? 1.034 -8.741 -55.484 1.00 73.56 590 ASP A O 1
ATOM 4769 N N . SER A 1 591 ? -1.127 -8.691 -56.101 1.00 79.75 591 SER A N 1
ATOM 4770 C CA . SER A 1 591 ? -0.930 -7.683 -57.144 1.00 79.75 591 SER A CA 1
ATOM 4771 C C . SER A 1 591 ? -0.533 -6.333 -56.546 1.00 79.75 591 SER A C 1
ATOM 4773 O O . SER A 1 591 ? -0.998 -5.949 -55.470 1.00 79.75 591 SER A O 1
ATOM 4775 N N . LEU A 1 592 ? 0.280 -5.572 -57.281 1.00 82.38 592 LEU A N 1
ATOM 4776 C CA . LEU A 1 592 ? 0.789 -4.264 -56.857 1.00 82.38 592 LEU A CA 1
ATOM 4777 C C . LEU A 1 592 ? -0.308 -3.330 -56.316 1.00 82.38 592 LEU A C 1
ATOM 4779 O O . LEU A 1 592 ? -0.177 -2.778 -55.227 1.00 82.38 592 LEU A O 1
ATOM 4783 N N . LEU A 1 593 ? -1.418 -3.190 -57.046 1.00 78.25 593 LEU A N 1
ATOM 4784 C CA . LEU A 1 593 ? -2.510 -2.294 -56.656 1.00 78.25 593 LEU A CA 1
ATOM 4785 C C . LEU A 1 593 ? -3.249 -2.777 -55.400 1.00 78.25 593 LEU A C 1
ATOM 4787 O O . LEU A 1 593 ? -3.627 -1.952 -54.571 1.00 78.25 593 LEU A O 1
ATOM 4791 N N . GLN A 1 594 ? -3.430 -4.092 -55.216 1.00 73.94 594 GLN A N 1
ATOM 4792 C CA . GLN A 1 594 ? -4.035 -4.626 -53.988 1.00 73.94 594 GLN A CA 1
ATOM 4793 C C . GLN A 1 594 ? -3.102 -4.468 -52.791 1.00 73.94 594 GLN A C 1
ATOM 4795 O O . GLN A 1 594 ? -3.551 -4.028 -51.736 1.00 73.94 594 GLN A O 1
ATOM 4800 N N . ARG A 1 595 ? -1.800 -4.716 -52.970 1.00 81.44 595 ARG A N 1
ATOM 4801 C CA . ARG A 1 595 ? -0.791 -4.505 -51.925 1.00 81.44 595 ARG A CA 1
ATOM 4802 C C . ARG A 1 595 ? -0.743 -3.051 -51.471 1.00 81.44 595 ARG A C 1
ATOM 4804 O O . ARG A 1 595 ? -0.714 -2.815 -50.268 1.00 81.44 595 ARG A O 1
ATOM 4811 N N . ILE A 1 596 ? -0.815 -2.095 -52.402 1.00 79.56 596 ILE A N 1
ATOM 4812 C CA . ILE A 1 596 ? -0.913 -0.661 -52.085 1.00 79.56 596 ILE A CA 1
ATOM 4813 C C . ILE A 1 596 ? -2.243 -0.339 -51.388 1.00 79.56 596 ILE A C 1
ATOM 4815 O O . ILE A 1 596 ? -2.251 0.385 -50.397 1.00 79.56 596 ILE A O 1
ATOM 4819 N N . LYS A 1 597 ? -3.364 -0.919 -51.833 1.00 71.44 597 LYS A N 1
ATOM 4820 C CA . LYS A 1 597 ? -4.682 -0.724 -51.203 1.00 71.44 597 LYS A CA 1
ATOM 4821 C C . LYS A 1 597 ? -4.735 -1.229 -49.756 1.00 71.44 597 LYS A C 1
ATOM 4823 O O . LYS A 1 597 ? -5.415 -0.635 -48.925 1.00 71.44 597 LYS A O 1
ATOM 4828 N N . THR A 1 598 ? -4.042 -2.324 -49.451 1.00 69.19 598 THR A N 1
ATOM 4829 C CA . THR A 1 598 ? -3.987 -2.924 -48.107 1.00 69.19 598 THR A CA 1
ATOM 4830 C C . THR A 1 598 ? -2.775 -2.479 -47.285 1.00 69.19 598 THR A C 1
ATOM 4832 O O . THR A 1 598 ? -2.573 -2.976 -46.176 1.00 69.19 598 THR A O 1
ATOM 4835 N N . PHE A 1 599 ? -1.952 -1.576 -47.821 1.00 76.50 599 PHE A N 1
ATOM 4836 C CA . PHE A 1 599 ? -0.697 -1.153 -47.215 1.00 76.50 599 PHE A CA 1
ATOM 4837 C C . PHE A 1 599 ? -0.917 -0.406 -45.892 1.00 76.50 599 PHE A C 1
ATOM 4839 O O . PHE A 1 599 ? -1.761 0.486 -45.791 1.00 76.50 599 PHE A O 1
ATOM 4846 N N . GLN A 1 600 ? -0.124 -0.748 -44.872 1.00 62.75 600 GLN A N 1
ATOM 4847 C CA . GLN A 1 600 ? -0.135 -0.087 -43.568 1.00 62.75 600 GLN A CA 1
ATOM 4848 C C . GLN A 1 600 ? 1.252 0.456 -43.229 1.00 62.75 600 GLN A C 1
ATOM 4850 O O . GLN A 1 600 ? 2.236 -0.280 -43.203 1.00 62.75 600 GLN A O 1
ATOM 4855 N N . THR A 1 601 ? 1.317 1.736 -42.869 1.00 65.81 601 THR A N 1
ATOM 4856 C CA . THR A 1 601 ? 2.566 2.434 -42.519 1.00 65.81 601 THR A CA 1
ATOM 4857 C C . THR A 1 601 ? 3.273 1.838 -41.296 1.00 65.81 601 THR A C 1
ATOM 4859 O O . THR A 1 601 ? 4.488 1.951 -41.168 1.00 65.81 601 THR A O 1
ATOM 4862 N N . SER A 1 602 ? 2.539 1.148 -40.416 1.00 59.62 602 SER A N 1
ATOM 4863 C CA . SER A 1 602 ? 3.073 0.450 -39.238 1.00 59.62 602 SER A CA 1
ATOM 4864 C C . SER A 1 602 ? 3.976 -0.744 -39.569 1.00 59.62 602 SER A C 1
ATOM 4866 O O . SER A 1 602 ? 4.717 -1.194 -38.698 1.00 59.62 602 SER A O 1
ATOM 4868 N N . GLN A 1 603 ? 3.921 -1.264 -40.799 1.00 61.69 603 GLN A N 1
ATOM 4869 C CA . GLN A 1 603 ? 4.678 -2.444 -41.236 1.00 61.69 603 GLN A CA 1
ATOM 4870 C C . GLN A 1 603 ? 6.018 -2.084 -41.904 1.00 61.69 603 GLN A C 1
ATOM 4872 O O . GLN A 1 603 ? 6.777 -2.972 -42.297 1.00 61.69 603 GLN A O 1
ATOM 4877 N N . LEU A 1 604 ? 6.330 -0.789 -42.014 1.00 76.25 604 LEU A N 1
ATOM 4878 C CA . LEU A 1 604 ? 7.537 -0.291 -42.665 1.00 76.25 604 LEU A CA 1
ATOM 4879 C C . LEU A 1 604 ? 8.795 -0.530 -41.828 1.00 76.25 604 LEU A C 1
ATOM 4881 O O . LEU A 1 604 ? 8.885 -0.144 -40.661 1.00 76.25 604 LEU A O 1
ATOM 4885 N N . ARG A 1 605 ? 9.810 -1.118 -42.463 1.00 80.06 605 ARG A N 1
ATOM 4886 C CA . ARG A 1 605 ? 11.145 -1.286 -41.879 1.00 80.06 605 ARG A CA 1
ATOM 4887 C C . ARG A 1 605 ? 11.964 -0.013 -42.080 1.00 80.06 605 ARG A C 1
ATOM 4889 O O . ARG A 1 605 ? 11.953 0.567 -43.159 1.00 80.06 605 ARG A O 1
ATOM 4896 N N . GLU A 1 606 ? 12.725 0.383 -41.062 1.00 79.31 606 GLU A N 1
ATOM 4897 C CA . GLU A 1 606 ? 13.525 1.617 -41.089 1.00 79.31 606 GLU A CA 1
ATOM 4898 C C . GLU A 1 606 ? 14.562 1.627 -42.221 1.00 79.31 606 GLU A C 1
ATOM 4900 O O . GLU A 1 606 ? 14.628 2.594 -42.971 1.00 79.31 606 GLU A O 1
ATOM 4905 N N . HIS A 1 607 ? 15.265 0.512 -42.429 1.00 81.25 607 HIS A N 1
ATOM 4906 C CA . HIS A 1 607 ? 16.205 0.354 -43.543 1.00 81.25 607 HIS A CA 1
ATOM 4907 C C . HIS A 1 607 ? 15.530 0.491 -44.918 1.00 81.25 607 HIS A C 1
ATOM 4909 O O . HIS A 1 607 ? 16.089 1.101 -45.821 1.00 81.25 607 HIS A O 1
ATOM 4915 N N . ALA A 1 608 ? 14.318 -0.053 -45.081 1.00 82.75 608 ALA A N 1
ATOM 4916 C CA . ALA A 1 608 ? 13.587 0.037 -46.345 1.00 82.75 608 ALA A CA 1
ATOM 4917 C C . ALA A 1 608 ? 13.181 1.485 -46.661 1.00 82.75 608 ALA A C 1
ATOM 4919 O O . ALA A 1 608 ? 13.182 1.876 -47.822 1.00 82.75 608 ALA A O 1
ATOM 4920 N N . LEU A 1 609 ? 12.887 2.289 -45.633 1.00 83.56 609 LEU A N 1
ATOM 4921 C CA . LEU A 1 609 ? 12.574 3.709 -45.779 1.00 83.56 609 LEU A CA 1
ATOM 4922 C C . LEU A 1 609 ? 13.798 4.524 -46.220 1.00 83.56 609 LEU A C 1
ATOM 4924 O O . LEU A 1 609 ? 13.695 5.324 -47.143 1.00 83.56 609 LEU A O 1
ATOM 4928 N N . GLU A 1 610 ? 14.951 4.304 -45.584 1.00 85.56 610 GLU A N 1
ATOM 4929 C CA . GLU A 1 610 ? 16.205 4.989 -45.927 1.00 85.56 610 GLU A CA 1
ATOM 4930 C C . GLU A 1 610 ? 16.697 4.616 -47.330 1.00 85.56 610 GLU A C 1
ATOM 4932 O O . GLU A 1 610 ? 17.192 5.464 -48.071 1.00 85.56 610 GLU A O 1
ATOM 4937 N N . GLU A 1 611 ? 16.555 3.347 -47.710 1.00 86.62 611 GLU A N 1
ATOM 4938 C CA . GLU A 1 611 ? 16.928 2.862 -49.037 1.00 86.62 611 GLU A CA 1
ATOM 4939 C C . GLU A 1 611 ? 15.968 3.382 -50.116 1.00 86.62 611 GLU A C 1
ATOM 4941 O O . GLU A 1 611 ? 16.425 3.885 -51.140 1.00 86.62 611 GLU A O 1
ATOM 4946 N N . ALA A 1 612 ? 14.653 3.360 -49.864 1.00 87.44 612 ALA A N 1
ATOM 4947 C CA . ALA A 1 612 ? 13.662 3.957 -50.758 1.00 87.44 612 ALA A CA 1
ATOM 4948 C C . ALA A 1 612 ? 13.903 5.463 -50.947 1.00 87.44 612 ALA A C 1
ATOM 4950 O O . ALA A 1 612 ? 13.873 5.944 -52.078 1.00 87.44 612 ALA A O 1
ATOM 4951 N N . GLN A 1 613 ? 14.225 6.187 -49.870 1.00 89.06 613 GLN A N 1
ATOM 4952 C CA . GLN A 1 613 ? 14.578 7.604 -49.929 1.00 89.06 613 GLN A CA 1
ATOM 4953 C C . GLN A 1 613 ? 15.795 7.840 -50.837 1.00 89.06 613 GLN A C 1
ATOM 4955 O O . GLN A 1 613 ? 15.699 8.615 -51.789 1.00 89.06 613 GLN A O 1
ATOM 4960 N N . LYS A 1 614 ? 16.898 7.109 -50.614 1.00 89.25 614 LYS A N 1
ATOM 4961 C CA . LYS A 1 614 ? 18.124 7.203 -51.431 1.00 89.25 614 LYS A CA 1
ATOM 4962 C C . LYS A 1 614 ? 17.888 6.913 -52.911 1.00 89.25 614 LYS A C 1
ATOM 4964 O O . LYS A 1 614 ? 18.537 7.529 -53.751 1.00 89.25 614 LYS A O 1
ATOM 4969 N N . LEU A 1 615 ? 17.007 5.963 -53.227 1.00 86.62 615 LEU A N 1
ATOM 4970 C CA . LEU A 1 615 ? 16.650 5.623 -54.606 1.00 86.62 615 LEU A CA 1
ATOM 4971 C C . LEU A 1 615 ? 15.835 6.744 -55.263 1.00 86.62 615 LEU A C 1
ATOM 4973 O O . LEU A 1 615 ? 16.070 7.073 -56.421 1.00 86.62 615 LEU A O 1
ATOM 4977 N N . THR A 1 616 ? 14.911 7.371 -54.530 1.00 82.81 616 THR A N 1
ATOM 4978 C CA . THR A 1 616 ? 14.075 8.453 -55.078 1.00 82.81 616 THR A CA 1
ATOM 4979 C C . THR A 1 616 ? 14.759 9.818 -55.164 1.00 82.81 616 THR A C 1
ATOM 4981 O O . THR A 1 616 ? 14.400 10.608 -56.033 1.00 82.81 616 THR A O 1
ATOM 4984 N N . GLU A 1 617 ? 15.756 10.102 -54.321 1.00 85.06 617 GLU A N 1
ATOM 4985 C CA . GLU A 1 617 ? 16.510 11.370 -54.340 1.00 85.06 617 GLU A CA 1
ATOM 4986 C C . GLU A 1 617 ? 17.393 11.537 -55.590 1.00 85.06 617 GLU A C 1
ATOM 4988 O O . GLU A 1 617 ? 17.766 12.655 -55.935 1.00 85.06 617 GLU A O 1
ATOM 4993 N N . GLN A 1 618 ? 17.711 10.442 -56.289 1.00 81.56 618 GLN A N 1
ATOM 4994 C CA . GLN A 1 618 ? 18.579 10.445 -57.475 1.00 81.56 618 GLN A CA 1
ATOM 4995 C C . GLN A 1 618 ? 17.870 10.884 -58.763 1.00 81.56 618 GLN A C 1
ATOM 4997 O O . GLN A 1 618 ? 18.527 11.078 -59.785 1.00 81.56 618 GLN A O 1
ATOM 5002 N N . HIS A 1 619 ? 16.544 11.039 -58.726 1.00 83.62 619 HIS A N 1
ATOM 5003 C CA . HIS A 1 619 ? 15.716 11.280 -59.907 1.00 83.62 619 HIS A CA 1
ATOM 5004 C C . HIS A 1 619 ? 14.703 12.396 -59.654 1.00 83.62 619 HIS A C 1
ATOM 5006 O O . HIS A 1 619 ? 14.229 12.570 -58.534 1.00 83.62 619 HIS A O 1
ATOM 5012 N N . ASP A 1 620 ? 14.327 13.129 -60.699 1.00 82.69 620 ASP A N 1
ATOM 5013 C CA . ASP A 1 620 ? 13.322 14.190 -60.649 1.00 82.69 620 ASP A CA 1
ATOM 5014 C C . ASP A 1 620 ? 11.977 13.752 -61.262 1.00 82.69 620 ASP A C 1
ATOM 5016 O O . ASP A 1 620 ? 11.905 13.008 -62.246 1.00 82.69 620 ASP A O 1
ATOM 5020 N N . LEU A 1 621 ? 10.875 14.242 -60.685 1.00 78.62 621 LEU A N 1
ATOM 5021 C CA . LEU A 1 621 ? 9.514 13.877 -61.097 1.00 78.62 621 LEU A CA 1
ATOM 5022 C C . LEU A 1 621 ? 9.208 14.162 -62.591 1.00 78.62 621 LEU A C 1
ATOM 5024 O O . LEU A 1 621 ? 8.599 13.295 -63.226 1.00 78.62 621 LEU A O 1
ATOM 5028 N N . PRO A 1 622 ? 9.595 15.312 -63.187 1.00 78.19 622 PRO A N 1
ATOM 5029 C CA . PRO A 1 622 ? 9.371 15.575 -64.614 1.00 78.19 622 PRO A CA 1
ATOM 5030 C C . PRO A 1 622 ? 10.079 14.577 -65.549 1.00 78.19 622 PRO A C 1
ATOM 5032 O O . PRO A 1 622 ? 9.482 14.114 -66.528 1.00 78.19 622 PRO A O 1
ATOM 5035 N N . SER A 1 623 ? 11.318 14.186 -65.233 1.00 80.25 623 SER A N 1
ATOM 5036 C CA . SER A 1 623 ? 12.087 13.185 -65.991 1.00 80.25 623 SER A CA 1
ATOM 5037 C C . SER A 1 623 ? 11.468 11.784 -65.934 1.00 80.25 623 SER A C 1
ATOM 5039 O O . SER A 1 623 ? 11.481 11.059 -66.930 1.00 80.25 623 SER A O 1
ATOM 5041 N N . ILE A 1 624 ? 10.864 11.401 -64.804 1.00 83.75 624 ILE A N 1
ATOM 5042 C CA . ILE A 1 624 ? 10.179 10.105 -64.670 1.00 83.75 624 ILE A CA 1
ATOM 5043 C C . ILE A 1 624 ? 8.828 10.127 -65.389 1.00 83.75 624 ILE A C 1
ATOM 5045 O O . ILE A 1 624 ? 8.558 9.235 -66.192 1.00 83.75 624 ILE A O 1
ATOM 5049 N N . LYS A 1 625 ? 7.990 11.150 -65.154 1.00 81.75 625 LYS A N 1
ATOM 5050 C CA . LYS A 1 625 ? 6.648 11.249 -65.765 1.00 81.75 625 LYS A CA 1
ATOM 5051 C C . LYS A 1 625 ? 6.688 11.301 -67.292 1.00 81.75 625 LYS A C 1
ATOM 5053 O O . LYS A 1 625 ? 5.787 10.761 -67.924 1.00 81.75 625 LYS A O 1
ATOM 5058 N N . SER A 1 626 ? 7.710 11.931 -67.874 1.00 81.25 626 SER A N 1
ATOM 5059 C CA . SER A 1 626 ? 7.895 11.970 -69.333 1.00 81.25 626 SER A CA 1
ATOM 5060 C C . SER A 1 626 ? 8.288 10.615 -69.935 1.00 81.25 626 SER A C 1
ATOM 5062 O O . SER A 1 626 ? 8.009 10.378 -71.107 1.00 81.25 626 SER A O 1
ATOM 5064 N N . LYS A 1 627 ? 8.896 9.716 -69.146 1.00 84.12 627 LYS A N 1
ATOM 5065 C CA . LYS A 1 627 ? 9.320 8.372 -69.580 1.00 84.12 627 LYS A CA 1
ATOM 5066 C C . LYS A 1 627 ? 8.295 7.282 -69.279 1.00 84.12 627 LYS A C 1
ATOM 5068 O O . LYS A 1 627 ? 8.177 6.351 -70.065 1.00 84.12 627 LYS A O 1
ATOM 5073 N N . SER A 1 628 ? 7.592 7.379 -68.151 1.00 86.38 628 SER A N 1
ATOM 5074 C CA . SER A 1 628 ? 6.454 6.520 -67.827 1.00 86.38 628 SER A CA 1
ATOM 5075 C C . SER A 1 628 ? 5.488 7.241 -66.879 1.00 86.38 628 SER A C 1
ATOM 5077 O O . SER A 1 628 ? 5.845 7.535 -65.728 1.00 86.38 628 SER A O 1
ATOM 5079 N N . PRO A 1 629 ? 4.241 7.498 -67.314 1.00 79.94 629 PRO A N 1
ATOM 5080 C CA . PRO A 1 629 ? 3.219 8.099 -66.465 1.00 79.94 629 PRO A CA 1
ATOM 5081 C C . PRO A 1 629 ? 2.928 7.268 -65.209 1.00 79.94 629 PRO A C 1
ATOM 5083 O O . PRO A 1 629 ? 2.776 7.838 -64.130 1.00 79.94 629 PRO A O 1
ATOM 5086 N N . ALA A 1 630 ? 2.917 5.931 -65.325 1.00 81.75 630 ALA A N 1
ATOM 5087 C CA . ALA A 1 630 ? 2.700 5.030 -64.190 1.00 81.75 630 ALA A CA 1
ATOM 5088 C C . ALA A 1 630 ? 3.833 5.117 -63.162 1.00 81.75 630 ALA A C 1
ATOM 5090 O O . ALA A 1 630 ? 3.567 5.278 -61.970 1.00 81.75 630 ALA A O 1
ATOM 5091 N N . ALA A 1 631 ? 5.093 5.061 -63.611 1.00 85.12 631 ALA A N 1
ATOM 5092 C CA . ALA A 1 631 ? 6.236 5.214 -62.711 1.00 85.12 631 ALA A CA 1
ATOM 5093 C C . ALA A 1 631 ? 6.221 6.591 -62.028 1.00 85.12 631 ALA A C 1
ATOM 5095 O O . ALA A 1 631 ? 6.508 6.695 -60.840 1.00 85.12 631 ALA A O 1
ATOM 5096 N N . GLY A 1 632 ? 5.805 7.640 -62.743 1.00 81.50 632 GLY A N 1
ATOM 5097 C CA . GLY A 1 632 ? 5.662 8.983 -62.187 1.00 81.50 632 GLY A CA 1
ATOM 5098 C C . GLY A 1 632 ? 4.661 9.068 -61.030 1.00 81.50 632 GLY A C 1
ATOM 5099 O O . GLY A 1 632 ? 4.940 9.731 -60.032 1.00 81.50 632 GLY A O 1
ATOM 5100 N N . THR A 1 633 ? 3.518 8.385 -61.126 1.00 81.00 633 THR A N 1
ATOM 5101 C CA . THR A 1 633 ? 2.525 8.328 -60.038 1.00 81.00 633 THR A CA 1
ATOM 5102 C C . THR A 1 633 ? 3.055 7.544 -58.835 1.00 81.00 633 THR A C 1
ATOM 5104 O O . THR A 1 633 ? 2.931 7.993 -57.696 1.00 81.00 633 THR A O 1
ATOM 5107 N N . PHE A 1 634 ? 3.723 6.410 -59.069 1.00 87.25 634 PHE A N 1
ATOM 5108 C CA . PHE A 1 634 ? 4.342 5.635 -57.989 1.00 87.25 634 PHE A CA 1
ATOM 5109 C C . PHE A 1 634 ? 5.499 6.374 -57.303 1.00 87.25 634 PHE A C 1
ATOM 5111 O O . PHE A 1 634 ? 5.655 6.270 -56.089 1.00 87.25 634 PHE A O 1
ATOM 5118 N N . TYR A 1 635 ? 6.271 7.172 -58.041 1.00 85.44 635 TYR A N 1
ATOM 5119 C CA . TYR A 1 635 ? 7.323 8.017 -57.476 1.00 85.44 635 TYR A CA 1
ATOM 5120 C C . TYR A 1 635 ? 6.761 9.046 -56.484 1.00 85.44 635 TYR A C 1
ATOM 5122 O O . TYR A 1 635 ? 7.302 9.205 -55.390 1.00 85.44 635 TYR A O 1
ATOM 5130 N N . VAL A 1 636 ? 5.651 9.713 -56.832 1.00 81.56 636 VAL A N 1
ATOM 5131 C CA . VAL A 1 636 ? 4.972 10.662 -55.928 1.00 81.56 636 VAL A CA 1
ATOM 5132 C C . VAL A 1 636 ? 4.520 9.955 -54.651 1.00 81.56 636 VAL A C 1
ATOM 5134 O O . VAL A 1 636 ? 4.770 10.458 -53.558 1.00 81.56 636 VAL A O 1
ATOM 5137 N N . TRP A 1 637 ? 3.948 8.755 -54.778 1.00 83.81 637 TRP A N 1
ATOM 5138 C CA . TRP A 1 637 ? 3.525 7.950 -53.633 1.00 83.81 637 TRP A CA 1
ATOM 5139 C C . TRP A 1 637 ? 4.676 7.619 -52.676 1.00 83.81 637 TRP A C 1
ATOM 5141 O O . TRP A 1 637 ? 4.552 7.839 -51.470 1.00 83.81 637 TRP A O 1
ATOM 5151 N N . VAL A 1 638 ? 5.808 7.139 -53.204 1.00 86.50 638 VAL A N 1
ATOM 5152 C CA . VAL A 1 638 ? 7.002 6.827 -52.401 1.00 86.50 638 VAL A CA 1
ATOM 5153 C C . VAL A 1 638 ? 7.534 8.078 -51.707 1.00 86.50 638 VAL A C 1
ATOM 5155 O O . VAL A 1 638 ? 7.753 8.063 -50.496 1.00 86.50 638 VAL A O 1
ATOM 5158 N N . ARG A 1 639 ? 7.708 9.173 -52.454 1.00 84.31 639 ARG A N 1
ATOM 5159 C CA . ARG A 1 639 ? 8.235 10.439 -51.932 1.00 84.31 639 ARG A CA 1
ATOM 5160 C C . ARG A 1 639 ? 7.366 10.989 -50.801 1.00 84.31 639 ARG A C 1
ATOM 5162 O O . ARG A 1 639 ? 7.881 11.361 -49.748 1.00 84.31 639 ARG A O 1
ATOM 5169 N N . ASP A 1 640 ? 6.052 11.029 -51.000 1.00 78.44 640 ASP A N 1
ATOM 5170 C CA . ASP A 1 640 ? 5.123 11.608 -50.029 1.00 78.44 640 ASP A CA 1
ATOM 5171 C C . ASP A 1 640 ? 5.004 10.724 -48.773 1.00 78.44 640 ASP A C 1
ATOM 5173 O O . ASP A 1 640 ? 4.953 11.241 -47.655 1.00 78.44 640 ASP A O 1
ATOM 5177 N N . LEU A 1 641 ? 5.061 9.394 -48.930 1.00 80.12 641 LEU A N 1
ATOM 5178 C CA . LEU A 1 641 ? 5.125 8.444 -47.816 1.00 80.12 641 LEU A CA 1
ATOM 5179 C C . LEU A 1 641 ? 6.408 8.613 -46.983 1.00 80.12 641 LEU A C 1
ATOM 5181 O O . LEU A 1 641 ? 6.346 8.626 -45.751 1.00 80.12 641 LEU A O 1
ATOM 5185 N N . VAL A 1 642 ? 7.562 8.762 -47.641 1.00 83.12 642 VAL A N 1
ATOM 5186 C CA . VAL A 1 642 ? 8.858 8.994 -46.984 1.00 83.12 642 VAL A CA 1
ATOM 5187 C C . VAL A 1 642 ? 8.844 10.310 -46.204 1.00 83.12 642 VAL A C 1
ATOM 5189 O O . VAL A 1 642 ? 9.204 10.330 -45.024 1.00 83.12 642 VAL A O 1
ATOM 5192 N N . ASN A 1 643 ? 8.362 11.389 -46.823 1.00 76.81 643 ASN A N 1
ATOM 5193 C CA . ASN A 1 643 ? 8.267 12.704 -46.189 1.00 76.81 643 ASN A CA 1
ATOM 5194 C C . ASN A 1 643 ? 7.353 12.685 -44.960 1.00 76.81 643 ASN A C 1
ATOM 5196 O O . ASN A 1 643 ? 7.756 13.151 -43.895 1.00 76.81 643 ASN A O 1
ATOM 5200 N N . MET A 1 644 ? 6.172 12.066 -45.064 1.00 73.44 644 MET A N 1
ATOM 5201 C CA . MET A 1 644 ? 5.238 11.927 -43.943 1.00 73.44 644 MET A CA 1
ATOM 5202 C C . MET A 1 644 ? 5.899 11.263 -42.724 1.00 73.44 644 MET A C 1
ATOM 5204 O O . MET A 1 644 ? 5.731 11.724 -41.594 1.00 73.44 644 MET A O 1
ATOM 5208 N N . ILE A 1 645 ? 6.676 10.197 -42.935 1.00 72.56 645 ILE A N 1
ATOM 5209 C CA . ILE A 1 645 ? 7.328 9.461 -41.842 1.00 72.56 645 ILE A CA 1
ATOM 5210 C C . ILE A 1 645 ? 8.524 10.238 -41.280 1.00 72.56 645 ILE A C 1
ATOM 5212 O O . ILE A 1 645 ? 8.751 10.241 -40.066 1.00 72.56 645 ILE A O 1
ATOM 5216 N N . ASN A 1 646 ? 9.281 10.927 -42.131 1.00 75.44 646 ASN A N 1
ATOM 5217 C CA . ASN A 1 646 ? 10.392 11.769 -41.696 1.00 75.44 646 ASN A CA 1
ATOM 5218 C C . ASN A 1 646 ? 9.913 12.984 -40.879 1.00 75.44 646 ASN A C 1
ATOM 5220 O O . ASN A 1 646 ? 10.534 13.322 -39.865 1.00 75.44 646 ASN A O 1
ATOM 5224 N N . ASP A 1 647 ? 8.763 13.561 -41.223 1.00 63.28 647 ASP A N 1
ATOM 5225 C CA . ASP A 1 647 ? 8.118 14.635 -40.459 1.00 63.28 647 ASP A CA 1
ATOM 5226 C C . ASP A 1 647 ? 7.590 14.164 -39.094 1.00 63.28 647 ASP A C 1
ATOM 5228 O O . ASP A 1 647 ? 7.696 14.874 -38.088 1.00 63.28 647 ASP A O 1
ATOM 5232 N N . GLU A 1 648 ? 7.087 12.929 -38.998 1.00 59.34 648 GLU A N 1
ATOM 5233 C CA . GLU A 1 648 ? 6.763 12.321 -37.701 1.00 59.34 648 GLU A CA 1
ATOM 5234 C C . GLU A 1 648 ? 8.008 12.140 -36.811 1.00 59.34 648 GLU A C 1
ATOM 5236 O O . GLU A 1 648 ? 7.928 12.263 -35.579 1.00 59.34 648 GLU A O 1
ATOM 5241 N N . ARG A 1 649 ? 9.173 11.875 -37.419 1.00 63.78 649 ARG A N 1
ATOM 5242 C CA . ARG A 1 649 ? 10.454 11.640 -36.728 1.00 63.78 649 ARG A CA 1
ATOM 5243 C C . ARG A 1 649 ? 11.157 12.930 -36.287 1.00 63.78 649 ARG A C 1
ATOM 5245 O O . ARG A 1 649 ? 11.872 12.910 -35.281 1.00 63.78 649 ARG A O 1
ATOM 5252 N N . SER A 1 650 ? 10.953 14.050 -36.978 1.00 50.12 650 SER A N 1
ATOM 5253 C CA . SER A 1 650 ? 11.657 15.322 -36.740 1.00 50.12 650 SER A CA 1
ATOM 5254 C C . SER A 1 650 ? 11.111 16.153 -35.559 1.00 50.12 650 SER A C 1
ATOM 5256 O O . SER A 1 650 ? 11.729 17.143 -35.160 1.00 50.12 650 SER A O 1
ATOM 5258 N N . ASN A 1 651 ? 10.021 15.727 -34.900 1.00 46.97 651 ASN A N 1
ATOM 5259 C CA . ASN A 1 651 ? 9.396 16.462 -33.791 1.00 46.97 651 ASN A CA 1
ATOM 5260 C C . ASN A 1 651 ? 10.295 16.547 -32.514 1.00 46.97 651 ASN A C 1
ATOM 5262 O O . ASN A 1 651 ? 10.516 15.534 -31.831 1.00 46.97 651 ASN A O 1
ATOM 5266 N N . PRO A 1 652 ? 10.772 17.746 -32.098 1.00 39.97 652 PRO A N 1
ATOM 5267 C CA . PRO A 1 652 ? 11.841 17.912 -31.094 1.00 39.97 652 PRO A CA 1
ATOM 5268 C C . PRO A 1 652 ? 11.511 17.424 -29.674 1.00 39.97 652 PRO A C 1
ATOM 5270 O O . PRO A 1 652 ? 12.413 17.126 -28.887 1.00 39.97 652 PRO A O 1
ATOM 5273 N N . LYS A 1 653 ? 10.223 17.286 -29.325 1.00 40.66 653 LYS A N 1
ATOM 5274 C CA . LYS A 1 653 ? 9.773 16.888 -27.975 1.00 40.66 653 LYS A CA 1
ATOM 5275 C C . LYS A 1 653 ? 10.050 15.417 -27.626 1.00 40.66 653 LYS A C 1
ATOM 5277 O O . LYS A 1 653 ? 9.900 15.037 -26.466 1.00 40.66 653 LYS A O 1
ATOM 5282 N N . ARG A 1 654 ? 10.483 14.584 -28.584 1.00 41.75 654 ARG A N 1
ATOM 5283 C CA . ARG A 1 654 ? 10.855 13.175 -28.335 1.00 41.75 654 ARG A CA 1
ATOM 5284 C C . ARG A 1 654 ? 12.363 12.921 -28.213 1.00 41.75 654 ARG A C 1
ATOM 5286 O O . ARG A 1 654 ? 12.729 11.948 -27.558 1.00 41.75 654 ARG A O 1
ATOM 5293 N N . LYS A 1 655 ? 13.245 13.809 -28.701 1.00 33.75 655 LYS A N 1
ATOM 5294 C CA . LYS A 1 655 ? 14.711 13.651 -28.537 1.00 33.75 655 LYS A CA 1
ATOM 5295 C C . LYS A 1 655 ? 15.173 13.797 -27.076 1.00 33.75 655 LYS A C 1
ATOM 5297 O O . LYS A 1 655 ? 16.090 13.095 -26.665 1.00 33.75 655 LYS A O 1
ATOM 5302 N N . LYS A 1 656 ? 14.478 14.597 -26.253 1.00 32.66 656 LYS A N 1
ATOM 5303 C CA . LYS A 1 656 ? 14.748 14.720 -24.800 1.00 32.66 656 LYS A CA 1
ATOM 5304 C C . LYS A 1 656 ? 14.238 13.525 -23.974 1.00 32.66 656 LYS A C 1
ATOM 5306 O O . LYS A 1 656 ? 14.746 13.263 -22.895 1.00 32.66 656 LYS A O 1
ATOM 5311 N N . LYS A 1 657 ? 13.303 12.738 -24.522 1.00 33.00 657 LYS A N 1
ATOM 5312 C CA . LYS A 1 657 ? 12.723 11.538 -23.887 1.00 33.00 657 LYS A CA 1
ATOM 5313 C C . LYS A 1 657 ? 13.544 10.258 -24.111 1.00 33.00 657 LYS A C 1
ATOM 5315 O O . LYS A 1 657 ? 13.171 9.206 -23.610 1.00 33.00 657 LYS A O 1
ATOM 5320 N N . ARG A 1 658 ? 14.638 10.340 -24.882 1.00 30.12 658 ARG A N 1
ATOM 5321 C CA . ARG A 1 658 ? 15.525 9.205 -25.200 1.00 30.12 658 ARG A CA 1
ATOM 5322 C C . ARG A 1 658 ? 16.760 9.112 -24.285 1.00 30.12 658 ARG A C 1
ATOM 5324 O O . ARG A 1 658 ? 17.447 8.104 -24.345 1.00 30.12 658 ARG A O 1
ATOM 5331 N N . LYS A 1 659 ? 17.033 10.127 -23.446 1.00 31.17 659 LYS A N 1
ATOM 5332 C CA . LYS A 1 659 ? 18.157 10.141 -22.479 1.00 31.17 659 LYS A CA 1
ATOM 5333 C C . LYS A 1 659 ? 17.748 10.115 -20.999 1.00 31.17 659 LYS A C 1
ATOM 5335 O O . LYS A 1 659 ? 18.589 9.830 -20.161 1.00 31.17 659 LYS A O 1
ATOM 5340 N N . GLU A 1 660 ? 16.472 10.311 -20.680 1.00 29.86 660 GLU A N 1
ATOM 5341 C CA . GLU A 1 660 ? 15.920 10.123 -19.333 1.00 29.86 660 GLU A CA 1
ATOM 5342 C C . GLU A 1 660 ? 14.723 9.176 -19.425 1.00 29.86 660 GLU A C 1
ATOM 5344 O O . GLU A 1 660 ? 13.601 9.626 -19.606 1.00 29.86 660 GLU A O 1
ATOM 5349 N N . ILE A 1 661 ? 14.983 7.868 -19.407 1.00 31.00 661 ILE A N 1
ATOM 5350 C CA . ILE A 1 661 ? 14.150 6.803 -18.818 1.00 31.00 661 ILE A CA 1
ATOM 5351 C C . ILE A 1 661 ? 15.098 5.601 -18.715 1.00 31.00 661 ILE A C 1
ATOM 5353 O O . ILE A 1 661 ? 15.204 4.766 -19.609 1.00 31.00 661 ILE A O 1
ATOM 5357 N N . SER A 1 662 ? 15.836 5.535 -17.614 1.00 28.78 662 SER A N 1
ATOM 5358 C CA . SER A 1 662 ? 16.289 4.267 -17.058 1.00 28.78 662 SER A CA 1
ATOM 5359 C C . SER A 1 662 ? 15.445 4.025 -15.815 1.00 28.78 662 SER A C 1
ATOM 5361 O O . SER A 1 662 ? 15.557 4.803 -14.872 1.00 28.78 662 SER A O 1
ATOM 5363 N N . THR A 1 663 ? 14.632 2.961 -15.860 1.00 27.47 663 THR A N 1
ATOM 5364 C CA . THR A 1 663 ? 13.902 2.241 -14.782 1.00 27.47 663 THR A CA 1
ATOM 5365 C C . THR A 1 663 ? 12.374 2.165 -14.927 1.00 27.47 663 THR A C 1
ATOM 5367 O O . THR A 1 663 ? 11.613 2.813 -14.228 1.00 27.47 663 THR A O 1
ATOM 5370 N N . PHE A 1 664 ? 11.922 1.292 -15.831 1.00 25.84 664 PHE A N 1
ATOM 5371 C CA . PHE A 1 664 ? 11.204 0.060 -15.464 1.00 25.84 664 PHE A CA 1
ATOM 5372 C C . PHE A 1 664 ? 11.379 -0.916 -16.635 1.00 25.84 664 PHE A C 1
ATOM 5374 O O . PHE A 1 664 ? 10.762 -0.775 -17.686 1.00 25.84 664 PHE A O 1
ATOM 5381 N N . SER A 1 665 ? 12.299 -1.868 -16.484 1.00 24.88 665 SER A N 1
ATOM 5382 C CA . SER A 1 665 ? 12.450 -2.984 -17.416 1.00 24.88 665 SER A CA 1
ATOM 5383 C C . SER A 1 665 ? 11.459 -4.072 -17.011 1.00 24.88 665 SER A C 1
ATOM 5385 O O . SER A 1 665 ? 11.793 -4.940 -16.209 1.00 24.88 665 SER A O 1
ATOM 5387 N N . ALA A 1 666 ? 10.263 -4.061 -17.593 1.00 26.97 666 ALA A N 1
ATOM 5388 C CA . ALA A 1 666 ? 9.671 -5.328 -17.996 1.00 26.97 666 ALA A CA 1
ATOM 5389 C C . ALA A 1 666 ? 10.304 -5.647 -19.354 1.00 26.97 666 ALA A C 1
ATOM 5391 O O . ALA A 1 666 ? 10.120 -4.896 -20.311 1.00 26.97 666 ALA A O 1
ATOM 5392 N N . LYS A 1 667 ? 11.112 -6.707 -19.441 1.00 29.94 667 LYS A N 1
ATOM 5393 C CA . LYS A 1 667 ? 11.478 -7.261 -20.747 1.00 29.94 667 LYS A CA 1
ATOM 5394 C C . LYS A 1 667 ? 10.177 -7.745 -21.384 1.00 29.94 667 LYS A C 1
ATOM 5396 O O . LYS A 1 667 ? 9.681 -8.803 -21.016 1.00 29.94 667 LYS A O 1
ATOM 5401 N N . THR A 1 668 ? 9.605 -6.972 -22.300 1.00 32.09 668 THR A N 1
ATOM 5402 C CA . THR A 1 668 ? 8.512 -7.459 -23.138 1.00 32.09 668 THR A CA 1
ATOM 5403 C C . THR A 1 668 ? 9.127 -8.373 -24.190 1.00 32.09 668 THR A C 1
ATOM 5405 O O . THR A 1 668 ? 9.607 -7.923 -25.228 1.00 32.09 668 THR A O 1
ATOM 5408 N N . THR A 1 669 ? 9.173 -9.673 -23.916 1.00 31.45 669 THR A N 1
ATOM 5409 C CA . THR A 1 669 ? 9.240 -10.677 -24.978 1.00 31.45 669 THR A CA 1
ATOM 5410 C C . THR A 1 669 ? 7.934 -10.576 -25.762 1.00 31.45 669 THR A C 1
ATOM 5412 O O . THR A 1 669 ? 6.903 -11.084 -25.331 1.00 31.45 669 THR A O 1
ATOM 5415 N N . ASN A 1 670 ? 7.950 -9.843 -26.879 1.00 37.06 670 ASN A N 1
ATOM 5416 C CA . ASN A 1 670 ? 6.819 -9.747 -27.801 1.00 37.06 670 ASN A CA 1
ATOM 5417 C C . ASN A 1 670 ? 6.713 -11.041 -28.620 1.00 37.06 670 ASN A C 1
ATOM 5419 O O . ASN A 1 670 ? 7.039 -11.065 -29.805 1.00 37.06 670 ASN A O 1
ATOM 5423 N N . SER A 1 671 ? 6.257 -12.120 -27.994 1.00 46.34 671 SER A N 1
ATOM 5424 C CA . SER A 1 671 ? 5.752 -13.276 -28.730 1.00 46.34 671 SER A CA 1
ATOM 5425 C C . SER A 1 671 ? 4.350 -12.921 -29.230 1.00 46.34 671 SER A C 1
ATOM 5427 O O . SER A 1 671 ? 3.387 -12.927 -28.467 1.00 46.34 671 SER A O 1
ATOM 5429 N N . VAL A 1 672 ? 4.236 -12.517 -30.498 1.00 51.75 672 VAL A N 1
ATOM 5430 C CA . VAL A 1 672 ? 2.942 -12.257 -31.145 1.00 51.75 672 VAL A CA 1
ATOM 5431 C C . VAL A 1 672 ? 2.447 -13.561 -31.761 1.00 51.75 672 VAL A C 1
ATOM 5433 O O . VAL A 1 672 ? 3.005 -14.035 -32.748 1.00 51.75 672 VAL A O 1
ATOM 5436 N N . TYR A 1 673 ? 1.385 -14.135 -31.198 1.00 58.84 673 TYR A N 1
ATOM 5437 C CA . TYR A 1 673 ? 0.758 -15.346 -31.727 1.00 58.84 673 TYR A CA 1
ATOM 5438 C C . TYR A 1 673 ? -0.323 -14.969 -32.744 1.00 58.84 673 TYR A C 1
ATOM 5440 O O . TYR A 1 673 ? -1.408 -14.508 -32.391 1.00 58.84 673 TYR A O 1
ATOM 5448 N N . ALA A 1 674 ? -0.007 -15.108 -34.033 1.00 58.22 674 ALA A N 1
ATOM 5449 C CA . ALA A 1 674 ? -0.935 -14.792 -35.113 1.00 58.22 674 ALA A CA 1
ATOM 5450 C C . ALA A 1 674 ? -2.026 -15.872 -35.236 1.00 58.22 674 ALA A C 1
ATOM 5452 O O . ALA A 1 674 ? -1.813 -16.929 -35.830 1.00 58.22 674 ALA A O 1
ATOM 5453 N N . LEU A 1 675 ? -3.224 -15.584 -34.727 1.00 62.72 675 LEU A N 1
ATOM 5454 C CA . LEU A 1 675 ? -4.405 -16.429 -34.911 1.00 62.72 675 LEU A CA 1
ATOM 5455 C C . LEU A 1 675 ? -5.007 -16.181 -36.298 1.00 62.72 675 LEU A C 1
ATOM 5457 O O . LEU A 1 675 ? -5.781 -15.248 -36.515 1.00 62.72 675 LEU A O 1
ATOM 5461 N N . LYS A 1 676 ? -4.613 -16.999 -37.280 1.00 63.72 676 LYS A N 1
ATOM 5462 C CA . LYS A 1 676 ? -5.114 -16.881 -38.656 1.00 63.72 676 LYS A CA 1
ATOM 5463 C C . LYS A 1 676 ? -6.640 -17.035 -38.690 1.00 63.72 676 LYS A C 1
ATOM 5465 O O . LYS A 1 676 ? -7.179 -18.057 -38.271 1.00 63.72 676 LYS A O 1
ATOM 5470 N N . SER A 1 677 ? -7.314 -16.053 -39.291 1.00 69.12 677 SER A N 1
ATOM 5471 C CA . SER A 1 677 ? -8.741 -16.107 -39.648 1.00 69.12 677 SER A CA 1
ATOM 5472 C C . SER A 1 677 ? -9.739 -16.138 -38.481 1.00 69.12 677 SER A C 1
ATOM 5474 O O . SER A 1 677 ? -10.909 -16.415 -38.722 1.00 69.12 677 SER A O 1
ATOM 5476 N N . ILE A 1 678 ? -9.323 -15.823 -37.251 1.00 78.50 678 ILE A N 1
ATOM 5477 C CA . ILE A 1 678 ? -10.194 -15.788 -36.066 1.00 78.50 678 ILE A CA 1
ATOM 5478 C C . ILE A 1 678 ? -10.041 -14.431 -35.377 1.00 78.50 678 ILE A C 1
ATOM 5480 O O . ILE A 1 678 ? -8.923 -13.966 -35.171 1.00 78.50 678 ILE A O 1
ATOM 5484 N N . VAL A 1 679 ? -11.156 -13.801 -35.004 1.00 83.88 679 VAL A N 1
ATOM 5485 C CA . VAL A 1 679 ? -11.162 -12.632 -34.119 1.00 83.88 679 VAL A CA 1
ATOM 5486 C C . VAL A 1 679 ? -11.283 -13.139 -32.679 1.00 83.88 679 VAL A C 1
ATOM 5488 O O . VAL A 1 679 ? -12.294 -13.770 -32.358 1.00 83.88 679 VAL A O 1
ATOM 5491 N N . PRO A 1 680 ? -10.277 -12.916 -31.813 1.00 84.94 680 PRO A N 1
ATOM 5492 C CA . PRO A 1 680 ? -10.335 -13.363 -30.429 1.00 84.94 680 PRO A CA 1
ATOM 5493 C C . PRO A 1 680 ? -11.390 -12.564 -29.652 1.00 84.94 680 PRO A C 1
ATOM 5495 O O . PRO A 1 680 ? -11.396 -11.334 -29.662 1.00 84.94 680 PRO A O 1
ATOM 5498 N N . THR A 1 681 ? -12.284 -13.274 -28.975 1.00 85.06 681 THR A N 1
ATOM 5499 C CA . THR A 1 681 ? -13.397 -12.738 -28.174 1.00 85.06 681 THR A CA 1
ATOM 5500 C C . THR A 1 681 ? -13.165 -12.919 -26.675 1.00 85.06 681 THR A C 1
ATOM 5502 O O . THR A 1 681 ? -13.692 -12.149 -25.867 1.00 85.06 681 THR A O 1
ATOM 5505 N N . THR A 1 682 ? -12.359 -13.912 -26.290 1.00 86.56 682 THR A N 1
ATOM 5506 C CA . THR A 1 682 ? -12.002 -14.203 -24.899 1.00 86.56 682 THR A CA 1
ATOM 5507 C C . THR A 1 682 ? -10.585 -14.753 -24.803 1.00 86.56 682 THR A C 1
ATOM 5509 O O . THR A 1 682 ? -10.128 -15.475 -25.687 1.00 86.56 682 THR A O 1
ATOM 5512 N N . VAL A 1 683 ? -9.894 -14.391 -23.723 1.00 90.00 683 VAL A N 1
ATOM 5513 C CA . VAL A 1 683 ? -8.568 -14.897 -23.372 1.00 90.00 683 VAL A CA 1
ATOM 5514 C C . VAL A 1 683 ? -8.593 -15.299 -21.904 1.00 90.00 683 VAL A C 1
ATOM 5516 O O . VAL A 1 683 ? -9.084 -14.537 -21.070 1.00 90.00 683 VAL A O 1
ATOM 5519 N N . TYR A 1 684 ? -8.045 -16.468 -21.595 1.00 89.69 684 TYR A N 1
ATOM 5520 C CA . TYR A 1 684 ? -7.877 -16.965 -20.237 1.00 89.69 684 TYR A CA 1
ATOM 5521 C C . TYR A 1 684 ? -6.488 -17.578 -20.074 1.00 89.69 684 TYR A C 1
ATOM 5523 O O . TYR A 1 684 ? -6.022 -18.307 -20.947 1.00 89.69 684 TYR A O 1
ATOM 5531 N N . ILE A 1 685 ? -5.826 -17.283 -18.957 1.00 87.50 685 ILE A N 1
ATOM 5532 C CA . ILE A 1 685 ? -4.527 -17.869 -18.620 1.00 87.50 685 ILE A CA 1
ATOM 5533 C C . ILE A 1 685 ? -4.778 -19.031 -17.665 1.00 87.50 685 ILE A C 1
ATOM 5535 O O . ILE A 1 685 ? -5.323 -18.838 -16.578 1.00 87.50 685 ILE A O 1
ATOM 5539 N N . THR A 1 686 ? -4.400 -20.234 -18.078 1.00 82.31 686 THR A N 1
ATOM 5540 C CA . THR A 1 686 ? -4.479 -21.436 -17.247 1.00 82.31 686 THR A CA 1
ATOM 5541 C C . THR A 1 686 ? -3.376 -21.427 -16.183 1.00 82.31 686 THR A C 1
ATOM 5543 O O . THR A 1 686 ? -2.387 -20.700 -16.285 1.00 82.31 686 THR A O 1
ATOM 5546 N N . ARG A 1 687 ? -3.513 -22.248 -15.135 1.00 72.31 687 ARG A N 1
ATOM 5547 C CA . ARG A 1 687 ? -2.533 -22.292 -14.030 1.00 72.31 687 ARG A CA 1
ATOM 5548 C C . ARG A 1 687 ? -1.145 -22.783 -14.454 1.00 72.31 687 ARG A C 1
ATOM 5550 O O . ARG A 1 687 ? -0.159 -22.405 -13.835 1.00 72.31 687 ARG A O 1
ATOM 5557 N N . ASP A 1 688 ? -1.062 -23.593 -15.503 1.00 76.88 688 ASP A N 1
ATOM 5558 C CA . ASP A 1 688 ? 0.182 -24.049 -16.135 1.00 76.88 688 ASP A CA 1
ATOM 5559 C C . ASP A 1 688 ? 0.750 -23.030 -17.149 1.00 76.88 688 ASP A C 1
ATOM 5561 O O . ASP A 1 688 ? 1.628 -23.354 -17.952 1.00 76.88 688 ASP A O 1
ATOM 5565 N N . ASN A 1 689 ? 0.289 -21.772 -17.085 1.00 79.12 689 ASN A N 1
ATOM 5566 C CA . ASN A 1 689 ? 0.707 -20.655 -17.936 1.00 79.12 689 ASN A CA 1
ATOM 5567 C C . ASN A 1 689 ? 0.484 -20.911 -19.438 1.00 79.12 689 ASN A C 1
ATOM 5569 O O . ASN A 1 689 ? 1.234 -20.409 -20.279 1.00 79.12 689 ASN A O 1
ATOM 5573 N N . LYS A 1 690 ? -0.551 -21.678 -19.789 1.00 86.44 690 LYS A N 1
ATOM 5574 C CA . LYS A 1 690 ? -1.067 -21.758 -21.158 1.00 86.44 690 LYS A CA 1
ATOM 5575 C C . LYS A 1 690 ? -2.154 -20.705 -21.349 1.00 86.44 690 LYS A C 1
ATOM 5577 O O . LYS A 1 690 ? -2.707 -20.154 -20.397 1.00 86.44 690 LYS A O 1
ATOM 5582 N N . VAL A 1 691 ? -2.446 -20.391 -22.601 1.00 88.38 691 VAL A N 1
ATOM 5583 C CA . VAL A 1 691 ? -3.404 -19.358 -22.983 1.00 88.38 691 VAL A CA 1
ATOM 5584 C C . VAL A 1 691 ? -4.545 -20.012 -23.744 1.00 88.38 691 VAL A C 1
ATOM 5586 O O . VAL A 1 691 ? -4.357 -20.518 -24.845 1.00 88.38 691 VAL A O 1
ATOM 5589 N N . LEU A 1 692 ? -5.740 -19.985 -23.166 1.00 90.00 692 LEU A N 1
ATOM 5590 C CA . LEU A 1 692 ? -6.978 -20.319 -23.857 1.00 90.00 692 LEU A CA 1
ATOM 5591 C C . LEU A 1 692 ? -7.494 -19.081 -24.575 1.00 90.00 692 LEU A C 1
ATOM 5593 O O . LEU A 1 692 ? -7.728 -18.047 -23.949 1.00 90.00 692 LEU A O 1
ATOM 5597 N N . VAL A 1 693 ? -7.694 -19.192 -25.881 1.00 90.06 693 VAL A N 1
ATOM 5598 C CA . VAL A 1 693 ? -8.246 -18.128 -26.711 1.00 90.06 693 VAL A CA 1
ATOM 5599 C C . VAL A 1 693 ? -9.507 -18.625 -27.390 1.00 90.06 693 VAL A C 1
ATOM 5601 O O . VAL A 1 693 ? -9.460 -19.538 -28.209 1.00 90.06 693 VAL A O 1
ATOM 5604 N N . GLY A 1 694 ? -10.633 -18.002 -27.067 1.00 88.25 694 GLY A N 1
ATOM 5605 C CA . GLY A 1 694 ? -11.875 -18.192 -27.801 1.00 88.25 694 GLY A CA 1
ATOM 5606 C C . GLY A 1 694 ? -12.048 -17.119 -28.856 1.00 88.25 694 GLY A C 1
ATOM 5607 O O . GLY A 1 694 ? -11.627 -15.976 -28.663 1.00 88.25 694 GLY A O 1
ATOM 5608 N N . GLY A 1 695 ? -12.658 -17.476 -29.978 1.00 85.94 695 GLY A N 1
ATOM 5609 C CA . GLY A 1 695 ? -12.894 -16.523 -31.047 1.00 85.94 695 GLY A CA 1
ATOM 5610 C C . GLY A 1 695 ? -13.786 -17.048 -32.157 1.00 85.94 695 GLY A C 1
ATOM 5611 O O . GLY A 1 695 ? -14.096 -18.237 -32.254 1.00 85.94 695 GLY A O 1
ATOM 5612 N N . SER A 1 696 ? -14.183 -16.125 -33.028 1.00 81.88 696 SER A N 1
ATOM 5613 C CA . SER A 1 696 ? -14.938 -16.437 -34.241 1.00 81.88 696 SER A CA 1
ATOM 5614 C C . SER A 1 696 ? -14.432 -15.620 -35.431 1.00 81.88 696 SER A C 1
ATOM 5616 O O . SER A 1 696 ? -13.927 -14.510 -35.273 1.00 81.88 696 SER A O 1
ATOM 5618 N N . GLY A 1 697 ? -14.503 -16.176 -36.641 1.00 76.44 697 GLY A N 1
ATOM 5619 C CA . GLY A 1 697 ? -14.065 -15.488 -37.860 1.00 76.44 697 GLY A CA 1
ATOM 5620 C C . GLY A 1 697 ? -14.013 -16.404 -39.083 1.00 76.44 697 GLY A C 1
ATOM 5621 O O . GLY A 1 697 ? -13.704 -17.584 -38.961 1.00 76.44 697 GLY A O 1
ATOM 5622 N N . LYS A 1 698 ? -14.358 -15.875 -40.271 1.00 70.25 698 LYS A N 1
ATOM 5623 C CA . LYS A 1 698 ? -14.383 -16.603 -41.564 1.00 70.25 698 LYS A CA 1
ATOM 5624 C C . LYS A 1 698 ? -15.038 -18.002 -41.498 1.00 70.25 698 LYS A C 1
ATOM 5626 O O . LYS A 1 698 ? -14.510 -18.961 -42.049 1.00 70.25 698 LYS A O 1
ATOM 5631 N N . GLY A 1 699 ? -16.173 -18.121 -40.806 1.00 69.81 699 GLY A N 1
ATOM 5632 C CA . GLY A 1 699 ? -16.912 -19.386 -40.662 1.00 69.81 699 GLY A CA 1
ATOM 5633 C C . GLY A 1 699 ? -16.398 -20.331 -39.569 1.00 69.81 699 GLY A C 1
ATOM 5634 O O . GLY A 1 699 ? -17.032 -21.350 -39.325 1.00 69.81 699 GLY A O 1
ATOM 5635 N N . ARG A 1 700 ? -15.305 -19.983 -38.877 1.00 79.50 700 ARG A N 1
ATOM 5636 C CA . ARG A 1 700 ? -14.757 -20.735 -37.740 1.00 79.50 700 ARG A CA 1
ATOM 5637 C C . ARG A 1 700 ? -15.298 -20.208 -36.416 1.00 79.50 700 ARG A C 1
ATOM 5639 O O . ARG A 1 700 ? -15.410 -18.991 -36.235 1.00 79.50 700 ARG A O 1
ATOM 5646 N N . LYS A 1 701 ? -15.591 -21.118 -35.487 1.00 86.50 701 LYS A N 1
ATOM 5647 C CA . LYS A 1 701 ? -16.055 -20.832 -34.119 1.00 86.50 701 LYS A CA 1
ATOM 5648 C C . LYS A 1 701 ? -15.326 -21.778 -33.169 1.00 86.50 701 LYS A C 1
ATOM 5650 O O . LYS A 1 701 ? -15.617 -22.968 -33.165 1.00 86.50 701 LYS A O 1
ATOM 5655 N N . VAL A 1 702 ? -14.332 -21.276 -32.439 1.00 88.00 702 VAL A N 1
ATOM 5656 C CA . VAL A 1 702 ? -13.284 -22.143 -31.878 1.00 88.00 702 VAL A CA 1
ATOM 5657 C C . VAL A 1 702 ? -12.752 -21.650 -30.535 1.00 88.00 702 VAL A C 1
ATOM 5659 O O . VAL A 1 702 ? -12.695 -20.443 -30.285 1.00 88.00 702 VAL A O 1
ATOM 5662 N N . ILE A 1 703 ? -12.313 -22.598 -29.706 1.00 90.19 703 ILE A N 1
ATOM 5663 C CA . ILE A 1 703 ? -11.413 -22.371 -28.571 1.00 90.19 703 ILE A CA 1
ATOM 5664 C C . ILE A 1 703 ? -10.054 -22.997 -28.897 1.00 90.19 703 ILE A C 1
ATOM 5666 O O . ILE A 1 703 ? -9.986 -24.146 -29.327 1.00 90.19 703 ILE A O 1
ATOM 5670 N N . ILE A 1 704 ? -8.970 -22.251 -28.697 1.00 88.88 704 ILE A N 1
ATOM 5671 C CA . ILE A 1 704 ? -7.596 -22.695 -28.949 1.00 88.88 704 ILE A CA 1
ATOM 5672 C C . ILE A 1 704 ? -6.810 -22.628 -27.645 1.00 88.88 704 ILE A C 1
ATOM 5674 O O . ILE A 1 704 ? -6.747 -21.573 -27.018 1.00 88.88 704 ILE A O 1
ATOM 5678 N N . LEU A 1 705 ? -6.183 -23.734 -27.256 1.00 87.06 705 LEU A N 1
ATOM 5679 C CA . LEU A 1 705 ? -5.201 -23.780 -26.178 1.00 87.06 705 LEU A CA 1
ATOM 5680 C C . LEU A 1 705 ? -3.805 -23.575 -26.772 1.00 87.06 705 LEU A C 1
ATOM 5682 O O . LEU A 1 705 ? -3.360 -24.357 -27.610 1.00 87.06 705 LEU A O 1
ATOM 5686 N N . ILE A 1 706 ? -3.123 -22.517 -26.346 1.00 86.38 706 ILE A N 1
ATOM 5687 C CA . ILE A 1 706 ? -1.802 -22.111 -26.825 1.00 86.38 706 ILE A CA 1
ATOM 5688 C C . ILE A 1 706 ? -0.809 -22.255 -25.678 1.00 86.38 706 ILE A C 1
ATOM 5690 O O . ILE A 1 706 ? -1.048 -21.750 -24.582 1.00 86.38 706 ILE A O 1
ATOM 5694 N N . ASN A 1 707 ? 0.321 -22.910 -25.911 1.00 81.69 707 ASN A N 1
ATOM 5695 C CA . ASN A 1 707 ? 1.361 -23.012 -24.892 1.00 81.69 707 ASN A CA 1
ATOM 5696 C C . ASN A 1 707 ? 2.295 -21.796 -24.861 1.00 81.69 707 ASN A C 1
ATOM 5698 O O . ASN A 1 707 ? 2.195 -20.873 -25.669 1.00 81.69 707 ASN A O 1
ATOM 5702 N N . GLN A 1 708 ? 3.242 -21.809 -23.924 1.00 73.06 708 GLN A N 1
ATOM 5703 C CA . GLN A 1 708 ? 4.185 -20.709 -23.697 1.00 73.06 708 GLN A CA 1
ATOM 5704 C C . GLN A 1 708 ? 5.069 -20.380 -24.913 1.00 73.06 708 GLN A C 1
ATOM 5706 O O . GLN A 1 708 ? 5.608 -19.279 -24.983 1.00 73.06 708 GLN A O 1
ATOM 5711 N N . ASN A 1 709 ? 5.182 -21.303 -25.875 1.00 70.25 709 ASN A N 1
ATOM 5712 C CA . ASN A 1 709 ? 5.967 -21.143 -27.098 1.00 70.25 709 ASN A CA 1
ATOM 5713 C C . ASN A 1 709 ? 5.118 -20.699 -28.303 1.00 70.25 709 ASN A C 1
ATOM 5715 O O . ASN A 1 709 ? 5.669 -20.466 -29.377 1.00 70.25 709 ASN A O 1
ATOM 5719 N N . GLY A 1 710 ? 3.793 -20.589 -28.150 1.00 69.94 710 GLY A N 1
ATOM 5720 C CA . GLY A 1 710 ? 2.877 -20.217 -29.231 1.00 69.94 710 GLY A CA 1
ATOM 5721 C C . GLY A 1 710 ? 2.291 -21.359 -30.033 1.00 69.94 710 GLY A C 1
ATOM 5722 O O . GLY A 1 710 ? 1.546 -21.111 -30.982 1.00 69.94 710 GLY A O 1
ATOM 5723 N N . ASN A 1 711 ? 2.611 -22.598 -29.672 1.00 76.75 711 ASN A N 1
ATOM 5724 C CA . ASN A 1 711 ? 2.090 -23.759 -30.372 1.00 76.75 711 ASN A CA 1
ATOM 5725 C C . ASN A 1 711 ? 0.665 -24.044 -29.901 1.00 76.75 711 ASN A C 1
ATOM 5727 O O . ASN A 1 711 ? 0.354 -23.929 -28.714 1.00 76.75 711 ASN A O 1
ATOM 5731 N N . HIS A 1 712 ? -0.194 -24.427 -30.844 1.00 81.19 712 HIS A N 1
ATOM 5732 C CA . HIS A 1 712 ? -1.547 -24.873 -30.540 1.00 81.19 712 HIS A CA 1
ATOM 5733 C C . HIS A 1 712 ? -1.468 -26.289 -29.953 1.00 81.19 712 HIS A C 1
ATOM 5735 O O . HIS A 1 712 ? -1.054 -27.213 -30.647 1.00 81.19 712 HIS A O 1
ATOM 5741 N N . GLU A 1 713 ? -1.845 -26.453 -28.688 1.00 80.19 713 GLU A N 1
ATOM 5742 C CA . GLU A 1 713 ? -1.928 -27.758 -28.015 1.00 80.19 713 GLU A CA 1
ATOM 5743 C C . GLU A 1 713 ? -3.334 -28.359 -28.075 1.00 80.19 713 GLU A C 1
ATOM 5745 O O . GLU A 1 713 ? -3.482 -29.571 -27.987 1.00 80.19 713 GLU A O 1
ATOM 5750 N N . GLY A 1 714 ? -4.361 -27.528 -28.266 1.00 80.69 714 GLY A N 1
ATOM 5751 C CA . GLY A 1 714 ? -5.742 -27.978 -28.414 1.00 80.69 714 GLY A CA 1
ATOM 5752 C C . GLY A 1 714 ? -6.538 -27.023 -29.293 1.00 80.69 714 GLY A C 1
ATOM 5753 O O . GLY A 1 714 ? -6.377 -25.805 -29.195 1.00 80.69 714 GLY A O 1
ATOM 5754 N N . VAL A 1 715 ? -7.378 -27.569 -30.172 1.00 86.31 715 VAL A N 1
ATOM 5755 C CA . VAL A 1 715 ? -8.274 -26.806 -31.051 1.00 86.31 715 VAL A CA 1
ATOM 5756 C C . VAL A 1 715 ? -9.660 -27.435 -30.973 1.00 86.31 715 VAL A C 1
ATOM 5758 O O . VAL A 1 715 ? -9.898 -28.496 -31.541 1.00 86.31 715 VAL A O 1
ATOM 5761 N N . TYR A 1 716 ? -10.573 -26.761 -30.284 1.00 87.56 716 TYR A N 1
ATOM 5762 C CA . TYR A 1 716 ? -11.931 -27.234 -30.038 1.00 87.56 716 TYR A CA 1
ATOM 5763 C C . TYR A 1 716 ? -12.888 -26.490 -30.964 1.00 87.56 716 TYR A C 1
ATOM 5765 O O . TYR A 1 716 ? -13.193 -25.317 -30.741 1.00 87.56 716 TYR A O 1
ATOM 5773 N N . GLU A 1 717 ? -13.307 -27.146 -32.045 1.00 86.12 717 GLU A N 1
ATOM 5774 C CA . GLU A 1 717 ? -14.128 -26.521 -33.093 1.00 86.12 717 GLU A CA 1
ATOM 5775 C C . GLU A 1 717 ? -15.341 -27.374 -33.486 1.00 86.12 717 GLU A C 1
ATOM 5777 O O . GLU A 1 717 ? -16.427 -26.826 -33.674 1.00 86.12 717 GLU A O 1
ATOM 5782 N N . HIS A 1 718 ? -15.190 -28.701 -33.565 1.00 81.62 718 HIS A N 1
ATOM 5783 C CA . HIS A 1 718 ? -16.236 -29.617 -34.027 1.00 81.62 718 HIS A CA 1
ATOM 5784 C C . HIS A 1 718 ? -16.301 -30.880 -33.155 1.00 81.62 718 HIS A C 1
ATOM 5786 O O . HIS A 1 718 ? -15.257 -31.432 -32.834 1.00 81.62 718 HIS A O 1
ATOM 5792 N N . ASP A 1 719 ? -17.513 -31.329 -32.819 1.00 68.69 719 ASP A N 1
ATOM 5793 C CA . ASP A 1 719 ? -17.790 -32.497 -31.949 1.00 68.69 719 ASP A CA 1
ATOM 5794 C C . ASP A 1 719 ? -17.997 -33.801 -32.760 1.00 68.69 719 ASP A C 1
ATOM 5796 O O . ASP A 1 719 ? -17.607 -34.891 -32.366 1.00 68.69 719 ASP A O 1
ATOM 5800 N N . GLN A 1 720 ? -18.571 -33.691 -33.965 1.00 59.22 720 GLN A N 1
ATOM 5801 C CA . GLN A 1 720 ? -18.812 -34.776 -34.939 1.00 59.22 720 GLN A CA 1
ATOM 5802 C C . GLN A 1 720 ? -18.651 -34.201 -36.358 1.00 59.22 720 GLN A C 1
ATOM 5804 O O . GLN A 1 720 ? -18.690 -32.970 -36.467 1.00 59.22 720 GLN A O 1
ATOM 5809 N N . PRO A 1 721 ? -18.430 -34.980 -37.447 1.00 54.16 721 PRO A N 1
ATOM 5810 C CA . PRO A 1 721 ? -17.767 -34.461 -38.643 1.00 54.16 721 PRO A CA 1
ATOM 5811 C C . PRO A 1 721 ? -18.547 -33.281 -39.241 1.00 54.16 721 PRO A C 1
ATOM 5813 O O . PRO A 1 721 ? -19.505 -33.462 -39.989 1.00 54.16 721 PRO A O 1
ATOM 5816 N N . LYS A 1 722 ? -18.068 -32.067 -38.915 1.00 62.16 722 LYS A N 1
ATOM 5817 C CA . LYS A 1 722 ? -18.535 -30.732 -39.332 1.00 62.16 722 LYS A CA 1
ATOM 5818 C C . LYS A 1 722 ? -19.680 -30.060 -38.547 1.00 62.16 722 LYS A C 1
ATOM 5820 O O . LYS A 1 722 ? -20.159 -29.029 -39.015 1.00 62.16 722 LYS A O 1
ATOM 5825 N N . LYS A 1 723 ? -20.092 -30.525 -37.357 1.00 75.62 723 LYS A N 1
ATOM 5826 C CA . LYS A 1 723 ? -21.000 -29.728 -36.496 1.00 75.62 723 LYS A CA 1
ATOM 5827 C C . LYS A 1 723 ? -20.193 -28.805 -35.568 1.00 75.62 723 LYS A C 1
ATOM 5829 O O . LYS A 1 723 ? -19.429 -29.332 -34.761 1.00 75.62 723 LYS A O 1
ATOM 5834 N N . PRO A 1 724 ? -20.332 -27.467 -35.662 1.00 81.38 724 PRO A N 1
ATOM 5835 C CA . PRO A 1 724 ? -19.594 -26.550 -34.799 1.00 81.38 724 PRO A CA 1
ATOM 5836 C C . PRO A 1 724 ? -20.044 -26.695 -33.342 1.00 81.38 724 PRO A C 1
ATOM 5838 O O . PRO A 1 724 ? -21.243 -26.762 -33.063 1.00 81.38 724 PRO A O 1
ATOM 5841 N N . ILE A 1 725 ? -19.080 -26.725 -32.420 1.00 84.94 725 ILE A N 1
ATOM 5842 C CA . ILE A 1 725 ? -19.341 -26.839 -30.974 1.00 84.94 725 ILE A CA 1
ATOM 5843 C C . ILE A 1 725 ? -20.044 -25.579 -30.457 1.00 84.94 725 ILE A C 1
ATOM 5845 O O . ILE A 1 725 ? -20.962 -25.671 -29.642 1.00 84.94 725 ILE A O 1
ATOM 5849 N N . PHE A 1 726 ? -19.635 -24.410 -30.955 1.00 88.81 726 PHE A N 1
ATOM 5850 C CA . PHE A 1 726 ? -20.053 -23.100 -30.457 1.00 88.81 726 PHE A CA 1
ATOM 5851 C C . PHE A 1 726 ? -20.859 -22.322 -31.491 1.00 88.81 726 PHE A C 1
ATOM 5853 O O . PHE A 1 726 ? -20.668 -22.499 -32.694 1.00 88.81 726 PHE A O 1
ATOM 5860 N N . ASP A 1 727 ? -21.686 -21.391 -31.022 1.00 86.81 727 ASP A N 1
ATOM 5861 C CA . ASP A 1 727 ? -22.289 -20.341 -31.835 1.00 86.81 727 ASP A CA 1
ATOM 5862 C C . ASP A 1 727 ? -21.519 -19.025 -31.756 1.00 86.81 727 ASP A C 1
ATOM 5864 O O . ASP A 1 727 ? -21.217 -18.419 -32.791 1.00 86.81 727 ASP A O 1
ATOM 5868 N N . PHE A 1 728 ? -21.159 -18.626 -30.541 1.00 86.94 728 PHE A N 1
ATOM 5869 C CA . PHE A 1 728 ? -20.295 -17.500 -30.248 1.00 86.94 728 PHE A CA 1
ATOM 5870 C C . PHE A 1 728 ? -19.629 -17.724 -28.888 1.00 86.94 728 PHE A C 1
ATOM 5872 O O . PHE A 1 728 ? -20.197 -17.401 -27.843 1.00 86.94 728 PHE A O 1
ATOM 5879 N N . ALA A 1 729 ? -18.399 -18.246 -28.903 1.00 88.88 729 ALA A N 1
ATOM 5880 C CA . ALA A 1 729 ? -17.582 -18.405 -27.705 1.00 88.88 729 ALA A CA 1
ATOM 5881 C C . ALA A 1 729 ? -17.290 -17.029 -27.077 1.00 88.88 729 ALA A C 1
ATOM 5883 O O . ALA A 1 729 ? -16.402 -16.297 -27.512 1.00 88.88 729 ALA A O 1
ATOM 5884 N N . TRP A 1 730 ? -18.082 -16.641 -26.081 1.00 89.44 730 TRP A N 1
ATOM 5885 C CA . TRP A 1 730 ? -18.111 -15.294 -25.518 1.00 89.44 730 TRP A CA 1
ATOM 5886 C C . TRP A 1 730 ? -17.106 -15.127 -24.375 1.00 89.44 730 TRP A C 1
ATOM 5888 O O . TRP A 1 730 ? -16.371 -14.137 -24.329 1.00 89.44 730 TRP A O 1
ATOM 5898 N N . ARG A 1 731 ? -17.058 -16.091 -23.451 1.00 92.00 731 ARG A N 1
ATOM 5899 C CA . ARG A 1 731 ? -16.109 -16.142 -22.326 1.00 92.00 731 ARG A CA 1
ATOM 5900 C C . ARG A 1 731 ? -15.662 -17.571 -22.083 1.00 92.00 731 ARG A C 1
ATOM 5902 O O . ARG A 1 731 ? -16.470 -18.482 -22.214 1.00 92.00 731 ARG A O 1
ATOM 5909 N N . THR A 1 732 ? -14.398 -17.756 -21.718 1.00 92.06 732 THR A N 1
ATOM 5910 C CA . THR A 1 732 ? -13.841 -19.070 -21.393 1.00 92.06 732 THR A CA 1
ATOM 5911 C C . THR A 1 732 ? -13.065 -19.016 -20.086 1.00 92.06 732 THR A C 1
ATOM 5913 O O . THR A 1 732 ? -12.394 -18.027 -19.798 1.00 92.06 732 THR A O 1
ATOM 5916 N N . ILE A 1 733 ? -13.138 -20.097 -19.320 1.00 92.25 733 ILE A N 1
ATOM 5917 C CA . ILE A 1 733 ? -12.323 -20.347 -18.126 1.00 92.25 733 ILE A CA 1
ATOM 5918 C C . ILE A 1 733 ? -11.860 -21.805 -18.132 1.00 92.25 733 ILE A C 1
ATOM 5920 O O . ILE A 1 733 ? -12.415 -22.634 -18.855 1.00 92.25 733 ILE A O 1
ATOM 5924 N N . CYS A 1 734 ? -10.863 -22.117 -17.311 1.00 88.62 734 CYS A N 1
ATOM 5925 C CA . CYS A 1 734 ? -10.391 -23.479 -17.096 1.00 88.62 734 CYS A CA 1
ATOM 5926 C C . CYS A 1 734 ? -10.344 -23.784 -15.597 1.00 88.62 734 CYS A C 1
ATOM 5928 O O . CYS A 1 734 ? -9.856 -22.971 -14.810 1.00 88.62 734 CYS A O 1
ATOM 5930 N N . THR A 1 735 ? -10.871 -24.937 -15.202 1.00 83.12 735 THR A N 1
ATOM 5931 C CA . THR A 1 735 ? -10.863 -25.431 -13.817 1.00 83.12 735 THR A CA 1
ATOM 5932 C C . THR A 1 735 ? -9.558 -26.176 -13.504 1.00 83.12 735 THR A C 1
ATOM 5934 O O . THR A 1 735 ? -8.791 -26.532 -14.399 1.00 83.12 735 THR A O 1
ATOM 5937 N N . ARG A 1 736 ? -9.265 -26.452 -12.223 1.00 77.00 736 ARG A N 1
ATOM 5938 C CA . ARG A 1 736 ? -8.019 -27.135 -11.791 1.00 77.00 736 ARG A CA 1
ATOM 5939 C C . ARG A 1 736 ? -7.805 -28.521 -12.411 1.00 77.00 736 ARG A C 1
ATOM 5941 O O . ARG A 1 736 ? -6.664 -28.954 -12.522 1.00 77.00 736 ARG A O 1
ATOM 5948 N N . ASN A 1 737 ? -8.871 -29.211 -12.813 1.00 73.81 737 ASN A N 1
ATOM 5949 C CA . ASN A 1 737 ? -8.808 -30.498 -13.514 1.00 73.81 737 ASN A CA 1
ATOM 5950 C C . ASN A 1 737 ? -8.617 -30.360 -15.038 1.00 73.81 737 ASN A C 1
ATOM 5952 O O . ASN A 1 737 ? -8.668 -31.367 -15.733 1.00 73.81 737 ASN A O 1
ATOM 5956 N N . GLY A 1 738 ? -8.398 -29.150 -15.561 1.00 77.69 738 GLY A N 1
ATOM 5957 C CA . GLY A 1 738 ? -8.154 -28.895 -16.983 1.00 77.69 738 GLY A CA 1
ATOM 5958 C C . GLY A 1 738 ? -9.411 -28.861 -17.855 1.00 77.69 738 GLY A C 1
ATOM 5959 O O . GLY A 1 738 ? -9.287 -28.702 -19.067 1.00 77.69 738 GLY A O 1
ATOM 5960 N N . ASN A 1 739 ? -10.603 -28.988 -17.265 1.00 87.69 739 ASN A N 1
ATOM 5961 C CA . ASN A 1 739 ? -11.849 -28.850 -18.010 1.00 87.69 739 ASN A CA 1
ATOM 5962 C C . ASN A 1 739 ? -12.088 -27.386 -18.387 1.00 87.69 739 ASN A C 1
ATOM 5964 O O . ASN A 1 739 ? -11.773 -26.461 -17.632 1.00 87.69 739 ASN A O 1
ATOM 5968 N N . ILE A 1 740 ? -12.682 -27.175 -19.556 1.00 90.75 740 ILE A N 1
ATOM 5969 C CA . ILE A 1 740 ? -12.882 -25.845 -20.126 1.00 90.75 740 ILE A CA 1
ATOM 5970 C C . ILE A 1 740 ? -14.372 -25.529 -20.091 1.00 90.75 740 ILE A C 1
ATOM 5972 O O . ILE A 1 740 ? -15.168 -26.224 -20.717 1.00 90.75 740 ILE A O 1
ATOM 5976 N N . HIS A 1 741 ? -14.753 -24.459 -19.392 1.00 92.44 741 HIS A N 1
ATOM 5977 C CA . HIS A 1 741 ? -16.122 -23.946 -19.443 1.00 92.44 741 HIS A CA 1
ATOM 5978 C C . HIS A 1 741 ? -16.183 -22.746 -20.379 1.00 92.44 741 HIS A C 1
ATOM 5980 O O . HIS A 1 741 ? -15.420 -21.786 -20.231 1.00 92.44 741 HIS A O 1
ATOM 5986 N N . VAL A 1 742 ? -17.123 -22.791 -21.317 1.00 93.00 742 VAL A N 1
ATOM 5987 C CA . VAL A 1 742 ? -17.308 -21.771 -22.346 1.00 93.00 742 VAL A CA 1
ATOM 5988 C C . VAL A 1 742 ? -18.726 -21.231 -22.272 1.00 93.00 742 VAL A C 1
ATOM 5990 O O . VAL A 1 742 ? -19.688 -21.962 -22.490 1.00 93.00 742 VAL A O 1
ATOM 5993 N N . VAL A 1 743 ? -18.860 -19.932 -22.017 1.00 93.38 743 VAL A N 1
ATOM 5994 C CA . VAL A 1 743 ? -20.111 -19.207 -22.242 1.00 93.38 743 VAL A CA 1
ATOM 5995 C C . VAL A 1 743 ? -20.286 -19.050 -23.745 1.00 93.38 743 VAL A C 1
ATOM 5997 O O . VAL A 1 743 ? -19.542 -18.307 -24.388 1.00 93.38 743 VAL A O 1
ATOM 6000 N N . ASP A 1 744 ? -21.267 -19.750 -24.295 1.00 91.31 744 ASP A N 1
ATOM 6001 C CA . ASP A 1 744 ? -21.608 -19.760 -25.710 1.00 91.31 744 ASP A CA 1
ATOM 6002 C C . ASP A 1 744 ? -22.914 -18.990 -25.931 1.00 91.31 744 ASP A C 1
ATOM 6004 O O . ASP A 1 744 ? -23.973 -19.374 -25.426 1.00 91.31 744 ASP A O 1
ATOM 6008 N N . ARG A 1 745 ? -22.847 -17.878 -26.669 1.00 88.44 745 ARG A N 1
ATOM 6009 C CA . ARG A 1 745 ? -24.024 -17.056 -26.978 1.00 88.44 745 ARG A CA 1
ATOM 6010 C C . ARG A 1 745 ? -24.610 -17.431 -28.333 1.00 88.44 745 ARG A C 1
ATOM 6012 O O . ARG A 1 745 ? -23.902 -17.528 -29.330 1.00 88.44 745 ARG A O 1
ATOM 6019 N N . LYS A 1 746 ? -25.932 -17.564 -28.379 1.00 82.81 746 LYS A N 1
ATOM 6020 C CA . LYS A 1 746 ? -26.693 -17.842 -29.597 1.00 82.81 746 LYS A CA 1
ATOM 6021 C C . LYS A 1 746 ? -27.065 -16.539 -30.300 1.00 82.81 746 LYS A C 1
ATOM 6023 O O . LYS A 1 746 ? -27.353 -15.527 -29.662 1.00 82.81 746 LYS A O 1
ATOM 6028 N N . SER A 1 747 ? -27.139 -16.584 -31.626 1.00 69.31 747 SER A N 1
ATOM 6029 C CA . SER A 1 747 ? -27.523 -15.446 -32.476 1.00 69.31 747 SER A CA 1
ATOM 6030 C C . SER A 1 747 ? -28.951 -14.929 -32.230 1.00 69.31 747 SER A C 1
ATOM 6032 O O . SER A 1 747 ? -29.238 -13.783 -32.560 1.00 69.31 747 SER A O 1
ATOM 6034 N N . GLY A 1 748 ? -29.828 -15.743 -31.632 1.00 64.69 748 GLY A N 1
ATOM 6035 C CA . GLY A 1 748 ? -31.245 -15.438 -31.387 1.00 64.69 748 GLY A CA 1
ATOM 6036 C C . GLY A 1 748 ? -31.602 -14.868 -30.007 1.00 64.69 748 GLY A C 1
ATOM 6037 O O . GLY A 1 748 ? -32.781 -14.841 -29.682 1.00 64.69 748 GLY A O 1
ATOM 6038 N N . GLY A 1 749 ? -30.633 -14.436 -29.186 1.00 67.31 749 GLY A N 1
ATOM 6039 C CA . GLY A 1 749 ? -30.929 -13.773 -27.900 1.00 67.31 749 GLY A CA 1
ATOM 6040 C C . GLY A 1 749 ? -30.927 -14.669 -26.653 1.00 67.31 749 GLY A C 1
ATOM 6041 O O . GLY A 1 749 ? -31.540 -14.315 -25.655 1.00 67.31 749 GLY A O 1
ATOM 6042 N N . GLY A 1 750 ? -30.199 -15.790 -26.682 1.00 82.44 750 GLY A N 1
ATOM 6043 C CA . GLY A 1 750 ? -29.970 -16.673 -25.529 1.00 82.44 750 GLY A CA 1
ATOM 6044 C C . GLY A 1 750 ? -28.543 -17.215 -25.496 1.00 82.44 750 GLY A C 1
ATOM 6045 O O . GLY A 1 750 ? -27.728 -16.885 -26.357 1.00 82.44 750 GLY A O 1
ATOM 6046 N N . GLY A 1 751 ? -28.221 -18.072 -24.535 1.00 89.62 751 GLY A N 1
ATOM 6047 C CA . GLY A 1 751 ? -26.908 -18.702 -24.442 1.00 89.62 751 GLY A CA 1
ATOM 6048 C C . GLY A 1 751 ? -26.926 -20.024 -23.689 1.00 89.62 751 GLY A C 1
ATOM 6049 O O . GLY A 1 751 ? -27.978 -20.557 -23.346 1.00 89.62 751 GLY A O 1
ATOM 6050 N N . ARG A 1 752 ? -25.735 -20.582 -23.502 1.00 91.56 752 ARG A N 1
ATOM 6051 C CA . ARG A 1 752 ? -25.475 -21.810 -22.748 1.00 91.56 752 ARG A CA 1
ATOM 6052 C C . ARG A 1 752 ? -24.047 -21.797 -22.215 1.00 91.56 752 ARG A C 1
ATOM 6054 O O . ARG A 1 752 ? -23.217 -21.024 -22.696 1.00 91.56 752 ARG A O 1
ATOM 6061 N N . VAL A 1 753 ? -23.747 -22.670 -21.265 1.00 92.69 753 VAL A N 1
ATOM 6062 C CA . VAL A 1 753 ? -22.384 -22.942 -20.809 1.00 92.69 753 VAL A CA 1
ATOM 6063 C C . VAL A 1 753 ? -21.999 -24.347 -21.245 1.00 92.69 753 VAL A C 1
ATOM 6065 O O . VAL A 1 753 ? -22.572 -25.328 -20.784 1.00 92.69 753 VAL A O 1
ATOM 6068 N N . VAL A 1 754 ? -21.044 -24.443 -22.165 1.00 92.62 754 VAL A N 1
ATOM 6069 C CA . VAL A 1 754 ? -20.523 -25.718 -22.672 1.00 92.62 754 VAL A CA 1
ATOM 6070 C C . VAL A 1 754 ? -19.312 -26.111 -21.833 1.00 92.62 754 VAL A C 1
ATOM 6072 O O . VAL A 1 754 ? -18.379 -25.319 -21.696 1.00 92.62 754 VAL A O 1
ATOM 6075 N N . LEU A 1 755 ? -19.331 -27.320 -21.276 1.00 92.12 755 LEU A N 1
ATOM 6076 C CA . LEU A 1 755 ? -18.204 -27.924 -20.578 1.00 92.12 755 LEU A CA 1
ATOM 6077 C C . LEU A 1 755 ? -17.490 -28.901 -21.509 1.00 92.12 755 LEU A C 1
ATOM 6079 O O . LEU A 1 755 ? -18.078 -29.901 -21.920 1.00 92.12 755 LEU A O 1
ATOM 6083 N N . LEU A 1 756 ? -16.221 -28.627 -21.789 1.00 90.38 756 LEU A N 1
ATOM 6084 C CA . LEU A 1 756 ? -15.341 -29.507 -22.547 1.00 90.38 756 LEU A CA 1
ATOM 6085 C C . LEU A 1 756 ? -14.355 -30.226 -21.628 1.00 90.38 756 LEU A C 1
ATOM 6087 O O . LEU A 1 756 ? -13.807 -29.628 -20.694 1.00 90.38 756 LEU A O 1
ATOM 6091 N N . GLY A 1 757 ? -14.102 -31.496 -21.933 1.00 82.56 757 GLY A N 1
ATOM 6092 C CA . GLY A 1 757 ? -12.958 -32.228 -21.402 1.00 82.56 757 GLY A CA 1
ATOM 6093 C C . GLY A 1 757 ? -11.650 -31.775 -22.044 1.00 82.56 757 GLY A C 1
ATOM 6094 O O . GLY A 1 757 ? -11.647 -31.049 -23.038 1.00 82.56 757 GLY A O 1
ATOM 6095 N N . GLN A 1 758 ? -10.526 -32.227 -21.487 1.00 75.94 758 GLN A N 1
ATOM 6096 C CA . GLN A 1 758 ? -9.198 -31.943 -22.049 1.00 75.94 758 GLN A CA 1
ATOM 6097 C C . GLN A 1 758 ? -9.032 -32.489 -23.475 1.00 75.94 758 GLN A C 1
ATOM 6099 O O . GLN A 1 758 ? -8.323 -31.894 -24.279 1.00 75.94 758 GLN A O 1
ATOM 6104 N N . ASP A 1 759 ? -9.730 -33.579 -23.792 1.00 72.88 759 ASP A N 1
ATOM 6105 C CA . ASP A 1 759 ? -9.700 -34.219 -25.110 1.00 72.88 759 ASP A CA 1
ATOM 6106 C C . ASP A 1 759 ? -10.613 -33.518 -26.134 1.00 72.88 759 ASP A C 1
ATOM 6108 O O . ASP A 1 759 ? -10.572 -33.815 -27.325 1.00 72.88 759 ASP A O 1
ATOM 6112 N N . GLY A 1 760 ? -11.401 -32.534 -25.687 1.00 72.12 760 GLY A N 1
ATOM 6113 C CA . GLY A 1 760 ? -12.292 -31.737 -26.528 1.00 72.12 760 GLY A CA 1
ATOM 6114 C C . GLY A 1 760 ? -13.723 -32.236 -26.634 1.00 72.12 760 GLY A C 1
ATOM 6115 O O . GLY A 1 760 ? -14.550 -31.535 -27.219 1.00 72.12 760 GLY A O 1
ATOM 6116 N N . ASP A 1 761 ? -14.025 -33.374 -26.016 1.00 81.88 761 ASP A N 1
ATOM 6117 C CA . ASP A 1 761 ? -15.377 -33.910 -25.924 1.00 81.88 761 ASP A CA 1
ATOM 6118 C C . ASP A 1 761 ? -16.273 -33.012 -25.066 1.00 81.88 761 ASP A C 1
ATOM 6120 O O . ASP A 1 761 ? -15.864 -32.486 -24.020 1.00 81.88 761 ASP A O 1
ATOM 6124 N N . ILE A 1 762 ? -17.529 -32.863 -25.485 1.00 88.06 762 ILE A N 1
ATOM 6125 C CA . ILE A 1 762 ? -18.544 -32.163 -24.700 1.00 88.06 762 ILE A CA 1
ATOM 6126 C C . ILE A 1 762 ? -18.957 -33.059 -23.526 1.00 88.06 762 ILE A C 1
ATOM 6128 O O . ILE A 1 762 ? -19.679 -34.037 -23.697 1.00 88.06 762 ILE A O 1
ATOM 6132 N N . ILE A 1 763 ? -18.533 -32.697 -22.314 1.00 86.62 763 ILE A N 1
ATOM 6133 C CA . ILE A 1 763 ? -18.915 -33.396 -21.077 1.00 86.62 763 ILE A CA 1
ATOM 6134 C C . ILE A 1 763 ? -20.340 -33.012 -20.679 1.00 86.62 763 ILE A C 1
ATOM 6136 O O . ILE A 1 763 ? -21.121 -33.857 -20.247 1.00 86.62 763 ILE A O 1
ATOM 6140 N N . ASN A 1 764 ? -20.671 -31.721 -20.770 1.00 87.75 764 ASN A N 1
ATOM 6141 C CA . ASN A 1 764 ? -21.971 -31.211 -20.352 1.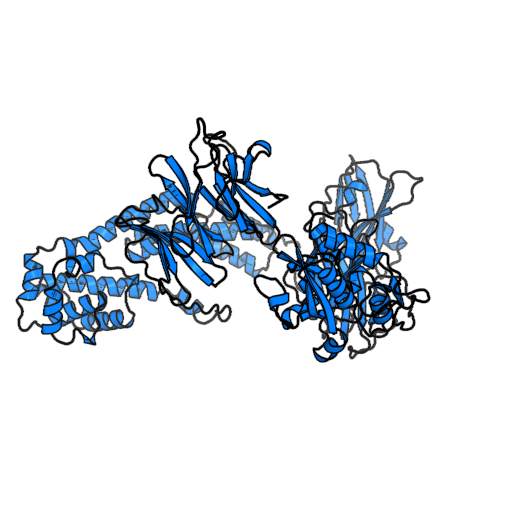00 87.75 764 ASN A CA 1
ATOM 6142 C C . ASN A 1 764 ? -22.315 -29.898 -21.068 1.00 87.75 764 ASN A C 1
ATOM 6144 O O . ASN A 1 764 ? -21.446 -29.192 -21.580 1.00 87.75 764 ASN A O 1
ATOM 6148 N N . THR A 1 765 ? -23.596 -29.555 -21.108 1.00 88.81 765 THR A N 1
ATOM 6149 C CA . THR A 1 765 ? -24.089 -28.272 -21.605 1.00 88.81 765 THR A CA 1
ATOM 6150 C C . THR A 1 765 ? -25.196 -27.780 -20.687 1.00 88.81 765 THR A C 1
ATOM 6152 O O . THR A 1 765 ? -26.283 -28.349 -20.668 1.00 88.81 765 THR A O 1
ATOM 6155 N N . ASP A 1 766 ? -24.930 -26.696 -19.967 1.00 84.25 766 ASP A N 1
ATOM 6156 C CA . ASP A 1 766 ? -25.915 -26.028 -19.124 1.00 84.25 766 ASP A CA 1
ATOM 6157 C C . ASP A 1 766 ? -26.657 -24.946 -19.918 1.00 84.25 766 ASP A C 1
ATOM 6159 O O . ASP A 1 766 ? -26.050 -24.066 -20.533 1.00 84.25 766 ASP A O 1
ATOM 6163 N N . THR A 1 767 ? -27.984 -25.009 -19.914 1.00 85.88 767 THR A N 1
ATOM 6164 C CA . THR A 1 767 ? -28.869 -24.019 -20.545 1.00 85.88 767 THR A CA 1
ATOM 6165 C C . THR A 1 767 ? -29.627 -23.180 -19.516 1.00 85.88 767 THR A C 1
ATOM 6167 O O . THR A 1 767 ? -30.602 -22.520 -19.874 1.00 85.88 767 THR A O 1
ATOM 6170 N N . GLY A 1 768 ? -29.187 -23.203 -18.256 1.00 79.44 768 GLY A N 1
ATOM 6171 C CA . GLY A 1 768 ? -29.878 -22.586 -17.135 1.00 79.44 768 GLY A CA 1
ATOM 6172 C C . GLY A 1 768 ? -31.032 -23.448 -16.618 1.00 79.44 768 GLY A C 1
ATOM 6173 O O . GLY A 1 768 ? -31.418 -24.449 -17.221 1.00 79.44 768 GLY A O 1
ATOM 6174 N N . ASP A 1 769 ? -31.591 -23.040 -15.482 1.00 74.50 769 ASP A N 1
ATOM 6175 C CA . ASP A 1 769 ? -32.669 -23.757 -14.803 1.00 74.50 769 ASP A CA 1
ATOM 6176 C C . ASP A 1 769 ? -34.014 -23.570 -15.526 1.00 74.50 769 ASP A C 1
ATOM 6178 O O . ASP A 1 769 ? -34.493 -22.445 -15.706 1.00 74.50 769 ASP A O 1
ATOM 6182 N N . SER A 1 770 ? -34.647 -24.675 -15.924 1.00 67.31 770 SER A N 1
ATOM 6183 C CA . SER A 1 770 ? -35.934 -24.669 -16.624 1.00 67.31 770 SER A CA 1
ATOM 6184 C C . SER A 1 770 ? -37.101 -24.142 -15.785 1.00 67.31 770 SER A C 1
ATOM 6186 O O . SER A 1 770 ? -38.083 -23.672 -16.355 1.00 67.31 770 SER A O 1
ATOM 6188 N N . GLU A 1 771 ? -37.032 -24.204 -14.450 1.00 64.75 771 GLU A N 1
ATOM 6189 C CA . GLU A 1 771 ? -38.092 -23.671 -13.587 1.00 64.75 771 GLU A CA 1
ATOM 6190 C C . GLU A 1 771 ? -38.059 -22.143 -13.497 1.00 64.75 771 GLU A C 1
ATOM 6192 O O . GLU A 1 771 ? -39.111 -21.510 -13.383 1.00 64.75 771 GLU A O 1
ATOM 6197 N N . ILE A 1 772 ? -36.865 -21.554 -13.594 1.00 61.81 772 ILE A N 1
ATOM 6198 C CA . ILE A 1 772 ? -36.644 -20.103 -13.600 1.00 61.81 772 ILE A CA 1
ATOM 6199 C C . ILE A 1 772 ? -36.943 -19.515 -14.982 1.00 61.81 772 ILE A C 1
ATOM 6201 O O . ILE A 1 772 ? -37.541 -18.446 -15.096 1.00 61.81 772 ILE A O 1
ATOM 6205 N N . ASN A 1 773 ? -36.539 -20.231 -16.032 1.00 60.47 773 ASN A N 1
ATOM 6206 C CA . ASN A 1 773 ? -36.544 -19.759 -17.414 1.00 60.47 773 ASN A CA 1
ATOM 6207 C C . ASN A 1 773 ? -37.849 -20.058 -18.166 1.00 60.47 773 ASN A C 1
ATOM 6209 O O . ASN A 1 773 ? -37.854 -20.077 -19.396 1.00 60.47 773 ASN A O 1
ATOM 6213 N N . LYS A 1 774 ? -38.962 -20.287 -17.452 1.00 59.50 774 LYS A N 1
ATOM 6214 C CA . LYS A 1 774 ? -40.263 -20.618 -18.066 1.00 59.50 774 LYS A CA 1
ATOM 6215 C C . LYS A 1 774 ? -40.699 -19.591 -19.120 1.00 59.50 774 LYS A C 1
ATOM 6217 O O . LYS A 1 774 ? -41.211 -19.996 -20.156 1.00 59.50 774 LYS A O 1
ATOM 6222 N N . ASP A 1 775 ? -40.405 -18.307 -18.883 1.00 58.53 775 ASP A N 1
ATOM 6223 C CA . ASP A 1 775 ? -40.767 -17.186 -19.769 1.00 58.53 775 ASP A CA 1
ATOM 6224 C C . ASP A 1 775 ? -39.578 -16.267 -20.141 1.00 58.53 775 ASP A C 1
ATOM 6226 O O . ASP A 1 775 ? -39.750 -15.285 -20.865 1.00 58.53 775 ASP A O 1
ATOM 6230 N N . ILE A 1 776 ? -38.364 -16.545 -19.642 1.00 71.06 776 ILE A N 1
ATOM 6231 C CA . ILE A 1 776 ? -37.167 -15.701 -19.819 1.00 71.06 776 ILE A CA 1
ATOM 6232 C C . ILE A 1 776 ? -36.003 -16.570 -20.295 1.00 71.06 776 ILE A C 1
ATOM 6234 O O . ILE A 1 776 ? -35.751 -17.644 -19.764 1.00 71.06 776 ILE A O 1
ATOM 6238 N N . THR A 1 777 ? -35.300 -16.118 -21.333 1.00 80.31 777 THR A N 1
ATOM 6239 C CA . THR A 1 777 ? -34.212 -16.884 -21.954 1.00 80.31 777 THR A CA 1
ATOM 6240 C C . THR A 1 777 ? -32.922 -16.759 -21.138 1.00 80.31 777 THR A C 1
ATOM 6242 O O . THR A 1 777 ? -32.509 -15.644 -20.846 1.00 80.31 777 THR A O 1
ATOM 6245 N N . PHE A 1 778 ? -32.247 -17.880 -20.850 1.00 87.88 778 PHE A N 1
ATOM 6246 C CA . PHE A 1 778 ? -30.924 -17.891 -20.208 1.00 87.88 778 PHE A CA 1
ATOM 6247 C C . PHE A 1 778 ? -29.902 -17.113 -21.045 1.00 87.88 778 PHE A C 1
ATOM 6249 O O . PHE A 1 778 ? -29.659 -17.451 -22.211 1.00 87.88 778 PHE A O 1
ATOM 6256 N N . THR A 1 779 ? -29.286 -16.080 -20.469 1.00 88.50 779 THR A N 1
ATOM 6257 C CA . THR A 1 779 ? -28.407 -15.145 -21.193 1.00 88.50 779 THR A CA 1
ATOM 6258 C C . THR A 1 779 ? -27.051 -14.961 -20.511 1.00 88.50 779 THR A C 1
ATOM 6260 O O . THR A 1 779 ? -26.682 -13.845 -20.148 1.00 88.50 779 THR A O 1
ATOM 6263 N N . PRO A 1 780 ? -26.239 -16.025 -20.380 1.00 91.94 780 PRO A N 1
ATOM 6264 C CA . PRO A 1 780 ? -24.985 -15.952 -19.646 1.00 91.94 780 PRO A CA 1
ATOM 6265 C C . PRO A 1 780 ? -24.030 -14.909 -20.249 1.00 91.94 780 PRO A C 1
ATOM 6267 O O . PRO A 1 780 ? -23.780 -14.875 -21.465 1.00 91.94 780 PRO A O 1
ATOM 6270 N N . THR A 1 781 ? -23.481 -14.033 -19.402 1.00 91.06 781 THR A N 1
ATOM 6271 C CA . THR A 1 781 ? -22.624 -12.926 -19.859 1.00 91.06 781 THR A CA 1
ATOM 6272 C C . THR A 1 781 ? -21.189 -12.984 -19.394 1.00 91.06 781 THR A C 1
ATOM 6274 O O . THR A 1 781 ? -20.316 -12.499 -20.118 1.00 91.06 781 THR A O 1
ATOM 6277 N N . ASP A 1 782 ? -20.946 -13.552 -18.222 1.00 92.75 782 ASP A N 1
ATOM 6278 C CA . ASP A 1 782 ? -19.613 -13.691 -17.656 1.00 92.75 782 ASP A CA 1
ATOM 6279 C C . ASP A 1 782 ? -19.535 -14.939 -16.787 1.00 92.75 782 ASP A C 1
ATOM 6281 O O . ASP A 1 782 ? -20.557 -15.465 -16.341 1.00 92.75 782 ASP A O 1
ATOM 6285 N N . ILE A 1 783 ? -18.318 -15.427 -16.582 1.00 93.38 783 ILE A N 1
ATOM 6286 C CA . ILE A 1 783 ? -18.067 -16.695 -15.905 1.00 93.38 783 ILE A CA 1
ATOM 6287 C C . ILE A 1 783 ? -16.756 -16.620 -15.129 1.00 93.38 783 ILE A C 1
ATOM 6289 O O . ILE A 1 783 ? -15.757 -16.108 -15.632 1.00 93.38 783 ILE A O 1
ATOM 6293 N N . VAL A 1 784 ? -16.752 -17.126 -13.898 1.00 92.62 784 VAL A N 1
ATOM 6294 C CA . VAL A 1 784 ? -15.558 -17.182 -13.044 1.00 92.62 784 VAL A CA 1
ATOM 6295 C C . VAL A 1 784 ? -15.491 -18.503 -12.292 1.00 92.62 784 VAL A C 1
ATOM 6297 O O . VAL A 1 784 ? -16.511 -19.100 -11.956 1.00 92.62 784 VAL A O 1
ATOM 6300 N N . THR A 1 785 ? -14.274 -18.944 -11.996 1.00 88.38 785 THR A N 1
ATOM 6301 C CA . THR A 1 785 ? -14.008 -20.083 -11.112 1.00 88.38 785 THR A CA 1
ATOM 6302 C C . THR A 1 785 ? -13.824 -19.616 -9.675 1.00 88.38 785 THR A C 1
ATOM 6304 O O . THR A 1 785 ? -13.111 -18.636 -9.433 1.00 88.38 785 THR A O 1
ATOM 6307 N N . THR A 1 786 ? -14.373 -20.350 -8.714 1.00 82.81 786 THR A N 1
ATOM 6308 C CA . THR A 1 786 ? -14.046 -20.178 -7.294 1.00 82.81 786 THR A CA 1
ATOM 6309 C C . THR A 1 786 ? -12.758 -20.938 -6.940 1.00 82.81 786 THR A C 1
ATOM 6311 O O . THR A 1 786 ? -12.310 -21.792 -7.709 1.00 82.81 786 THR A O 1
ATOM 6314 N N . PRO A 1 787 ? -12.125 -20.671 -5.780 1.00 72.88 787 PRO A N 1
ATOM 6315 C CA . PRO A 1 787 ? -10.947 -21.411 -5.321 1.00 72.88 787 PRO A CA 1
ATOM 6316 C C . PRO A 1 787 ? -11.158 -22.931 -5.227 1.00 72.88 787 PRO A C 1
ATOM 6318 O O . PRO A 1 787 ? -10.208 -23.687 -5.453 1.00 72.88 787 PRO A O 1
ATOM 6321 N N . ARG A 1 788 ? -12.402 -23.367 -4.968 1.00 71.12 788 ARG A N 1
ATOM 6322 C CA . ARG A 1 788 ? -12.820 -24.779 -4.915 1.00 71.12 788 ARG A CA 1
ATOM 6323 C C . ARG A 1 788 ? -13.211 -25.367 -6.278 1.00 71.12 788 ARG A C 1
ATOM 6325 O O . ARG A 1 788 ? -13.752 -26.466 -6.323 1.00 71.12 788 ARG A O 1
ATOM 6332 N N . ASP A 1 789 ? -12.945 -24.641 -7.363 1.00 76.38 789 ASP A N 1
ATOM 6333 C CA . ASP A 1 789 ? -13.239 -25.013 -8.753 1.00 76.38 789 ASP A CA 1
ATOM 6334 C C . ASP A 1 789 ? -14.729 -25.077 -9.129 1.00 76.38 789 ASP A C 1
ATOM 6336 O O . ASP A 1 789 ? -15.054 -25.444 -10.256 1.00 76.38 789 ASP A O 1
ATOM 6340 N N . ASN A 1 790 ? -15.626 -24.600 -8.255 1.00 85.38 790 ASN A N 1
ATOM 6341 C CA . ASN A 1 790 ? -17.003 -24.323 -8.656 1.00 85.38 790 ASN A CA 1
ATOM 6342 C C . ASN A 1 790 ? -17.025 -23.186 -9.679 1.00 85.38 790 ASN A C 1
ATOM 6344 O O . ASN A 1 790 ? -16.181 -22.284 -9.664 1.00 85.38 790 ASN A O 1
ATOM 6348 N N . VAL A 1 791 ? -18.030 -23.195 -10.541 1.00 90.81 791 VAL A N 1
ATOM 6349 C CA . VAL A 1 791 ? -18.163 -22.224 -11.621 1.00 90.81 791 VAL A CA 1
ATOM 6350 C C . VAL A 1 791 ? -19.368 -21.342 -11.357 1.00 90.81 791 VAL A C 1
ATOM 6352 O O . VAL A 1 791 ? -20.477 -21.834 -11.184 1.00 90.81 791 VAL A O 1
ATOM 6355 N N . ILE A 1 792 ? -19.146 -20.030 -11.320 1.00 92.62 792 ILE A N 1
ATOM 6356 C CA . ILE A 1 792 ? -20.205 -19.033 -11.161 1.00 92.62 792 ILE A CA 1
ATOM 6357 C C . ILE A 1 792 ? -20.436 -18.367 -12.510 1.00 92.62 792 ILE A C 1
ATOM 6359 O O . ILE A 1 792 ? -19.504 -17.823 -13.105 1.00 92.62 792 ILE A O 1
ATOM 6363 N N . VAL A 1 793 ? -21.683 -18.385 -12.965 1.00 93.75 793 VAL A N 1
ATOM 6364 C CA . VAL A 1 793 ? -22.123 -17.806 -14.235 1.00 93.75 793 VAL A CA 1
ATOM 6365 C C . VAL A 1 793 ? -23.082 -16.660 -13.939 1.00 93.75 793 VAL A C 1
ATOM 6367 O O . VAL A 1 793 ? -24.035 -16.831 -13.180 1.00 93.75 793 VAL A O 1
ATOM 6370 N N . ALA A 1 794 ? -22.837 -15.489 -14.524 1.00 93.44 794 ALA A N 1
ATOM 6371 C CA . ALA A 1 794 ? -23.753 -14.356 -14.432 1.00 93.44 794 ALA A CA 1
ATOM 6372 C C . ALA A 1 794 ? -24.840 -14.451 -15.501 1.00 93.44 794 ALA A C 1
ATOM 6374 O O . ALA A 1 794 ? -24.511 -14.520 -16.688 1.00 93.44 794 ALA A O 1
ATOM 6375 N N . ASP A 1 795 ? -26.102 -14.385 -15.077 1.00 91.38 795 ASP A N 1
ATOM 6376 C CA . ASP A 1 795 ? -27.267 -14.286 -15.952 1.00 91.38 795 ASP A CA 1
ATOM 6377 C C . ASP A 1 795 ? -28.069 -13.006 -15.631 1.00 91.38 795 ASP A C 1
ATOM 6379 O O . ASP A 1 795 ? -28.794 -12.923 -14.629 1.00 91.38 795 ASP A O 1
ATOM 6383 N N . PRO A 1 796 ? -27.922 -11.945 -16.446 1.00 88.19 796 PRO A N 1
ATOM 6384 C CA . PRO A 1 796 ? -28.533 -10.656 -16.171 1.00 88.19 796 PRO A CA 1
ATOM 6385 C C . PRO A 1 796 ? -30.055 -10.708 -16.123 1.00 88.19 796 PRO A C 1
ATOM 6387 O O . PRO A 1 796 ? -30.647 -9.940 -15.367 1.00 88.19 796 PRO A O 1
ATOM 6390 N N . SER A 1 797 ? -30.694 -11.572 -16.908 1.00 82.94 797 SER A N 1
ATOM 6391 C CA . SER A 1 797 ? -32.147 -11.688 -17.007 1.00 82.94 797 SER A CA 1
ATOM 6392 C C . SER A 1 797 ? -32.507 -13.145 -16.719 1.00 82.94 797 SER A C 1
ATOM 6394 O O . SER A 1 797 ? -32.370 -13.955 -17.626 1.00 82.94 797 SER A O 1
ATOM 6396 N N . PRO A 1 798 ? -32.883 -13.491 -15.469 1.00 83.94 798 PRO A N 1
ATOM 6397 C CA . PRO A 1 798 ? -33.735 -12.702 -14.565 1.00 83.94 798 PRO A CA 1
ATOM 6398 C C . PRO A 1 798 ? -33.064 -12.129 -13.296 1.00 83.94 798 PRO A C 1
ATOM 6400 O O . PRO A 1 798 ? -33.718 -11.988 -12.264 1.00 83.94 798 PRO A O 1
ATOM 6403 N N . HIS A 1 799 ? -31.789 -11.743 -13.360 1.00 87.75 799 HIS A N 1
ATOM 6404 C CA . HIS A 1 799 ? -30.985 -11.261 -12.224 1.00 87.75 799 HIS A CA 1
ATOM 6405 C C . HIS A 1 799 ? -30.479 -12.393 -11.327 1.00 87.75 799 HIS A C 1
ATOM 6407 O O . HIS A 1 799 ? -30.695 -12.390 -10.113 1.00 87.75 799 HIS A O 1
ATOM 6413 N N . THR A 1 800 ? -29.806 -13.374 -11.926 1.00 88.88 800 THR A N 1
ATOM 6414 C CA . THR A 1 800 ? -29.328 -14.569 -11.230 1.00 88.88 800 THR A CA 1
ATOM 6415 C C . THR A 1 800 ? -27.829 -14.801 -11.402 1.00 88.88 800 THR A C 1
ATOM 6417 O O . THR A 1 800 ? -27.198 -14.386 -12.375 1.00 88.88 800 THR A O 1
ATOM 6420 N N . LEU A 1 801 ? -27.242 -15.484 -10.420 1.00 91.06 801 LEU A N 1
ATOM 6421 C CA . LEU A 1 801 ? -25.950 -16.154 -10.551 1.00 91.06 801 LEU A CA 1
ATOM 6422 C C . LEU A 1 801 ? -26.179 -17.657 -10.487 1.00 91.06 801 LEU A C 1
ATOM 6424 O O . LEU A 1 801 ? -26.724 -18.138 -9.498 1.00 91.06 801 LEU A O 1
ATOM 6428 N N . HIS A 1 802 ? -25.747 -18.390 -11.502 1.00 89.88 802 HIS A N 1
ATOM 6429 C CA . HIS A 1 802 ? -25.824 -19.847 -11.530 1.00 89.88 802 HIS A CA 1
ATOM 6430 C C . HIS A 1 802 ? -24.518 -20.420 -10.995 1.00 89.88 802 HIS A C 1
ATOM 6432 O O . HIS A 1 802 ? -23.441 -19.942 -11.355 1.00 89.88 802 HIS A O 1
ATOM 6438 N N . ILE A 1 803 ? -24.604 -21.426 -10.129 1.00 88.50 803 ILE A N 1
ATOM 6439 C CA . ILE A 1 803 ? -23.439 -22.100 -9.561 1.00 88.50 803 ILE A CA 1
ATOM 6440 C C . ILE A 1 803 ? -23.427 -23.530 -10.058 1.00 88.50 803 ILE A C 1
ATOM 6442 O O . ILE A 1 803 ? -24.283 -24.335 -9.694 1.00 88.50 803 ILE A O 1
ATOM 6446 N N . LEU A 1 804 ? -22.425 -23.837 -10.868 1.00 87.88 804 LEU A N 1
ATOM 6447 C CA . LEU A 1 804 ? -22.177 -25.164 -11.398 1.00 87.88 804 LEU A CA 1
ATOM 6448 C C . LEU A 1 804 ? -21.069 -25.835 -10.587 1.00 87.88 804 LEU A C 1
ATOM 6450 O O . LEU A 1 804 ? -20.106 -25.186 -10.166 1.00 87.88 804 LEU A O 1
ATOM 6454 N N . ASN A 1 805 ? -21.190 -27.143 -10.385 1.00 81.50 805 ASN A N 1
ATOM 6455 C CA . ASN A 1 805 ? -20.089 -27.948 -9.863 1.00 81.50 805 ASN A CA 1
ATOM 6456 C C . ASN A 1 805 ? -19.049 -28.242 -10.959 1.00 81.50 805 ASN A C 1
ATOM 6458 O O . ASN A 1 805 ? -19.227 -27.913 -12.133 1.00 81.50 805 ASN A O 1
ATOM 6462 N N . ASN A 1 806 ? -17.982 -28.946 -10.586 1.00 74.75 806 ASN A N 1
ATOM 6463 C CA . ASN A 1 806 ? -16.879 -29.302 -11.488 1.00 74.75 806 ASN A CA 1
ATOM 6464 C C . ASN A 1 806 ? -17.293 -30.234 -12.652 1.00 74.75 806 ASN A C 1
ATOM 6466 O O . ASN A 1 806 ? -16.513 -30.427 -13.583 1.00 74.75 806 ASN A O 1
ATOM 6470 N N . ALA A 1 807 ? -18.493 -30.826 -12.602 1.00 76.31 807 ALA A N 1
ATOM 6471 C CA . ALA A 1 807 ? -19.084 -31.628 -13.678 1.00 76.31 807 ALA A CA 1
ATOM 6472 C C . ALA A 1 807 ? -20.038 -30.809 -14.576 1.00 76.31 807 ALA A C 1
ATOM 6474 O O . ALA A 1 807 ? -20.731 -31.363 -15.431 1.00 76.31 807 ALA A O 1
ATOM 6475 N N . GLY A 1 808 ? -20.107 -29.488 -14.379 1.00 77.38 808 GLY A N 1
ATOM 6476 C CA . GLY A 1 808 ? -20.980 -28.592 -15.139 1.00 77.38 808 GLY A CA 1
ATOM 6477 C C . GLY A 1 808 ? -22.461 -28.727 -14.791 1.00 77.38 808 GLY A C 1
ATOM 6478 O O . GLY A 1 808 ? -23.294 -28.204 -15.521 1.00 77.38 808 GLY A O 1
ATOM 6479 N N . LEU A 1 809 ? -22.799 -29.426 -13.704 1.00 81.88 809 LEU A N 1
ATOM 6480 C CA . LEU A 1 809 ? -24.176 -29.564 -13.237 1.00 81.88 809 LEU A CA 1
ATOM 6481 C C . LEU A 1 809 ? -24.535 -28.387 -12.335 1.00 81.88 809 LEU A C 1
ATOM 6483 O O . LEU A 1 809 ? -23.760 -28.028 -11.443 1.00 81.88 809 LEU A O 1
ATOM 6487 N N . LEU A 1 810 ? -25.726 -27.828 -12.543 1.00 84.31 810 LEU A N 1
ATOM 6488 C CA . LEU A 1 810 ? -26.277 -26.777 -11.699 1.00 84.31 810 LEU A CA 1
ATOM 6489 C C . LEU A 1 810 ? -26.463 -27.295 -10.269 1.00 84.31 810 LEU A C 1
ATOM 6491 O O . LEU A 1 810 ? -27.227 -28.225 -10.029 1.00 84.31 810 LEU A O 1
ATOM 6495 N N . MET A 1 811 ? -25.745 -26.696 -9.319 1.00 80.69 811 MET A N 1
ATOM 6496 C CA . MET A 1 811 ? -25.925 -26.969 -7.893 1.00 80.69 811 MET A CA 1
ATOM 6497 C C . MET A 1 811 ? -27.033 -26.109 -7.304 1.00 80.69 811 MET A C 1
ATOM 6499 O O . MET A 1 811 ? -27.838 -26.582 -6.511 1.00 80.69 811 MET A O 1
ATOM 6503 N N . THR A 1 812 ? -27.008 -24.819 -7.633 1.00 81.56 812 THR A N 1
ATOM 6504 C CA . THR A 1 812 ? -27.947 -23.824 -7.121 1.00 81.56 812 THR A CA 1
ATOM 6505 C C . THR A 1 812 ? -27.836 -22.540 -7.937 1.00 81.56 812 THR A C 1
ATOM 6507 O O . THR A 1 812 ? -26.919 -22.373 -8.748 1.00 81.56 812 THR A O 1
ATOM 6510 N N . TYR A 1 813 ? -28.743 -21.606 -7.689 1.00 83.00 813 TYR A N 1
ATOM 6511 C CA . TYR A 1 813 ? -28.696 -20.260 -8.229 1.00 83.00 813 TYR A CA 1
ATOM 6512 C C . TYR A 1 813 ? -29.021 -19.237 -7.138 1.00 83.00 813 TYR A C 1
ATOM 6514 O O . TYR A 1 813 ? -29.756 -19.511 -6.191 1.00 83.00 813 TYR A O 1
ATOM 6522 N N . TYR A 1 814 ? -28.490 -18.027 -7.290 1.00 84.81 814 TYR A N 1
ATOM 6523 C CA . TYR A 1 814 ? -28.775 -16.901 -6.407 1.00 84.81 814 TYR A CA 1
ATOM 6524 C C . TYR A 1 814 ? -29.517 -15.813 -7.163 1.00 84.81 814 TYR A C 1
ATOM 6526 O O . TYR A 1 814 ? -28.988 -15.269 -8.130 1.00 84.81 814 TYR A O 1
ATOM 6534 N N . LYS A 1 815 ? -30.713 -15.454 -6.692 1.00 85.81 815 LYS A N 1
ATOM 6535 C CA . LYS A 1 815 ? -31.455 -14.278 -7.152 1.00 85.81 815 LYS A CA 1
ATOM 6536 C C . LYS A 1 815 ? -30.818 -13.021 -6.571 1.00 85.81 815 LYS A C 1
ATOM 6538 O O . LYS A 1 815 ? -30.962 -12.706 -5.395 1.00 85.81 815 LYS A O 1
ATOM 6543 N N . THR A 1 816 ? -30.067 -12.297 -7.389 1.00 84.69 816 THR A N 1
ATOM 6544 C CA . THR A 1 816 ? -29.296 -11.137 -6.932 1.00 84.69 816 THR A CA 1
ATOM 6545 C C . THR A 1 816 ? -30.197 -9.941 -6.618 1.00 84.69 816 THR A C 1
ATOM 6547 O O . THR A 1 816 ? -29.840 -9.076 -5.817 1.00 84.69 816 THR A O 1
ATOM 6550 N N . ASN A 1 817 ? -31.393 -9.889 -7.205 1.00 81.62 817 ASN A N 1
ATOM 6551 C CA . ASN A 1 817 ? -32.365 -8.828 -6.947 1.00 81.62 817 ASN A CA 1
ATOM 6552 C C . ASN A 1 817 ? -32.897 -8.838 -5.503 1.00 81.62 817 ASN A C 1
ATOM 6554 O O . ASN A 1 817 ? -33.217 -7.768 -4.991 1.00 81.62 817 ASN A O 1
ATOM 6558 N N . GLU A 1 818 ? -32.901 -9.985 -4.817 1.00 81.31 818 GLU A N 1
ATOM 6559 C CA . GLU A 1 818 ? -33.264 -10.092 -3.392 1.00 81.31 818 GLU A CA 1
ATOM 6560 C C . GLU A 1 818 ? -32.325 -9.280 -2.482 1.00 81.31 818 GLU A C 1
ATOM 6562 O O . GLU A 1 818 ? -32.717 -8.846 -1.401 1.00 81.31 818 GLU A O 1
ATOM 6567 N N . ILE A 1 819 ? -31.103 -9.000 -2.948 1.00 74.31 819 ILE A N 1
ATOM 6568 C CA . ILE A 1 819 ? -30.111 -8.152 -2.273 1.00 74.31 819 ILE A CA 1
ATOM 6569 C C . ILE A 1 819 ? -29.842 -6.838 -3.029 1.00 74.31 819 ILE A C 1
ATOM 6571 O O . ILE A 1 819 ? -28.777 -6.239 -2.891 1.00 74.31 819 ILE A O 1
ATOM 6575 N N . ASN A 1 820 ? -30.811 -6.357 -3.818 1.00 75.81 820 ASN A N 1
ATOM 6576 C CA . ASN A 1 820 ? -30.738 -5.106 -4.592 1.00 75.81 820 ASN A CA 1
ATOM 6577 C C . ASN A 1 820 ? -29.613 -5.051 -5.649 1.00 75.81 820 ASN A C 1
ATOM 6579 O O . ASN A 1 820 ? -29.124 -3.968 -6.003 1.00 75.81 820 ASN A O 1
ATOM 6583 N N . ILE A 1 821 ? -29.212 -6.209 -6.175 1.00 82.94 821 ILE A N 1
ATOM 6584 C CA . ILE A 1 821 ? -28.271 -6.343 -7.290 1.00 82.94 821 ILE A CA 1
ATOM 6585 C C . ILE A 1 821 ? -29.068 -6.754 -8.531 1.00 82.94 821 ILE A C 1
ATOM 6587 O O . ILE A 1 821 ? -29.652 -7.831 -8.591 1.00 82.94 821 ILE A O 1
ATOM 6591 N N . VAL A 1 822 ? -29.113 -5.883 -9.533 1.00 84.50 822 VAL A N 1
ATOM 6592 C CA . VAL A 1 822 ? -29.976 -6.038 -10.714 1.00 84.50 822 VAL A CA 1
ATOM 6593 C C . VAL A 1 822 ? -29.099 -6.102 -11.960 1.00 84.50 822 VAL A C 1
ATOM 6595 O O . VAL A 1 822 ? -28.175 -5.305 -12.089 1.00 84.50 822 VAL A O 1
ATOM 6598 N N . LEU A 1 823 ? -29.399 -7.028 -12.876 1.00 87.25 823 LEU A N 1
ATOM 6599 C CA . LEU A 1 823 ? -28.649 -7.277 -14.118 1.00 87.25 823 LEU A CA 1
ATOM 6600 C C . LEU A 1 823 ? -27.141 -7.552 -13.886 1.00 87.25 823 LEU A C 1
ATOM 6602 O O . LEU A 1 823 ? -26.305 -6.802 -14.404 1.00 87.25 823 LEU A O 1
ATOM 6606 N N . PRO A 1 824 ? -26.766 -8.599 -13.119 1.00 90.44 824 PRO A N 1
ATOM 6607 C CA . PRO A 1 824 ? -25.368 -8.996 -12.960 1.00 90.44 824 PRO A CA 1
ATOM 6608 C C . PRO A 1 824 ? -24.780 -9.351 -14.329 1.00 90.44 824 PRO A C 1
ATOM 6610 O O . PRO A 1 824 ? -25.261 -10.266 -14.985 1.00 90.44 824 PRO A O 1
ATOM 6613 N N . CYS A 1 825 ? -23.769 -8.609 -14.784 1.00 89.06 825 CYS A N 1
ATOM 6614 C CA . CYS A 1 825 ? -23.245 -8.734 -16.147 1.00 89.06 825 CYS A CA 1
ATOM 6615 C C . CYS A 1 825 ? -21.750 -9.054 -16.223 1.00 89.06 825 CYS A C 1
ATOM 6617 O O . CYS A 1 825 ? -21.300 -9.556 -17.254 1.00 89.06 825 CYS A O 1
ATOM 6619 N N . SER A 1 826 ? -20.989 -8.782 -15.158 1.00 90.69 826 SER A N 1
ATOM 6620 C CA . SER A 1 826 ? -19.569 -9.126 -15.074 1.00 90.69 826 SER A CA 1
ATOM 6621 C C . SER A 1 826 ? -19.184 -9.588 -13.678 1.00 90.69 826 SER A C 1
ATOM 6623 O O . SER A 1 826 ? -19.717 -9.088 -12.686 1.00 90.69 826 SER A O 1
ATOM 6625 N N . LEU A 1 827 ? -18.258 -10.539 -13.609 1.00 92.88 827 LEU A N 1
ATOM 6626 C CA . LEU A 1 827 ? -17.827 -11.186 -12.381 1.00 92.88 827 LEU A CA 1
ATOM 6627 C C . LEU A 1 827 ? -16.308 -11.098 -12.233 1.00 92.88 827 LEU A C 1
ATOM 6629 O O . LEU A 1 827 ? -15.558 -11.283 -13.187 1.00 92.88 827 LEU A O 1
ATOM 6633 N N . ALA A 1 828 ? -15.842 -10.875 -11.009 1.00 90.44 828 ALA A N 1
ATOM 6634 C CA . ALA A 1 828 ? -14.442 -11.069 -10.652 1.00 90.44 828 ALA A CA 1
ATOM 6635 C C . ALA A 1 828 ? -14.349 -11.728 -9.280 1.00 90.44 828 ALA A C 1
ATOM 6637 O O . ALA A 1 828 ? -14.878 -11.215 -8.296 1.00 90.44 828 ALA A O 1
ATOM 6638 N N . PHE A 1 829 ? -13.667 -12.865 -9.206 1.00 82.56 829 PHE A N 1
ATOM 6639 C CA . PHE A 1 829 ? -13.479 -13.584 -7.954 1.00 82.56 829 PHE A CA 1
ATOM 6640 C C . PHE A 1 829 ? -12.056 -13.358 -7.448 1.00 82.56 829 PHE A C 1
ATOM 6642 O O . PHE A 1 829 ? -11.081 -13.649 -8.141 1.00 82.56 829 PHE A O 1
ATOM 6649 N N . THR A 1 830 ? -11.921 -12.795 -6.251 1.00 77.12 830 THR A N 1
ATOM 6650 C CA . THR A 1 830 ? -10.602 -12.540 -5.664 1.00 77.12 830 THR A CA 1
ATOM 6651 C C . THR A 1 830 ? -10.034 -13.789 -4.993 1.00 77.12 830 THR A C 1
ATOM 6653 O O . THR A 1 830 ? -10.795 -14.605 -4.466 1.00 77.12 830 THR A O 1
ATOM 6656 N N . PRO A 1 831 ? -8.696 -13.909 -4.893 1.00 62.69 831 PRO A N 1
ATOM 6657 C CA . PRO A 1 831 ? -8.065 -14.995 -4.141 1.00 62.69 831 PRO A CA 1
ATOM 6658 C C . PRO A 1 831 ? -8.528 -15.091 -2.678 1.00 62.69 831 PRO A C 1
ATOM 6660 O O . PRO A 1 831 ? -8.502 -16.170 -2.098 1.00 62.69 831 PRO A O 1
ATOM 6663 N N . LYS A 1 832 ? -8.995 -13.978 -2.092 1.00 64.12 832 LYS A N 1
ATOM 6664 C CA . LYS A 1 832 ? -9.479 -13.890 -0.705 1.00 64.12 832 LYS A CA 1
ATOM 6665 C C . LYS A 1 832 ? -10.950 -14.297 -0.522 1.00 64.12 832 LYS A C 1
ATOM 6667 O O . LYS A 1 832 ? -11.523 -14.027 0.528 1.00 64.12 832 LYS A O 1
ATOM 6672 N N . GLY A 1 833 ? -11.594 -14.897 -1.528 1.00 70.06 833 GLY A N 1
ATOM 6673 C CA . GLY A 1 833 ? -12.974 -15.386 -1.398 1.00 70.06 833 GLY A CA 1
ATOM 6674 C C . GLY A 1 833 ? -14.070 -14.353 -1.680 1.00 70.06 833 GLY A C 1
ATOM 6675 O O . GLY A 1 833 ? -15.244 -14.652 -1.479 1.00 70.06 833 GLY A O 1
ATOM 6676 N N . GLN A 1 834 ? -13.718 -13.141 -2.120 1.00 80.94 834 GLN A N 1
ATOM 6677 C CA . GLN A 1 834 ? -14.694 -12.083 -2.388 1.00 80.94 834 GLN A CA 1
ATOM 6678 C C . GLN A 1 834 ? -15.085 -12.058 -3.866 1.00 80.94 834 GLN A C 1
ATOM 6680 O O . GLN A 1 834 ? -14.204 -11.939 -4.727 1.00 80.94 834 GLN A O 1
ATOM 6685 N N . LEU A 1 835 ? -16.391 -12.135 -4.142 1.00 86.50 835 LEU A N 1
ATOM 6686 C CA . LEU A 1 835 ? -16.957 -11.994 -5.478 1.00 86.50 835 LEU A CA 1
ATOM 6687 C C . LEU A 1 835 ? -17.344 -10.534 -5.720 1.00 86.50 835 LEU A C 1
ATOM 6689 O O . LEU A 1 835 ? -18.121 -9.947 -4.973 1.00 86.50 835 LEU A O 1
ATOM 6693 N N . TYR A 1 836 ? -16.839 -9.962 -6.800 1.00 89.81 836 TYR A N 1
ATOM 6694 C CA . TYR A 1 836 ? -17.249 -8.663 -7.304 1.00 89.81 836 TYR A CA 1
ATOM 6695 C C . TYR A 1 836 ? -18.218 -8.852 -8.465 1.00 89.81 836 TYR A C 1
ATOM 6697 O O . TYR A 1 836 ? -17.932 -9.607 -9.393 1.00 89.81 836 TYR A O 1
ATOM 6705 N N . ILE A 1 837 ? -19.351 -8.156 -8.407 1.00 90.38 837 ILE A N 1
ATOM 6706 C CA . ILE A 1 837 ? -20.432 -8.232 -9.389 1.00 90.38 837 ILE A CA 1
ATOM 6707 C C . ILE A 1 837 ? -20.621 -6.846 -10.003 1.00 90.38 837 ILE A C 1
ATOM 6709 O O . ILE A 1 837 ? -21.077 -5.905 -9.344 1.00 90.38 837 ILE A O 1
ATOM 6713 N N . GLY A 1 838 ? -20.258 -6.716 -11.275 1.00 89.25 838 GLY A N 1
ATOM 6714 C CA . GLY A 1 838 ? -20.596 -5.566 -12.105 1.00 89.25 838 GLY A CA 1
ATOM 6715 C C . GLY A 1 838 ? -22.023 -5.698 -12.626 1.00 89.25 838 GLY A C 1
ATOM 6716 O O . GLY A 1 838 ? -22.413 -6.767 -13.093 1.00 89.25 838 GLY A O 1
ATOM 6717 N N . CYS A 1 839 ? -22.803 -4.621 -12.536 1.00 85.00 839 CYS A N 1
ATOM 6718 C CA . CYS A 1 839 ? -24.213 -4.617 -12.926 1.00 85.00 839 CYS A CA 1
ATOM 6719 C C . CYS A 1 839 ? -24.481 -3.693 -14.113 1.00 85.00 839 CYS A C 1
ATOM 6721 O O . CYS A 1 839 ? -23.966 -2.572 -14.178 1.00 85.00 839 CYS A O 1
ATOM 6723 N N . GLN A 1 840 ? -25.335 -4.138 -15.032 1.00 75.50 840 GLN A N 1
ATOM 6724 C CA . GLN A 1 840 ? -25.825 -3.302 -16.121 1.00 75.50 840 GLN A CA 1
ATOM 6725 C C . GLN A 1 840 ? -26.977 -2.412 -15.633 1.00 75.50 840 GLN A C 1
ATOM 6727 O O . GLN A 1 840 ? -27.780 -2.790 -14.784 1.00 75.50 840 GLN A O 1
ATOM 6732 N N . ARG A 1 841 ? -27.071 -1.190 -16.164 1.00 69.12 841 ARG A N 1
ATOM 6733 C CA . ARG A 1 841 ? -28.159 -0.265 -15.821 1.00 69.12 841 ARG A CA 1
ATOM 6734 C C . ARG A 1 841 ? -29.489 -0.779 -16.396 1.00 69.12 841 ARG A C 1
ATOM 6736 O O . ARG A 1 841 ? -29.523 -1.057 -17.596 1.00 69.12 841 ARG A O 1
ATOM 6743 N N . PRO A 1 842 ? -30.584 -0.822 -15.610 1.00 62.69 842 PRO A N 1
ATOM 6744 C CA . PRO A 1 842 ? -31.910 -1.104 -16.148 1.00 62.69 842 PRO A CA 1
ATOM 6745 C C . PRO A 1 842 ? -32.290 -0.072 -17.217 1.00 62.69 842 PRO A C 1
ATOM 6747 O O . PRO A 1 842 ? -32.062 1.129 -16.997 1.00 62.69 842 PRO A O 1
ATOM 6750 N N . PRO A 1 843 ? -32.870 -0.490 -18.354 1.00 54.50 843 PRO A N 1
ATOM 6751 C CA . PRO A 1 843 ? -33.389 0.439 -19.354 1.00 54.50 843 PRO A CA 1
ATOM 6752 C C . PRO A 1 843 ? -34.339 1.458 -18.695 1.00 54.50 843 PRO A C 1
ATOM 6754 O O . PRO A 1 843 ? -35.267 1.070 -17.995 1.00 54.50 843 PRO A O 1
ATOM 6757 N N . GLY A 1 844 ? -34.082 2.763 -18.859 1.00 54.81 844 GLY A N 1
ATOM 6758 C CA . GLY A 1 844 ? -34.927 3.843 -18.312 1.00 54.81 844 GLY A CA 1
ATOM 6759 C C . GLY A 1 844 ? -34.585 4.363 -16.902 1.00 54.81 844 GLY A C 1
ATOM 6760 O O . GLY A 1 844 ? -35.162 5.357 -16.471 1.00 54.81 844 GLY A O 1
ATOM 6761 N N . SER A 1 845 ? -33.622 3.770 -16.184 1.00 56.03 845 SER A N 1
ATOM 6762 C CA . SER A 1 845 ? -33.164 4.280 -14.872 1.00 56.03 845 SER A CA 1
ATOM 6763 C C . SER A 1 845 ? -32.549 5.687 -14.983 1.00 56.03 845 SER A C 1
ATOM 6765 O O . SER A 1 845 ? -31.846 5.951 -15.955 1.00 56.03 845 SER A O 1
ATOM 6767 N N . THR A 1 846 ? -32.731 6.571 -13.987 1.00 48.38 846 THR A N 1
ATOM 6768 C CA . THR A 1 846 ? -32.158 7.942 -13.899 1.00 48.38 846 THR A CA 1
ATOM 6769 C C . THR A 1 846 ? -30.848 8.035 -13.093 1.00 48.38 846 THR A C 1
ATOM 6771 O O . THR A 1 846 ? -30.227 9.100 -13.047 1.00 48.38 846 THR A O 1
ATOM 6774 N N . ALA A 1 847 ? -30.373 6.933 -12.498 1.00 50.53 847 ALA A N 1
ATOM 6775 C CA . ALA A 1 847 ? -29.173 6.910 -11.653 1.00 50.53 847 ALA A CA 1
ATOM 6776 C C . ALA A 1 847 ? -27.887 7.265 -12.433 1.00 50.53 847 ALA A C 1
ATOM 6778 O O . ALA A 1 847 ? -27.625 6.715 -13.497 1.00 50.53 847 ALA A O 1
ATOM 6779 N N . LYS A 1 848 ? -27.054 8.182 -11.925 1.00 47.78 848 LYS A N 1
ATOM 6780 C CA . LYS A 1 848 ? -25.872 8.707 -12.648 1.00 47.78 848 LYS A CA 1
ATOM 6781 C C . LYS A 1 848 ? -24.634 7.791 -12.637 1.00 47.78 848 LYS A C 1
ATOM 6783 O O . LYS A 1 848 ? -23.661 8.124 -13.307 1.00 47.78 848 LYS A O 1
ATOM 6788 N N . GLU A 1 849 ? -24.663 6.657 -11.934 1.00 51.53 849 GLU A N 1
ATOM 6789 C CA . GLU A 1 849 ? -23.468 5.847 -11.640 1.00 51.53 849 GLU A CA 1
ATOM 6790 C C . GLU A 1 849 ? -23.682 4.348 -11.918 1.00 51.53 849 GLU A C 1
ATOM 6792 O O . GLU A 1 849 ? -24.748 3.798 -11.632 1.00 51.53 849 GLU A O 1
ATOM 6797 N N . ALA A 1 850 ? -22.661 3.692 -12.485 1.00 57.91 850 ALA A N 1
ATOM 6798 C CA . ALA A 1 850 ? -22.587 2.234 -12.593 1.00 57.91 850 ALA A CA 1
ATOM 6799 C C . ALA A 1 850 ? -22.198 1.648 -11.229 1.00 57.91 850 ALA A C 1
ATOM 6801 O O . ALA A 1 850 ? -21.293 2.165 -10.575 1.00 57.91 850 ALA A O 1
ATOM 6802 N N . LYS A 1 851 ? -22.879 0.584 -10.795 1.00 66.75 851 LYS A N 1
ATOM 6803 C CA . LYS A 1 851 ? -22.665 -0.012 -9.472 1.00 66.75 851 LYS A CA 1
ATOM 6804 C C . LYS A 1 851 ? -21.812 -1.273 -9.577 1.00 66.75 851 LYS A C 1
ATOM 6806 O O . LYS A 1 851 ? -22.076 -2.143 -10.407 1.00 66.75 851 LYS A O 1
ATOM 6811 N N . LEU A 1 852 ? -20.804 -1.350 -8.714 1.00 75.94 852 LEU A N 1
ATOM 6812 C CA . LEU A 1 852 ? -19.991 -2.533 -8.467 1.00 75.94 852 LEU A CA 1
ATOM 6813 C C . LEU A 1 852 ? -20.301 -3.011 -7.051 1.00 75.94 852 LEU A C 1
ATOM 6815 O O . LEU A 1 852 ? -20.175 -2.239 -6.103 1.00 75.94 852 LEU A O 1
ATOM 6819 N N . TYR A 1 853 ? -20.696 -4.269 -6.913 1.00 77.44 853 TYR A N 1
ATOM 6820 C CA . TYR A 1 853 ? -21.020 -4.861 -5.621 1.00 77.44 853 TYR A CA 1
ATOM 6821 C C . TYR A 1 853 ? -19.927 -5.840 -5.223 1.00 77.44 853 TYR A C 1
ATOM 6823 O O . TYR A 1 853 ? -19.484 -6.628 -6.050 1.00 77.44 853 TYR A O 1
ATOM 6831 N N . ALA A 1 854 ? -19.500 -5.799 -3.964 1.00 79.06 854 ALA A N 1
ATOM 6832 C CA . ALA A 1 854 ? -18.603 -6.793 -3.394 1.00 79.06 854 ALA A CA 1
ATOM 6833 C C . ALA A 1 854 ? -19.423 -7.686 -2.458 1.00 79.06 854 ALA A C 1
ATOM 6835 O O . ALA A 1 854 ? -19.933 -7.216 -1.442 1.00 79.06 854 ALA A O 1
ATOM 6836 N N . VAL A 1 855 ? -19.578 -8.957 -2.819 1.00 72.75 855 VAL A N 1
ATOM 6837 C CA . VAL A 1 855 ? -20.421 -9.931 -2.123 1.00 72.75 855 VAL A CA 1
ATOM 6838 C C . VAL A 1 855 ? -19.553 -11.079 -1.619 1.00 72.75 855 VAL A C 1
ATOM 6840 O O . VAL A 1 855 ? -18.687 -11.595 -2.329 1.00 72.75 855 VAL A O 1
ATOM 6843 N N . THR A 1 856 ? -19.789 -11.490 -0.377 1.00 67.06 856 THR A N 1
ATOM 6844 C CA . THR A 1 856 ? -19.188 -12.695 0.197 1.00 67.06 856 THR A CA 1
ATOM 6845 C C . THR A 1 856 ? -20.182 -13.836 0.031 1.00 67.06 856 THR A C 1
ATOM 6847 O O . THR A 1 856 ? -21.227 -13.830 0.677 1.00 67.06 856 THR A O 1
ATOM 6850 N N . ILE A 1 857 ? -19.881 -14.807 -0.832 1.00 57.62 857 ILE A N 1
ATOM 6851 C CA . ILE A 1 857 ? -20.719 -16.004 -0.982 1.00 57.62 857 ILE A CA 1
ATOM 6852 C C . ILE A 1 857 ? -20.202 -17.066 -0.012 1.00 57.62 857 ILE A C 1
ATOM 6854 O O . ILE A 1 857 ? -19.132 -17.641 -0.209 1.00 57.62 857 ILE A O 1
ATOM 6858 N N . SER A 1 858 ? -20.948 -17.320 1.063 1.00 45.66 858 SER A N 1
ATOM 6859 C CA . SER A 1 858 ? -20.637 -18.389 2.011 1.00 45.66 858 SER A CA 1
ATOM 6860 C C . SER A 1 858 ? -21.024 -19.743 1.414 1.00 45.66 858 SER A C 1
ATOM 6862 O O . SER A 1 858 ? -22.208 -20.008 1.235 1.00 45.66 858 SER A O 1
ATOM 6864 N N . GLY A 1 859 ? -20.041 -20.602 1.130 1.00 48.09 859 GLY A N 1
ATOM 6865 C CA . GLY A 1 859 ? -20.283 -21.983 0.687 1.00 48.09 859 GLY A CA 1
ATOM 6866 C C . GLY A 1 859 ? -19.584 -22.398 -0.609 1.00 48.09 859 GLY A C 1
ATOM 6867 O O . GLY A 1 859 ? -19.460 -23.600 -0.836 1.00 48.09 859 GLY A O 1
ATOM 6868 N N . CYS A 1 860 ? -19.060 -21.455 -1.400 1.00 38.47 860 CYS A N 1
ATOM 6869 C CA . CYS A 1 860 ? -18.400 -21.753 -2.679 1.00 38.47 860 CYS A CA 1
ATOM 6870 C C . CYS A 1 860 ? -16.889 -21.978 -2.622 1.00 38.47 860 CYS A C 1
ATOM 6872 O O . CYS A 1 860 ? -16.239 -21.576 -1.630 1.00 38.47 860 CYS A O 1
#

Radius of gyration: 36.94 Å; chains: 1; bounding box: 69×86×110 Å

pLDDT: mean 81.38, std 13.53, range [24.88, 98.31]